Protein AF-A0AAD5DWV9-F1 (afdb_monomer_lite)

pLDDT: mean 70.71, std 28.92, range [20.78, 98.94]

Sequence (857 aa):
MVAHKDEALWLSAEQQAEWLAFKRQVPMLWFGAFMAFNSLAWVALRIINRRRTIKHPKNHAYIKAAVCAATHAILSLAVSAYALLHRDLSACEGRAFCFDDMTARMLTVHAGYALFEVMFWQRSAAVAVPWNEMVFLGNLVSLLMAAAALVYPCRLSVIVLPAQQVLEAATLVDCARRLCSVYGAPWHIRFKLQLGFMAAYFLKFVGSAGIAGFVYWWIRSNNLWKLDLPEGASTFNSVYGLIMLSGSVVLALVHFKWMQNAVQMTNELVGAVNAEQQKQRAAAQTLAGGGGSGSGGSAKKKGGGLLGRSAAGALALLACLCACAAPASSTLTGPPIGPWKGSRGVRQQPQGLLGGEKPLVERCQERWRETRLDHFTWHKPRYWEQRYFTCDEFYQPGGPIFFYLGNEADVTLYLNNTGLMWELAPRHQALLVFAEHRFYGQSKPFKPSKLRKKKHMGYLTTEQAMADYATLIWELRGELKDPDAPVIGFGGSYGGMLASWFRLKYPHLMDGAIAASAPIWTYKGEDPPVDPGAFARIVTQDASPEGGSAEACAPNMRQAWRALRELGGTEEGRQAVSEAMRLCEDSVLENEDDVTALRDWAASAWDYLAMGNYPYPSSYIVNGAQPPLPAFPVRVACEHLGDAELAGDALRLLRALRAAVGVFYNHTGDLACFSFKQGPNPETDEDSNFWGYQYCTEQFMPFAKDGVHDMFWKEPFSTKQTEAGCREQWGVEPRTLWASVEWGGRRLEAASNIVFSNGLLDPWSGGGVLHNISEANDVVAVIIPEGAHHLDLMFSNPLDPPSVREARALEERYIEKWVAQARERSRARAALHSSGGGGTGLGGGAEAVHGALVAKE

Radius of gyration: 39.21 Å; chains: 1; bounding box: 118×100×99 Å

Organism: NCBI:txid2649997

InterPro domains:
  IPR008758 Peptidase S28 [PF05577] (372-810)
  IPR029058 Alpha/Beta hydrolase fold [G3DSA:3.40.50.1820] (368-819)
  IPR029058 Alpha/Beta hydrolase fold [SSF53474] (402-792)
  IPR042269 Serine carboxypeptidase S28, SKS domain [G3DSA:1.20.120.980] (531-716)

Secondary structure (DSSP, 8-state):
------TTSSS-HHHHHHHHHHHHHHHHHHHHHHHHHHHHHHHHHHHHHGGGS---HHHHHHHHHHHHHHHHHHHHHHHHHHHHHS---TT--S-TTHHHHHHHHHHHHHHHHHHHHHHHHHHT-SS---HHHHHHHHHHHHHHHHHHHHH--SSTTS-----SSSSSHHHHHHHHHHHTTSS-----SSHHHHHHHHHHHHHHHHHHHHHHHHHHHHHHHTTGGG----TT--HHHHHHHHHHHHHHHHHHHHHHHHHHHHHHHHHHHHHHHHHHHHHHHHHHHHHSS--------------------------------------------------------------SSS-SSS-GGGGSEEEEEEEES-SS--SS--EEEEEEEEE-TT--TTPPEEEEE--SS-HHHHHHH-HHHHHHHHHHTPEEEEEPPTTSTT--SS-HHHHTSHHHHTT--HHHHHHHHHHHHHHHHHHTT-TT--EEEEEETHHHHHHHHHHHH-TTT-SEEEEET--TT-STT-SSPP-TTHHHHHHHHHTSTTTT--TTHHHHHHHHHHHHHHHHTSHHHHHHHHHHHTB-GGG---SHHHHHHHHHHHHHHHHHHHHT--SS-B-GGGTT-SSPBPSSHHHHHHHTT--GGGGG-HHHHHHHHHHHHHHHHTTTS--SSB-TTS-SSHHHHHHHHHHHHHHTTT------B-SSSSSS--B---HHHHHHHHHHHHS----TTHHHHHH-TT--TT--SEEEEEESS-GGGGGS--S-SBTTTTEEEEEETT--TTGGGSPP-TT--HHHHHHHHHHHHHHHHHHHHHHHHHHHHHHHHHHTTS----SS-HHHHHHHHSS--

Foldseek 3Di:
DDDPPPPPDDDDPVRVVVVVVVVVCVVVVVVVVVVVVVVLVVVLVVVVVPPVPDPDPVVVVVNVVSVVVSVVVVVVVVVVVVVVVPDDCVVDPDDPPPVVVVVVVVLVVVLVVLVVVLVVCVVVPPDDDPPVVSVVSVVVSVVSVVVVCVVPVPDPPPPDDDPPVVVVVVVVVVVVVVVAVPDDDDDDDPPVVVVVVVVVVVVVVVVVVVVVVVVVCVCVVVVVVPDDDPPPDDPVVVVVVVVVVVVVVVVVVVVVVVVVVVVVVVVVVVVVVVVVVVVVVVVVVVVVPDDDDDDDDDDDDDDDDDDDDDDDDDDDDDDDDDDDDDDDDDDDDDDDDDDDDDDDDDPDDPDDPPDDDDQLQVQKDWDKDWDFLDPPDPDDTDTAIWIKIKRQVLADQLFAEEEQLADLAAQVLLSRFLQLCVVCCNVRSYIYMRTHFQLHDPNDRDDPVCRQDLVNLVSRALVNSLVVVQVVLCVVCVVSVNNLHEYEYEYFEVSLLSQQLSCVPPVVSHLAYERFLYLLQLAPPDVVHADQALLQLLLQCCCDVNVVAAHQQLVLLLLLQVLLQVLQQDPVSQVLLCVLLQADPLLRNPHNVSSVLVQVLLVVLSLLLLLVQAQAFDQSSVSNDPPGQGHRLSRVLRVLRNDNCLSVPNSSSSNSSSVSSCSQLVVVVPDSGDHSVDHSDPRCVSSVVSVLLNCQAPVVGRHFHCCPSGSGHGGHGDPVVSQVVSCVPNVDGYPRCRSCVSRVRPPCLVGARYEYEYESSASSCSSTDQAAPDPPRHRGYQYQDSDRGRPLSGRDDPSDDPSSVVVSVVNVVSVVVSSVVSVVVVVVVVVVVVVVVDDDDDDDDDPVVVVVVVPPD

Structure (mmCIF, N/CA/C/O backbone):
data_AF-A0AAD5DWV9-F1
#
_entry.id   AF-A0AAD5DWV9-F1
#
loop_
_atom_site.group_PDB
_atom_site.id
_atom_site.type_symbol
_atom_site.label_atom_id
_atom_site.label_alt_id
_atom_site.label_comp_id
_atom_site.label_asym_id
_atom_site.label_entity_id
_atom_site.label_seq_id
_atom_site.pdbx_PDB_ins_code
_atom_site.Cartn_x
_atom_site.Cartn_y
_atom_site.Cartn_z
_atom_site.occupancy
_atom_site.B_iso_or_equiv
_atom_site.auth_seq_id
_atom_site.auth_comp_id
_atom_site.auth_asym_id
_atom_site.auth_atom_id
_atom_site.pdbx_PDB_model_num
ATOM 1 N N . MET A 1 1 ? 19.865 27.808 -18.916 1.00 28.16 1 MET A N 1
ATOM 2 C CA . MET A 1 1 ? 19.709 28.987 -19.795 1.00 28.16 1 MET A CA 1
ATOM 3 C C . MET A 1 1 ? 18.592 28.685 -20.778 1.00 28.16 1 MET A C 1
ATOM 5 O O . MET A 1 1 ? 18.859 28.074 -21.801 1.00 28.16 1 MET A O 1
ATOM 9 N N . VAL A 1 2 ? 17.356 29.053 -20.441 1.00 27.28 2 VAL A N 1
ATOM 10 C CA . VAL A 1 2 ? 16.232 29.049 -21.391 1.00 27.28 2 VAL A CA 1
ATOM 11 C C . VAL A 1 2 ? 16.131 30.458 -21.971 1.00 27.28 2 VAL A C 1
ATOM 13 O O . VAL A 1 2 ? 16.334 31.434 -21.248 1.00 27.28 2 VAL A O 1
ATOM 16 N N . ALA A 1 3 ? 15.898 30.569 -23.276 1.00 31.05 3 ALA A N 1
ATOM 17 C CA . ALA A 1 3 ? 15.854 31.849 -23.969 1.00 31.05 3 ALA A CA 1
ATOM 18 C C . ALA A 1 3 ? 14.445 32.463 -23.912 1.00 31.05 3 ALA A C 1
ATOM 20 O O . ALA A 1 3 ? 13.657 32.281 -24.836 1.00 31.05 3 ALA A O 1
ATOM 21 N N . HIS A 1 4 ? 14.144 33.235 -22.863 1.00 32.00 4 HIS A N 1
ATOM 22 C CA . HIS A 1 4 ? 13.070 34.228 -22.955 1.00 32.00 4 HIS A CA 1
ATOM 23 C C . HIS A 1 4 ? 13.538 35.370 -23.859 1.00 32.00 4 HIS A C 1
ATOM 25 O O . HIS A 1 4 ? 14.589 35.967 -23.619 1.00 32.00 4 HIS A O 1
ATOM 31 N N . LYS A 1 5 ? 12.791 35.625 -24.937 1.00 36.19 5 LYS A N 1
ATOM 32 C CA . LYS A 1 5 ? 13.223 36.498 -26.038 1.00 36.19 5 LYS A CA 1
ATOM 33 C C . LYS A 1 5 ? 12.608 37.904 -26.013 1.00 36.19 5 LYS A C 1
ATOM 35 O O . LYS A 1 5 ? 12.972 38.714 -26.858 1.00 36.19 5 LYS A O 1
ATOM 40 N N . ASP A 1 6 ? 11.763 38.199 -25.021 1.00 39.38 6 ASP A N 1
ATOM 41 C CA . ASP A 1 6 ? 10.874 39.372 -25.002 1.00 39.38 6 ASP A CA 1
ATOM 42 C C . ASP A 1 6 ? 11.030 40.282 -23.757 1.00 39.38 6 ASP A C 1
ATOM 44 O O . ASP A 1 6 ? 10.079 40.916 -23.309 1.00 39.38 6 ASP A O 1
ATOM 48 N N . GLU A 1 7 ? 12.246 40.435 -23.210 1.00 41.97 7 GLU A N 1
ATOM 49 C CA . GLU A 1 7 ? 12.556 41.447 -22.164 1.00 41.97 7 GLU A CA 1
ATOM 50 C C . GLU A 1 7 ? 12.680 42.895 -22.718 1.00 41.97 7 GLU A C 1
ATOM 52 O O . GLU A 1 7 ? 13.323 43.759 -22.122 1.00 41.97 7 GLU A O 1
ATOM 57 N N . ALA A 1 8 ? 12.083 43.196 -23.876 1.00 41.59 8 ALA A N 1
ATOM 58 C CA . ALA A 1 8 ? 12.286 44.464 -24.590 1.00 41.59 8 ALA A CA 1
ATOM 59 C C . ALA A 1 8 ? 11.379 45.631 -24.136 1.00 41.59 8 ALA A C 1
ATOM 61 O O . ALA A 1 8 ? 11.552 46.745 -24.625 1.00 41.59 8 ALA A O 1
ATOM 62 N N . LEU A 1 9 ? 10.409 45.401 -23.240 1.00 42.47 9 LEU A N 1
ATOM 63 C CA . LEU A 1 9 ? 9.274 46.320 -23.035 1.00 42.47 9 LEU A CA 1
ATOM 64 C C . LEU A 1 9 ? 9.316 47.228 -21.788 1.00 42.47 9 LEU A C 1
ATOM 66 O O . LEU A 1 9 ? 8.476 48.119 -21.697 1.00 42.47 9 LEU A O 1
ATOM 70 N N . TRP A 1 10 ? 10.251 47.045 -20.842 1.00 44.16 10 TRP A N 1
ATOM 71 C CA . TRP A 1 10 ? 10.115 47.637 -19.490 1.00 44.16 10 TRP A CA 1
ATOM 72 C C . TRP A 1 10 ? 11.378 48.272 -18.877 1.00 44.16 10 TRP A C 1
ATOM 74 O O . TRP A 1 10 ? 11.410 48.531 -17.677 1.00 44.16 10 TRP A O 1
ATOM 84 N N . LEU A 1 11 ? 12.422 48.543 -19.667 1.00 45.62 11 LEU A N 1
ATOM 85 C CA . LEU A 1 11 ? 13.646 49.211 -19.196 1.00 45.62 11 LEU A CA 1
ATOM 86 C C . LEU A 1 11 ? 14.040 50.346 -20.143 1.00 45.62 11 LEU A C 1
ATOM 88 O O . LEU A 1 11 ? 13.936 50.195 -21.361 1.00 45.62 11 LEU A O 1
ATOM 92 N N . SER A 1 12 ? 14.540 51.460 -19.601 1.00 52.56 12 SER A N 1
ATOM 93 C CA . SER A 1 12 ? 15.137 52.513 -20.430 1.00 52.56 12 SER A CA 1
ATOM 94 C C . SER A 1 12 ? 16.418 52.008 -21.109 1.00 52.56 12 SER A C 1
ATOM 96 O O . SER A 1 12 ? 17.078 51.089 -20.616 1.00 52.56 12 SER A O 1
ATOM 98 N N . ALA A 1 13 ? 16.814 52.626 -22.226 1.00 49.06 13 ALA A N 1
ATOM 99 C CA . ALA A 1 13 ? 18.047 52.259 -22.935 1.00 49.06 13 ALA A CA 1
ATOM 100 C C . ALA A 1 13 ? 19.303 52.351 -22.038 1.00 49.06 13 ALA A C 1
ATOM 102 O O . ALA A 1 13 ? 20.254 51.589 -22.207 1.00 49.06 13 ALA A O 1
ATOM 103 N N . GLU A 1 14 ? 19.279 53.247 -21.050 1.00 49.28 14 GLU A N 1
ATOM 104 C CA . GLU A 1 14 ? 20.331 53.433 -20.048 1.00 49.28 14 GLU A CA 1
ATOM 105 C C . GLU A 1 14 ? 20.365 52.266 -19.045 1.00 49.28 14 GLU A C 1
ATOM 107 O O . GLU A 1 14 ? 21.410 51.649 -18.842 1.00 49.28 14 GLU A O 1
ATOM 112 N N . GLN A 1 15 ? 19.204 51.859 -18.520 1.00 45.19 15 GLN A N 1
ATOM 113 C CA . GLN A 1 15 ? 19.078 50.701 -17.623 1.00 45.19 15 GLN A CA 1
ATOM 114 C C . GLN A 1 15 ? 19.436 49.380 -18.323 1.00 45.19 15 GLN A C 1
ATOM 116 O O . GLN A 1 15 ? 20.054 48.498 -17.723 1.00 45.19 15 GLN A O 1
ATOM 121 N N . GLN A 1 16 ? 19.100 49.237 -19.610 1.00 47.72 16 GLN A N 1
ATOM 122 C CA . GLN A 1 16 ? 19.535 48.093 -20.417 1.00 47.72 16 GLN A CA 1
ATOM 123 C C . GLN A 1 16 ? 21.062 48.066 -20.589 1.00 47.72 16 GLN A C 1
ATOM 125 O O . GLN A 1 16 ? 21.665 46.991 -20.517 1.00 47.72 16 GLN A O 1
ATOM 130 N N . ALA A 1 17 ? 21.706 49.227 -20.765 1.00 50.34 17 ALA A N 1
ATOM 131 C CA . ALA A 1 17 ? 23.160 49.331 -20.858 1.00 50.34 17 ALA A CA 1
ATOM 132 C C . ALA A 1 17 ? 23.857 48.975 -19.530 1.00 50.34 17 ALA A C 1
ATOM 134 O O . ALA A 1 17 ? 24.828 48.213 -19.544 1.00 50.34 17 ALA A O 1
ATOM 135 N N . GLU A 1 18 ? 23.339 49.439 -18.389 1.00 48.88 18 GLU A N 1
ATOM 136 C CA . GLU A 1 18 ? 23.841 49.065 -17.058 1.00 48.88 18 GLU A CA 1
ATOM 13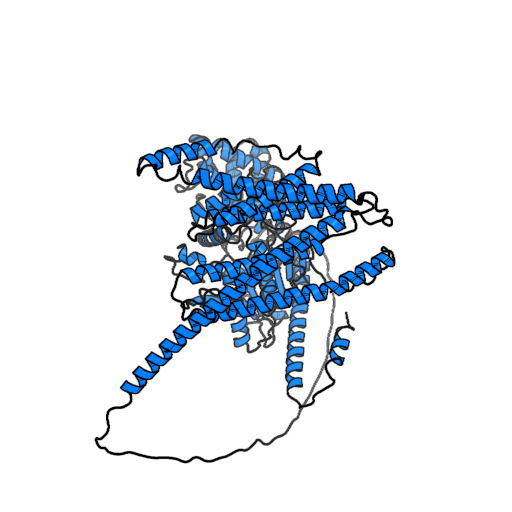7 C C . GLU A 1 18 ? 23.673 47.563 -16.776 1.00 48.88 18 GLU A C 1
ATOM 139 O O . GLU A 1 18 ? 24.613 46.904 -16.321 1.00 48.88 18 GLU A O 1
ATOM 144 N N . TRP A 1 19 ? 22.522 46.978 -17.124 1.00 45.34 19 TRP A N 1
ATOM 145 C CA . TRP A 1 19 ? 22.271 45.541 -16.967 1.00 45.34 19 TRP A CA 1
ATOM 146 C C . TRP A 1 19 ? 23.203 44.681 -17.834 1.00 45.34 19 TRP A C 1
ATOM 148 O O . TRP A 1 19 ? 23.739 43.668 -17.372 1.00 45.34 19 TRP A O 1
ATOM 158 N N . LEU A 1 20 ? 23.471 45.106 -19.074 1.00 48.03 20 LEU A N 1
ATOM 159 C CA . LEU A 1 20 ? 24.453 44.472 -19.960 1.00 48.03 20 LEU A CA 1
ATOM 160 C C . LEU A 1 20 ? 25.895 44.633 -19.454 1.00 48.03 20 LEU A C 1
ATOM 162 O O . LEU A 1 20 ? 26.690 43.696 -19.580 1.00 48.03 20 LEU A O 1
ATOM 166 N N . ALA A 1 21 ? 26.241 45.772 -18.849 1.00 49.69 21 ALA A N 1
ATOM 167 C CA . ALA A 1 21 ? 27.539 45.980 -18.212 1.00 49.69 21 ALA A CA 1
ATOM 168 C C . ALA A 1 21 ? 27.718 45.071 -16.982 1.00 49.69 21 ALA A C 1
ATOM 170 O O . ALA A 1 21 ? 28.755 44.417 -16.850 1.00 49.69 21 ALA A O 1
ATOM 171 N N . PHE A 1 22 ? 26.691 44.941 -16.138 1.00 44.78 22 PHE A N 1
ATOM 172 C CA . PHE A 1 22 ? 26.685 44.036 -14.987 1.00 44.78 22 PHE A CA 1
ATOM 173 C C . PHE A 1 22 ? 26.792 42.562 -15.413 1.00 44.78 22 PHE A C 1
ATOM 175 O O . PHE A 1 22 ? 27.689 41.852 -14.951 1.00 44.78 22 PHE A O 1
ATOM 182 N N . LYS A 1 23 ? 25.978 42.107 -16.383 1.00 43.12 23 LYS A N 1
ATOM 183 C CA . LYS A 1 23 ? 26.071 40.747 -16.958 1.00 43.12 23 LYS A CA 1
ATOM 184 C C . LYS A 1 23 ? 27.460 40.426 -17.528 1.00 43.12 23 LYS A C 1
ATOM 186 O O . LYS A 1 23 ? 27.856 39.265 -17.500 1.00 43.12 23 LYS A O 1
ATOM 191 N N . ARG A 1 24 ? 28.228 41.418 -18.001 1.00 42.97 24 ARG A N 1
ATOM 192 C CA . ARG A 1 24 ? 29.625 41.233 -18.453 1.00 42.97 24 ARG A CA 1
ATOM 193 C C . ARG A 1 24 ? 30.641 41.085 -17.312 1.00 42.97 24 ARG A C 1
ATOM 195 O O . ARG A 1 24 ? 31.697 40.501 -17.538 1.00 42.97 24 ARG A O 1
ATOM 202 N N . GLN A 1 25 ? 30.338 41.555 -16.100 1.00 42.19 25 GLN A N 1
ATOM 203 C CA . GLN A 1 25 ? 31.210 41.403 -14.923 1.00 42.19 25 GLN A CA 1
ATOM 204 C C . GLN A 1 25 ? 30.977 40.084 -14.169 1.00 42.19 25 GLN A C 1
ATOM 206 O O . GLN A 1 25 ? 31.918 39.532 -13.594 1.00 42.19 25 GLN A O 1
ATOM 211 N N . VAL A 1 26 ? 29.761 39.525 -14.218 1.00 42.50 26 VAL A N 1
ATOM 212 C CA . VAL A 1 26 ? 29.416 38.246 -13.562 1.00 42.50 26 VAL A CA 1
ATOM 213 C C . VAL A 1 26 ? 30.361 37.086 -13.955 1.00 42.50 26 VAL A C 1
ATOM 215 O O . VAL A 1 26 ? 30.814 36.390 -13.044 1.00 42.50 26 VAL A O 1
ATOM 218 N N . PRO A 1 27 ? 30.765 36.891 -15.231 1.00 41.41 27 PRO A N 1
ATOM 219 C CA . PRO A 1 27 ? 31.764 35.885 -15.605 1.00 41.41 27 PRO A CA 1
ATOM 220 C C . PRO A 1 27 ? 33.153 36.112 -14.995 1.00 41.41 27 PRO A C 1
ATOM 222 O O . PRO A 1 27 ? 33.822 35.137 -14.665 1.00 41.41 27 PRO A O 1
ATOM 225 N N . MET A 1 28 ? 33.596 37.362 -14.801 1.00 42.44 28 MET A N 1
ATOM 226 C CA . MET A 1 28 ? 34.878 37.644 -14.135 1.00 42.44 28 MET A CA 1
ATOM 227 C C . MET A 1 28 ? 34.819 37.331 -12.638 1.00 42.44 28 MET A C 1
ATOM 229 O O . MET A 1 28 ? 35.770 36.770 -12.095 1.00 42.44 28 MET A O 1
ATOM 233 N N . LEU A 1 29 ? 33.697 37.634 -11.978 1.00 41.50 29 LEU A N 1
ATOM 234 C CA . LEU A 1 29 ? 33.472 37.280 -10.573 1.00 41.50 29 LEU A CA 1
ATOM 235 C C . LEU A 1 29 ? 33.389 35.757 -10.386 1.00 41.50 29 LEU A C 1
ATOM 237 O O . LEU A 1 29 ? 34.020 35.217 -9.477 1.00 41.50 29 LEU A O 1
ATOM 241 N N . TRP A 1 30 ? 32.705 35.049 -11.291 1.00 42.38 30 TRP A N 1
ATOM 242 C CA . TRP A 1 30 ? 32.685 33.583 -11.323 1.00 42.38 30 TRP A CA 1
ATOM 243 C C . TRP A 1 30 ? 34.062 32.979 -11.603 1.00 42.38 30 TRP A C 1
ATOM 245 O O . TRP A 1 30 ? 34.451 32.030 -10.928 1.00 42.38 30 TRP A O 1
ATOM 255 N N . PHE A 1 31 ? 34.834 33.536 -12.539 1.00 40.62 31 PHE A N 1
ATOM 256 C CA . PHE A 1 31 ? 36.199 33.088 -12.813 1.00 40.62 31 PHE A CA 1
ATOM 257 C C . PHE A 1 31 ? 37.123 33.328 -11.609 1.00 40.62 31 PHE A C 1
ATOM 259 O O . PHE A 1 31 ? 37.892 32.443 -11.242 1.00 40.62 31 PHE A O 1
ATOM 266 N N . GLY A 1 32 ? 36.997 34.470 -10.926 1.00 39.91 32 GLY A N 1
ATOM 267 C CA . GLY A 1 32 ? 37.710 34.760 -9.679 1.00 39.91 32 GLY A CA 1
ATOM 268 C C . GLY A 1 32 ? 37.367 33.775 -8.556 1.00 39.91 32 GLY A C 1
ATOM 269 O O . GLY A 1 32 ? 38.269 33.203 -7.942 1.00 39.91 32 GLY A O 1
ATOM 270 N N . ALA A 1 33 ? 36.076 33.507 -8.335 1.00 43.12 33 ALA A N 1
ATOM 271 C CA . ALA A 1 33 ? 35.610 32.522 -7.357 1.00 43.12 33 ALA A CA 1
ATOM 272 C C . ALA A 1 33 ? 36.072 31.093 -7.705 1.00 43.12 33 ALA A C 1
ATOM 274 O O . ALA A 1 33 ? 36.548 30.367 -6.832 1.00 43.12 33 ALA A O 1
ATOM 275 N N . PHE A 1 34 ? 36.016 30.705 -8.981 1.00 41.88 34 PHE A N 1
ATOM 276 C CA . PHE A 1 34 ? 36.478 29.406 -9.473 1.00 41.88 34 PHE A CA 1
ATOM 277 C C . PHE A 1 34 ? 38.000 29.237 -9.339 1.00 41.88 34 PHE A C 1
ATOM 279 O O . PHE A 1 34 ? 38.470 28.175 -8.925 1.00 41.88 34 PHE A O 1
ATOM 286 N N . MET A 1 35 ? 38.786 30.279 -9.621 1.00 40.09 35 MET A N 1
ATOM 287 C CA . MET A 1 35 ? 40.242 30.271 -9.438 1.00 40.09 35 MET A CA 1
ATOM 288 C C . MET A 1 35 ? 40.628 30.222 -7.954 1.00 40.09 35 MET A C 1
ATOM 290 O O . MET A 1 35 ? 41.544 29.480 -7.588 1.00 40.09 35 MET A O 1
ATOM 294 N N . ALA A 1 36 ? 39.905 30.929 -7.079 1.00 42.66 36 ALA A N 1
ATOM 295 C CA . ALA A 1 36 ? 40.077 30.831 -5.629 1.00 42.66 36 ALA A CA 1
ATOM 296 C C . ALA A 1 36 ? 39.734 29.422 -5.107 1.00 42.66 36 ALA A C 1
ATOM 298 O O . ALA A 1 36 ? 40.517 28.835 -4.358 1.00 42.66 36 ALA A O 1
ATOM 299 N N . PHE A 1 37 ? 38.617 28.845 -5.564 1.00 44.44 37 PHE A N 1
ATOM 300 C CA . PHE A 1 37 ? 38.182 27.490 -5.221 1.00 44.44 37 PHE A CA 1
ATOM 301 C C . PHE A 1 37 ? 39.207 26.432 -5.651 1.00 44.44 37 PHE A C 1
ATOM 303 O O . PHE A 1 37 ? 39.623 25.615 -4.831 1.00 44.44 37 PHE A O 1
ATOM 310 N N . ASN A 1 38 ? 39.693 26.482 -6.896 1.00 41.41 38 ASN A N 1
ATOM 311 C CA . ASN A 1 38 ? 40.718 25.555 -7.385 1.00 41.41 38 ASN A CA 1
ATOM 312 C C . ASN A 1 38 ? 42.054 25.717 -6.644 1.00 41.41 38 ASN A C 1
ATOM 314 O O . ASN A 1 38 ? 42.684 24.719 -6.293 1.00 41.41 38 ASN A O 1
ATOM 318 N N . SER A 1 39 ? 42.464 26.950 -6.331 1.00 42.34 39 SER A N 1
ATOM 319 C CA . SER A 1 39 ? 43.684 27.212 -5.552 1.00 42.34 39 SER A CA 1
ATOM 320 C C . SER A 1 39 ? 43.594 26.623 -4.137 1.00 42.34 39 SER A C 1
ATOM 322 O O . SER A 1 39 ? 44.527 25.961 -3.676 1.00 42.34 39 SER A O 1
ATOM 324 N N . LEU A 1 40 ? 42.452 26.795 -3.461 1.00 44.44 40 LEU A N 1
ATOM 325 C CA . LEU A 1 40 ? 42.192 26.229 -2.134 1.00 44.44 40 LEU A CA 1
ATOM 326 C C . LEU A 1 40 ? 42.073 24.698 -2.165 1.00 44.44 40 LEU A C 1
ATOM 328 O O . LEU A 1 40 ? 42.660 24.028 -1.313 1.00 44.44 40 LEU A O 1
ATOM 332 N N . ALA A 1 41 ? 41.394 24.129 -3.164 1.00 43.88 41 ALA A N 1
ATOM 333 C CA . ALA A 1 41 ? 41.281 22.683 -3.348 1.00 43.88 41 ALA A CA 1
ATOM 334 C C . ALA A 1 41 ? 42.651 22.025 -3.594 1.00 43.88 41 ALA A C 1
ATOM 336 O O . ALA A 1 41 ? 42.955 20.982 -3.012 1.00 43.88 41 ALA A O 1
ATOM 337 N N . TRP A 1 42 ? 43.522 22.655 -4.389 1.00 40.84 42 TRP A N 1
ATOM 338 C CA . TRP A 1 42 ? 44.870 22.158 -4.681 1.00 40.84 42 TRP A CA 1
ATOM 339 C C . TRP A 1 42 ? 45.791 22.189 -3.449 1.00 40.84 42 TRP A C 1
ATOM 341 O O . TRP A 1 42 ? 46.556 21.247 -3.207 1.00 40.84 42 TRP A O 1
ATOM 351 N N . VAL A 1 43 ? 45.673 23.229 -2.613 1.00 43.59 43 VAL A N 1
ATOM 352 C CA . VAL A 1 43 ? 46.354 23.311 -1.309 1.00 43.59 43 VAL A CA 1
ATOM 353 C C . VAL A 1 43 ? 45.815 22.251 -0.339 1.00 43.59 43 VAL A C 1
ATOM 355 O O . VAL A 1 43 ? 46.606 21.521 0.265 1.00 43.59 43 VAL A O 1
ATOM 358 N N . ALA A 1 44 ? 44.492 22.089 -0.238 1.00 45.31 44 ALA A N 1
ATOM 359 C CA . ALA A 1 44 ? 43.864 21.073 0.606 1.00 45.31 44 ALA A CA 1
ATOM 360 C C . ALA A 1 44 ? 44.282 19.645 0.206 1.00 45.31 44 ALA A C 1
ATOM 362 O O . ALA A 1 44 ? 44.667 18.855 1.069 1.00 45.31 44 ALA A O 1
ATOM 363 N N . LEU A 1 45 ? 44.309 19.327 -1.093 1.00 41.78 45 LEU A N 1
ATOM 364 C CA . LEU A 1 45 ? 44.770 18.035 -1.614 1.00 41.78 45 LEU A CA 1
ATOM 365 C C . LEU A 1 45 ? 46.241 17.753 -1.275 1.00 41.78 45 LEU A C 1
ATOM 367 O O . LEU A 1 45 ? 46.560 16.645 -0.837 1.00 41.78 45 LEU A O 1
ATOM 371 N N . ARG A 1 46 ? 47.142 18.741 -1.390 1.00 44.91 46 ARG A N 1
ATOM 372 C CA . ARG A 1 46 ? 48.555 18.583 -0.981 1.00 44.91 46 ARG A CA 1
ATOM 373 C C . ARG A 1 46 ? 48.722 18.367 0.528 1.00 44.91 46 ARG A C 1
ATOM 375 O O . ARG A 1 46 ? 49.584 17.586 0.934 1.00 44.91 46 ARG A O 1
ATOM 382 N N . ILE A 1 47 ? 47.895 19.013 1.349 1.00 43.91 47 ILE A N 1
ATOM 383 C CA . ILE A 1 47 ? 47.874 18.832 2.810 1.00 43.91 47 ILE A CA 1
ATOM 384 C C . ILE A 1 47 ? 47.335 17.440 3.181 1.00 43.91 47 ILE A C 1
ATOM 386 O O . ILE A 1 47 ? 47.919 16.752 4.019 1.00 43.91 47 ILE A O 1
ATOM 390 N N . ILE A 1 48 ? 46.267 16.982 2.522 1.00 45.19 48 ILE A N 1
ATOM 391 C CA . ILE A 1 48 ? 45.653 15.669 2.764 1.00 45.19 48 ILE A CA 1
ATOM 392 C C . ILE A 1 48 ? 46.585 14.528 2.325 1.00 45.19 48 ILE A C 1
ATOM 394 O O . ILE A 1 48 ? 46.774 13.584 3.094 1.00 45.19 48 ILE A O 1
ATOM 398 N N . ASN A 1 49 ? 47.253 14.629 1.169 1.00 41.66 49 ASN A N 1
ATOM 399 C CA . ASN A 1 49 ? 48.189 13.591 0.708 1.00 41.66 49 ASN A CA 1
ATOM 400 C C . ASN A 1 49 ? 49.434 13.435 1.607 1.00 41.66 49 ASN A C 1
ATOM 402 O O . ASN A 1 49 ? 50.051 12.371 1.626 1.00 41.66 49 ASN A O 1
ATOM 406 N N . ARG A 1 50 ? 49.785 14.449 2.415 1.00 43.72 50 ARG A N 1
ATOM 407 C CA . ARG A 1 50 ? 50.858 14.358 3.427 1.00 43.72 50 ARG A CA 1
ATOM 408 C C . ARG A 1 50 ? 50.405 13.807 4.791 1.00 43.72 50 ARG A C 1
ATOM 410 O O . ARG A 1 50 ? 51.236 13.683 5.689 1.00 43.72 50 ARG A O 1
ATOM 417 N N . ARG A 1 51 ? 49.144 13.375 4.961 1.00 41.88 51 ARG A N 1
ATOM 418 C CA . ARG A 1 51 ? 48.647 12.767 6.221 1.00 41.88 51 ARG A CA 1
ATOM 419 C C . ARG A 1 51 ? 49.431 11.537 6.704 1.00 41.88 51 ARG A C 1
ATOM 421 O O . ARG A 1 51 ? 49.330 11.198 7.878 1.00 41.88 51 ARG A O 1
ATOM 428 N N . ARG A 1 52 ? 50.217 10.868 5.851 1.00 43.84 52 ARG A N 1
ATOM 429 C CA . ARG A 1 52 ? 50.974 9.658 6.232 1.00 43.84 52 ARG A CA 1
ATOM 430 C C . ARG A 1 52 ? 52.218 9.906 7.107 1.00 43.84 52 ARG A C 1
ATOM 432 O O . ARG A 1 52 ? 52.780 8.927 7.584 1.00 43.84 52 ARG A O 1
ATOM 439 N N . THR A 1 53 ? 52.644 11.151 7.359 1.00 46.44 53 THR A N 1
ATOM 440 C CA . THR A 1 53 ? 53.900 11.432 8.102 1.00 46.44 53 THR A CA 1
ATOM 441 C C . THR A 1 53 ? 53.811 12.418 9.277 1.00 46.44 53 THR A C 1
ATOM 443 O O . THR A 1 53 ? 54.834 12.687 9.902 1.00 46.44 53 THR A O 1
ATOM 446 N N . ILE A 1 54 ? 52.632 12.930 9.657 1.00 45.62 54 ILE A N 1
ATOM 447 C CA . ILE A 1 54 ? 52.508 13.942 10.731 1.00 45.62 54 ILE A CA 1
ATOM 448 C C . ILE A 1 54 ? 51.760 13.369 11.947 1.00 45.62 54 ILE A C 1
ATOM 450 O O . ILE A 1 54 ? 50.535 13.383 11.998 1.00 45.62 54 ILE A O 1
ATOM 454 N N . LYS A 1 55 ? 52.504 12.894 12.958 1.00 43.47 55 LYS A N 1
ATOM 455 C CA . LYS A 1 55 ? 51.954 12.284 14.192 1.00 43.47 55 LYS A CA 1
ATOM 456 C C . LYS A 1 55 ? 51.602 13.273 15.324 1.00 43.47 55 LYS A C 1
ATOM 458 O O . LYS A 1 55 ? 51.275 12.831 16.420 1.00 43.47 55 LYS A O 1
ATOM 463 N N . HIS A 1 56 ? 51.675 14.593 15.112 1.00 46.53 56 HIS A N 1
ATOM 464 C CA . HIS A 1 56 ? 51.511 15.574 16.199 1.00 46.53 56 HIS A CA 1
ATOM 465 C C . HIS A 1 56 ? 50.086 16.176 16.265 1.00 46.53 56 HIS A C 1
ATOM 467 O O . HIS A 1 56 ? 49.647 16.794 15.289 1.00 46.53 56 HIS A O 1
ATOM 473 N N . PRO A 1 57 ? 49.361 16.082 17.403 1.00 42.28 57 PRO A N 1
ATOM 474 C CA . PRO A 1 57 ? 47.924 16.388 17.468 1.00 42.28 57 PRO A CA 1
ATOM 475 C C . PRO A 1 57 ? 47.562 17.857 17.192 1.00 42.28 57 PRO A C 1
ATOM 477 O O . PRO A 1 57 ? 46.486 18.129 16.661 1.00 42.28 57 PRO A O 1
ATOM 480 N N . LYS A 1 58 ? 48.469 18.808 17.463 1.00 43.19 58 LYS A N 1
ATOM 481 C CA . LYS A 1 58 ? 48.245 20.241 17.178 1.00 43.19 58 LYS A CA 1
ATOM 482 C C . LYS A 1 58 ? 48.025 20.538 15.683 1.00 43.19 58 LYS A C 1
ATOM 484 O O . LYS A 1 58 ? 47.274 21.451 15.356 1.00 43.19 58 LYS A O 1
ATOM 489 N N . ASN A 1 59 ? 48.586 19.735 14.774 1.00 46.09 59 ASN A N 1
ATOM 490 C CA . ASN A 1 59 ? 48.468 19.983 13.331 1.00 46.09 59 ASN A CA 1
ATOM 491 C C . ASN A 1 59 ? 47.112 19.526 12.758 1.00 46.09 59 ASN A C 1
ATOM 493 O O . ASN A 1 59 ? 46.656 20.070 11.756 1.00 46.09 59 ASN A O 1
ATOM 497 N N . HIS A 1 60 ? 46.413 18.592 13.415 1.00 46.41 60 HIS A N 1
ATOM 498 C CA . HIS A 1 60 ? 45.045 18.221 13.031 1.00 46.41 60 HIS A CA 1
ATOM 499 C C . HIS A 1 60 ? 44.022 19.332 13.316 1.00 46.41 60 HIS A C 1
ATOM 501 O O . HIS A 1 60 ? 43.041 19.438 12.581 1.00 46.41 60 HIS A O 1
ATOM 507 N N . ALA A 1 61 ? 44.249 20.176 14.329 1.00 44.16 61 ALA A N 1
ATOM 508 C CA . ALA A 1 61 ? 43.382 21.320 14.614 1.00 44.16 61 ALA A CA 1
ATOM 509 C C . ALA A 1 61 ? 43.479 22.392 13.513 1.00 44.16 61 ALA A C 1
ATOM 511 O O . ALA A 1 61 ? 42.457 22.806 12.974 1.00 44.16 61 ALA A O 1
ATOM 512 N N . TYR A 1 62 ? 44.699 22.757 13.101 1.00 42.50 62 TYR A N 1
ATOM 513 C CA . TYR A 1 62 ? 44.929 23.732 12.024 1.00 42.50 62 TYR A CA 1
ATOM 514 C C . TYR A 1 62 ? 44.345 23.292 10.674 1.00 42.50 62 TYR A C 1
ATOM 516 O O . TYR A 1 62 ? 43.740 24.101 9.976 1.00 42.50 62 TYR A O 1
ATOM 524 N N . ILE A 1 63 ? 44.459 22.006 10.320 1.00 44.97 63 ILE A N 1
ATOM 525 C CA . ILE A 1 63 ? 43.875 21.482 9.073 1.00 44.97 63 ILE A CA 1
ATOM 526 C C . ILE A 1 63 ? 42.339 21.533 9.119 1.00 44.97 63 ILE A C 1
ATOM 528 O O . ILE A 1 63 ? 41.715 21.885 8.122 1.00 44.97 63 ILE A O 1
ATOM 532 N N . LYS A 1 64 ? 41.717 21.235 10.270 1.00 45.31 64 LYS A N 1
ATOM 533 C CA . LYS A 1 64 ? 40.260 21.375 10.442 1.00 45.31 64 LYS A CA 1
ATOM 534 C C . LYS A 1 64 ? 39.813 22.839 10.362 1.00 45.31 64 LYS A C 1
ATOM 536 O O . LYS A 1 64 ? 38.843 23.122 9.669 1.00 45.31 64 LYS A O 1
ATOM 541 N N . ALA A 1 65 ? 40.541 23.759 10.998 1.00 44.16 65 ALA A N 1
ATOM 542 C CA . ALA A 1 65 ? 40.248 25.191 10.947 1.00 44.16 65 ALA A CA 1
ATOM 543 C C . ALA A 1 65 ? 40.330 25.751 9.514 1.00 44.16 65 ALA A C 1
ATOM 545 O O . ALA A 1 65 ? 39.414 26.442 9.078 1.00 44.16 65 ALA A O 1
ATOM 546 N N . ALA A 1 66 ? 41.368 25.389 8.750 1.00 43.00 66 ALA A N 1
ATOM 547 C CA . ALA A 1 66 ? 41.520 25.814 7.356 1.00 43.00 66 ALA A CA 1
ATOM 548 C C . ALA A 1 66 ? 40.397 25.285 6.440 1.00 43.00 66 ALA A C 1
ATOM 550 O O . ALA A 1 66 ? 39.901 26.019 5.589 1.00 43.00 66 ALA A O 1
ATOM 551 N N . VAL A 1 67 ? 39.960 24.033 6.635 1.00 45.69 67 VAL A N 1
ATOM 552 C CA . VAL A 1 67 ? 38.835 23.450 5.879 1.00 45.69 67 VAL A CA 1
ATOM 553 C C . VAL A 1 67 ? 37.502 24.113 6.252 1.00 45.69 67 VAL A C 1
ATOM 555 O O . VAL A 1 67 ? 36.721 24.434 5.355 1.00 45.69 67 VAL A O 1
ATOM 558 N N . CYS A 1 68 ? 37.253 24.392 7.538 1.00 43.81 68 CYS A N 1
ATOM 559 C CA . CYS A 1 68 ? 36.066 25.147 7.955 1.00 43.81 68 CYS A CA 1
ATOM 560 C C . CYS A 1 68 ? 36.059 26.570 7.382 1.00 43.81 68 CYS A C 1
ATOM 562 O O . CYS A 1 68 ? 35.045 26.979 6.829 1.00 43.81 68 CYS A O 1
ATOM 564 N N . ALA A 1 69 ? 37.178 27.300 7.440 1.00 42.97 69 ALA A N 1
ATOM 565 C CA . ALA A 1 69 ? 37.273 28.659 6.902 1.00 42.97 69 ALA A CA 1
ATOM 566 C C . ALA A 1 69 ? 37.037 28.710 5.379 1.00 42.97 69 ALA A C 1
ATOM 568 O O . ALA A 1 69 ? 36.317 29.583 4.897 1.00 42.97 69 ALA A O 1
ATOM 569 N N . ALA A 1 70 ? 37.573 27.744 4.623 1.00 44.62 70 ALA A N 1
ATOM 570 C CA . ALA A 1 70 ? 37.308 27.631 3.188 1.00 44.62 70 ALA A CA 1
ATOM 571 C C . ALA A 1 70 ? 35.823 27.341 2.898 1.00 44.62 70 ALA A C 1
ATOM 573 O O . ALA A 1 70 ? 35.222 27.991 2.046 1.00 44.62 70 ALA A O 1
ATOM 574 N N . THR A 1 71 ? 35.211 26.418 3.646 1.00 44.81 71 THR A N 1
ATOM 575 C CA . THR A 1 71 ? 33.779 26.081 3.515 1.00 44.81 71 THR A CA 1
ATOM 576 C C . THR A 1 71 ? 32.882 27.275 3.872 1.00 44.81 71 THR A C 1
ATOM 578 O O . THR A 1 71 ? 31.890 27.527 3.193 1.00 44.81 71 THR A O 1
ATOM 581 N N . HIS A 1 72 ? 33.265 28.057 4.886 1.00 44.72 72 HIS A N 1
ATOM 582 C CA . HIS A 1 72 ? 32.566 29.272 5.310 1.00 44.72 72 HIS A CA 1
ATOM 583 C C . HIS A 1 72 ? 32.599 30.352 4.214 1.00 44.72 72 HIS A C 1
ATOM 585 O O . HIS A 1 72 ? 31.555 30.894 3.864 1.00 44.72 72 HIS A O 1
ATOM 591 N N . ALA A 1 73 ? 33.760 30.599 3.594 1.00 43.72 73 ALA A N 1
ATOM 592 C CA . ALA A 1 73 ? 33.882 31.547 2.483 1.00 43.72 73 ALA A CA 1
ATOM 593 C C . ALA A 1 73 ? 33.026 31.149 1.262 1.00 43.72 73 ALA A C 1
ATOM 595 O O . ALA A 1 73 ? 32.409 32.009 0.633 1.00 43.72 73 ALA A O 1
ATOM 596 N N . ILE A 1 74 ? 32.949 29.849 0.952 1.00 45.16 74 ILE A N 1
ATOM 597 C CA . ILE A 1 74 ? 32.121 29.314 -0.140 1.00 45.16 74 ILE A CA 1
ATOM 598 C C . ILE A 1 74 ? 30.626 29.522 0.149 1.00 45.16 74 ILE A C 1
ATOM 600 O O . ILE A 1 74 ? 29.900 29.992 -0.725 1.00 45.16 74 ILE A O 1
ATOM 604 N N . LEU A 1 75 ? 30.168 29.227 1.371 1.00 44.09 75 LEU A N 1
ATOM 605 C CA . LEU A 1 75 ? 28.769 29.417 1.771 1.00 44.09 75 LEU A CA 1
ATOM 606 C C . LEU A 1 75 ? 28.356 30.895 1.773 1.00 44.09 75 LEU A C 1
ATOM 608 O O . LEU A 1 75 ? 27.298 31.222 1.241 1.00 44.09 75 LEU A O 1
ATOM 612 N N . SER A 1 76 ? 29.194 31.800 2.286 1.00 43.75 76 SER A N 1
ATOM 613 C CA . SER A 1 76 ? 28.890 33.239 2.284 1.00 43.75 76 SER A CA 1
ATOM 614 C C . SER A 1 76 ? 28.807 33.822 0.868 1.00 43.75 76 SER A C 1
ATOM 616 O O . SER A 1 76 ? 27.937 34.652 0.596 1.00 43.75 76 SER A O 1
ATOM 618 N N . LEU A 1 77 ? 29.650 33.355 -0.062 1.00 45.81 77 LEU A N 1
ATOM 619 C CA . LEU A 1 77 ? 29.554 33.713 -1.482 1.00 45.81 77 LEU A CA 1
ATOM 620 C C . LEU A 1 77 ? 28.298 33.122 -2.142 1.00 45.81 77 LEU A C 1
ATOM 622 O O . LEU A 1 77 ? 27.624 33.827 -2.889 1.00 45.81 77 LEU A O 1
ATOM 626 N N . ALA A 1 78 ? 27.947 31.869 -1.839 1.00 43.34 78 ALA A N 1
ATOM 627 C CA . ALA A 1 78 ? 26.758 31.213 -2.382 1.00 43.34 78 ALA A CA 1
ATOM 628 C C . ALA A 1 78 ? 25.451 31.876 -1.910 1.00 43.34 78 ALA A C 1
ATOM 630 O O . ALA A 1 78 ? 24.572 32.130 -2.728 1.00 43.34 78 ALA A O 1
ATOM 631 N N . VAL A 1 79 ? 25.338 32.225 -0.623 1.00 43.12 79 VAL A N 1
ATOM 632 C CA . VAL A 1 79 ? 24.167 32.934 -0.071 1.00 43.12 79 VAL A CA 1
ATOM 633 C C . VAL A 1 79 ? 24.066 34.356 -0.630 1.00 43.12 79 VAL A C 1
ATOM 635 O O . VAL A 1 79 ? 22.973 34.795 -0.984 1.00 43.12 79 VAL A O 1
ATOM 638 N N . SER A 1 80 ? 25.196 35.055 -0.790 1.00 44.25 80 SER A N 1
ATOM 639 C CA . SER A 1 80 ? 25.220 36.380 -1.430 1.00 44.25 80 SER A CA 1
ATOM 640 C C . SER A 1 80 ? 24.780 36.309 -2.897 1.00 44.25 80 SER A C 1
ATOM 642 O O . SER A 1 80 ? 23.988 37.135 -3.342 1.00 44.25 80 SER A O 1
ATOM 644 N N . ALA A 1 81 ? 25.235 35.296 -3.642 1.00 44.22 81 ALA A N 1
ATOM 645 C CA . ALA A 1 81 ? 24.814 35.064 -5.022 1.00 44.22 81 ALA A CA 1
ATOM 646 C C . ALA A 1 81 ? 23.329 34.671 -5.120 1.00 44.22 81 ALA A C 1
ATOM 648 O O . ALA A 1 81 ? 22.629 35.176 -5.990 1.00 44.22 81 ALA A O 1
ATOM 649 N N . TYR A 1 82 ? 22.829 33.826 -4.214 1.00 40.66 82 TYR A N 1
ATOM 650 C CA . TYR A 1 82 ? 21.422 33.418 -4.157 1.00 40.66 82 TYR A CA 1
ATOM 651 C C . TYR A 1 82 ? 20.490 34.612 -3.896 1.00 40.66 82 TYR A C 1
ATOM 653 O O . TYR A 1 82 ? 19.524 34.811 -4.628 1.00 40.66 82 TYR A O 1
ATOM 661 N N . ALA A 1 83 ? 20.832 35.474 -2.932 1.00 41.72 83 ALA A N 1
ATOM 662 C CA . ALA A 1 83 ? 20.085 36.702 -2.651 1.00 41.72 83 ALA A CA 1
ATOM 663 C C . ALA A 1 83 ? 20.085 37.702 -3.829 1.00 41.72 83 ALA A C 1
ATOM 665 O O . ALA A 1 83 ? 19.125 38.450 -3.996 1.00 41.72 83 ALA A O 1
ATOM 666 N N . LEU A 1 84 ? 21.134 37.696 -4.661 1.00 43.88 84 LEU A N 1
ATOM 667 C CA . LEU A 1 84 ? 21.224 38.500 -5.888 1.00 43.88 84 LEU A CA 1
ATOM 668 C C . LEU A 1 84 ? 20.498 37.870 -7.095 1.00 43.88 84 LEU A C 1
ATOM 670 O O . LEU A 1 84 ? 20.167 38.587 -8.035 1.00 43.88 84 LEU A O 1
ATOM 674 N N . LEU A 1 85 ? 20.257 36.553 -7.090 1.00 41.09 85 LEU A N 1
ATOM 675 C CA . LEU A 1 85 ? 19.676 35.793 -8.210 1.00 41.09 85 LEU A CA 1
ATOM 676 C C . LEU A 1 85 ? 18.177 35.482 -8.065 1.00 41.09 85 LEU A C 1
ATOM 678 O O . LEU A 1 85 ? 17.570 35.015 -9.027 1.00 41.09 85 LEU A O 1
ATOM 682 N N . HIS A 1 86 ? 17.574 35.690 -6.891 1.00 39.19 86 HIS A N 1
ATOM 683 C CA . HIS A 1 86 ? 16.171 35.340 -6.603 1.00 39.19 86 HIS A CA 1
ATOM 684 C C . HIS A 1 86 ? 15.320 36.541 -6.166 1.00 39.19 86 HIS A C 1
ATOM 686 O O . HIS A 1 86 ? 14.457 36.429 -5.297 1.00 39.19 86 HIS A O 1
ATOM 692 N N . ARG A 1 87 ? 15.541 37.706 -6.787 1.00 44.28 87 ARG A N 1
ATOM 693 C CA . ARG A 1 87 ? 14.632 38.847 -6.651 1.00 44.28 87 ARG A CA 1
ATOM 694 C C . ARG A 1 87 ? 13.730 38.964 -7.873 1.00 44.28 87 ARG A C 1
ATOM 696 O O . ARG A 1 87 ? 14.198 39.302 -8.955 1.00 44.28 87 ARG A O 1
ATOM 703 N N . ASP A 1 88 ? 12.435 38.770 -7.656 1.00 40.31 88 ASP A N 1
ATOM 704 C CA . ASP A 1 88 ? 11.413 39.302 -8.549 1.00 40.31 88 ASP A CA 1
ATOM 705 C C . ASP A 1 88 ? 11.355 40.832 -8.369 1.00 40.31 88 ASP A C 1
ATOM 707 O O . ASP A 1 88 ? 11.227 41.344 -7.250 1.00 40.31 88 ASP A O 1
ATOM 711 N N . LEU A 1 89 ? 11.543 41.569 -9.464 1.00 45.88 89 LEU A N 1
ATOM 712 C CA . LEU A 1 89 ? 11.588 43.034 -9.474 1.00 45.88 89 LEU A CA 1
ATOM 713 C C . LEU A 1 89 ? 10.212 43.671 -9.727 1.00 45.88 89 LEU A C 1
ATOM 715 O O . LEU A 1 89 ? 10.076 44.882 -9.553 1.00 45.88 89 LEU A O 1
ATOM 719 N N . SER A 1 90 ? 9.192 42.875 -10.069 1.00 41.06 90 SER A N 1
ATOM 720 C CA . SER A 1 90 ? 7.832 43.346 -10.382 1.00 41.06 90 SER A CA 1
ATOM 721 C C . SER A 1 90 ? 7.151 44.115 -9.241 1.00 41.06 90 SER A C 1
ATOM 723 O O . SER A 1 90 ? 6.369 45.028 -9.487 1.00 41.06 90 SER A O 1
ATOM 725 N N . ALA A 1 91 ? 7.487 43.816 -7.984 1.00 39.66 91 ALA A N 1
ATOM 726 C CA . ALA A 1 91 ? 6.858 44.417 -6.804 1.00 39.66 91 ALA A CA 1
ATOM 727 C C . ALA A 1 91 ? 7.473 45.764 -6.346 1.00 39.66 91 ALA A C 1
ATOM 729 O O . ALA A 1 91 ? 7.233 46.195 -5.216 1.00 39.66 91 ALA A O 1
ATOM 730 N N . CYS A 1 92 ? 8.329 46.407 -7.150 1.00 46.03 92 CYS A N 1
ATOM 731 C CA . CYS A 1 92 ? 9.169 47.538 -6.718 1.00 46.03 92 CYS A CA 1
ATOM 732 C C . CYS A 1 92 ? 8.982 48.831 -7.529 1.00 46.03 92 CYS A C 1
ATOM 734 O O . CYS A 1 92 ? 9.953 49.505 -7.875 1.00 46.03 92 CYS A O 1
ATOM 736 N N . GLU A 1 93 ? 7.733 49.240 -7.757 1.00 35.28 93 GLU A N 1
ATOM 737 C CA . GLU A 1 93 ? 7.439 50.579 -8.278 1.00 35.28 93 GLU A CA 1
ATOM 738 C C . GLU A 1 93 ? 7.824 51.697 -7.281 1.00 35.28 93 GLU A C 1
ATOM 740 O O . GLU A 1 93 ? 7.322 51.790 -6.156 1.00 35.28 93 GLU A O 1
ATOM 745 N N . GLY A 1 94 ? 8.700 52.601 -7.731 1.00 43.72 94 GLY A N 1
ATOM 746 C CA . GLY A 1 94 ? 8.694 54.008 -7.316 1.00 43.72 94 GLY A CA 1
ATOM 747 C C . GLY A 1 94 ? 9.211 54.386 -5.920 1.00 43.72 94 GLY A C 1
ATOM 748 O O . GLY A 1 94 ? 8.924 55.498 -5.481 1.00 43.72 94 GLY A O 1
ATOM 749 N N . ARG A 1 95 ? 9.961 53.539 -5.191 1.00 37.19 95 ARG A N 1
ATOM 750 C CA . ARG A 1 95 ? 10.491 53.908 -3.853 1.00 37.19 95 ARG A CA 1
ATOM 751 C C . ARG A 1 95 ? 11.994 53.675 -3.683 1.00 37.19 95 ARG A C 1
ATOM 753 O O . ARG A 1 95 ? 12.458 52.539 -3.616 1.00 37.19 95 ARG A O 1
ATOM 760 N N . ALA A 1 96 ? 12.724 54.767 -3.446 1.00 38.84 96 ALA A N 1
ATOM 761 C CA . ALA A 1 96 ? 14.171 54.797 -3.184 1.00 38.84 96 ALA A CA 1
ATOM 762 C C . ALA A 1 96 ? 14.634 54.046 -1.909 1.00 38.84 96 ALA A C 1
ATOM 764 O O . ALA A 1 96 ? 15.829 53.893 -1.681 1.00 38.84 96 ALA A O 1
ATOM 765 N N . PHE A 1 97 ? 13.711 53.539 -1.085 1.00 37.28 97 PHE A N 1
ATOM 766 C CA . PHE A 1 97 ? 13.999 52.883 0.199 1.00 37.28 97 PHE A CA 1
ATOM 767 C C . PHE A 1 97 ? 14.439 51.405 0.111 1.00 37.28 97 PHE A C 1
ATOM 769 O O . PHE A 1 97 ? 14.704 50.784 1.137 1.00 37.28 97 PHE A O 1
ATOM 776 N N . CYS A 1 98 ? 14.540 50.813 -1.085 1.00 40.62 98 CYS A N 1
ATOM 777 C CA . CYS A 1 98 ? 14.877 49.387 -1.224 1.00 40.62 98 CYS A CA 1
ATOM 778 C C . CYS A 1 98 ? 16.337 49.016 -0.890 1.00 40.62 98 CYS A C 1
ATOM 780 O O . CYS A 1 98 ? 16.615 47.834 -0.693 1.00 40.62 98 CYS A O 1
ATOM 782 N N . PHE A 1 99 ? 17.274 49.971 -0.861 1.00 37.84 99 PHE A N 1
ATOM 783 C CA . PHE A 1 99 ? 18.702 49.675 -0.643 1.00 37.84 99 PHE A CA 1
ATOM 784 C C . PHE A 1 99 ? 19.092 49.618 0.849 1.00 37.84 99 PHE A C 1
ATOM 786 O O . PHE A 1 99 ? 20.013 48.889 1.232 1.00 37.84 99 PHE A O 1
ATOM 793 N N . ASP A 1 100 ? 18.342 50.318 1.706 1.00 39.81 100 ASP A N 1
ATOM 794 C CA . ASP A 1 100 ? 18.579 50.367 3.154 1.00 39.81 100 ASP A CA 1
ATOM 795 C C . ASP A 1 100 ? 18.232 49.045 3.853 1.00 39.81 100 ASP A C 1
ATOM 797 O O . ASP A 1 100 ? 19.011 48.569 4.677 1.00 39.81 100 ASP A O 1
ATOM 801 N N . ASP A 1 101 ? 17.115 48.399 3.495 1.00 40.22 101 ASP A N 1
ATOM 802 C CA . ASP A 1 101 ? 16.703 47.117 4.099 1.00 40.22 101 ASP A CA 1
ATOM 803 C C . ASP A 1 101 ? 17.684 45.978 3.752 1.00 40.22 101 ASP A C 1
ATOM 805 O O . ASP A 1 101 ? 18.022 45.152 4.600 1.00 40.22 101 ASP A O 1
ATOM 809 N N . MET A 1 102 ? 18.237 45.977 2.533 1.00 41.22 102 MET A N 1
ATOM 810 C CA . MET A 1 102 ? 19.286 45.029 2.135 1.00 41.22 102 MET A CA 1
ATOM 811 C C . MET A 1 102 ? 20.559 45.218 2.976 1.00 41.22 102 MET A C 1
ATOM 813 O O . MET A 1 102 ? 21.126 44.245 3.481 1.00 41.22 102 MET A O 1
ATOM 817 N N . THR A 1 103 ? 20.975 46.471 3.174 1.00 41.53 103 THR A N 1
ATOM 818 C CA . THR A 1 103 ? 22.169 46.822 3.956 1.00 41.53 103 THR A CA 1
ATOM 819 C C . THR A 1 103 ? 21.976 46.507 5.443 1.00 41.53 103 THR A C 1
ATOM 821 O O . THR A 1 103 ? 22.861 45.922 6.070 1.00 41.53 103 THR A O 1
ATOM 824 N N . ALA A 1 104 ? 20.797 46.805 5.999 1.00 39.72 104 ALA A N 1
ATOM 825 C CA . ALA A 1 104 ? 20.435 46.489 7.378 1.00 39.72 104 ALA A CA 1
ATOM 826 C C . ALA A 1 104 ? 20.441 44.974 7.640 1.00 39.72 104 ALA A C 1
ATOM 828 O O . ALA A 1 104 ? 21.087 44.522 8.586 1.00 39.72 104 ALA A O 1
ATOM 829 N N . ARG A 1 105 ? 19.812 44.172 6.767 1.00 43.38 105 ARG A N 1
ATOM 830 C CA . ARG A 1 105 ? 19.806 42.703 6.885 1.00 43.38 105 ARG A CA 1
ATOM 831 C C . ARG A 1 105 ? 21.207 42.110 6.752 1.00 43.38 105 ARG A C 1
ATOM 833 O O . ARG A 1 105 ? 21.563 41.234 7.541 1.00 43.38 105 ARG A O 1
ATOM 840 N N . MET A 1 106 ? 22.031 42.611 5.825 1.00 43.41 106 MET A N 1
ATOM 841 C CA . MET A 1 106 ? 23.435 42.192 5.728 1.00 43.41 106 MET A CA 1
ATOM 842 C C . MET A 1 106 ? 24.224 42.520 7.001 1.00 43.41 106 MET A C 1
ATOM 844 O O . MET A 1 106 ? 24.955 41.650 7.481 1.00 43.41 106 MET A O 1
ATOM 848 N N . LEU A 1 107 ? 24.050 43.711 7.591 1.00 42.19 107 LEU A N 1
ATOM 849 C CA . LEU A 1 107 ? 24.679 44.059 8.871 1.00 42.19 107 LEU A CA 1
ATOM 850 C C . LEU A 1 107 ? 24.203 43.152 10.014 1.00 42.19 107 LEU A C 1
ATOM 852 O O . LEU A 1 107 ? 25.031 42.699 10.801 1.00 42.19 107 LEU A O 1
ATOM 856 N N . THR A 1 108 ? 22.902 42.856 10.109 1.00 43.34 108 THR A N 1
ATOM 857 C CA . THR A 1 108 ? 22.352 41.981 11.158 1.00 43.34 108 THR A CA 1
ATOM 858 C C . THR A 1 108 ? 22.919 40.562 11.066 1.00 43.34 108 THR A C 1
ATOM 860 O O . THR A 1 108 ? 23.312 39.995 12.086 1.00 43.34 108 THR A O 1
ATOM 863 N N . VAL A 1 109 ? 23.042 40.009 9.854 1.00 43.94 109 VAL A N 1
ATOM 864 C CA . VAL A 1 109 ? 23.672 38.696 9.630 1.00 43.94 109 VAL A CA 1
ATOM 865 C C . VAL A 1 109 ? 25.155 38.726 10.015 1.00 43.94 109 VAL A C 1
ATOM 867 O O . VAL A 1 109 ? 25.599 37.873 10.782 1.00 43.94 109 VAL A O 1
ATOM 870 N N . HIS A 1 110 ? 25.921 39.729 9.572 1.00 43.25 110 HIS A N 1
ATOM 871 C CA . HIS A 1 110 ? 27.348 39.830 9.908 1.00 43.25 110 HIS A CA 1
ATOM 872 C C . HIS A 1 110 ? 27.590 40.050 11.412 1.00 43.25 110 HIS A C 1
ATOM 874 O O . HIS A 1 110 ? 28.510 39.457 11.975 1.00 43.25 110 HIS A O 1
ATOM 880 N N . ALA A 1 111 ? 26.748 40.838 12.089 1.00 42.44 111 ALA A N 1
ATOM 881 C CA . ALA A 1 111 ? 26.824 41.048 13.535 1.00 42.44 111 ALA A CA 1
ATOM 882 C C . ALA A 1 111 ? 26.498 39.767 14.326 1.00 42.44 111 ALA A C 1
ATOM 884 O O . ALA A 1 111 ? 27.216 39.432 15.269 1.00 42.44 111 ALA A O 1
ATOM 885 N N . GLY A 1 112 ? 25.470 39.014 13.915 1.00 41.47 112 GLY A N 1
ATOM 886 C CA . GLY A 1 112 ? 25.127 37.722 14.520 1.00 41.47 112 GLY A CA 1
ATOM 887 C C . GLY A 1 112 ? 26.243 36.681 14.375 1.00 41.47 112 GLY A C 1
ATOM 888 O O . GLY A 1 112 ? 26.594 36.006 15.345 1.00 41.47 112 GLY A O 1
ATOM 889 N N . TYR A 1 113 ? 26.868 36.601 13.196 1.00 44.50 113 TYR A N 1
ATOM 890 C CA . TYR A 1 113 ? 28.001 35.701 12.954 1.00 44.50 113 TYR A CA 1
ATOM 891 C C . TYR A 1 113 ? 29.281 36.121 13.698 1.00 44.50 113 TYR A C 1
ATOM 893 O O . TYR A 1 113 ? 29.990 35.257 14.213 1.00 44.50 113 TYR A O 1
ATOM 901 N N . ALA A 1 114 ? 29.555 37.423 13.843 1.00 41.00 114 ALA A N 1
ATOM 902 C CA . ALA A 1 114 ? 30.665 37.906 14.670 1.00 41.00 114 ALA A CA 1
ATOM 903 C C . ALA A 1 114 ? 30.480 37.551 16.160 1.00 4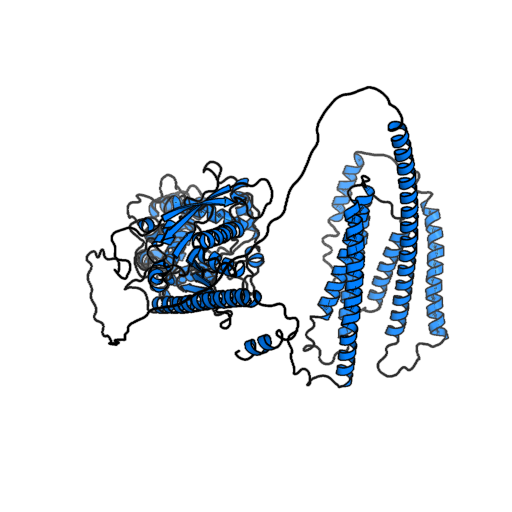1.00 114 ALA A C 1
ATOM 905 O O . ALA A 1 114 ? 31.444 37.192 16.840 1.00 41.00 114 ALA A O 1
ATOM 906 N N . LEU A 1 115 ? 29.240 37.586 16.663 1.00 40.66 115 LEU A N 1
ATOM 907 C CA . LEU A 1 115 ? 28.909 37.142 18.021 1.00 40.66 115 LEU A CA 1
ATOM 908 C C . LEU A 1 115 ? 29.172 35.634 18.205 1.00 40.66 115 LEU A C 1
ATOM 910 O O . LEU A 1 115 ? 29.736 35.213 19.218 1.00 40.66 115 LEU A O 1
ATOM 914 N N . PHE A 1 116 ? 28.815 34.831 17.196 1.00 41.72 116 PHE A N 1
ATOM 915 C CA . PHE A 1 116 ? 29.046 33.386 17.175 1.00 41.72 116 PHE A CA 1
ATOM 916 C C . PHE A 1 116 ? 30.543 33.028 17.142 1.00 41.72 116 PHE A C 1
ATOM 918 O O . PHE A 1 116 ? 30.969 32.174 17.918 1.00 41.72 116 PHE A O 1
ATOM 925 N N . GLU A 1 117 ? 31.356 33.714 16.328 1.00 39.22 117 GLU A N 1
ATOM 926 C CA . GLU A 1 117 ? 32.828 33.591 16.324 1.00 39.22 117 GLU A CA 1
ATOM 927 C C . GLU A 1 117 ? 33.414 33.837 17.726 1.00 39.22 117 GLU A C 1
ATOM 929 O O . GLU A 1 117 ? 34.146 32.993 18.249 1.00 39.22 117 GLU A O 1
ATOM 934 N N . VAL A 1 118 ? 33.042 34.941 18.390 1.00 42.09 118 VAL A N 1
ATOM 935 C CA . VAL A 1 118 ? 33.534 35.269 19.744 1.00 42.09 118 VAL A CA 1
ATOM 936 C C . VAL A 1 118 ? 33.158 34.182 20.759 1.00 42.09 118 VAL A C 1
ATOM 938 O O . VAL A 1 118 ? 34.012 33.732 21.527 1.00 42.09 118 VAL A O 1
ATOM 941 N N . MET A 1 119 ? 31.910 33.704 20.741 1.00 40.12 119 MET A N 1
ATOM 942 C CA . MET A 1 119 ? 31.445 32.625 21.623 1.00 40.12 119 MET A CA 1
ATOM 943 C C . MET A 1 119 ? 32.135 31.278 21.338 1.00 40.12 119 MET A C 1
ATOM 945 O O . MET A 1 119 ? 32.444 30.522 22.266 1.00 40.12 119 MET A O 1
ATOM 949 N N . PHE A 1 120 ? 32.405 30.968 20.069 1.00 41.81 120 PHE A N 1
ATOM 950 C CA . PHE A 1 120 ? 33.060 29.729 19.652 1.00 41.81 120 PHE A CA 1
ATOM 951 C C . PHE A 1 120 ? 34.550 29.709 20.027 1.00 41.81 120 PHE A C 1
ATOM 953 O O . PHE A 1 120 ? 35.042 28.704 20.551 1.00 41.81 120 PHE A O 1
ATOM 960 N N . TRP A 1 121 ? 35.260 30.828 19.852 1.00 40.41 121 TRP A N 1
ATOM 961 C CA . TRP A 1 121 ? 36.656 30.969 20.279 1.00 40.41 121 TRP A CA 1
ATOM 962 C C . TRP A 1 121 ? 36.814 31.005 21.804 1.00 40.41 121 TRP A C 1
ATOM 964 O O . TRP A 1 121 ? 37.770 30.422 22.316 1.00 40.41 121 TRP A O 1
ATOM 974 N N . GLN A 1 122 ? 35.857 31.578 22.547 1.00 39.53 122 GLN A N 1
ATOM 975 C CA . GLN A 1 122 ? 35.820 31.463 24.014 1.00 39.53 122 GLN A CA 1
ATOM 976 C C . GLN A 1 122 ? 35.678 30.006 24.487 1.00 39.53 122 GLN A C 1
ATOM 978 O O . GLN A 1 122 ? 36.344 29.608 25.443 1.00 39.53 122 GLN A O 1
ATOM 983 N N . ARG A 1 123 ? 34.855 29.184 23.817 1.00 38.09 123 ARG A N 1
ATOM 984 C CA . ARG A 1 123 ? 34.699 27.751 24.145 1.00 38.09 123 ARG A CA 1
ATOM 985 C C . ARG A 1 123 ? 35.850 26.863 23.660 1.00 38.09 123 ARG A C 1
ATOM 987 O O . ARG A 1 123 ? 36.079 25.810 24.247 1.00 38.09 123 ARG A O 1
ATOM 994 N N . SER A 1 124 ? 36.590 27.275 22.633 1.00 41.41 124 SER A N 1
ATOM 995 C CA . SER A 1 124 ? 37.670 26.482 22.015 1.00 41.41 124 SER A CA 1
ATOM 996 C C . SER A 1 124 ? 39.058 26.708 22.644 1.00 41.41 124 SER A C 1
ATOM 998 O O . SER A 1 124 ? 40.078 26.316 22.071 1.00 41.41 124 SER A O 1
ATOM 1000 N N . ALA A 1 125 ? 39.119 27.342 23.819 1.00 37.94 125 ALA A N 1
ATOM 1001 C CA . ALA A 1 125 ? 40.336 27.844 24.459 1.00 37.94 125 ALA A CA 1
ATOM 1002 C C . ALA A 1 125 ? 41.260 26.757 25.065 1.00 37.94 125 ALA A C 1
ATOM 1004 O O . ALA A 1 125 ? 41.510 26.721 26.268 1.00 37.94 125 ALA A O 1
ATOM 1005 N N . ALA A 1 126 ? 41.852 25.920 24.209 1.00 35.38 126 ALA A N 1
ATOM 1006 C CA . ALA A 1 126 ? 43.085 25.169 24.493 1.00 35.38 126 ALA A CA 1
ATOM 1007 C C . ALA A 1 126 ? 44.319 25.760 23.768 1.00 35.38 126 ALA A C 1
ATOM 1009 O O . ALA A 1 126 ? 45.407 25.179 23.785 1.00 35.38 126 ALA A O 1
ATOM 1010 N N . VAL A 1 127 ? 44.158 26.917 23.114 1.00 36.88 127 VAL A N 1
ATOM 1011 C CA . VAL A 1 127 ? 45.218 27.666 22.423 1.00 36.88 127 VAL A CA 1
ATOM 1012 C C . VAL A 1 127 ? 45.136 29.129 22.850 1.00 36.88 127 VAL A C 1
ATOM 1014 O O . VAL A 1 127 ? 44.084 29.753 22.747 1.00 36.88 127 VAL A O 1
ATOM 1017 N N . ALA A 1 128 ? 46.248 29.674 23.343 1.00 36.34 128 ALA A N 1
ATOM 1018 C CA . ALA A 1 128 ? 46.325 31.056 23.797 1.00 36.34 128 ALA A CA 1
ATOM 1019 C C . ALA A 1 128 ? 46.403 32.026 22.605 1.00 36.34 128 ALA A C 1
ATOM 1021 O O . ALA A 1 128 ? 47.482 32.271 22.068 1.00 36.34 128 ALA A O 1
ATOM 1022 N N . VAL A 1 129 ? 45.261 32.595 22.217 1.00 37.69 129 VAL A N 1
ATOM 1023 C CA . VAL A 1 129 ? 45.212 33.828 21.417 1.00 37.69 129 VAL A CA 1
ATOM 1024 C C . VAL A 1 129 ? 45.465 35.014 22.363 1.00 37.69 129 VAL A C 1
ATOM 1026 O O . VAL A 1 129 ? 44.883 35.037 23.454 1.00 37.69 129 VAL A O 1
ATOM 1029 N N . PRO A 1 130 ? 46.321 35.996 22.019 1.00 39.00 130 PRO A N 1
ATOM 1030 C CA . PRO A 1 130 ? 46.536 37.165 22.865 1.00 39.00 130 PRO A CA 1
ATOM 1031 C C . PRO A 1 130 ? 45.238 37.962 23.057 1.00 39.00 130 PRO A C 1
ATOM 1033 O O . PRO A 1 130 ? 44.636 38.431 22.092 1.00 39.00 130 PRO A O 1
ATOM 1036 N N . TRP A 1 131 ? 44.840 38.171 24.317 1.00 38.50 131 TRP A N 1
ATOM 1037 C CA . TRP A 1 131 ? 43.614 38.890 24.718 1.00 38.50 131 TRP A CA 1
ATOM 1038 C C . TRP A 1 131 ? 43.429 40.259 24.035 1.00 38.50 131 TRP A C 1
ATOM 1040 O O . TRP A 1 131 ? 42.308 40.722 23.829 1.00 38.50 131 TRP A O 1
ATOM 1050 N N . ASN A 1 132 ? 44.543 40.883 23.660 1.00 36.22 132 ASN A N 1
ATOM 1051 C CA . ASN A 1 132 ? 44.645 42.184 23.010 1.00 36.22 132 ASN A CA 1
ATOM 1052 C C . ASN A 1 132 ? 43.839 42.269 21.696 1.00 36.22 132 ASN A C 1
ATOM 1054 O O . ASN A 1 132 ? 43.291 43.327 21.393 1.00 36.22 132 ASN A O 1
ATOM 1058 N N . GLU A 1 133 ? 43.758 41.176 20.927 1.00 40.12 133 GLU A N 1
ATOM 1059 C CA . GLU A 1 133 ? 43.081 41.153 19.619 1.00 40.12 133 GLU A CA 1
ATOM 1060 C C . GLU A 1 133 ? 41.569 40.908 19.753 1.00 40.12 133 GLU A C 1
ATOM 1062 O O . GLU A 1 133 ? 40.777 41.534 19.049 1.00 40.12 133 GLU A O 1
ATOM 1067 N N . MET A 1 134 ? 41.138 40.105 20.735 1.00 39.69 134 MET A N 1
ATOM 1068 C CA . MET A 1 134 ? 39.708 39.912 21.030 1.00 39.69 134 MET A CA 1
ATOM 1069 C C . MET A 1 134 ? 39.038 41.201 21.530 1.00 39.69 134 MET A C 1
ATOM 1071 O O . MET A 1 134 ? 37.906 41.498 21.152 1.00 39.69 134 MET A O 1
ATOM 1075 N N . VAL A 1 135 ? 39.747 42.007 22.330 1.00 38.50 135 VAL A N 1
ATOM 1076 C CA . VAL A 1 135 ? 39.258 43.327 22.776 1.00 38.50 135 VAL A CA 1
ATOM 1077 C C . VAL A 1 135 ? 39.128 44.304 21.598 1.00 38.50 135 VAL A C 1
ATOM 1079 O O . VAL A 1 135 ? 38.218 45.131 21.587 1.00 38.50 135 VAL A O 1
ATOM 1082 N N . PHE A 1 136 ? 39.986 44.198 20.578 1.00 39.91 136 PHE A N 1
ATOM 1083 C CA . PHE A 1 136 ? 39.889 45.027 19.374 1.00 39.91 136 PHE A CA 1
ATOM 1084 C C . PHE A 1 136 ? 38.636 44.688 18.547 1.00 39.91 136 PHE A C 1
ATOM 1086 O O . PHE A 1 136 ? 37.890 45.600 18.190 1.00 39.91 136 PHE A O 1
ATOM 1093 N N . LEU A 1 137 ? 38.336 43.397 18.330 1.00 42.56 137 LEU A N 1
ATOM 1094 C CA . LEU A 1 137 ? 37.089 42.980 17.671 1.00 42.56 137 LEU A CA 1
ATOM 1095 C C . LEU A 1 137 ? 35.833 43.365 18.470 1.00 42.56 137 LEU A C 1
ATOM 1097 O O . LEU A 1 137 ? 34.882 43.881 17.886 1.00 42.56 137 LEU A O 1
ATOM 1101 N N . GLY A 1 138 ? 35.824 43.171 19.794 1.00 40.22 138 GLY A N 1
ATOM 1102 C CA . GLY A 1 138 ? 34.675 43.537 20.636 1.00 40.22 138 GLY A CA 1
ATOM 1103 C C . GLY A 1 138 ? 34.351 45.037 20.595 1.00 40.22 138 GLY A C 1
ATOM 1104 O O . GLY A 1 138 ? 33.183 45.429 20.531 1.00 40.22 138 GLY A O 1
ATOM 1105 N N . ASN A 1 139 ? 35.385 45.883 20.549 1.00 41.09 139 ASN A N 1
ATOM 1106 C CA . ASN A 1 139 ? 35.220 47.328 20.400 1.00 41.09 139 ASN A CA 1
ATOM 1107 C C . ASN A 1 139 ? 34.735 47.717 18.994 1.00 41.09 139 ASN A C 1
ATOM 1109 O O . ASN A 1 139 ? 33.902 48.612 18.876 1.00 41.09 139 ASN A O 1
ATOM 1113 N N . LEU A 1 140 ? 35.198 47.033 17.940 1.00 43.06 140 LEU A N 1
ATOM 1114 C CA . LEU A 1 140 ? 34.757 47.273 16.562 1.00 43.06 140 LEU A CA 1
ATOM 1115 C C . LEU A 1 140 ? 33.269 46.932 16.368 1.00 43.06 140 LEU A C 1
ATOM 1117 O O . LEU A 1 140 ? 32.525 47.734 15.807 1.00 43.06 140 LEU A O 1
ATOM 1121 N N . VAL A 1 141 ? 32.815 45.790 16.898 1.00 44.34 141 VAL A N 1
ATOM 1122 C CA . VAL A 1 141 ? 31.393 45.391 16.885 1.00 44.34 141 VAL A CA 1
ATOM 1123 C C . VAL A 1 141 ? 30.536 46.393 17.665 1.00 44.34 141 VAL A C 1
ATOM 1125 O O . VAL A 1 141 ? 29.489 46.816 17.180 1.00 44.34 141 VAL A O 1
ATOM 1128 N N . SER A 1 142 ? 31.005 46.843 18.832 1.00 42.72 142 SER A N 1
ATOM 1129 C CA . SER A 1 142 ? 30.306 47.861 19.631 1.00 42.72 142 SER A CA 1
ATOM 1130 C C . SER A 1 142 ? 30.191 49.206 18.900 1.00 42.72 142 SER A C 1
ATOM 1132 O O . SER A 1 142 ? 29.149 49.855 18.978 1.00 42.72 142 SER A O 1
ATOM 1134 N N . LEU A 1 143 ? 31.221 49.610 18.143 1.00 42.66 143 LEU A N 1
ATOM 1135 C CA . LEU A 1 143 ? 31.198 50.833 17.332 1.00 42.66 143 LEU A CA 1
ATOM 1136 C C . LEU A 1 143 ? 30.184 50.748 16.182 1.00 42.66 143 LEU A C 1
ATOM 1138 O O . LEU A 1 143 ? 29.461 51.710 15.935 1.00 42.66 143 LEU A O 1
ATOM 1142 N N . LEU A 1 144 ? 30.107 49.598 15.504 1.00 44.03 144 LEU A N 1
ATOM 1143 C CA . LEU A 1 144 ? 29.152 49.353 14.418 1.00 44.03 144 LEU A CA 1
ATOM 1144 C C . LEU A 1 144 ? 27.701 49.342 14.927 1.00 44.03 144 LEU A C 1
ATOM 1146 O O . LEU A 1 144 ? 26.826 49.940 14.303 1.00 44.03 144 LEU A O 1
ATOM 1150 N N . MET A 1 145 ? 27.454 48.739 16.094 1.00 42.03 145 MET A N 1
ATOM 1151 C CA . MET A 1 145 ? 26.137 48.740 16.744 1.00 42.03 145 MET A CA 1
ATOM 1152 C C . MET A 1 145 ? 25.724 50.147 17.214 1.00 42.03 145 MET A C 1
ATOM 1154 O O . MET A 1 145 ? 24.574 50.544 17.032 1.00 42.03 145 MET A O 1
ATOM 1158 N N . ALA A 1 146 ? 26.657 50.935 17.762 1.00 40.38 146 ALA A N 1
ATOM 1159 C CA . ALA A 1 146 ? 26.399 52.322 18.157 1.00 40.38 146 ALA A CA 1
ATOM 1160 C C . ALA A 1 146 ? 26.148 53.244 16.947 1.00 40.38 146 ALA A C 1
ATOM 1162 O O . ALA A 1 146 ? 25.262 54.097 16.998 1.00 40.38 146 ALA A O 1
ATOM 1163 N N . ALA A 1 147 ? 26.877 53.047 15.843 1.00 41.59 147 ALA A N 1
ATOM 1164 C CA . ALA A 1 147 ? 26.647 53.766 14.592 1.00 41.59 147 ALA A CA 1
ATOM 1165 C C . ALA A 1 147 ? 25.263 53.449 13.995 1.00 41.59 147 ALA A C 1
ATOM 1167 O O . ALA A 1 147 ? 24.567 54.365 13.567 1.00 41.59 147 ALA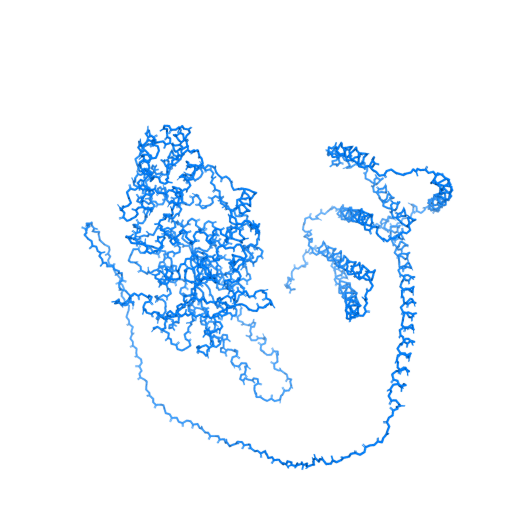 A O 1
ATOM 1168 N N . ALA A 1 148 ? 24.823 52.186 14.035 1.00 40.53 148 ALA A N 1
ATOM 1169 C CA . ALA A 1 148 ? 23.478 51.800 13.605 1.00 40.53 148 ALA A CA 1
ATOM 1170 C C . ALA A 1 148 ? 22.374 52.439 14.476 1.00 40.53 148 ALA A C 1
ATOM 1172 O O . ALA A 1 148 ? 21.379 52.936 13.949 1.00 40.53 148 ALA A O 1
ATOM 1173 N N . ALA A 1 149 ? 22.569 52.490 15.799 1.00 37.16 149 ALA A N 1
ATOM 1174 C CA . ALA A 1 149 ? 21.604 53.073 16.736 1.00 37.16 149 ALA A CA 1
ATOM 1175 C C . ALA A 1 149 ? 21.438 54.602 16.597 1.00 37.16 149 ALA A C 1
ATOM 1177 O O . ALA A 1 149 ? 20.360 55.127 16.869 1.00 37.16 149 ALA A O 1
ATOM 1178 N N . LEU A 1 150 ? 22.478 55.320 16.155 1.00 36.12 150 LEU A N 1
ATOM 1179 C CA . LEU A 1 150 ? 22.438 56.777 15.957 1.00 36.12 150 LEU A CA 1
ATOM 1180 C C . LEU A 1 150 ? 21.724 57.216 14.666 1.00 36.12 150 LEU A C 1
ATOM 1182 O O . LEU A 1 150 ? 21.327 58.375 14.567 1.00 36.12 150 LEU A O 1
ATOM 1186 N N . VAL A 1 151 ? 21.557 56.319 13.689 1.00 38.41 151 VAL A N 1
ATOM 1187 C CA . VAL A 1 151 ? 20.959 56.635 12.375 1.00 38.41 151 VAL A CA 1
ATOM 1188 C C . VAL A 1 151 ? 19.448 56.350 12.330 1.00 38.41 151 VAL A C 1
ATOM 1190 O O . VAL A 1 151 ? 18.735 56.977 11.551 1.00 38.41 151 VAL A O 1
ATOM 1193 N N . TYR A 1 152 ? 18.929 55.469 13.194 1.00 38.75 152 TYR A N 1
ATOM 1194 C CA . TYR A 1 152 ? 17.518 55.044 13.202 1.00 38.75 152 TYR A CA 1
ATOM 1195 C C . TYR A 1 152 ? 16.833 55.221 14.582 1.00 38.75 152 TYR A C 1
ATOM 1197 O O . TYR A 1 152 ? 16.589 54.240 15.288 1.00 38.75 152 TYR A O 1
ATOM 1205 N N . PRO A 1 153 ? 16.439 56.451 14.978 1.00 37.47 153 PRO A N 1
ATOM 1206 C CA . PRO A 1 153 ? 15.771 56.692 16.264 1.00 37.47 153 PRO A CA 1
ATOM 1207 C C . PRO A 1 153 ? 14.301 56.223 16.322 1.00 37.47 153 PRO A C 1
ATOM 1209 O O . PRO A 1 153 ? 13.743 56.105 17.410 1.00 37.47 153 PRO A O 1
ATOM 1212 N N . CYS A 1 154 ? 13.654 55.937 15.182 1.00 34.47 154 CYS A N 1
ATOM 1213 C CA . CYS A 1 154 ? 12.208 55.674 15.112 1.00 34.47 154 CYS A CA 1
ATOM 1214 C C . CYS A 1 154 ? 11.831 54.351 14.422 1.00 34.47 154 CYS A C 1
ATOM 1216 O O . CYS A 1 154 ? 11.063 54.350 13.462 1.00 34.47 154 CYS A O 1
ATOM 1218 N N . ARG A 1 155 ? 12.315 53.210 14.940 1.00 35.41 155 ARG A N 1
ATOM 1219 C CA . ARG A 1 155 ? 11.587 51.916 14.846 1.00 35.41 155 ARG A CA 1
ATOM 1220 C C . ARG A 1 155 ? 12.013 50.830 15.847 1.00 35.41 155 ARG A C 1
ATOM 1222 O O . ARG A 1 155 ? 11.614 49.678 15.709 1.00 35.41 155 ARG A O 1
ATOM 1229 N N . LEU A 1 156 ? 12.755 51.184 16.897 1.00 32.44 156 LEU A N 1
ATOM 1230 C CA . LEU A 1 156 ? 13.285 50.238 17.893 1.00 32.44 156 LEU A CA 1
ATOM 1231 C C . LEU A 1 156 ? 12.280 49.898 19.020 1.00 32.44 156 LEU A C 1
ATOM 1233 O O . LEU A 1 156 ? 12.659 49.636 20.156 1.00 32.44 156 LEU A O 1
ATOM 1237 N N . SER A 1 157 ? 10.980 49.914 18.705 1.00 30.86 157 SER A N 1
ATOM 1238 C CA . SER A 1 157 ? 9.872 49.764 19.666 1.00 30.86 157 SER A CA 1
ATOM 1239 C C . SER A 1 157 ? 9.218 48.375 19.664 1.00 30.86 157 SER A C 1
ATOM 1241 O O . SER A 1 157 ? 8.293 48.150 20.435 1.00 30.86 157 SER A O 1
ATOM 1243 N N . VAL A 1 158 ? 9.671 47.448 18.807 1.00 32.91 158 VAL A N 1
ATOM 1244 C CA . VAL A 1 158 ? 9.116 46.078 18.687 1.00 32.91 158 VAL A CA 1
ATOM 1245 C C . VAL A 1 158 ? 10.221 45.005 18.687 1.00 32.91 158 VAL A C 1
ATOM 1247 O O . VAL A 1 158 ? 10.086 43.951 18.081 1.00 32.91 158 VAL A O 1
ATOM 1250 N N . ILE A 1 159 ? 11.332 45.259 19.389 1.00 32.62 159 ILE A N 1
ATOM 1251 C CA . ILE A 1 159 ? 12.241 44.207 19.895 1.00 32.62 159 ILE A CA 1
ATOM 1252 C C . ILE A 1 159 ? 12.627 44.567 21.339 1.00 32.62 159 ILE A C 1
ATOM 1254 O O . ILE A 1 159 ? 13.794 44.705 21.699 1.00 32.62 159 ILE A O 1
ATOM 1258 N N . VAL A 1 160 ? 11.608 44.775 22.176 1.00 27.56 160 VAL A N 1
ATOM 1259 C CA . VAL A 1 160 ? 11.763 44.967 23.620 1.00 27.56 160 VAL A CA 1
ATOM 1260 C C . VAL A 1 160 ? 11.015 43.836 24.321 1.00 27.56 160 VAL A C 1
ATOM 1262 O O . VAL A 1 160 ? 9.828 43.945 24.603 1.00 27.56 160 VAL A O 1
ATOM 1265 N N . LEU A 1 161 ? 11.791 42.792 24.643 1.00 27.27 161 LEU A N 1
ATOM 1266 C CA . LEU A 1 161 ? 11.513 41.738 25.631 1.00 27.27 161 LEU A CA 1
ATOM 1267 C C . LEU A 1 161 ? 10.577 40.592 25.177 1.00 27.27 161 LEU A C 1
ATOM 1269 O O . LEU A 1 161 ? 9.621 40.806 24.439 1.00 27.27 161 LEU A O 1
ATOM 1273 N N . PRO A 1 162 ? 10.922 39.341 25.556 1.00 25.89 162 PRO A N 1
ATOM 1274 C CA . PRO A 1 162 ? 10.760 38.894 26.946 1.00 25.89 162 PRO A CA 1
ATOM 1275 C C . PRO A 1 162 ? 12.045 38.919 27.791 1.00 25.89 162 PRO A C 1
ATOM 1277 O O . PRO A 1 162 ? 12.979 38.150 27.571 1.00 25.89 162 PRO A O 1
ATOM 1280 N N . ALA A 1 163 ? 12.045 39.715 28.864 1.00 34.12 163 ALA A N 1
ATOM 1281 C CA . ALA A 1 163 ? 13.025 39.646 29.950 1.00 34.12 163 ALA A CA 1
ATOM 1282 C C . ALA A 1 163 ? 12.661 38.510 30.920 1.00 34.12 163 ALA A C 1
ATOM 1284 O O . ALA A 1 163 ? 12.551 38.721 32.123 1.00 34.12 163 ALA A O 1
ATOM 1285 N N . GLN A 1 164 ? 12.452 37.302 30.392 1.00 33.03 164 GLN A N 1
ATOM 1286 C CA . GLN A 1 164 ? 12.062 36.132 31.188 1.00 33.03 164 GLN A CA 1
ATOM 1287 C C . GLN A 1 164 ? 13.005 34.932 31.004 1.00 33.03 164 GLN A C 1
ATOM 1289 O O . GLN A 1 164 ? 12.713 33.838 31.462 1.00 33.03 164 GLN A O 1
ATOM 1294 N N . GLN A 1 165 ? 14.187 35.160 30.415 1.00 32.72 165 GLN A N 1
ATOM 1295 C CA . GLN A 1 165 ? 15.350 34.260 30.525 1.00 32.72 165 GLN A CA 1
ATOM 1296 C C . GLN A 1 165 ? 16.591 34.924 31.154 1.00 32.72 165 GLN A C 1
ATOM 1298 O O . GLN A 1 165 ? 17.604 34.269 31.375 1.00 32.72 165 GLN A O 1
ATOM 1303 N N . VAL A 1 166 ? 16.512 36.208 31.527 1.00 36.72 166 VAL A N 1
ATOM 1304 C CA . VAL A 1 166 ? 17.580 36.890 32.290 1.00 36.72 166 VAL A CA 1
ATOM 1305 C C . VAL A 1 166 ? 17.480 36.597 33.798 1.00 36.72 166 VAL A C 1
ATOM 1307 O O . VAL A 1 166 ? 18.473 36.723 34.510 1.00 36.72 166 VAL A O 1
ATOM 1310 N N . LEU A 1 167 ? 16.322 36.133 34.291 1.00 34.00 167 LEU A N 1
ATOM 1311 C CA . LEU A 1 167 ? 16.120 35.819 35.713 1.00 34.00 167 LEU A CA 1
ATOM 1312 C C . LEU A 1 167 ? 16.491 34.374 36.112 1.00 34.00 167 LEU A C 1
ATOM 1314 O O . LEU A 1 167 ? 16.633 34.097 37.298 1.00 34.00 167 LEU A O 1
ATOM 1318 N N . GLU A 1 168 ? 16.735 33.474 35.152 1.00 32.69 168 GLU A N 1
ATOM 1319 C CA . GLU A 1 168 ? 17.144 32.079 35.422 1.00 32.69 168 GLU A CA 1
ATOM 1320 C C . GLU A 1 168 ? 18.655 31.827 35.252 1.00 32.69 168 GLU A C 1
ATOM 1322 O O . GLU A 1 168 ? 19.154 30.749 35.558 1.00 32.69 168 GLU A O 1
ATOM 1327 N N . ALA A 1 169 ? 19.438 32.844 34.876 1.00 31.03 169 ALA A N 1
ATOM 1328 C CA . ALA A 1 169 ? 20.902 32.777 34.956 1.00 31.03 169 ALA A CA 1
ATOM 1329 C C . ALA A 1 169 ? 21.431 32.916 36.404 1.00 31.03 169 ALA A C 1
ATOM 1331 O O . ALA A 1 169 ? 22.577 32.563 36.689 1.00 31.03 169 ALA A O 1
ATOM 1332 N N . ALA A 1 170 ? 20.601 33.402 37.338 1.00 32.84 170 ALA A N 1
ATOM 1333 C CA . ALA A 1 170 ? 20.968 33.597 38.742 1.00 32.84 170 ALA A CA 1
ATOM 1334 C C . ALA A 1 170 ? 21.123 32.275 39.525 1.00 32.84 170 ALA A C 1
ATOM 1336 O O . ALA A 1 170 ? 21.937 32.194 40.445 1.00 32.84 170 ALA A O 1
ATOM 1337 N N . THR A 1 171 ? 20.407 31.215 39.137 1.00 34.34 171 THR A N 1
ATOM 1338 C CA . THR A 1 171 ? 20.485 29.888 39.777 1.00 34.34 171 THR A CA 1
ATOM 1339 C C . THR A 1 171 ? 21.719 29.092 39.342 1.00 34.34 171 THR A C 1
ATOM 1341 O O . THR A 1 171 ? 22.260 28.315 40.133 1.00 34.34 171 THR A O 1
ATOM 1344 N N . LEU A 1 172 ? 22.252 29.335 38.137 1.00 32.75 172 LEU A N 1
ATOM 1345 C CA . LEU A 1 172 ? 23.498 28.705 37.682 1.00 32.75 172 LEU A CA 1
ATOM 1346 C C . LEU A 1 172 ? 24.727 29.227 38.448 1.00 32.75 172 LEU A C 1
ATOM 1348 O O . LEU A 1 172 ? 25.667 28.472 38.705 1.00 32.75 172 LEU A O 1
ATOM 1352 N N . VAL A 1 173 ? 24.706 30.501 38.861 1.00 36.06 173 VAL A N 1
ATOM 1353 C CA . VAL A 1 173 ? 25.766 31.107 39.684 1.00 36.06 173 VAL A CA 1
ATOM 1354 C C . VAL A 1 173 ? 25.780 30.512 41.094 1.00 36.06 173 VAL A C 1
ATOM 1356 O O . VAL A 1 173 ? 26.864 30.260 41.619 1.00 36.06 173 VAL A O 1
ATOM 1359 N N . ASP A 1 174 ? 24.620 30.214 41.689 1.00 34.91 174 ASP A N 1
ATOM 1360 C CA . ASP A 1 174 ? 24.562 29.586 43.018 1.00 34.91 174 ASP A CA 1
ATOM 1361 C C . ASP A 1 174 ? 24.926 28.087 42.975 1.00 34.91 174 ASP A C 1
ATOM 1363 O O . ASP A 1 174 ? 25.615 27.579 43.864 1.00 34.91 174 ASP A O 1
ATOM 1367 N N . CYS A 1 175 ? 24.602 27.396 41.875 1.00 31.84 175 CYS A N 1
ATOM 1368 C CA . CYS A 1 175 ? 25.089 26.039 41.612 1.00 31.84 175 CYS A CA 1
ATOM 1369 C C . CYS A 1 175 ? 26.623 25.999 41.441 1.00 31.84 175 CYS A C 1
ATOM 1371 O O . CYS A 1 175 ? 27.297 25.144 42.021 1.00 31.84 175 CYS A O 1
ATOM 1373 N N . ALA A 1 176 ? 27.205 26.963 40.715 1.00 33.88 176 ALA A N 1
ATOM 1374 C CA . ALA A 1 176 ? 28.657 27.112 40.593 1.00 33.88 176 ALA A CA 1
ATOM 1375 C C . ALA A 1 176 ? 29.326 27.494 41.930 1.00 33.88 176 ALA A C 1
ATOM 1377 O O . ALA A 1 176 ? 30.433 27.039 42.220 1.00 33.88 176 ALA A O 1
ATOM 1378 N N . ARG A 1 177 ? 28.644 28.268 42.787 1.00 38.59 177 ARG A N 1
ATOM 1379 C CA . ARG A 1 177 ? 29.118 28.620 44.138 1.00 38.59 177 ARG A CA 1
ATOM 1380 C C . ARG A 1 177 ? 29.255 27.395 45.045 1.00 38.59 177 ARG A C 1
ATOM 1382 O O . ARG A 1 177 ? 30.231 27.309 45.786 1.00 38.59 177 ARG A O 1
ATOM 1389 N N . ARG A 1 178 ? 28.324 26.437 44.944 1.00 37.44 178 ARG A N 1
ATOM 1390 C CA . ARG A 1 178 ? 28.353 25.160 45.686 1.00 37.44 178 ARG A CA 1
ATOM 1391 C C . ARG A 1 178 ? 29.360 24.150 45.121 1.00 37.44 178 ARG A C 1
ATOM 1393 O O . ARG A 1 178 ? 29.928 23.379 45.883 1.00 37.44 178 ARG A O 1
ATOM 1400 N N . LEU A 1 179 ? 29.641 24.179 43.817 1.00 33.91 179 LEU A N 1
ATOM 1401 C CA . LEU A 1 179 ? 30.712 23.371 43.210 1.00 33.91 179 LEU A CA 1
ATOM 1402 C C . LEU A 1 179 ? 32.118 23.894 43.560 1.00 33.91 179 LEU A C 1
ATOM 1404 O O . LEU A 1 179 ? 33.026 23.108 43.825 1.00 33.91 179 LEU A O 1
ATOM 1408 N N . CYS A 1 180 ? 32.302 25.214 43.637 1.00 36.22 180 CYS A N 1
ATOM 1409 C CA . CYS A 1 180 ? 33.594 25.820 43.974 1.00 36.22 180 CYS A CA 1
ATOM 1410 C C . CYS A 1 180 ? 33.945 25.806 45.475 1.00 36.22 180 CYS A C 1
ATOM 1412 O O . CYS A 1 180 ? 35.082 26.130 45.815 1.00 36.22 180 CYS A O 1
ATOM 1414 N N . SER A 1 181 ? 33.046 25.384 46.375 1.00 37.03 181 SER A N 1
ATOM 1415 C CA . SER A 1 181 ? 33.407 25.125 47.781 1.00 37.03 181 SER A CA 1
ATOM 1416 C C . SER A 1 181 ? 34.089 23.767 48.004 1.00 37.03 181 SER A C 1
ATOM 1418 O O . SER A 1 181 ? 34.478 23.471 49.129 1.00 37.03 181 SER A O 1
ATOM 1420 N N . VAL A 1 182 ? 34.240 22.939 46.960 1.00 36.84 182 VAL A N 1
ATOM 1421 C CA . VAL A 1 182 ? 34.805 21.576 47.058 1.00 36.84 182 VAL A CA 1
ATOM 1422 C C . VAL A 1 182 ? 36.318 21.526 46.758 1.00 36.84 182 VAL A C 1
ATOM 1424 O O . VAL A 1 182 ? 36.994 20.610 47.214 1.00 36.84 182 VAL A O 1
ATOM 1427 N N . TYR A 1 183 ? 36.884 22.520 46.057 1.00 31.98 183 TYR A N 1
ATOM 1428 C CA . TYR A 1 183 ? 38.297 22.522 45.618 1.00 31.98 183 TYR A CA 1
ATOM 1429 C C . TYR A 1 183 ? 38.989 23.890 45.788 1.00 31.98 183 TYR A C 1
ATOM 1431 O O . TYR A 1 183 ? 39.445 24.508 44.826 1.00 31.98 183 TYR A O 1
ATOM 1439 N N . GLY A 1 184 ? 39.040 24.400 47.021 1.00 31.67 184 GLY A N 1
ATOM 1440 C CA . GLY A 1 184 ? 39.561 25.741 47.312 1.00 31.67 184 GLY A CA 1
ATOM 1441 C C . GLY A 1 184 ? 41.080 25.916 47.134 1.00 31.67 184 GLY A C 1
ATOM 1442 O O . GLY A 1 184 ? 41.868 25.102 47.607 1.00 31.67 184 GLY A O 1
ATOM 1443 N N . ALA A 1 185 ? 41.489 27.046 46.540 1.00 30.44 185 ALA A N 1
ATOM 1444 C CA . ALA A 1 185 ? 42.826 27.640 46.685 1.00 30.44 185 ALA A CA 1
ATOM 1445 C C . ALA A 1 185 ? 42.783 29.175 46.447 1.00 30.44 185 ALA A C 1
ATOM 1447 O O . ALA A 1 185 ? 41.923 29.637 45.690 1.00 30.44 185 ALA A O 1
ATOM 1448 N N . PRO A 1 186 ? 43.647 29.995 47.091 1.00 35.03 186 PRO A N 1
ATOM 1449 C CA . PRO A 1 186 ? 43.321 31.400 47.365 1.00 35.03 186 PRO A CA 1
ATOM 1450 C C . PRO A 1 186 ? 43.961 32.442 46.431 1.00 35.03 186 PRO A C 1
ATOM 1452 O O . PRO A 1 186 ? 44.910 32.197 45.687 1.00 35.03 186 PRO A O 1
ATOM 1455 N N . TRP A 1 187 ? 43.432 33.661 46.525 1.00 33.19 187 TRP A N 1
ATOM 1456 C CA . TRP A 1 187 ? 43.868 34.855 45.802 1.00 33.19 187 TRP A CA 1
ATOM 1457 C C . TRP A 1 187 ? 45.089 35.507 46.469 1.00 33.19 187 TRP A C 1
ATOM 1459 O O . TRP A 1 187 ? 45.094 35.598 47.687 1.00 33.19 187 TRP A O 1
ATOM 1469 N N . HIS A 1 188 ? 46.040 36.062 45.692 1.00 36.62 188 HIS A N 1
ATOM 1470 C CA . HIS A 1 188 ? 46.732 37.328 46.054 1.00 36.62 188 HIS A CA 1
ATOM 1471 C C . HIS A 1 188 ? 47.639 37.964 44.970 1.00 36.62 188 HIS A C 1
ATOM 1473 O O . HIS A 1 188 ? 48.021 39.123 45.115 1.00 36.62 188 HIS A O 1
ATOM 1479 N N . ILE A 1 189 ? 47.958 37.286 43.856 1.00 36.66 189 ILE A N 1
ATOM 1480 C CA . ILE A 1 189 ? 48.952 37.790 42.869 1.00 36.66 189 ILE A CA 1
ATOM 1481 C C . ILE A 1 189 ? 48.359 38.687 41.750 1.00 36.66 189 ILE A C 1
ATOM 1483 O O . ILE A 1 189 ? 49.095 39.394 41.066 1.00 36.66 189 ILE A O 1
ATOM 1487 N N . ARG A 1 190 ? 47.030 38.744 41.559 1.00 34.22 190 ARG A N 1
ATOM 1488 C CA . ARG A 1 190 ? 46.424 39.444 40.397 1.00 34.22 190 ARG A CA 1
ATOM 1489 C C . ARG A 1 190 ? 46.128 40.944 40.552 1.00 34.22 190 ARG A C 1
ATOM 1491 O O . ARG A 1 190 ? 45.927 41.601 39.534 1.00 34.22 190 ARG A O 1
ATOM 1498 N N . PHE A 1 191 ? 46.145 41.520 41.757 1.00 33.25 191 PHE A N 1
ATOM 1499 C CA . PHE A 1 191 ? 45.664 42.902 41.947 1.00 33.25 191 PHE A CA 1
ATOM 1500 C C . PHE A 1 191 ? 46.662 44.003 41.527 1.00 33.25 191 PHE A C 1
ATOM 1502 O O . PHE A 1 191 ? 46.245 45.102 41.173 1.00 33.25 191 PHE A O 1
ATOM 1509 N N . LYS A 1 192 ? 47.976 43.723 41.489 1.00 31.72 192 LYS A N 1
ATOM 1510 C CA . LYS A 1 192 ? 48.985 44.706 41.028 1.00 31.72 192 LYS A CA 1
ATOM 1511 C C . LYS A 1 192 ? 49.154 44.778 39.503 1.00 31.72 192 LYS A C 1
ATOM 1513 O O . LYS A 1 192 ? 49.668 45.779 39.017 1.00 31.72 192 LYS A O 1
ATOM 1518 N N . LEU A 1 193 ? 48.705 43.774 38.739 1.00 34.94 193 LEU A N 1
ATOM 1519 C CA . LEU A 1 193 ? 48.861 43.775 37.274 1.00 34.94 193 LEU A CA 1
ATOM 1520 C C . LEU A 1 193 ? 47.782 44.596 36.540 1.00 34.94 193 LEU A C 1
ATOM 1522 O O . LEU A 1 193 ? 48.043 45.107 35.453 1.00 34.94 193 LEU A O 1
ATOM 1526 N N . GLN A 1 194 ? 46.578 44.744 37.111 1.00 38.44 194 GLN A N 1
ATOM 1527 C CA . GLN A 1 194 ? 45.459 45.404 36.417 1.00 38.44 194 GLN A CA 1
ATOM 1528 C C . GLN A 1 194 ? 45.570 46.938 36.357 1.00 38.44 194 GLN A C 1
ATOM 1530 O O . GLN A 1 194 ? 45.154 47.533 35.363 1.00 38.44 194 GLN A O 1
ATOM 1535 N N . LEU A 1 195 ? 46.186 47.584 37.353 1.00 34.50 195 LEU A N 1
ATOM 1536 C CA . LEU A 1 195 ? 46.369 49.045 37.362 1.00 34.50 195 LEU A CA 1
ATOM 1537 C C . LEU A 1 195 ? 47.338 49.533 36.270 1.00 34.50 195 LEU A C 1
ATOM 1539 O O . LEU A 1 195 ? 47.072 50.547 35.628 1.00 34.50 195 LEU A O 1
ATOM 1543 N N . GLY A 1 196 ? 48.406 48.778 35.983 1.00 33.34 196 GLY A N 1
ATOM 1544 C CA . GLY A 1 196 ? 49.310 49.082 34.864 1.00 33.34 196 GLY A CA 1
ATOM 1545 C C . GLY A 1 196 ? 48.649 48.926 33.487 1.00 33.34 196 GLY A C 1
ATOM 1546 O O . GLY A 1 196 ? 48.965 49.667 32.558 1.00 33.34 196 GLY A O 1
ATOM 1547 N N . PHE A 1 197 ? 47.688 48.003 33.359 1.00 37.59 197 PHE A N 1
ATOM 1548 C CA . PHE A 1 197 ? 46.960 47.763 32.108 1.00 37.59 197 PHE A CA 1
ATOM 1549 C C . PHE A 1 197 ? 45.932 48.865 31.796 1.00 37.59 197 PHE A C 1
ATOM 1551 O O . PHE A 1 197 ? 45.814 49.280 30.644 1.00 37.59 197 PHE A O 1
ATOM 1558 N N . MET A 1 198 ? 45.237 49.384 32.817 1.00 34.19 198 MET A N 1
ATOM 1559 C CA . MET A 1 198 ? 44.283 50.498 32.680 1.00 34.19 198 MET A CA 1
ATOM 1560 C C . MET A 1 198 ? 44.943 51.769 32.119 1.00 34.19 198 MET A C 1
ATOM 1562 O O . MET A 1 198 ? 44.432 52.365 31.170 1.00 34.19 198 MET A O 1
ATOM 1566 N N . ALA A 1 199 ? 46.106 52.160 32.653 1.00 33.66 199 ALA A N 1
ATOM 1567 C CA . ALA A 1 199 ? 46.808 53.372 32.223 1.00 33.66 199 ALA A CA 1
ATOM 1568 C C . ALA A 1 199 ? 47.234 53.317 30.741 1.00 33.66 199 ALA A C 1
ATOM 1570 O O . ALA A 1 199 ? 47.070 54.291 30.005 1.00 33.66 199 ALA A O 1
ATOM 1571 N N . ALA A 1 200 ? 47.712 52.157 30.274 1.00 35.00 200 ALA A N 1
ATOM 1572 C CA . ALA A 1 200 ? 48.110 51.956 28.879 1.00 35.00 200 ALA A CA 1
ATOM 1573 C C . ALA A 1 200 ? 46.924 51.993 27.893 1.00 35.00 200 ALA A C 1
ATOM 1575 O O . ALA A 1 200 ? 47.091 52.402 26.741 1.00 35.00 200 ALA A O 1
ATOM 1576 N N . TYR A 1 201 ? 45.724 51.594 28.331 1.00 40.75 201 TYR A N 1
ATOM 1577 C CA . TYR A 1 201 ? 44.505 51.700 27.523 1.00 40.75 201 TYR A CA 1
ATOM 1578 C C . TYR A 1 201 ? 43.957 53.130 27.465 1.00 40.75 201 TYR A C 1
ATOM 1580 O O . TYR A 1 201 ? 43.526 53.559 26.394 1.00 40.75 201 TYR A O 1
ATOM 1588 N N . PHE A 1 202 ? 44.040 53.898 28.556 1.00 35.34 202 PHE A N 1
ATOM 1589 C CA . PHE A 1 202 ? 43.564 55.286 28.582 1.00 35.34 202 PHE A CA 1
ATOM 1590 C C . PHE A 1 202 ? 44.311 56.174 27.568 1.00 35.34 202 PHE A C 1
ATOM 1592 O O . PHE A 1 202 ? 43.678 56.893 26.795 1.00 35.34 202 PHE A O 1
ATOM 1599 N N . LEU A 1 203 ? 45.642 56.044 27.462 1.00 34.44 203 LEU A N 1
ATOM 1600 C CA . LEU A 1 203 ? 46.425 56.760 26.440 1.00 34.44 203 LEU A CA 1
ATOM 1601 C C . LEU A 1 203 ? 46.078 56.347 24.994 1.00 34.44 203 LEU A C 1
ATOM 1603 O O . LEU A 1 203 ? 46.085 57.194 24.101 1.00 34.44 203 LEU A O 1
ATOM 1607 N N . LYS A 1 204 ? 45.725 55.078 24.741 1.00 37.44 204 LYS A N 1
ATOM 1608 C CA . LYS A 1 204 ? 45.281 54.629 23.404 1.00 37.44 204 LYS A CA 1
ATOM 1609 C C . LYS A 1 204 ? 43.872 55.111 23.046 1.00 37.44 204 LYS A C 1
ATOM 1611 O O . LYS A 1 204 ? 43.602 55.374 21.872 1.00 37.44 204 LYS A O 1
ATOM 1616 N N . PHE A 1 205 ? 42.994 55.264 24.037 1.00 34.75 205 PHE A N 1
ATOM 1617 C CA . PHE A 1 205 ? 41.650 55.810 23.847 1.00 34.75 205 PHE A CA 1
ATOM 1618 C C . PHE A 1 205 ? 41.695 57.305 23.483 1.00 34.75 205 PHE A C 1
ATOM 1620 O O . PHE A 1 205 ? 41.057 57.731 22.524 1.00 34.75 205 PHE A O 1
ATOM 1627 N N . VAL A 1 206 ? 42.549 58.088 24.156 1.00 37.59 206 VAL A N 1
ATOM 1628 C CA . VAL A 1 206 ? 42.782 59.505 23.811 1.00 37.59 206 VAL A CA 1
ATOM 1629 C C . VAL A 1 206 ? 43.355 59.658 22.393 1.00 37.59 206 VAL A C 1
ATOM 1631 O O . VAL A 1 206 ? 42.902 60.517 21.638 1.00 37.59 206 VAL A O 1
ATOM 1634 N N . GLY A 1 207 ? 44.285 58.788 21.980 1.00 36.81 207 GLY A N 1
ATOM 1635 C CA . GLY A 1 207 ? 44.845 58.812 20.621 1.00 36.81 207 GLY A CA 1
ATOM 1636 C C . GLY A 1 207 ? 43.830 58.516 19.506 1.00 36.81 207 GLY A C 1
ATOM 1637 O O . GLY A 1 207 ? 43.917 59.095 18.426 1.00 36.81 207 GLY A O 1
ATOM 1638 N N . SER A 1 208 ? 42.836 57.660 19.762 1.00 39.16 208 SER A N 1
ATOM 1639 C CA . SER A 1 208 ? 41.791 57.322 18.780 1.00 39.16 208 SER A CA 1
ATOM 1640 C C . SER A 1 208 ? 40.658 58.358 18.743 1.00 39.16 208 SER A C 1
ATOM 1642 O O . SER A 1 208 ? 40.197 58.710 17.656 1.00 39.16 208 SER A O 1
ATOM 1644 N N . ALA A 1 209 ? 40.299 58.950 19.887 1.00 35.81 209 ALA A N 1
ATOM 1645 C CA . ALA A 1 209 ? 39.432 60.130 19.937 1.00 35.81 209 ALA A CA 1
ATOM 1646 C C . ALA A 1 209 ? 40.049 61.338 19.198 1.00 35.81 209 ALA A C 1
ATOM 1648 O O . ALA A 1 209 ? 39.340 62.066 18.505 1.00 35.81 209 ALA A O 1
ATOM 1649 N N . GLY A 1 210 ? 41.376 61.512 19.275 1.00 37.28 210 GLY A N 1
ATOM 1650 C CA . GLY A 1 210 ? 42.105 62.549 18.538 1.00 37.28 210 GLY A CA 1
ATOM 1651 C C . GLY A 1 210 ? 42.002 62.417 17.014 1.00 37.28 210 GLY A C 1
ATOM 1652 O O . GLY A 1 210 ? 41.852 63.424 16.328 1.00 37.28 210 GLY A O 1
ATOM 1653 N N . ILE A 1 211 ? 42.005 61.192 16.475 1.00 42.16 211 ILE A N 1
ATOM 1654 C CA . ILE A 1 211 ? 41.854 60.947 15.029 1.00 42.16 211 ILE A CA 1
ATOM 1655 C C . ILE A 1 211 ? 40.422 61.257 14.569 1.00 42.16 211 ILE A C 1
ATOM 1657 O O . ILE A 1 211 ? 40.242 61.945 13.566 1.00 42.16 211 ILE A O 1
ATOM 1661 N N . ALA A 1 212 ? 39.404 60.826 15.321 1.00 39.16 212 ALA A N 1
ATOM 1662 C CA . ALA A 1 212 ? 38.010 61.165 15.022 1.00 39.16 212 ALA A CA 1
ATOM 1663 C C . ALA A 1 212 ? 37.759 62.686 15.099 1.00 39.16 212 ALA A C 1
ATOM 1665 O O . ALA A 1 212 ? 37.122 63.258 14.214 1.00 39.16 212 ALA A O 1
ATOM 1666 N N . GLY A 1 213 ? 38.328 63.354 16.110 1.00 40.69 213 GLY A N 1
ATOM 1667 C CA . GLY A 1 213 ? 38.293 64.810 16.250 1.00 40.69 213 GLY A CA 1
ATOM 1668 C C . GLY A 1 213 ? 39.008 65.542 15.111 1.00 40.69 213 GLY A C 1
ATOM 1669 O O . GLY A 1 213 ? 38.474 66.520 14.595 1.00 40.69 213 GLY A O 1
ATOM 1670 N N . PHE A 1 214 ? 40.168 65.046 14.666 1.00 44.00 214 PHE A N 1
ATOM 1671 C CA . PHE A 1 214 ? 40.910 65.603 13.532 1.00 44.00 214 PHE A CA 1
ATOM 1672 C C . PHE A 1 214 ? 40.143 65.458 12.213 1.00 44.00 214 PHE A C 1
ATOM 1674 O O . PHE A 1 214 ? 40.025 66.434 11.479 1.00 44.00 214 PHE A O 1
ATOM 1681 N N . VAL A 1 215 ? 39.560 64.288 11.931 1.00 45.34 215 VAL A N 1
ATOM 1682 C CA . VAL A 1 215 ? 38.733 64.067 10.730 1.00 45.34 215 VAL A CA 1
ATOM 1683 C C . VAL A 1 215 ? 37.493 64.967 10.747 1.00 45.34 215 VAL A C 1
ATOM 1685 O O . VAL A 1 215 ? 37.209 65.634 9.754 1.00 45.34 215 VAL A O 1
ATOM 1688 N N . TYR A 1 216 ? 36.796 65.074 11.883 1.00 42.75 216 TYR A N 1
ATOM 1689 C CA . TYR A 1 216 ? 35.645 65.972 12.030 1.00 42.75 216 TYR A CA 1
ATOM 1690 C C . TYR A 1 216 ? 36.027 67.454 11.859 1.00 42.75 216 TYR A C 1
ATOM 1692 O O . TYR A 1 216 ? 35.356 68.194 11.135 1.00 42.75 216 TYR A O 1
ATOM 1700 N N . TRP A 1 217 ? 37.132 67.889 12.475 1.00 50.28 217 TRP A N 1
ATOM 1701 C CA . TRP A 1 217 ? 37.655 69.251 12.347 1.00 50.28 217 TRP A CA 1
ATOM 1702 C C . TRP A 1 217 ? 38.120 69.561 10.919 1.00 50.28 217 TRP A C 1
ATOM 1704 O O . TRP A 1 217 ? 37.843 70.649 10.419 1.00 50.28 217 TRP A O 1
ATOM 1714 N N . TRP A 1 218 ? 38.759 68.612 10.232 1.00 50.75 218 TRP A N 1
ATOM 1715 C CA . TRP A 1 218 ? 39.224 68.762 8.852 1.00 50.75 218 TRP A CA 1
ATOM 1716 C C . TRP A 1 218 ? 38.056 68.872 7.863 1.00 50.75 218 TRP A C 1
ATOM 1718 O O . TRP A 1 218 ? 38.039 69.791 7.044 1.00 50.75 218 TRP A O 1
ATOM 1728 N N . ILE A 1 219 ? 37.029 68.023 7.991 1.00 46.59 219 ILE A N 1
ATOM 1729 C CA . ILE A 1 219 ? 35.812 68.096 7.163 1.00 46.59 219 ILE A CA 1
ATOM 1730 C C . ILE A 1 219 ? 35.067 69.422 7.401 1.00 46.59 219 ILE A C 1
ATOM 1732 O O . ILE A 1 219 ? 34.614 70.061 6.449 1.00 46.59 219 ILE A O 1
ATOM 1736 N N . ARG A 1 220 ? 34.966 69.870 8.662 1.00 44.41 220 ARG A N 1
ATOM 1737 C CA . ARG A 1 220 ? 34.271 71.115 9.031 1.00 44.41 220 ARG A CA 1
ATOM 1738 C C . ARG A 1 220 ? 35.042 72.376 8.623 1.00 44.41 220 ARG A C 1
ATOM 1740 O O . ARG A 1 220 ? 34.417 73.331 8.178 1.00 44.41 220 ARG A O 1
ATOM 1747 N N . SER A 1 221 ? 36.371 72.379 8.732 1.00 46.66 221 SER A N 1
ATOM 1748 C CA . SER A 1 221 ? 37.213 73.544 8.400 1.00 46.66 221 SER A CA 1
ATOM 1749 C C . SER A 1 221 ? 37.399 73.747 6.894 1.00 46.66 221 SER A C 1
ATOM 1751 O O . SER A 1 221 ? 37.642 74.869 6.466 1.00 46.66 221 SER A O 1
ATOM 1753 N N . ASN A 1 222 ? 37.238 72.692 6.086 1.00 46.09 222 ASN A N 1
ATOM 1754 C CA . ASN A 1 222 ? 37.288 72.764 4.619 1.00 46.09 222 ASN A CA 1
ATOM 1755 C C . ASN A 1 222 ? 35.897 72.844 3.955 1.00 46.09 222 ASN A C 1
ATOM 1757 O O . ASN A 1 222 ? 35.795 72.731 2.739 1.00 46.09 222 ASN A O 1
ATOM 1761 N N . ASN A 1 223 ? 34.820 73.037 4.732 1.00 41.28 223 ASN A N 1
ATOM 1762 C CA . ASN A 1 223 ? 33.446 73.236 4.238 1.00 41.28 223 ASN A CA 1
ATOM 1763 C C . ASN A 1 223 ? 32.910 72.143 3.278 1.00 41.28 223 ASN A C 1
ATOM 1765 O O . ASN A 1 223 ? 31.975 72.385 2.514 1.00 41.28 223 ASN A O 1
ATOM 1769 N N . LEU A 1 224 ? 33.434 70.912 3.361 1.00 46.62 224 LEU A N 1
ATOM 1770 C CA . LEU A 1 224 ? 33.142 69.808 2.425 1.00 46.62 224 LEU A CA 1
ATOM 1771 C C . LEU A 1 224 ? 31.672 69.329 2.427 1.00 46.62 224 LEU A C 1
ATOM 1773 O O . LEU A 1 224 ? 31.280 68.540 1.574 1.00 46.62 224 LEU A O 1
ATOM 1777 N N . TRP A 1 225 ? 30.847 69.833 3.348 1.00 46.06 225 TRP A N 1
ATOM 1778 C CA . TRP A 1 225 ? 29.392 69.634 3.380 1.00 46.06 225 TRP A CA 1
ATOM 1779 C C . TRP A 1 225 ? 28.619 70.450 2.323 1.00 46.06 225 TRP A C 1
ATOM 1781 O O . TRP A 1 225 ? 27.411 70.276 2.211 1.00 46.06 225 TRP A O 1
ATOM 1791 N N . LYS A 1 226 ? 29.283 71.348 1.577 1.00 40.44 226 LYS A N 1
ATOM 1792 C CA . LYS A 1 226 ? 28.692 72.177 0.506 1.00 40.44 226 LYS A CA 1
ATOM 1793 C C . LYS A 1 226 ? 29.341 71.942 -0.867 1.00 40.44 226 LYS A C 1
ATOM 1795 O O . LYS A 1 226 ? 29.568 72.879 -1.626 1.00 40.44 226 LYS A O 1
ATOM 1800 N N . LEU A 1 227 ? 29.691 70.694 -1.164 1.00 41.78 227 LEU A N 1
ATOM 1801 C CA . LEU A 1 227 ? 30.031 70.282 -2.525 1.00 41.78 227 LEU A CA 1
ATOM 1802 C C . LEU A 1 227 ? 28.733 69.990 -3.283 1.00 41.78 227 LEU A C 1
ATOM 1804 O O . LEU A 1 227 ? 28.144 68.927 -3.096 1.00 41.78 227 LEU A O 1
ATOM 1808 N N . ASP A 1 228 ? 28.309 70.934 -4.125 1.00 44.09 228 ASP A N 1
ATOM 1809 C CA . ASP A 1 228 ? 27.225 70.718 -5.084 1.00 44.09 228 ASP A CA 1
ATOM 1810 C C . ASP A 1 228 ? 27.688 69.689 -6.127 1.00 44.09 228 ASP A C 1
ATOM 1812 O O . ASP A 1 228 ? 28.475 69.983 -7.030 1.00 44.09 228 ASP A O 1
ATOM 1816 N N . LEU A 1 229 ? 27.236 68.447 -5.955 1.00 46.06 229 LEU A N 1
ATOM 1817 C CA . LEU A 1 229 ? 27.402 67.363 -6.918 1.00 46.06 229 LEU A CA 1
ATOM 1818 C C . LEU A 1 229 ? 26.139 67.260 -7.793 1.00 46.06 229 LEU A C 1
ATOM 1820 O O . LEU A 1 229 ? 25.056 67.608 -7.319 1.00 46.06 229 LEU A O 1
ATOM 1824 N N . PRO A 1 230 ? 26.245 66.774 -9.046 1.00 40.12 230 PRO A N 1
ATOM 1825 C CA . PRO A 1 230 ? 25.081 66.572 -9.907 1.00 40.12 230 PRO A CA 1
ATOM 1826 C C . PRO A 1 230 ? 24.024 65.684 -9.237 1.00 40.12 230 PRO A C 1
ATOM 1828 O O . PRO A 1 230 ? 24.370 64.753 -8.501 1.00 40.12 230 PRO A O 1
ATOM 1831 N N . GLU A 1 231 ? 22.744 65.965 -9.501 1.00 37.97 231 GLU A N 1
ATOM 1832 C CA . GLU A 1 231 ? 21.615 65.257 -8.887 1.00 37.97 231 GLU A CA 1
ATOM 1833 C C . GLU A 1 231 ? 21.744 63.733 -9.067 1.00 37.97 231 GLU A C 1
ATOM 1835 O O . GLU A 1 231 ? 21.705 63.218 -10.181 1.00 37.97 231 GLU A O 1
ATOM 1840 N N . GLY A 1 232 ? 21.919 63.010 -7.953 1.00 46.12 232 GLY A N 1
ATOM 1841 C CA . GLY A 1 232 ? 22.008 61.543 -7.929 1.00 46.12 232 GLY A CA 1
ATOM 1842 C C . GLY A 1 232 ? 23.073 60.954 -6.994 1.00 46.12 232 GLY A C 1
ATOM 1843 O O . GLY A 1 232 ? 22.922 59.816 -6.551 1.00 46.12 232 GLY A O 1
ATOM 1844 N N . ALA A 1 233 ? 24.126 61.699 -6.633 1.00 42.03 233 ALA A N 1
ATOM 1845 C CA . ALA A 1 233 ? 25.217 61.184 -5.793 1.00 42.03 233 ALA A CA 1
ATOM 1846 C C . ALA A 1 233 ? 25.167 61.713 -4.346 1.00 42.03 233 ALA A C 1
ATOM 1848 O O . ALA A 1 233 ? 25.397 62.896 -4.101 1.00 42.03 233 ALA A O 1
ATOM 1849 N N . SER A 1 234 ? 24.935 60.836 -3.358 1.00 42.28 234 SER A N 1
ATOM 1850 C CA . SER A 1 234 ? 24.992 61.221 -1.939 1.00 42.28 234 SER A CA 1
ATOM 1851 C C . SER A 1 234 ? 26.424 61.174 -1.384 1.00 42.28 234 SER A C 1
ATOM 1853 O O . SER A 1 234 ? 27.179 60.222 -1.602 1.00 42.28 234 SER A O 1
ATOM 1855 N N . THR A 1 235 ? 26.792 62.184 -0.590 1.00 41.28 235 THR A N 1
ATOM 1856 C CA . THR A 1 235 ? 28.120 62.329 0.045 1.00 41.28 235 THR A CA 1
ATOM 1857 C C . THR A 1 235 ? 28.483 61.156 0.972 1.00 41.28 235 THR A C 1
ATOM 1859 O O . THR A 1 235 ? 29.655 60.933 1.277 1.00 41.28 235 THR A O 1
ATOM 1862 N N . PHE A 1 236 ? 27.482 60.383 1.401 1.00 40.09 236 PHE A N 1
ATOM 1863 C CA . PHE A 1 236 ? 27.617 59.202 2.252 1.00 40.09 236 PHE A CA 1
ATOM 1864 C C . PHE A 1 236 ? 28.393 58.065 1.564 1.00 40.09 236 PHE A C 1
ATOM 1866 O O . PHE A 1 236 ? 29.282 57.466 2.175 1.00 40.09 236 PHE A O 1
ATOM 1873 N N . ASN A 1 237 ? 28.133 57.820 0.274 1.00 39.12 237 ASN A N 1
ATOM 1874 C CA . ASN A 1 237 ? 28.729 56.706 -0.474 1.00 39.12 237 ASN A CA 1
ATOM 1875 C C . ASN A 1 237 ? 30.257 56.843 -0.606 1.00 39.12 237 ASN A C 1
ATOM 1877 O O . ASN A 1 237 ? 30.992 55.869 -0.424 1.00 39.12 237 ASN A O 1
ATOM 1881 N N . SER A 1 238 ? 30.751 58.061 -0.846 1.00 40.16 238 SER A N 1
ATOM 1882 C CA . SER A 1 238 ? 32.186 58.343 -0.999 1.00 40.16 238 SER A CA 1
ATOM 1883 C C . SER A 1 238 ? 32.973 58.164 0.306 1.00 40.16 238 SER A C 1
ATOM 1885 O O . SER A 1 238 ? 34.106 57.682 0.288 1.00 40.16 238 SER A O 1
ATOM 1887 N N . VAL A 1 239 ? 32.373 58.508 1.452 1.00 41.19 239 VAL A N 1
ATOM 1888 C CA . VAL A 1 239 ? 32.997 58.327 2.775 1.00 41.19 239 VAL A CA 1
ATOM 1889 C C . VAL A 1 239 ? 32.973 56.853 3.192 1.00 41.19 239 VAL A C 1
ATOM 1891 O O . VAL A 1 239 ? 33.983 56.334 3.672 1.00 41.19 239 VAL A O 1
ATOM 1894 N N . TYR A 1 240 ? 31.862 56.150 2.947 1.00 38.38 240 TYR A N 1
ATOM 1895 C CA . TYR A 1 240 ? 31.733 54.719 3.232 1.00 38.38 240 TYR A CA 1
ATOM 1896 C C . TYR A 1 240 ? 32.733 53.876 2.417 1.00 38.38 240 TYR A C 1
ATOM 1898 O O . TYR A 1 240 ? 33.405 53.001 2.968 1.00 38.38 240 TYR A O 1
ATOM 1906 N N . GLY A 1 241 ? 32.923 54.203 1.132 1.00 36.47 241 GLY A N 1
ATOM 1907 C CA . GLY A 1 241 ? 33.917 53.557 0.269 1.00 36.47 241 GLY A CA 1
ATOM 1908 C C . GLY A 1 241 ? 35.359 53.679 0.784 1.00 36.47 241 GLY A C 1
ATOM 1909 O O . GLY A 1 241 ? 36.095 52.690 0.784 1.00 36.47 241 GLY A O 1
ATOM 1910 N N . LEU A 1 242 ? 35.762 54.850 1.299 1.00 38.53 242 LEU A N 1
ATOM 1911 C CA . LEU A 1 242 ? 37.101 55.047 1.879 1.00 38.53 242 LEU A CA 1
ATOM 1912 C C . LEU A 1 242 ? 37.325 54.232 3.167 1.00 38.53 242 LEU A C 1
ATOM 1914 O O . LEU A 1 242 ? 38.419 53.699 3.391 1.00 38.53 242 LEU A O 1
ATOM 1918 N N . ILE A 1 243 ? 36.299 54.112 4.013 1.00 39.19 243 ILE A N 1
ATOM 1919 C CA . ILE A 1 243 ? 36.359 53.323 5.254 1.00 39.19 243 ILE A CA 1
ATOM 1920 C C . ILE A 1 243 ? 36.485 51.825 4.926 1.00 39.19 243 ILE A C 1
ATOM 1922 O O . ILE A 1 243 ? 37.324 51.131 5.502 1.00 39.19 243 ILE A O 1
ATOM 1926 N N . MET A 1 244 ? 35.733 51.335 3.937 1.00 37.41 244 MET A N 1
ATOM 1927 C CA . MET A 1 244 ? 35.809 49.936 3.500 1.00 37.41 244 MET A CA 1
ATOM 1928 C C . MET A 1 244 ? 37.146 49.595 2.820 1.00 37.41 244 MET A C 1
ATOM 1930 O O . MET A 1 244 ? 37.708 48.528 3.089 1.00 37.41 244 MET A O 1
ATOM 1934 N N . LEU A 1 245 ? 37.714 50.495 2.002 1.00 35.97 245 LEU A N 1
ATOM 1935 C CA . LEU A 1 245 ? 39.049 50.287 1.418 1.00 35.97 245 LEU A CA 1
ATOM 1936 C C . LEU A 1 245 ? 40.140 50.221 2.495 1.00 35.97 245 LEU A C 1
ATOM 1938 O O . LEU A 1 245 ? 40.975 49.317 2.472 1.00 35.97 245 LEU A O 1
ATOM 1942 N N . SER A 1 246 ? 40.134 51.157 3.448 1.00 37.44 246 SER A N 1
ATOM 1943 C CA . SER A 1 246 ? 41.162 51.217 4.497 1.00 37.44 246 SER A CA 1
ATOM 1944 C C . SER A 1 246 ? 41.122 50.001 5.433 1.00 37.44 246 SER A C 1
ATOM 1946 O O . SER A 1 246 ? 42.176 49.431 5.720 1.00 37.44 246 SER A O 1
ATOM 1948 N N . GLY A 1 247 ? 39.934 49.521 5.821 1.00 35.28 247 GLY A N 1
ATOM 1949 C CA . GLY A 1 247 ? 39.791 48.266 6.573 1.00 35.28 247 GLY A CA 1
ATOM 1950 C C . GLY A 1 247 ? 40.291 47.035 5.801 1.00 35.28 247 GLY A C 1
ATOM 1951 O O . GLY A 1 247 ? 41.017 46.201 6.350 1.00 35.28 247 GLY A O 1
ATOM 1952 N N . SER A 1 248 ? 39.973 46.953 4.506 1.00 37.22 248 SER A N 1
ATOM 1953 C CA . SER A 1 248 ? 40.360 45.828 3.640 1.00 37.22 248 SER A CA 1
ATOM 1954 C C . SER A 1 248 ? 41.876 45.741 3.417 1.00 37.22 248 SER A C 1
ATOM 1956 O O . SER A 1 248 ? 42.449 44.650 3.459 1.00 37.22 248 SER A O 1
ATOM 1958 N N . VAL A 1 249 ? 42.553 46.882 3.241 1.00 36.75 249 VAL A N 1
ATOM 1959 C CA . VAL A 1 249 ? 44.019 46.942 3.088 1.00 36.75 249 VAL A CA 1
ATOM 1960 C C . VAL A 1 249 ? 44.737 46.497 4.367 1.00 36.75 249 VAL A C 1
ATOM 1962 O O . VAL A 1 249 ? 45.730 45.770 4.290 1.00 36.75 249 VAL A O 1
ATOM 1965 N N . VAL A 1 250 ? 44.223 46.858 5.548 1.00 39.75 250 VAL A N 1
ATOM 1966 C CA . VAL A 1 250 ? 44.797 46.415 6.831 1.00 39.75 250 VAL A CA 1
ATOM 1967 C C . VAL A 1 250 ? 44.666 44.897 7.004 1.00 39.75 250 VAL A C 1
ATOM 1969 O O . VAL A 1 250 ? 45.657 44.249 7.348 1.00 39.75 250 VAL A O 1
ATOM 1972 N N . LEU A 1 251 ? 43.505 44.300 6.696 1.00 38.66 251 LEU A N 1
ATOM 1973 C CA . LEU A 1 251 ? 43.351 42.835 6.720 1.00 38.66 251 LEU A CA 1
ATOM 1974 C C . LEU A 1 251 ? 44.302 42.132 5.738 1.00 38.66 251 LEU A C 1
ATOM 1976 O O . LEU A 1 251 ? 44.927 41.132 6.100 1.00 38.66 251 LEU A O 1
ATOM 1980 N N . ALA A 1 252 ? 44.451 42.658 4.518 1.00 35.09 252 ALA A N 1
ATOM 1981 C CA . ALA A 1 252 ? 45.335 42.079 3.508 1.00 35.09 252 ALA A CA 1
ATOM 1982 C C . ALA A 1 252 ? 46.807 42.054 3.966 1.00 35.09 252 ALA A C 1
ATOM 1984 O O . ALA A 1 252 ? 47.490 41.041 3.801 1.00 35.09 252 ALA A O 1
ATOM 1985 N N . LEU A 1 253 ? 47.288 43.129 4.601 1.00 36.62 253 LEU A N 1
ATOM 1986 C CA . LEU A 1 253 ? 48.654 43.213 5.133 1.00 36.62 253 LEU A CA 1
ATOM 1987 C C . LEU A 1 253 ? 48.896 42.235 6.297 1.00 36.62 253 LEU A C 1
ATOM 1989 O O . LEU A 1 253 ? 49.957 41.607 6.358 1.00 36.62 253 LEU A O 1
ATOM 1993 N N . VAL A 1 254 ? 47.907 42.047 7.179 1.00 39.12 254 VAL A N 1
ATOM 1994 C CA . VAL A 1 254 ? 47.967 41.046 8.262 1.00 39.12 254 VAL A CA 1
ATOM 1995 C C . VAL A 1 254 ? 48.045 39.627 7.685 1.00 39.12 254 VAL A C 1
ATOM 1997 O O . VAL A 1 254 ? 48.941 38.864 8.056 1.00 39.12 254 VAL A O 1
ATOM 2000 N N . HIS A 1 255 ? 47.190 39.289 6.713 1.00 38.81 255 HIS A N 1
ATOM 2001 C CA . HIS A 1 255 ? 47.228 37.993 6.025 1.00 38.81 255 HIS A CA 1
ATOM 2002 C C . HIS A 1 255 ? 48.559 37.740 5.302 1.00 38.81 255 HIS A C 1
ATOM 2004 O O . HIS A 1 255 ? 49.103 36.633 5.373 1.00 38.81 255 HIS A O 1
ATOM 2010 N N . PHE A 1 256 ? 49.122 38.757 4.643 1.00 37.94 256 PHE A N 1
ATOM 2011 C CA . PHE A 1 256 ? 50.397 38.634 3.934 1.00 37.94 256 PHE A CA 1
ATOM 2012 C C . PHE A 1 256 ? 51.558 38.342 4.895 1.00 37.94 256 PHE A C 1
ATOM 2014 O O . PHE A 1 256 ? 52.370 37.447 4.642 1.00 37.94 256 PHE A O 1
ATOM 2021 N N . LYS A 1 257 ? 51.603 39.027 6.047 1.00 39.12 257 LYS A N 1
ATOM 2022 C CA . LYS A 1 257 ? 52.624 38.786 7.077 1.00 39.12 257 LYS A CA 1
ATOM 2023 C C . LYS A 1 257 ? 52.498 37.394 7.705 1.00 39.12 257 LYS A C 1
ATOM 2025 O O . LYS A 1 257 ? 53.511 36.745 7.968 1.00 39.12 257 LYS A O 1
ATOM 2030 N N . TRP A 1 258 ? 51.271 36.910 7.895 1.00 38.72 258 TRP A N 1
ATOM 2031 C CA . TRP A 1 258 ? 51.003 35.573 8.430 1.00 38.72 258 TRP A CA 1
ATOM 2032 C C . TRP A 1 258 ? 51.457 34.463 7.465 1.00 38.72 258 TRP A C 1
ATOM 2034 O O . TRP A 1 258 ? 52.113 33.508 7.885 1.00 38.72 258 TRP A O 1
ATOM 2044 N N . MET A 1 259 ? 51.213 34.629 6.157 1.00 37.56 259 MET A N 1
ATOM 2045 C CA . MET A 1 259 ? 51.713 33.708 5.125 1.00 37.56 259 MET A CA 1
ATOM 2046 C C . MET A 1 259 ? 53.245 33.684 5.032 1.00 37.56 259 MET A C 1
ATOM 2048 O O . MET A 1 259 ? 53.820 32.602 4.920 1.00 37.56 259 MET A O 1
ATOM 2052 N N . GLN A 1 260 ? 53.924 34.835 5.133 1.00 39.50 260 GLN A N 1
ATOM 2053 C CA . GLN A 1 260 ? 55.395 34.878 5.146 1.00 39.50 260 GLN A CA 1
ATOM 2054 C C . GLN A 1 260 ? 55.987 34.053 6.300 1.00 39.50 260 GLN A C 1
ATOM 2056 O O . GLN A 1 260 ? 56.876 33.228 6.075 1.00 39.50 260 GLN A O 1
ATOM 2061 N N . ASN A 1 261 ? 55.450 34.209 7.514 1.00 41.59 261 ASN A N 1
ATOM 2062 C CA . ASN A 1 261 ? 55.909 33.461 8.687 1.00 41.59 261 ASN A CA 1
ATOM 2063 C C . ASN A 1 261 ? 55.674 31.942 8.530 1.00 41.59 261 ASN A C 1
ATOM 2065 O O . ASN A 1 261 ? 56.545 31.139 8.868 1.00 41.59 261 ASN A O 1
ATOM 2069 N N . ALA A 1 262 ? 54.530 31.534 7.965 1.00 38.09 262 ALA A N 1
ATOM 2070 C CA . ALA A 1 262 ? 54.216 30.125 7.716 1.00 38.09 262 ALA A CA 1
ATOM 2071 C C . ALA A 1 262 ? 55.153 29.472 6.678 1.00 38.09 262 ALA A C 1
ATOM 2073 O O . ALA A 1 262 ? 55.567 28.320 6.846 1.00 38.09 262 ALA A O 1
ATOM 2074 N N . VAL A 1 263 ? 55.530 30.205 5.623 1.00 40.59 263 VAL A N 1
ATOM 2075 C CA . VAL A 1 263 ? 56.499 29.736 4.615 1.00 40.59 263 VAL A CA 1
ATOM 2076 C C . VAL A 1 263 ? 57.896 29.588 5.223 1.00 40.59 263 VAL A C 1
ATOM 2078 O O . VAL A 1 263 ? 58.545 28.565 4.998 1.00 40.59 263 VAL A O 1
ATOM 2081 N N . GLN A 1 264 ? 58.338 30.547 6.043 1.00 40.66 264 GLN A N 1
ATOM 2082 C CA . GLN A 1 264 ? 59.644 30.484 6.703 1.00 40.66 264 GLN A CA 1
ATOM 2083 C C . GLN A 1 264 ? 59.767 29.250 7.616 1.00 40.66 264 GLN A C 1
ATOM 2085 O O . GLN A 1 264 ? 60.681 28.445 7.431 1.00 40.66 264 GLN A O 1
ATOM 2090 N N . MET A 1 265 ? 58.789 29.022 8.503 1.00 39.88 265 MET A N 1
ATOM 2091 C CA . MET A 1 265 ? 58.758 27.829 9.364 1.00 39.88 265 MET A CA 1
ATOM 2092 C C . MET A 1 265 ? 58.713 26.517 8.563 1.00 39.88 265 MET A C 1
ATOM 2094 O O . MET A 1 265 ? 59.281 25.508 8.981 1.00 39.88 265 MET A O 1
ATOM 2098 N N . THR A 1 266 ? 58.055 26.508 7.399 1.00 39.53 266 THR A N 1
ATOM 2099 C CA . THR A 1 266 ? 57.994 25.320 6.531 1.00 39.53 266 THR A CA 1
ATOM 2100 C C . THR A 1 266 ? 59.360 24.999 5.918 1.00 39.53 266 THR A C 1
ATOM 2102 O O . THR A 1 266 ? 59.736 23.828 5.845 1.00 39.53 266 THR A O 1
ATOM 2105 N N . ASN A 1 267 ? 60.126 26.018 5.519 1.00 42.53 267 ASN A N 1
ATOM 2106 C CA . ASN A 1 267 ? 61.469 25.844 4.960 1.00 42.53 267 ASN A CA 1
ATOM 2107 C C . ASN A 1 267 ? 62.472 25.351 6.015 1.00 42.53 267 ASN A C 1
ATOM 2109 O O . ASN A 1 267 ? 63.252 24.440 5.733 1.00 42.53 267 ASN A O 1
ATOM 2113 N N . GLU A 1 268 ? 62.399 25.871 7.244 1.00 46.22 268 GLU A N 1
ATOM 2114 C CA . GLU A 1 268 ? 63.190 25.386 8.386 1.00 46.22 268 GLU A CA 1
ATOM 2115 C C . GLU A 1 268 ? 62.892 23.901 8.686 1.00 46.22 268 GLU A C 1
ATOM 2117 O O . GLU A 1 268 ? 63.813 23.097 8.857 1.00 46.22 268 GLU A O 1
ATOM 2122 N N . LEU A 1 269 ? 61.614 23.497 8.640 1.00 40.78 269 LEU A N 1
ATOM 2123 C CA . LEU A 1 269 ? 61.203 22.101 8.834 1.00 40.78 269 LEU A CA 1
ATOM 2124 C C . LEU A 1 269 ? 61.732 21.163 7.731 1.00 40.78 269 LEU A C 1
ATOM 2126 O O . LEU A 1 269 ? 62.140 20.036 8.015 1.00 40.78 269 LEU A O 1
ATOM 2130 N N . VAL A 1 270 ? 61.733 21.613 6.471 1.00 43.69 270 VAL A N 1
ATOM 2131 C CA . VAL A 1 270 ? 62.269 20.845 5.332 1.00 43.69 270 VAL A CA 1
ATOM 2132 C C . VAL A 1 270 ? 63.791 20.701 5.430 1.00 43.69 270 VAL A C 1
ATOM 2134 O O . VAL A 1 270 ? 64.312 19.616 5.167 1.00 43.69 270 VAL A O 1
ATOM 2137 N N . GLY A 1 271 ? 64.500 21.746 5.872 1.00 49.19 271 GLY A N 1
ATOM 2138 C CA . GLY A 1 271 ? 65.937 21.681 6.154 1.00 49.19 271 GLY A CA 1
ATOM 2139 C C . GLY A 1 271 ? 66.278 20.616 7.201 1.00 49.19 271 GLY A C 1
ATOM 2140 O O . GLY A 1 271 ? 67.137 19.766 6.960 1.00 49.19 271 GLY A O 1
ATOM 2141 N N . ALA A 1 272 ? 65.544 20.596 8.318 1.00 47.81 272 ALA A N 1
ATOM 2142 C CA . ALA A 1 272 ? 65.729 19.607 9.382 1.00 47.81 272 ALA A CA 1
ATOM 2143 C C . ALA A 1 272 ? 65.473 18.158 8.913 1.00 47.81 272 ALA A C 1
ATOM 2145 O O . ALA A 1 272 ? 66.253 17.257 9.224 1.00 47.81 272 ALA A O 1
ATOM 2146 N N . VAL A 1 273 ? 64.419 17.925 8.119 1.00 44.22 273 VAL A N 1
ATOM 2147 C CA . VAL A 1 273 ? 64.091 16.587 7.583 1.00 44.22 273 VAL A CA 1
ATOM 2148 C C . VAL A 1 273 ? 65.146 16.091 6.586 1.00 44.22 273 VAL A C 1
ATOM 2150 O O . VAL A 1 273 ? 65.497 14.911 6.606 1.00 44.22 273 VAL A O 1
ATOM 2153 N N . ASN A 1 274 ? 65.689 16.971 5.741 1.00 49.97 274 ASN A N 1
ATOM 2154 C CA . ASN A 1 274 ? 66.729 16.597 4.778 1.00 49.97 274 ASN A CA 1
ATOM 2155 C C . ASN A 1 274 ? 68.062 16.250 5.466 1.00 49.97 274 ASN A C 1
ATOM 2157 O O . ASN A 1 274 ? 68.713 15.281 5.071 1.00 49.97 274 ASN A O 1
ATOM 2161 N N . ALA A 1 275 ? 68.439 16.984 6.520 1.00 54.38 275 ALA A N 1
ATOM 2162 C CA . ALA A 1 275 ? 69.629 16.684 7.321 1.00 54.38 275 ALA A CA 1
ATOM 2163 C C . ALA A 1 275 ? 69.527 15.313 8.020 1.00 54.38 275 ALA A C 1
ATOM 2165 O O . ALA A 1 275 ? 70.483 14.533 8.022 1.00 54.38 275 ALA A O 1
ATOM 2166 N N . GLU A 1 276 ? 68.349 14.978 8.551 1.00 48.19 276 GLU A N 1
ATOM 2167 C CA . GLU A 1 276 ? 68.095 13.679 9.181 1.00 48.19 276 GLU A CA 1
ATOM 2168 C C . GLU A 1 276 ? 68.094 12.528 8.154 1.00 48.19 276 GLU A C 1
ATOM 2170 O O . GLU A 1 276 ? 68.688 11.475 8.391 1.00 48.19 276 GLU A O 1
ATOM 2175 N N . GLN A 1 277 ? 67.543 12.740 6.950 1.00 48.19 277 GLN A N 1
ATOM 2176 C CA . GLN A 1 277 ? 67.649 11.758 5.861 1.00 48.19 277 GLN A CA 1
ATOM 2177 C C . GLN A 1 277 ? 69.089 11.556 5.363 1.00 48.19 277 GLN A C 1
ATOM 2179 O O . GLN A 1 277 ? 69.440 10.438 4.980 1.00 48.19 277 GLN A O 1
ATOM 2184 N N . GLN A 1 278 ? 69.945 12.585 5.378 1.00 54.28 278 GLN A N 1
ATOM 2185 C CA . GLN A 1 278 ? 71.370 12.418 5.066 1.00 54.28 278 GLN A CA 1
ATOM 2186 C C . GLN A 1 278 ? 72.101 11.594 6.135 1.00 54.28 278 GLN A C 1
ATOM 2188 O O . GLN A 1 278 ? 72.844 10.683 5.768 1.00 54.28 278 GLN A O 1
ATOM 2193 N N . LYS A 1 279 ? 71.832 11.818 7.431 1.00 56.78 279 LYS A N 1
ATOM 2194 C CA . LYS A 1 279 ? 72.344 10.954 8.515 1.00 56.78 279 LYS A CA 1
ATOM 2195 C C . LYS A 1 279 ? 71.944 9.489 8.327 1.00 56.78 279 LYS A C 1
ATOM 2197 O O . LYS A 1 279 ? 72.793 8.604 8.413 1.00 56.78 279 LYS A O 1
ATOM 2202 N N . GLN A 1 280 ? 70.674 9.229 8.020 1.00 50.47 280 GLN A N 1
ATOM 2203 C CA . GLN A 1 280 ? 70.167 7.864 7.840 1.00 50.47 280 GLN A CA 1
ATOM 2204 C C . GLN A 1 280 ? 70.741 7.178 6.587 1.00 50.47 280 GLN A C 1
ATOM 2206 O O . GLN A 1 280 ? 71.033 5.984 6.621 1.00 50.47 280 GLN A O 1
ATOM 2211 N N . ARG A 1 281 ? 70.988 7.923 5.500 1.00 52.00 281 ARG A N 1
ATOM 2212 C CA . ARG A 1 281 ? 71.668 7.393 4.301 1.00 52.00 281 ARG A CA 1
ATOM 2213 C C . ARG A 1 281 ? 73.148 7.091 4.543 1.00 52.00 281 ARG A C 1
ATOM 2215 O O . ARG A 1 281 ? 73.620 6.060 4.072 1.00 52.00 281 ARG A O 1
ATOM 2222 N N . ALA A 1 282 ? 73.854 7.926 5.307 1.00 52.38 282 ALA A N 1
ATOM 2223 C CA . ALA A 1 282 ? 75.241 7.664 5.692 1.00 52.38 282 ALA A CA 1
ATOM 2224 C C . ALA A 1 282 ? 75.361 6.388 6.551 1.00 52.38 282 ALA A C 1
ATOM 2226 O O . ALA A 1 282 ? 76.210 5.541 6.271 1.00 52.38 282 ALA A O 1
ATOM 2227 N N . ALA A 1 283 ? 74.458 6.202 7.523 1.00 53.00 283 ALA A N 1
ATOM 2228 C CA . ALA A 1 283 ? 74.391 4.990 8.347 1.00 53.00 283 ALA A CA 1
ATOM 2229 C C . ALA A 1 283 ? 74.057 3.723 7.529 1.00 53.00 283 ALA A C 1
ATOM 2231 O O . ALA A 1 283 ? 74.620 2.656 7.768 1.00 53.00 283 ALA A O 1
ATOM 2232 N N . ALA A 1 284 ? 73.184 3.832 6.521 1.00 49.69 284 ALA A N 1
ATOM 2233 C CA . ALA A 1 284 ? 72.864 2.717 5.627 1.00 49.69 284 ALA A CA 1
ATOM 2234 C C . ALA A 1 284 ? 74.044 2.311 4.721 1.00 49.69 284 ALA A C 1
ATOM 2236 O O . ALA A 1 284 ? 74.197 1.133 4.403 1.00 49.69 284 ALA A O 1
ATOM 2237 N N . GLN A 1 285 ? 74.906 3.255 4.329 1.00 49.62 285 GLN A N 1
ATOM 2238 C CA . GLN A 1 285 ? 76.098 2.960 3.524 1.00 49.62 285 GLN A CA 1
ATOM 2239 C C . GLN A 1 285 ? 77.220 2.301 4.341 1.00 49.62 285 GLN A C 1
ATOM 2241 O O . GLN A 1 285 ? 77.940 1.465 3.801 1.00 49.62 285 GLN A O 1
ATOM 2246 N N . THR A 1 286 ? 77.322 2.580 5.646 1.00 53.12 286 THR A N 1
ATOM 2247 C CA . THR A 1 286 ? 78.255 1.865 6.542 1.00 53.12 286 THR A CA 1
ATOM 2248 C C . THR A 1 286 ? 77.832 0.415 6.809 1.00 53.12 286 THR A C 1
ATOM 2250 O O . THR A 1 286 ? 78.682 -0.418 7.100 1.00 53.12 286 THR A O 1
ATOM 2253 N N . LEU A 1 287 ? 76.542 0.091 6.663 1.00 53.16 287 LEU A N 1
ATOM 2254 C CA . LEU A 1 287 ? 75.999 -1.267 6.826 1.00 53.16 287 LEU A CA 1
ATOM 2255 C C . LEU A 1 287 ? 76.075 -2.139 5.558 1.00 53.16 287 LEU A C 1
ATOM 2257 O O . LEU A 1 287 ? 75.906 -3.351 5.651 1.00 53.16 287 LEU A O 1
ATOM 2261 N N . ALA A 1 288 ? 76.328 -1.552 4.384 1.00 49.03 288 ALA A N 1
ATOM 2262 C CA . ALA A 1 288 ? 76.400 -2.273 3.105 1.00 49.03 288 ALA A CA 1
ATOM 2263 C C . ALA A 1 288 ? 77.840 -2.573 2.631 1.00 49.03 288 ALA A C 1
ATOM 2265 O O . ALA A 1 288 ? 78.029 -3.247 1.620 1.00 49.03 288 ALA A O 1
ATOM 2266 N N . GLY A 1 289 ? 78.855 -2.064 3.338 1.00 46.50 289 GLY A N 1
ATOM 2267 C CA . GLY A 1 289 ? 80.268 -2.128 2.954 1.00 46.50 289 GLY A CA 1
ATOM 2268 C C . GLY A 1 289 ? 81.116 -3.065 3.815 1.00 46.50 289 GLY A C 1
ATOM 2269 O O . GLY A 1 289 ? 82.103 -2.617 4.389 1.00 46.50 289 GLY A O 1
ATOM 2270 N N . GLY A 1 290 ? 80.764 -4.351 3.917 1.00 41.78 290 GLY A N 1
ATOM 2271 C CA . GLY A 1 290 ? 81.581 -5.318 4.662 1.00 41.78 290 GLY A CA 1
ATOM 2272 C C . GLY A 1 290 ? 81.144 -6.775 4.510 1.00 41.78 290 GLY A C 1
ATOM 2273 O O . GLY A 1 290 ? 80.173 -7.192 5.131 1.00 41.78 290 GLY A O 1
ATOM 2274 N N . GLY A 1 291 ? 81.891 -7.562 3.727 1.00 34.56 291 GLY A N 1
ATOM 2275 C CA . GLY A 1 291 ? 81.714 -9.019 3.637 1.00 34.56 291 GLY A CA 1
ATOM 2276 C C . GLY A 1 291 ? 81.925 -9.582 2.232 1.00 34.56 291 GLY A C 1
ATOM 2277 O O . GLY A 1 291 ? 80.981 -9.686 1.456 1.00 34.56 291 GLY A O 1
ATOM 2278 N N . GLY A 1 292 ? 83.160 -9.970 1.908 1.00 33.00 292 GLY A N 1
ATOM 2279 C CA . GLY A 1 292 ? 83.490 -10.686 0.673 1.00 33.00 292 GLY A CA 1
ATOM 2280 C C . GLY A 1 292 ? 84.123 -12.059 0.932 1.00 33.00 292 GLY A C 1
ATOM 2281 O O . GLY A 1 292 ? 84.740 -12.267 1.973 1.00 33.00 292 GLY A O 1
ATOM 2282 N N . SER A 1 293 ? 84.048 -12.924 -0.089 1.00 33.12 293 SER A N 1
ATOM 2283 C CA . SER A 1 293 ? 84.686 -14.253 -0.260 1.00 33.12 293 SER A CA 1
ATOM 2284 C C . SER A 1 293 ? 83.990 -15.497 0.342 1.00 33.12 293 SER A C 1
ATOM 2286 O O . SER A 1 293 ? 83.615 -15.522 1.508 1.00 33.12 293 SER A O 1
ATOM 2288 N N . GLY A 1 294 ? 83.846 -16.549 -0.489 1.00 29.92 294 GLY A N 1
ATOM 2289 C CA . GLY A 1 294 ? 83.322 -17.882 -0.122 1.00 29.92 294 GLY A CA 1
ATOM 2290 C C . GLY A 1 294 ? 82.517 -18.586 -1.238 1.00 29.92 294 GLY A C 1
ATOM 2291 O O . GLY A 1 294 ? 81.338 -18.311 -1.417 1.00 29.92 294 GLY A O 1
ATOM 2292 N N . SER A 1 295 ? 83.150 -19.491 -1.996 1.00 31.47 295 SER A N 1
ATOM 2293 C CA . SER A 1 295 ? 82.587 -20.354 -3.072 1.00 31.47 295 SER A CA 1
ATOM 2294 C C . SER A 1 295 ? 81.474 -21.331 -2.623 1.00 31.47 295 SER A C 1
ATOM 2296 O O . SER A 1 295 ? 81.457 -21.695 -1.455 1.00 31.47 295 SER A O 1
ATOM 2298 N N . GLY A 1 296 ? 80.605 -21.912 -3.475 1.00 29.31 296 GLY A N 1
ATOM 2299 C CA . GLY A 1 296 ? 80.411 -21.838 -4.942 1.00 29.31 296 GLY A CA 1
ATOM 2300 C C . GLY A 1 296 ? 79.498 -22.980 -5.483 1.00 29.31 296 GLY A C 1
ATOM 2301 O O . GLY A 1 296 ? 79.148 -23.876 -4.722 1.00 29.31 296 GLY A O 1
ATOM 2302 N N . GLY A 1 297 ? 79.143 -22.983 -6.786 1.00 28.39 297 GLY A N 1
ATOM 2303 C CA . GLY A 1 297 ? 78.530 -24.138 -7.501 1.00 28.39 297 GLY A CA 1
ATOM 2304 C C . GLY A 1 297 ? 77.169 -23.924 -8.219 1.00 28.39 297 GLY A C 1
ATOM 2305 O O . GLY A 1 297 ? 76.203 -23.550 -7.576 1.00 28.39 297 GLY A O 1
ATOM 2306 N N . SER A 1 298 ? 77.131 -24.198 -9.544 1.00 29.02 298 SER A N 1
ATOM 2307 C CA . SER A 1 298 ? 76.030 -24.642 -10.464 1.00 29.02 298 SER A CA 1
ATOM 2308 C C . SER A 1 298 ? 74.530 -24.532 -10.080 1.00 29.02 298 SER A C 1
ATOM 2310 O O . SER A 1 298 ? 74.161 -24.832 -8.959 1.00 29.02 298 SER A O 1
ATOM 2312 N N . ALA A 1 299 ? 73.546 -24.324 -10.981 1.00 31.77 299 ALA A N 1
ATOM 2313 C CA . ALA A 1 299 ? 73.435 -24.106 -12.450 1.00 31.77 299 ALA A CA 1
ATOM 2314 C C . ALA A 1 299 ? 71.935 -23.749 -12.781 1.00 31.77 299 ALA A C 1
ATOM 2316 O O . ALA A 1 299 ? 71.141 -23.693 -11.852 1.00 31.77 299 ALA A O 1
ATOM 2317 N N . LYS A 1 300 ? 71.397 -23.494 -13.998 1.00 30.73 300 LYS A N 1
ATOM 2318 C CA . LYS A 1 300 ? 71.856 -23.474 -15.415 1.00 30.73 300 LYS A CA 1
ATOM 2319 C C . LYS A 1 300 ? 71.036 -22.422 -16.235 1.00 30.73 300 LYS A C 1
ATOM 2321 O O . LYS A 1 300 ? 70.036 -21.891 -15.771 1.00 30.73 300 LYS A O 1
ATOM 2326 N N . LYS A 1 301 ? 71.470 -22.134 -17.470 1.00 32.34 301 LYS A N 1
ATOM 2327 C CA . LYS A 1 301 ? 70.850 -21.327 -18.570 1.00 32.34 301 LYS A CA 1
ATOM 2328 C C . LYS A 1 301 ? 70.019 -22.232 -19.530 1.00 32.34 301 LYS A C 1
ATOM 2330 O O . LYS A 1 301 ? 70.204 -23.438 -19.424 1.00 32.34 301 LYS A O 1
ATOM 2335 N N . LYS A 1 302 ? 69.253 -21.819 -20.571 1.00 32.22 302 LYS A N 1
ATOM 2336 C CA . LYS A 1 302 ? 68.556 -20.586 -21.077 1.00 32.22 302 LYS A CA 1
ATOM 2337 C C . LYS A 1 302 ? 67.778 -20.973 -22.375 1.00 32.22 302 LYS A C 1
ATOM 2339 O O . LYS A 1 302 ? 68.332 -21.743 -23.147 1.00 32.22 302 LYS A O 1
ATOM 2344 N N . GLY A 1 303 ? 66.693 -20.255 -22.715 1.00 27.94 303 GLY A N 1
ATOM 2345 C CA . GLY A 1 303 ? 66.559 -19.565 -24.027 1.00 27.94 303 GLY A CA 1
ATOM 2346 C C . GLY A 1 303 ? 65.651 -20.105 -25.161 1.00 27.94 303 GLY A C 1
ATOM 2347 O O . GLY A 1 303 ? 65.723 -21.271 -25.513 1.00 27.94 303 GLY A O 1
ATOM 2348 N N . GLY A 1 304 ? 64.947 -19.167 -25.831 1.00 26.81 304 GLY A N 1
ATOM 2349 C CA . GLY A 1 304 ? 64.806 -19.116 -27.309 1.00 26.81 304 GLY A CA 1
ATOM 2350 C C . GLY A 1 304 ? 63.422 -19.398 -27.933 1.00 26.81 304 GLY A C 1
ATOM 2351 O O . GLY A 1 304 ? 63.071 -20.554 -28.100 1.00 26.81 304 GLY A O 1
ATOM 2352 N N . GLY A 1 305 ? 62.665 -18.360 -28.335 1.00 25.94 305 GLY A N 1
ATOM 2353 C CA . GLY A 1 305 ? 61.345 -18.487 -29.003 1.00 25.94 305 GLY A CA 1
ATOM 2354 C C . GLY A 1 305 ? 61.351 -18.484 -30.544 1.00 25.94 305 GLY A C 1
ATOM 2355 O O . GLY A 1 305 ? 62.427 -18.529 -31.129 1.00 25.94 305 GLY A O 1
ATOM 2356 N N . LEU A 1 306 ? 60.170 -18.358 -31.189 1.00 27.16 306 LEU A N 1
ATOM 2357 C CA . LEU A 1 306 ? 59.985 -17.678 -32.495 1.00 27.16 306 LEU A CA 1
ATOM 2358 C C . LEU A 1 306 ? 58.502 -17.389 -32.885 1.00 27.16 306 LEU A C 1
ATOM 2360 O O . LEU A 1 306 ? 57.565 -17.867 -32.259 1.00 27.16 306 LEU A O 1
ATOM 2364 N N . LEU A 1 307 ? 58.364 -16.560 -33.928 1.00 27.23 307 LEU A N 1
ATOM 2365 C CA . LEU A 1 307 ? 57.221 -15.877 -34.572 1.00 27.23 307 LEU A CA 1
ATOM 2366 C C . LEU A 1 307 ? 56.089 -16.730 -35.205 1.00 27.23 307 LEU A C 1
ATOM 2368 O O . LEU A 1 307 ? 56.325 -17.854 -35.632 1.00 27.23 307 LEU A O 1
ATOM 2372 N N . GLY A 1 308 ? 54.928 -16.094 -35.467 1.00 25.12 308 GLY A N 1
ATOM 2373 C CA . GLY A 1 308 ? 53.972 -16.502 -36.523 1.00 25.12 308 GLY A CA 1
ATOM 2374 C C . GLY A 1 308 ? 52.629 -15.731 -36.551 1.00 25.12 308 GLY A C 1
ATOM 2375 O O . GLY A 1 308 ? 51.891 -15.764 -35.574 1.00 25.12 308 GLY A O 1
ATOM 2376 N N . ARG A 1 309 ? 52.285 -15.051 -37.664 1.00 26.86 309 ARG A N 1
ATOM 2377 C CA . ARG A 1 309 ? 50.969 -14.396 -37.931 1.00 26.86 309 ARG A CA 1
ATOM 2378 C C . ARG A 1 309 ? 50.293 -15.039 -39.153 1.00 26.86 309 ARG A C 1
ATOM 2380 O O . ARG A 1 309 ? 51.020 -15.401 -40.072 1.00 26.86 309 ARG A O 1
ATOM 2387 N N . SER A 1 310 ? 48.953 -15.062 -39.196 1.00 25.92 310 SER A N 1
ATOM 2388 C CA . SER A 1 310 ? 48.039 -14.979 -40.377 1.00 25.92 310 SER A CA 1
ATOM 2389 C C . SER A 1 310 ? 46.636 -15.446 -39.932 1.00 25.92 310 SER A C 1
ATOM 2391 O O . SER A 1 310 ? 46.538 -16.515 -39.347 1.00 25.92 310 SER A O 1
ATOM 2393 N N . ALA A 1 311 ? 45.567 -14.640 -39.939 1.00 24.78 311 ALA A N 1
ATOM 2394 C CA . ALA A 1 311 ? 44.856 -13.976 -41.050 1.00 24.78 311 ALA A CA 1
ATOM 2395 C C . ALA A 1 311 ? 43.829 -14.905 -41.743 1.00 24.78 311 ALA A C 1
ATOM 2397 O O . ALA A 1 311 ? 44.175 -15.984 -42.209 1.00 24.78 311 ALA A O 1
ATOM 2398 N N . ALA A 1 312 ? 42.560 -14.474 -41.765 1.00 24.06 312 ALA A N 1
ATOM 2399 C CA . ALA A 1 312 ? 41.399 -15.259 -42.197 1.00 24.06 312 ALA A CA 1
ATOM 2400 C C . ALA A 1 312 ? 41.015 -15.030 -43.674 1.00 24.06 312 ALA A C 1
ATOM 2402 O O . ALA A 1 312 ? 41.285 -13.967 -44.233 1.00 24.06 312 ALA A O 1
ATOM 2403 N N . GLY A 1 313 ? 40.345 -16.023 -44.272 1.00 23.81 313 GLY A N 1
ATOM 2404 C CA . GLY A 1 313 ? 39.667 -15.939 -45.576 1.00 23.81 313 GLY A CA 1
ATOM 2405 C C . GLY A 1 313 ? 38.173 -15.601 -45.445 1.00 23.81 313 GLY A C 1
ATOM 2406 O O . GLY A 1 313 ? 37.625 -15.641 -44.346 1.00 23.81 313 GLY A O 1
ATOM 2407 N N . ALA A 1 314 ? 37.523 -15.243 -46.557 1.00 21.48 314 ALA A N 1
ATOM 2408 C CA . ALA A 1 314 ? 36.245 -14.516 -46.576 1.00 21.48 314 ALA A CA 1
ATOM 2409 C C . ALA A 1 314 ? 35.102 -15.214 -47.356 1.00 21.48 314 ALA A C 1
ATOM 2411 O O . ALA A 1 314 ? 35.332 -16.221 -48.018 1.00 21.48 314 ALA A O 1
ATOM 2412 N N . LEU A 1 315 ? 33.929 -14.549 -47.356 1.00 22.66 315 LEU A N 1
ATOM 2413 C CA . LEU A 1 315 ? 32.821 -14.592 -48.343 1.00 22.66 315 LEU A CA 1
ATOM 2414 C C . LEU A 1 315 ? 31.858 -15.802 -48.387 1.00 22.66 315 LEU A C 1
ATOM 2416 O O . LEU A 1 315 ? 32.245 -16.893 -48.786 1.00 22.66 315 LEU A O 1
ATOM 2420 N N . ALA A 1 316 ? 30.553 -15.551 -48.163 1.00 21.70 316 ALA A N 1
ATOM 2421 C CA . ALA A 1 316 ? 29.492 -15.466 -49.203 1.00 21.70 316 ALA A CA 1
ATOM 2422 C C . ALA A 1 316 ? 28.052 -15.614 -48.618 1.00 21.70 316 ALA A C 1
ATOM 2424 O O . ALA A 1 316 ? 27.888 -15.862 -47.428 1.00 21.70 316 ALA A O 1
ATOM 2425 N N . LEU A 1 317 ? 27.012 -15.388 -49.440 1.00 20.86 317 LEU A N 1
ATOM 2426 C CA . LEU A 1 317 ? 25.624 -15.021 -49.065 1.00 20.86 317 LEU A CA 1
ATOM 2427 C C . LEU A 1 317 ? 24.550 -15.760 -49.919 1.00 20.86 317 LEU A C 1
ATOM 2429 O O . LEU A 1 317 ? 24.883 -16.192 -51.018 1.00 20.86 317 LEU A O 1
ATOM 2433 N N . LEU A 1 318 ? 23.269 -15.727 -49.476 1.00 23.09 318 LEU A N 1
ATOM 2434 C CA . LEU A 1 318 ? 21.996 -15.928 -50.248 1.00 23.09 318 LEU A CA 1
ATOM 2435 C C . LEU A 1 318 ? 21.657 -17.373 -50.741 1.00 23.09 318 LEU A C 1
ATOM 2437 O O . LEU A 1 318 ? 22.564 -18.161 -50.963 1.00 23.09 318 LEU A O 1
ATOM 2441 N N . ALA A 1 319 ? 20.399 -17.810 -50.990 1.00 23.06 319 ALA A N 1
ATOM 2442 C CA . ALA A 1 319 ? 19.024 -17.341 -50.663 1.00 23.06 319 ALA A CA 1
ATOM 2443 C C . ALA A 1 319 ? 17.927 -18.384 -51.057 1.00 23.06 319 ALA A C 1
ATOM 2445 O O . ALA A 1 319 ? 18.200 -19.223 -51.910 1.00 23.06 319 ALA A O 1
ATOM 2446 N N . CYS A 1 320 ? 16.699 -18.272 -50.498 1.00 20.95 320 CYS A N 1
ATOM 2447 C CA . CYS A 1 320 ? 15.330 -18.584 -51.033 1.00 20.95 320 CYS A CA 1
ATOM 2448 C C . CYS A 1 320 ? 14.314 -18.450 -49.854 1.00 20.95 320 CYS A C 1
ATOM 2450 O O . CYS A 1 320 ? 14.648 -18.923 -48.774 1.00 20.95 320 CYS A O 1
ATOM 2452 N N . LEU A 1 321 ? 13.169 -17.730 -49.843 1.00 22.34 321 LEU A N 1
ATOM 2453 C CA . LEU A 1 321 ? 11.993 -17.560 -50.748 1.00 22.34 321 LEU A CA 1
ATOM 2454 C C . LEU A 1 321 ? 11.101 -18.833 -50.832 1.00 22.34 321 LEU A C 1
ATOM 2456 O O . LEU A 1 321 ? 11.659 -19.911 -50.984 1.00 22.34 321 LEU A O 1
ATOM 2460 N N . CYS A 1 322 ? 9.748 -18.817 -50.755 1.00 21.59 322 CYS A N 1
ATOM 2461 C CA . CYS A 1 322 ? 8.743 -17.729 -50.891 1.00 21.59 322 CYS A CA 1
ATOM 2462 C C . CYS A 1 322 ? 7.310 -18.081 -50.334 1.00 21.59 322 CYS A C 1
ATOM 2464 O O . CYS A 1 322 ? 7.118 -19.192 -49.855 1.00 21.59 322 CYS A O 1
ATOM 2466 N N . ALA A 1 323 ? 6.318 -17.176 -50.546 1.00 22.64 323 ALA A N 1
ATOM 2467 C CA . ALA A 1 323 ? 4.828 -17.236 -50.355 1.00 22.64 323 ALA A CA 1
ATOM 2468 C C . ALA A 1 323 ? 4.250 -16.801 -48.968 1.00 22.64 323 ALA A C 1
ATOM 2470 O O . ALA A 1 323 ? 4.722 -17.296 -47.954 1.00 22.64 323 ALA A O 1
ATOM 2471 N N . CYS A 1 324 ? 3.330 -15.822 -48.772 1.00 20.78 324 CYS A N 1
ATOM 2472 C CA . CYS A 1 324 ? 2.062 -15.356 -49.424 1.00 20.78 324 CYS A CA 1
ATOM 2473 C C . CYS A 1 324 ? 0.790 -16.133 -48.961 1.00 20.78 324 CYS A C 1
ATOM 2475 O O . CYS A 1 324 ? 0.843 -17.353 -48.960 1.00 20.78 324 CYS A O 1
ATOM 2477 N N . ALA A 1 325 ? -0.389 -15.552 -48.628 1.00 22.06 325 ALA A N 1
ATOM 2478 C CA . ALA A 1 325 ? -0.835 -14.145 -48.485 1.00 22.06 325 ALA A CA 1
ATOM 2479 C C . ALA A 1 325 ? -2.229 -13.979 -47.778 1.00 22.06 325 ALA A C 1
ATOM 2481 O O . ALA A 1 325 ? -3.115 -14.791 -48.009 1.00 22.06 325 ALA A O 1
ATOM 2482 N N . ALA A 1 326 ? -2.429 -12.849 -47.067 1.00 22.25 326 ALA A N 1
ATOM 2483 C CA . ALA A 1 326 ? -3.654 -11.998 -46.964 1.00 22.25 326 ALA A CA 1
ATOM 2484 C C . ALA A 1 326 ? -5.018 -12.591 -46.420 1.00 22.25 326 ALA A C 1
ATOM 2486 O O . ALA A 1 326 ? -5.000 -13.685 -45.866 1.00 22.25 326 ALA A O 1
ATOM 2487 N N . PRO A 1 327 ? -6.160 -11.840 -46.348 1.00 34.25 327 PRO A N 1
ATOM 2488 C CA . PRO A 1 327 ? -6.723 -11.417 -45.043 1.00 34.25 327 PRO A CA 1
ATOM 2489 C C . PRO A 1 327 ? -8.253 -11.632 -44.843 1.00 34.25 327 PRO A C 1
ATOM 2491 O O . PRO A 1 327 ? -8.974 -11.946 -45.787 1.00 34.25 327 PRO A O 1
ATOM 2494 N N . ALA A 1 328 ? -8.789 -11.360 -43.640 1.00 23.25 328 ALA A N 1
ATOM 2495 C CA . ALA A 1 328 ? -10.237 -11.181 -43.421 1.00 23.25 328 ALA A CA 1
ATOM 2496 C C . ALA A 1 328 ? -10.571 -10.302 -42.195 1.00 23.25 328 ALA A C 1
ATOM 2498 O O . ALA A 1 328 ? -9.866 -10.320 -41.191 1.00 23.25 328 ALA A O 1
ATOM 2499 N N . SER A 1 329 ? -11.679 -9.562 -42.285 1.00 25.19 329 SER A N 1
ATOM 2500 C CA . SER A 1 329 ? -12.205 -8.629 -41.276 1.00 25.19 329 SER A CA 1
ATOM 2501 C C . SER A 1 329 ? -13.704 -8.853 -41.057 1.00 25.19 329 SER A C 1
ATOM 2503 O O . SER A 1 329 ? -14.418 -9.016 -42.047 1.00 25.19 329 SER A O 1
ATOM 2505 N N . SER A 1 330 ? -14.214 -8.730 -39.826 1.00 24.72 330 SER A N 1
ATOM 2506 C CA . SER A 1 330 ? -15.656 -8.531 -39.592 1.00 24.72 330 SER A CA 1
ATOM 2507 C C . SER A 1 330 ? -15.972 -7.888 -38.237 1.00 24.72 330 SER A C 1
ATOM 2509 O O . SER A 1 330 ? -15.626 -8.421 -37.186 1.00 24.72 330 SER A O 1
ATOM 2511 N N . THR A 1 331 ? -16.680 -6.762 -38.289 1.00 24.95 331 THR A N 1
ATOM 2512 C CA . THR A 1 331 ? -17.435 -6.121 -37.198 1.00 24.95 331 THR A CA 1
ATOM 2513 C C . THR A 1 331 ? -18.753 -6.859 -36.905 1.00 24.95 331 THR A C 1
ATOM 2515 O O . THR A 1 331 ? -19.185 -7.628 -37.759 1.00 24.95 331 THR A O 1
ATOM 2518 N N . LEU A 1 332 ? -19.386 -6.595 -35.740 1.00 25.61 332 LEU A N 1
ATOM 2519 C CA . LEU A 1 332 ? -20.850 -6.570 -35.425 1.00 25.61 332 LEU A CA 1
ATOM 2520 C C . LEU A 1 332 ? -21.043 -6.571 -33.876 1.00 25.61 332 LEU A C 1
ATOM 2522 O O . LEU A 1 332 ? -20.657 -7.524 -33.214 1.00 25.61 332 LEU A O 1
ATOM 2526 N N . THR A 1 333 ? -21.357 -5.439 -33.223 1.00 25.11 333 THR A N 1
ATOM 2527 C CA . THR A 1 333 ? -22.700 -4.987 -32.742 1.00 25.11 333 THR A CA 1
ATOM 2528 C C . THR A 1 333 ? -23.423 -5.862 -31.687 1.00 25.11 333 THR A C 1
ATOM 2530 O O . THR A 1 333 ? -23.841 -6.972 -32.000 1.00 25.11 333 THR A O 1
ATOM 2533 N N . GLY A 1 334 ? -23.703 -5.301 -30.492 1.00 26.70 334 GLY A N 1
ATOM 2534 C CA . GLY A 1 334 ? -24.824 -5.714 -29.601 1.00 26.70 334 GLY A CA 1
ATOM 2535 C C . GLY A 1 334 ? -26.187 -5.169 -30.095 1.00 26.70 334 GLY A C 1
ATOM 2536 O O . GLY A 1 334 ? -26.197 -4.674 -31.226 1.00 26.70 334 GLY A O 1
ATOM 2537 N N . PRO A 1 335 ? -27.320 -5.169 -29.333 1.00 31.23 335 PRO A N 1
ATOM 2538 C CA . PRO A 1 335 ? -27.525 -5.222 -27.856 1.00 31.23 335 PRO A CA 1
ATOM 2539 C C . PRO A 1 335 ? -28.693 -6.215 -27.475 1.00 31.23 335 PRO A C 1
ATOM 2541 O O . PRO A 1 335 ? -28.816 -7.195 -28.208 1.00 31.23 335 PRO A O 1
ATOM 2544 N N . PRO A 1 336 ? -29.624 -6.039 -26.481 1.00 33.31 336 PRO A N 1
ATOM 2545 C CA . PRO A 1 336 ? -29.703 -5.240 -25.235 1.00 33.31 336 PRO A CA 1
ATOM 2546 C C . PRO A 1 336 ? -30.126 -6.037 -23.945 1.00 33.31 336 PRO A C 1
ATOM 2548 O O . PRO A 1 336 ? -30.173 -7.261 -23.916 1.00 33.31 336 PRO A O 1
ATOM 2551 N N . ILE A 1 337 ? -30.432 -5.288 -22.872 1.00 31.86 337 ILE A N 1
ATOM 2552 C CA . ILE A 1 337 ? -30.664 -5.639 -21.445 1.00 31.86 337 ILE A CA 1
ATOM 2553 C C . ILE A 1 337 ? -31.994 -6.381 -21.129 1.00 31.86 337 ILE A C 1
ATOM 2555 O O . ILE A 1 337 ? -33.024 -6.091 -21.733 1.00 31.86 337 ILE A O 1
ATOM 2559 N N . GLY A 1 338 ? -32.009 -7.216 -20.071 1.00 24.03 338 GLY A N 1
ATOM 2560 C CA . GLY A 1 338 ? -33.222 -7.689 -19.365 1.00 24.03 338 GLY A CA 1
ATOM 2561 C C . GLY A 1 338 ? -32.918 -8.284 -17.963 1.00 24.03 338 GLY A C 1
ATOM 2562 O O . GLY A 1 338 ? -31.853 -8.877 -17.801 1.00 24.03 338 GLY A O 1
ATOM 2563 N N . PRO A 1 339 ? -33.780 -8.122 -16.931 1.00 32.62 339 PRO A N 1
ATOM 2564 C CA . PRO A 1 339 ? -33.417 -8.386 -15.528 1.00 32.62 339 PRO A CA 1
ATOM 2565 C C . PRO A 1 339 ? -33.744 -9.811 -15.049 1.00 32.62 339 PRO A C 1
ATOM 2567 O O . PRO A 1 339 ? -34.791 -10.350 -15.405 1.00 32.62 339 PRO A O 1
ATOM 2570 N N . TRP A 1 340 ? -32.936 -10.382 -14.141 1.00 26.78 340 TRP A N 1
ATOM 2571 C CA . TRP A 1 340 ? -33.297 -11.620 -13.430 1.00 26.78 340 TRP A CA 1
ATOM 2572 C C . TRP A 1 340 ? -32.952 -11.612 -11.934 1.00 26.78 340 TRP A C 1
ATOM 2574 O O . TRP A 1 340 ? -31.842 -11.286 -11.525 1.00 26.78 340 TRP A O 1
ATOM 2584 N N . LYS A 1 341 ? -33.941 -12.004 -11.122 1.00 25.86 341 LYS A N 1
ATOM 2585 C CA . LYS A 1 341 ? -33.824 -12.297 -9.686 1.00 25.86 341 LYS A CA 1
ATOM 2586 C C . LYS A 1 341 ? -33.558 -13.791 -9.496 1.00 25.86 341 LYS A C 1
ATOM 2588 O O . LYS A 1 341 ? -34.117 -14.589 -10.238 1.00 25.86 341 LYS A O 1
ATOM 2593 N N . GLY A 1 342 ? -32.905 -14.171 -8.400 1.00 26.58 342 GLY A N 1
ATOM 2594 C CA . GLY A 1 342 ? -33.082 -15.509 -7.823 1.00 26.58 342 GLY A CA 1
ATOM 2595 C C . GLY A 1 342 ? -31.795 -16.302 -7.654 1.00 26.58 342 GLY A C 1
ATOM 2596 O O . GLY A 1 342 ? -31.247 -16.860 -8.597 1.00 26.58 342 GLY A O 1
ATOM 2597 N N . SER A 1 343 ? -31.372 -16.400 -6.401 1.00 35.53 343 SER A N 1
ATOM 2598 C CA . SER A 1 343 ? -30.255 -17.200 -5.920 1.00 35.53 343 SER A CA 1
ATOM 2599 C C . SER A 1 343 ? -30.343 -18.694 -6.272 1.00 35.53 343 SER A C 1
ATOM 2601 O O . SER A 1 343 ? -31.334 -19.380 -6.007 1.00 35.53 343 SER A O 1
ATOM 2603 N N . ARG A 1 344 ? -29.223 -19.228 -6.764 1.00 27.28 344 ARG A N 1
ATOM 2604 C CA . ARG A 1 344 ? -28.720 -20.581 -6.475 1.00 27.28 344 ARG A CA 1
ATOM 2605 C C . ARG A 1 344 ? -27.220 -20.603 -6.781 1.00 27.28 344 ARG A C 1
ATOM 2607 O O . ARG A 1 344 ? -26.791 -19.899 -7.684 1.00 27.28 344 ARG A O 1
ATOM 2614 N N . GLY A 1 345 ? -26.430 -21.323 -5.982 1.00 38.97 345 GLY A N 1
ATOM 2615 C CA . GLY A 1 345 ? -24.971 -21.153 -5.927 1.00 38.97 345 GLY A CA 1
ATOM 2616 C C . GLY A 1 345 ? -24.268 -21.269 -7.284 1.00 38.97 345 GLY A C 1
ATOM 2617 O O . GLY A 1 345 ? -24.301 -22.328 -7.909 1.00 38.97 345 GLY A O 1
ATOM 2618 N N . VAL A 1 346 ? -23.600 -20.192 -7.706 1.00 26.52 346 VAL A N 1
ATOM 2619 C CA . VAL A 1 346 ? -22.815 -20.134 -8.945 1.00 26.52 346 VAL A CA 1
ATOM 2620 C C . VAL A 1 346 ? -21.331 -20.193 -8.599 1.00 26.52 346 VAL A C 1
ATOM 2622 O O . VAL A 1 346 ? -20.707 -19.194 -8.255 1.00 26.52 346 VAL A O 1
ATOM 2625 N N . ARG A 1 347 ? -20.750 -21.388 -8.722 1.00 40.19 347 ARG A N 1
ATOM 2626 C CA . ARG A 1 347 ? -19.298 -21.568 -8.811 1.00 40.19 347 ARG A CA 1
ATOM 2627 C C . ARG A 1 347 ? -18.888 -21.343 -10.267 1.00 40.19 347 ARG A C 1
ATOM 2629 O O . ARG A 1 347 ? -18.821 -22.308 -11.020 1.00 40.19 347 ARG A O 1
ATOM 2636 N N . GLN A 1 348 ? -18.640 -20.098 -10.667 1.00 32.59 348 GLN A N 1
ATOM 2637 C CA . GLN A 1 348 ? -18.060 -19.779 -11.977 1.00 32.59 348 GLN A CA 1
ATOM 2638 C C . GLN A 1 348 ? -17.113 -18.582 -11.881 1.00 32.59 348 GLN A C 1
ATOM 2640 O O . GLN A 1 348 ? -17.535 -17.445 -11.691 1.00 32.59 348 GLN A O 1
ATOM 2645 N N . GLN A 1 349 ? -15.823 -18.871 -12.055 1.00 34.06 349 GLN A N 1
ATOM 2646 C CA . GLN A 1 349 ? -14.857 -17.889 -12.533 1.00 34.06 349 GLN A CA 1
ATOM 2647 C C . GLN A 1 349 ? -15.236 -17.476 -13.967 1.00 34.06 349 GLN A C 1
ATOM 2649 O O . GLN A 1 349 ? -15.718 -18.327 -14.726 1.00 34.06 349 GLN A O 1
ATOM 2654 N N . PRO A 1 350 ? -14.973 -16.230 -14.387 1.00 34.88 350 PRO A N 1
ATOM 2655 C CA . PRO A 1 350 ? -15.075 -15.842 -15.786 1.00 34.88 350 PRO A CA 1
ATOM 2656 C C . PRO A 1 350 ? -13.935 -16.505 -16.569 1.00 34.88 350 PRO A C 1
ATOM 2658 O O . PRO A 1 350 ? -12.776 -16.118 -16.458 1.00 34.88 350 PRO A O 1
ATOM 2661 N N . GLN A 1 351 ? -14.248 -17.537 -17.352 1.00 47.22 351 GLN A N 1
ATOM 2662 C CA . GLN A 1 351 ? -13.267 -18.165 -18.236 1.00 47.22 351 GLN A CA 1
ATOM 2663 C C . GLN A 1 351 ? -13.029 -17.282 -19.468 1.00 47.22 351 GLN A C 1
ATOM 2665 O O . GLN A 1 351 ? -13.812 -17.301 -20.417 1.00 47.22 351 GLN A O 1
ATOM 2670 N N . GLY A 1 352 ? -11.922 -16.540 -19.467 1.00 39.25 352 GLY A N 1
ATOM 2671 C CA . GLY A 1 352 ? -11.387 -15.834 -20.630 1.00 39.25 352 GLY A CA 1
ATOM 2672 C C . GLY A 1 352 ? -9.863 -15.945 -20.660 1.00 39.25 352 GLY A C 1
ATOM 2673 O O . GLY A 1 352 ? -9.217 -15.657 -19.660 1.00 39.25 352 GLY A O 1
ATOM 2674 N N . LEU A 1 353 ? -9.299 -16.384 -21.794 1.00 47.56 353 LEU A N 1
ATOM 2675 C CA . LEU A 1 353 ? -7.858 -16.572 -22.082 1.00 47.56 353 LEU A CA 1
ATOM 2676 C C . LEU A 1 353 ? -7.066 -17.563 -21.195 1.00 47.56 353 LEU A C 1
ATOM 2678 O O . LEU A 1 353 ? -6.287 -18.347 -21.727 1.00 47.56 353 LEU A O 1
ATOM 2682 N N . LEU A 1 354 ? -7.268 -17.595 -19.879 1.00 56.12 354 LEU A N 1
ATOM 2683 C CA . LEU A 1 354 ? -6.475 -18.377 -18.921 1.00 56.12 354 LEU A CA 1
ATOM 2684 C C . LEU A 1 354 ? -7.112 -19.741 -18.605 1.00 56.12 354 LEU A C 1
ATOM 2686 O O . LEU A 1 354 ? -7.352 -20.058 -17.443 1.00 56.12 354 LEU A O 1
ATOM 2690 N N . GLY A 1 355 ? -7.414 -20.525 -19.649 1.00 45.47 355 GLY A N 1
ATOM 2691 C CA . GLY A 1 355 ? -8.134 -21.807 -19.574 1.00 45.47 355 GLY A CA 1
ATOM 2692 C C . GLY A 1 355 ? -7.719 -22.684 -18.384 1.00 45.47 355 GLY A C 1
ATOM 2693 O O . GLY A 1 355 ? -6.570 -23.105 -18.280 1.00 45.47 355 GLY A O 1
ATOM 2694 N N . GLY A 1 356 ? -8.658 -22.911 -17.462 1.00 57.09 356 GLY A N 1
ATOM 2695 C CA . GLY A 1 356 ? -8.347 -23.429 -16.132 1.00 57.09 356 GLY A CA 1
ATOM 2696 C C . GLY A 1 356 ? -8.186 -24.947 -16.061 1.00 57.09 356 GLY A C 1
ATOM 2697 O O . GLY A 1 356 ? -9.089 -25.684 -16.443 1.00 57.09 356 GLY A O 1
ATOM 2698 N N . GLU A 1 357 ? -7.084 -25.377 -15.447 1.00 56.81 357 GLU A N 1
ATOM 2699 C CA . GLU A 1 357 ? -6.958 -26.683 -14.775 1.00 56.81 357 GLU A CA 1
ATOM 2700 C C . GLU A 1 357 ? -5.963 -26.620 -13.598 1.00 56.81 357 GLU A C 1
ATOM 2702 O O . GLU A 1 357 ? -6.178 -27.282 -12.586 1.00 56.81 357 GLU A O 1
ATOM 2707 N N . LYS A 1 358 ? -4.923 -25.771 -13.683 1.00 73.75 358 LYS A N 1
ATOM 2708 C CA . LYS A 1 358 ? -3.926 -25.556 -12.617 1.00 73.75 358 LYS A CA 1
ATOM 2709 C C . LYS A 1 358 ? -4.050 -24.186 -11.925 1.00 73.75 358 LYS A C 1
ATOM 2711 O O . LYS A 1 358 ? -4.293 -23.196 -12.621 1.00 73.75 358 LYS A O 1
ATOM 2716 N N . PRO A 1 359 ? -3.818 -24.096 -10.599 1.00 89.19 359 PRO A N 1
ATOM 2717 C CA . PRO A 1 359 ? -3.575 -22.837 -9.888 1.00 89.19 359 PRO A CA 1
ATOM 2718 C C . PRO A 1 359 ? -2.470 -21.992 -10.541 1.00 89.19 359 PRO A C 1
ATOM 2720 O O . PRO A 1 359 ? -1.514 -22.537 -11.089 1.00 89.19 359 PRO A O 1
ATOM 2723 N N . LEU A 1 360 ? -2.562 -20.660 -10.453 1.00 93.12 360 LEU A N 1
ATOM 2724 C CA . LEU A 1 360 ? -1.621 -19.754 -11.131 1.00 93.12 360 LEU A CA 1
ATOM 2725 C C . LEU A 1 360 ? -0.174 -19.934 -10.651 1.00 93.12 360 LEU A C 1
ATOM 2727 O O . LEU A 1 360 ? 0.738 -19.944 -11.472 1.00 93.12 360 LEU A O 1
ATOM 2731 N N . VAL A 1 361 ? 0.031 -20.173 -9.351 1.00 94.00 361 VAL A N 1
ATOM 2732 C CA . VAL A 1 361 ? 1.355 -20.475 -8.775 1.00 94.00 361 VAL A CA 1
ATOM 2733 C C . VAL A 1 361 ? 1.999 -21.702 -9.443 1.00 94.00 361 VAL A C 1
ATOM 2735 O O . VAL A 1 361 ? 3.191 -21.679 -9.723 1.00 94.00 361 VAL A O 1
ATOM 2738 N N . GLU A 1 362 ? 1.222 -22.737 -9.788 1.00 93.75 362 GLU A N 1
ATOM 2739 C CA . GLU A 1 362 ? 1.717 -23.955 -10.462 1.00 93.75 362 GLU A CA 1
ATOM 2740 C C . GLU A 1 362 ? 2.030 -23.762 -11.958 1.00 93.75 362 GLU A C 1
ATOM 2742 O O . GLU A 1 362 ? 2.585 -24.659 -12.600 1.00 93.75 362 GLU A O 1
ATOM 2747 N N . ARG A 1 363 ? 1.658 -22.612 -12.534 1.00 94.62 363 ARG A N 1
ATOM 2748 C CA . ARG A 1 363 ? 2.029 -22.191 -13.899 1.00 94.62 363 ARG A CA 1
ATOM 2749 C C . ARG A 1 363 ? 3.324 -21.376 -13.917 1.00 94.62 363 ARG A C 1
ATOM 2751 O O . ARG A 1 363 ? 3.836 -21.058 -14.986 1.00 94.62 363 ARG A O 1
ATOM 2758 N N . CYS A 1 364 ? 3.848 -21.038 -12.742 1.00 97.38 364 CYS A N 1
ATOM 2759 C CA . CYS A 1 364 ? 5.090 -20.308 -12.564 1.00 97.38 364 CYS A CA 1
ATOM 2760 C C . CYS A 1 364 ? 6.175 -21.232 -12.004 1.00 97.38 364 CYS A C 1
ATOM 2762 O O . CYS A 1 364 ? 5.909 -22.206 -11.302 1.00 97.38 364 CYS A O 1
ATOM 2764 N N . GLN A 1 365 ? 7.427 -20.888 -12.271 1.00 98.00 365 GLN A N 1
ATOM 2765 C CA . GLN A 1 365 ? 8.575 -21.487 -11.607 1.00 98.00 365 GLN A CA 1
ATOM 2766 C C . GLN A 1 365 ? 8.862 -20.669 -10.344 1.00 98.00 365 GLN A C 1
ATOM 2768 O O . GLN A 1 365 ? 9.176 -19.480 -10.444 1.00 98.00 365 GLN A O 1
ATOM 2773 N N . GLU A 1 366 ? 8.754 -21.286 -9.163 1.00 98.44 366 GLU A N 1
ATOM 2774 C CA . GLU A 1 366 ? 9.299 -20.705 -7.932 1.00 98.44 366 GLU A CA 1
ATOM 2775 C C . GLU A 1 366 ? 10.828 -20.726 -8.014 1.00 98.44 366 GLU A C 1
ATOM 2777 O O . GLU A 1 366 ? 11.441 -21.768 -8.268 1.00 98.44 366 GLU A O 1
ATOM 2782 N N . ARG A 1 367 ? 11.453 -19.567 -7.820 1.00 98.44 367 ARG A N 1
ATOM 2783 C CA . ARG A 1 367 ? 12.896 -19.382 -7.931 1.00 98.44 367 ARG A CA 1
ATOM 2784 C C . ARG A 1 367 ? 13.431 -18.645 -6.710 1.00 98.44 367 ARG A C 1
ATOM 2786 O O . ARG A 1 367 ? 12.770 -17.808 -6.101 1.00 98.44 367 ARG A O 1
ATOM 2793 N N . TRP A 1 368 ? 14.675 -18.959 -6.380 1.00 98.50 368 TRP A N 1
ATOM 2794 C CA . TRP A 1 368 ? 15.409 -18.375 -5.267 1.00 98.50 368 TRP A CA 1
ATOM 2795 C C . TRP A 1 368 ? 16.747 -17.847 -5.780 1.00 98.50 368 TRP A C 1
ATOM 2797 O O . TRP A 1 368 ? 17.383 -18.486 -6.623 1.00 98.50 368 TRP A O 1
ATOM 2807 N N . ARG A 1 369 ? 17.171 -16.675 -5.300 1.00 97.81 369 ARG A N 1
ATOM 2808 C CA . ARG A 1 369 ? 18.478 -16.081 -5.630 1.00 97.81 369 ARG A CA 1
ATOM 2809 C C . ARG A 1 369 ? 19.229 -15.655 -4.380 1.00 97.81 369 ARG A C 1
ATOM 2811 O O . ARG A 1 369 ? 18.652 -15.030 -3.493 1.00 97.81 369 ARG A O 1
ATOM 2818 N N . GLU A 1 370 ? 20.529 -15.934 -4.346 1.00 97.69 370 GLU A N 1
ATOM 2819 C CA . GLU A 1 370 ? 21.425 -15.345 -3.354 1.00 97.69 370 GLU A CA 1
ATOM 2820 C C . GLU A 1 370 ? 21.696 -13.880 -3.736 1.00 97.69 370 GLU A C 1
ATOM 2822 O O . GLU A 1 370 ? 22.296 -13.599 -4.771 1.00 97.69 370 GLU A O 1
ATOM 2827 N N . THR A 1 371 ? 21.272 -12.937 -2.895 1.00 96.12 371 THR A N 1
ATOM 2828 C CA . THR A 1 371 ? 21.519 -11.498 -3.080 1.00 96.12 371 THR A CA 1
ATOM 2829 C C . THR A 1 371 ? 22.169 -10.881 -1.843 1.00 96.12 371 THR A C 1
ATOM 2831 O O . THR A 1 371 ? 22.281 -11.501 -0.779 1.00 96.12 371 THR A O 1
ATOM 2834 N N . ARG A 1 372 ? 22.677 -9.652 -1.967 1.00 95.81 372 ARG A N 1
ATOM 2835 C CA . ARG A 1 372 ? 23.306 -8.943 -0.847 1.00 95.81 372 ARG A CA 1
ATOM 2836 C C . ARG A 1 372 ? 22.271 -8.622 0.227 1.00 95.81 372 ARG A C 1
ATOM 2838 O O . ARG A 1 372 ? 21.202 -8.086 -0.042 1.00 95.81 372 ARG A O 1
ATOM 2845 N N . LEU A 1 373 ? 22.641 -8.876 1.480 1.00 96.62 373 LEU A N 1
ATOM 2846 C CA . LEU A 1 373 ? 21.858 -8.464 2.650 1.00 96.62 373 LEU A CA 1
ATOM 2847 C C . LEU A 1 373 ? 21.772 -6.937 2.767 1.00 96.62 373 LEU A C 1
ATOM 2849 O O . LEU A 1 373 ? 20.783 -6.393 3.257 1.00 96.62 373 LEU A O 1
ATOM 2853 N N . ASP A 1 374 ? 22.835 -6.268 2.330 1.00 96.81 374 ASP A N 1
ATOM 2854 C CA . ASP A 1 374 ? 23.022 -4.835 2.447 1.00 96.81 374 ASP A CA 1
ATOM 2855 C C . ASP A 1 374 ? 23.676 -4.300 1.169 1.00 96.81 374 ASP A C 1
ATOM 2857 O O . ASP A 1 374 ? 24.833 -4.618 0.866 1.00 96.81 374 ASP A O 1
ATOM 2861 N N . HIS A 1 375 ? 22.921 -3.509 0.412 1.00 96.88 375 HIS A N 1
ATOM 2862 C CA . HIS A 1 375 ? 23.385 -2.887 -0.829 1.00 96.88 375 HIS A CA 1
ATOM 2863 C C . HIS A 1 375 ? 24.140 -1.573 -0.596 1.00 96.88 375 HIS A C 1
ATOM 2865 O O . HIS A 1 375 ? 24.858 -1.119 -1.485 1.00 96.88 375 HIS A O 1
ATOM 2871 N N . PHE A 1 376 ? 24.044 -0.993 0.606 1.00 96.25 376 PHE A N 1
ATOM 2872 C CA . PHE A 1 376 ? 24.563 0.343 0.918 1.00 96.25 376 PHE A CA 1
ATOM 2873 C C . PHE A 1 376 ? 25.790 0.339 1.841 1.00 96.25 376 PHE A C 1
ATOM 2875 O O . PHE A 1 376 ? 26.340 1.406 2.128 1.00 96.25 376 PHE A O 1
ATOM 2882 N N . THR A 1 377 ? 26.284 -0.830 2.275 1.00 91.69 377 THR A N 1
ATOM 2883 C CA . THR A 1 377 ? 27.566 -0.930 2.996 1.00 91.69 377 THR A CA 1
ATOM 2884 C C . THR A 1 377 ? 28.577 -1.878 2.342 1.00 91.69 377 THR A C 1
ATOM 2886 O O . THR A 1 377 ? 28.270 -2.969 1.871 1.00 91.69 377 THR A O 1
ATOM 2889 N N . TRP A 1 378 ? 29.848 -1.458 2.355 1.00 90.50 378 TRP A N 1
ATOM 2890 C CA . TRP A 1 378 ? 31.000 -2.193 1.803 1.00 90.50 378 TRP A CA 1
ATOM 2891 C C . TRP A 1 378 ? 31.853 -2.860 2.897 1.00 90.50 378 TRP A C 1
ATOM 2893 O O . TRP A 1 378 ? 33.059 -3.061 2.747 1.00 90.50 378 TRP A O 1
ATOM 2903 N N . HIS A 1 379 ? 31.233 -3.195 4.031 1.00 86.25 379 HIS A N 1
ATOM 2904 C CA . HIS A 1 379 ? 31.848 -4.059 5.041 1.00 86.25 379 HIS A CA 1
ATOM 2905 C C . HIS A 1 379 ? 31.878 -5.524 4.558 1.00 86.25 379 HIS A C 1
ATOM 2907 O O . HIS A 1 379 ? 31.661 -5.803 3.380 1.00 86.25 379 HIS A O 1
ATOM 2913 N N . LYS A 1 380 ? 32.191 -6.484 5.445 1.00 85.12 380 LYS A N 1
ATOM 2914 C CA . LYS A 1 380 ? 32.225 -7.911 5.076 1.00 85.12 380 LYS A CA 1
ATOM 2915 C C . LYS A 1 380 ? 30.900 -8.298 4.391 1.00 85.12 380 LYS A C 1
ATOM 2917 O O . LYS A 1 380 ? 29.866 -8.190 5.060 1.00 85.12 380 LYS A O 1
ATOM 2922 N N . PRO A 1 381 ? 30.925 -8.760 3.124 1.00 89.00 381 PRO A N 1
ATOM 2923 C CA . PRO A 1 381 ? 29.709 -9.078 2.397 1.00 89.00 381 PRO A CA 1
ATOM 2924 C C . PRO A 1 381 ? 28.953 -10.186 3.123 1.00 89.00 381 PRO A C 1
ATOM 2926 O O . PRO A 1 381 ? 29.543 -11.137 3.649 1.00 89.00 381 PRO A O 1
ATOM 2929 N N . ARG A 1 382 ? 27.639 -10.009 3.183 1.00 94.25 382 ARG A N 1
ATOM 2930 C CA . ARG A 1 382 ? 26.675 -10.959 3.722 1.00 94.25 382 ARG A CA 1
ATOM 2931 C C . ARG A 1 382 ? 25.569 -11.106 2.693 1.00 94.25 382 ARG A C 1
ATOM 2933 O O . ARG A 1 382 ? 25.183 -10.116 2.072 1.00 94.25 382 ARG A O 1
ATOM 2940 N N . TYR A 1 383 ? 25.087 -12.327 2.561 1.00 95.62 383 TYR A N 1
ATOM 2941 C CA . TYR A 1 383 ? 24.093 -12.708 1.578 1.00 95.62 383 TYR A CA 1
ATOM 2942 C C . TYR A 1 383 ? 22.902 -13.375 2.259 1.00 95.62 383 TYR A C 1
ATOM 2944 O O . TYR A 1 383 ? 22.989 -13.767 3.429 1.00 95.62 383 TYR A O 1
ATOM 2952 N N . TRP A 1 384 ? 21.795 -13.433 1.534 1.00 96.88 384 TRP A N 1
ATOM 2953 C CA . TRP A 1 384 ? 20.535 -14.059 1.917 1.00 96.88 384 TRP A CA 1
ATOM 2954 C C . TRP A 1 384 ? 19.782 -14.465 0.646 1.00 96.88 384 TRP A C 1
ATOM 2956 O O . TRP A 1 384 ? 20.140 -14.022 -0.447 1.00 96.88 384 TRP A O 1
ATOM 2966 N N . GLU A 1 385 ? 18.762 -15.305 0.789 1.00 97.94 385 GLU A N 1
ATOM 2967 C CA . GLU A 1 385 ? 17.991 -15.829 -0.338 1.00 97.94 385 GLU A CA 1
ATOM 2968 C C . GLU A 1 385 ? 16.659 -15.080 -0.473 1.00 97.94 385 GLU A C 1
ATOM 2970 O O . GLU A 1 385 ? 15.864 -15.046 0.467 1.00 97.94 385 GLU A O 1
ATOM 2975 N N . GLN A 1 386 ? 16.433 -14.477 -1.642 1.00 98.69 386 GLN A N 1
ATOM 2976 C CA . GLN A 1 386 ? 15.178 -13.825 -2.022 1.00 98.69 386 GLN A CA 1
ATOM 2977 C C . GLN A 1 386 ? 14.363 -14.768 -2.913 1.00 98.69 386 GLN A C 1
ATOM 2979 O O . GLN A 1 386 ? 14.904 -15.302 -3.888 1.00 98.69 386 GLN A O 1
ATOM 2984 N N . ARG A 1 387 ? 13.069 -14.928 -2.613 1.00 98.81 387 ARG A N 1
ATOM 2985 C CA . ARG A 1 387 ? 12.112 -15.656 -3.454 1.00 98.81 387 ARG A CA 1
ATOM 2986 C C . ARG A 1 387 ? 11.567 -14.759 -4.564 1.00 98.81 387 ARG A C 1
ATOM 2988 O O . ARG A 1 387 ? 11.333 -13.566 -4.377 1.00 98.81 387 ARG A O 1
ATOM 2995 N N . TYR A 1 388 ? 11.336 -15.340 -5.729 1.00 98.88 388 TYR A N 1
ATOM 2996 C CA . TYR A 1 388 ? 10.583 -14.727 -6.815 1.00 98.88 388 TYR A CA 1
ATOM 2997 C C . TYR A 1 388 ? 9.961 -15.816 -7.688 1.00 98.88 388 TYR A C 1
ATOM 2999 O O . TYR A 1 388 ? 10.402 -16.962 -7.682 1.00 98.88 388 TYR A O 1
ATOM 3007 N N . PHE A 1 389 ? 8.943 -15.460 -8.459 1.00 98.88 389 PHE A N 1
ATOM 3008 C CA . PHE A 1 389 ? 8.321 -16.353 -9.430 1.00 98.88 389 PHE A CA 1
ATOM 3009 C C . PHE A 1 389 ? 8.575 -15.840 -10.842 1.00 98.88 389 PHE A C 1
ATOM 3011 O O . PHE A 1 389 ? 8.495 -14.635 -11.082 1.00 98.88 389 PHE A O 1
ATOM 3018 N N . THR A 1 390 ? 8.845 -16.752 -11.775 1.00 98.62 390 THR A N 1
ATOM 3019 C CA . THR A 1 390 ? 8.859 -16.467 -13.217 1.00 98.62 390 THR A CA 1
ATOM 3020 C C . THR A 1 390 ? 7.816 -17.326 -13.914 1.00 98.62 390 THR A C 1
ATOM 3022 O O . THR A 1 390 ? 7.877 -18.550 -13.806 1.00 98.62 390 THR A O 1
ATOM 3025 N N . CYS A 1 391 ? 6.881 -16.709 -14.631 1.00 98.19 391 CYS A N 1
ATOM 3026 C CA . CYS A 1 391 ? 5.840 -17.405 -15.385 1.00 98.19 391 CYS A CA 1
ATOM 3027 C C . CYS A 1 391 ? 6.071 -17.126 -16.876 1.00 98.19 391 CYS A C 1
ATOM 3029 O O . CYS A 1 391 ? 5.795 -16.031 -17.372 1.00 98.19 391 CYS A O 1
ATOM 3031 N N . ASP A 1 392 ? 6.656 -18.105 -17.565 1.00 96.88 392 ASP A N 1
ATOM 3032 C CA . ASP A 1 392 ? 7.180 -18.009 -18.930 1.00 96.88 392 ASP A CA 1
ATOM 3033 C C . ASP A 1 392 ? 6.253 -18.613 -20.000 1.00 96.88 392 ASP A C 1
ATOM 3035 O O . ASP A 1 392 ? 6.575 -18.561 -21.183 1.00 96.88 392 ASP A O 1
ATOM 3039 N N . GLU A 1 393 ? 5.068 -19.100 -19.613 1.00 95.44 393 GLU A N 1
ATOM 3040 C CA . GLU A 1 393 ? 4.065 -19.731 -20.494 1.00 95.44 393 GLU A CA 1
ATOM 3041 C C . GLU A 1 393 ? 3.714 -18.897 -21.745 1.00 95.44 393 GLU A C 1
ATOM 3043 O O . GLU A 1 393 ? 3.483 -19.448 -22.821 1.00 95.44 393 GLU A O 1
ATOM 3048 N N . PHE A 1 394 ? 3.708 -17.567 -21.615 1.00 95.94 394 PHE A N 1
ATOM 3049 C CA . PHE A 1 394 ? 3.402 -16.623 -22.698 1.00 95.94 394 PHE A CA 1
ATOM 3050 C C . PHE A 1 394 ? 4.634 -15.936 -23.293 1.00 95.94 394 PHE A C 1
ATOM 3052 O O . PHE A 1 394 ? 4.510 -15.194 -24.271 1.00 95.94 394 PHE A O 1
ATOM 3059 N N . TYR A 1 395 ? 5.816 -16.150 -22.714 1.00 97.81 395 TYR A N 1
ATOM 3060 C CA . TYR A 1 395 ? 7.016 -15.428 -23.104 1.00 97.81 395 TYR A CA 1
ATOM 3061 C C . TYR A 1 395 ? 7.504 -15.867 -24.487 1.00 97.81 395 TYR A C 1
ATOM 3063 O O . TYR A 1 395 ? 7.545 -17.055 -24.809 1.00 97.81 395 TYR A O 1
ATOM 3071 N N . GLN A 1 396 ? 7.927 -14.902 -25.303 1.00 96.38 396 GLN A N 1
ATOM 3072 C CA . GLN A 1 396 ? 8.695 -15.151 -26.523 1.00 96.38 396 GLN A CA 1
ATOM 3073 C C . GLN A 1 396 ? 9.982 -14.315 -26.502 1.00 96.38 396 GLN A C 1
ATOM 3075 O O . GLN A 1 396 ? 9.963 -13.197 -25.983 1.00 96.38 396 GLN A O 1
ATOM 3080 N N . PRO A 1 397 ? 11.101 -14.794 -27.080 1.00 94.75 397 PRO A N 1
ATOM 3081 C CA . PRO A 1 397 ? 12.344 -14.025 -27.150 1.00 94.75 397 PRO A CA 1
ATOM 3082 C C . PRO A 1 397 ? 12.140 -12.620 -27.747 1.00 94.75 397 PRO A C 1
ATOM 3084 O O . PRO A 1 397 ? 11.596 -12.473 -28.840 1.00 94.75 397 PRO A O 1
ATOM 3087 N N . GLY A 1 398 ? 12.583 -11.586 -27.024 1.00 91.25 398 GLY A N 1
ATOM 3088 C CA . GLY A 1 398 ? 12.352 -10.172 -27.364 1.00 91.25 398 GLY A CA 1
ATOM 3089 C C . GLY A 1 398 ? 11.008 -9.594 -26.883 1.00 91.25 398 GLY A C 1
ATOM 3090 O O . GLY A 1 398 ? 10.713 -8.418 -27.130 1.00 91.25 398 GLY A O 1
ATOM 3091 N N . GLY A 1 399 ? 10.181 -10.390 -26.197 1.00 96.44 399 GLY A N 1
ATOM 3092 C CA . GLY A 1 399 ? 9.050 -9.930 -25.391 1.00 96.44 399 GLY A CA 1
ATOM 3093 C C . GLY A 1 399 ? 9.502 -9.110 -24.170 1.00 96.44 399 GLY A C 1
ATOM 3094 O O . GLY A 1 399 ? 10.647 -9.250 -23.730 1.00 96.44 399 GLY A O 1
ATOM 3095 N N . PRO A 1 400 ? 8.643 -8.230 -23.626 1.00 98.50 400 PRO A N 1
ATOM 3096 C CA . PRO A 1 400 ? 8.960 -7.451 -22.435 1.00 98.50 400 PRO A CA 1
ATOM 3097 C C . PRO A 1 400 ? 8.925 -8.317 -21.165 1.00 98.50 400 PRO A C 1
ATOM 3099 O O . PRO A 1 400 ? 8.334 -9.397 -21.139 1.00 98.50 400 PRO A O 1
ATOM 3102 N N . ILE A 1 401 ? 9.505 -7.806 -20.083 1.00 98.88 401 ILE A N 1
ATOM 3103 C CA . ILE A 1 401 ? 9.306 -8.322 -18.727 1.00 98.88 401 ILE A CA 1
ATOM 3104 C C . ILE A 1 401 ? 8.216 -7.480 -18.059 1.00 98.88 401 ILE A C 1
ATOM 3106 O O . ILE A 1 401 ? 8.348 -6.260 -17.955 1.00 98.88 401 ILE A O 1
ATOM 3110 N N . PHE A 1 402 ? 7.155 -8.120 -17.579 1.00 98.94 402 PHE A N 1
ATOM 3111 C CA . PHE A 1 402 ? 6.197 -7.511 -16.661 1.00 98.94 402 PHE A CA 1
ATOM 3112 C C . PHE A 1 402 ? 6.590 -7.900 -15.241 1.00 98.94 402 PHE A C 1
ATOM 3114 O O . PHE A 1 402 ? 6.583 -9.077 -14.882 1.00 98.94 402 PHE A O 1
ATOM 3121 N N . PHE A 1 403 ? 6.988 -6.907 -14.453 1.00 98.94 403 PHE A N 1
ATOM 3122 C CA . PHE A 1 403 ? 7.630 -7.097 -13.162 1.00 98.94 403 PHE A CA 1
ATOM 3123 C C . PHE A 1 403 ? 6.742 -6.531 -12.054 1.00 98.94 403 PHE A C 1
ATOM 3125 O O . PHE A 1 403 ? 6.611 -5.315 -11.929 1.00 98.94 403 PHE A O 1
ATOM 3132 N N . TYR A 1 404 ? 6.146 -7.403 -11.242 1.00 98.94 404 TYR A N 1
ATOM 3133 C CA . TYR A 1 404 ? 5.447 -6.998 -10.029 1.00 98.94 404 TYR A CA 1
ATOM 3134 C C . TYR A 1 404 ? 6.458 -6.738 -8.911 1.00 98.94 404 TYR A C 1
ATOM 3136 O O . TYR A 1 404 ? 7.245 -7.624 -8.553 1.00 98.94 404 TYR A O 1
ATOM 3144 N N . LEU A 1 405 ? 6.422 -5.532 -8.347 1.00 98.81 405 LEU A N 1
ATOM 3145 C CA . LEU A 1 405 ? 7.231 -5.162 -7.194 1.00 98.81 405 LEU A CA 1
ATOM 3146 C C . LEU A 1 405 ? 6.475 -5.587 -5.939 1.00 98.81 405 LEU A C 1
ATOM 3148 O O . LEU A 1 405 ? 5.584 -4.877 -5.480 1.00 98.81 405 LEU A O 1
ATOM 3152 N N . GLY A 1 406 ? 6.826 -6.762 -5.409 1.00 98.44 406 GLY A N 1
ATOM 3153 C CA . GLY A 1 406 ? 6.226 -7.292 -4.191 1.00 98.44 406 GLY A CA 1
ATOM 3154 C C . GLY A 1 406 ? 6.288 -6.291 -3.045 1.00 98.44 406 GLY A C 1
ATOM 3155 O O . GLY A 1 406 ? 7.221 -5.487 -2.934 1.00 98.44 406 GLY A O 1
ATOM 3156 N N . ASN A 1 407 ? 5.278 -6.355 -2.194 1.00 97.31 407 ASN A N 1
ATOM 3157 C CA . ASN A 1 407 ? 5.069 -5.410 -1.114 1.00 97.31 407 ASN A CA 1
ATOM 3158 C C . ASN A 1 407 ? 4.792 -6.158 0.205 1.00 97.31 407 ASN A C 1
ATOM 3160 O O . ASN A 1 407 ? 5.428 -7.180 0.460 1.00 97.31 407 ASN A O 1
ATOM 3164 N N . GLU A 1 408 ? 3.931 -5.642 1.071 1.00 97.44 408 GLU A N 1
ATOM 3165 C CA . GLU A 1 408 ? 3.792 -5.990 2.491 1.00 97.44 408 GLU A CA 1
ATOM 3166 C C . GLU A 1 408 ? 3.083 -7.329 2.806 1.00 97.44 408 GLU A C 1
ATOM 3168 O O . GLU A 1 408 ? 2.400 -7.423 3.816 1.00 97.44 408 GLU A O 1
ATOM 3173 N N . ALA A 1 409 ? 3.247 -8.369 1.973 1.00 96.81 409 ALA A N 1
ATOM 3174 C CA . ALA A 1 409 ? 2.694 -9.717 2.209 1.00 96.81 409 ALA A CA 1
ATOM 3175 C C . ALA A 1 409 ? 3.439 -10.806 1.405 1.00 96.81 409 ALA A C 1
ATOM 3177 O O . ALA A 1 409 ? 4.361 -10.500 0.640 1.00 96.81 409 ALA A O 1
ATOM 3178 N N . ASP A 1 410 ? 3.041 -12.078 1.547 1.00 97.69 410 ASP A N 1
ATOM 3179 C CA . ASP A 1 410 ? 3.527 -13.178 0.701 1.00 97.69 410 ASP A CA 1
ATOM 3180 C C . ASP A 1 410 ? 3.270 -12.907 -0.791 1.00 97.69 410 ASP A C 1
ATOM 3182 O O . ASP A 1 410 ? 2.161 -12.573 -1.217 1.00 97.69 410 ASP A O 1
ATOM 3186 N N . VAL A 1 411 ? 4.305 -13.071 -1.621 1.00 98.31 411 VAL A N 1
ATOM 3187 C CA . VAL A 1 411 ? 4.240 -12.711 -3.046 1.00 98.31 411 VAL A CA 1
ATOM 3188 C C . VAL A 1 411 ? 3.197 -13.515 -3.836 1.00 98.31 411 VAL A C 1
ATOM 3190 O O . VAL A 1 411 ? 2.725 -13.066 -4.885 1.00 98.31 411 VAL A O 1
ATOM 3193 N N . THR A 1 412 ? 2.803 -14.691 -3.340 1.00 97.62 412 THR A N 1
ATOM 3194 C CA . THR A 1 412 ? 1.764 -15.511 -3.971 1.00 97.62 412 THR A CA 1
ATOM 3195 C C . THR A 1 412 ? 0.376 -14.874 -3.877 1.00 97.62 412 THR A C 1
ATOM 3197 O O . THR A 1 412 ? -0.452 -15.132 -4.754 1.00 97.62 412 THR A O 1
ATOM 3200 N N . LEU A 1 413 ? 0.124 -13.980 -2.909 1.00 97.00 413 LEU A N 1
ATOM 3201 C CA . LEU A 1 413 ? -1.101 -13.177 -2.859 1.00 97.00 413 LEU A CA 1
ATOM 3202 C C . LEU A 1 413 ? -1.216 -12.298 -4.111 1.00 97.00 413 LEU A C 1
ATOM 3204 O O . LEU A 1 413 ? -2.234 -12.335 -4.801 1.00 97.00 413 LEU A O 1
ATOM 3208 N N . TYR A 1 414 ? -0.150 -11.573 -4.457 1.00 98.12 414 TYR A N 1
ATOM 3209 C CA . TYR A 1 414 ? -0.115 -10.703 -5.637 1.00 98.12 414 TYR A CA 1
ATOM 3210 C C . TYR A 1 414 ? -0.152 -11.510 -6.938 1.00 98.12 414 TYR A C 1
ATOM 3212 O O . TYR A 1 414 ? -0.947 -11.211 -7.826 1.00 98.12 414 TYR A O 1
ATOM 3220 N N . LEU A 1 415 ? 0.622 -12.598 -7.026 1.00 98.12 415 LEU A N 1
ATOM 3221 C CA . LEU A 1 415 ? 0.611 -13.516 -8.174 1.00 98.12 415 LEU A CA 1
ATOM 3222 C C . LEU A 1 415 ? -0.807 -14.014 -8.497 1.00 98.12 415 LEU A C 1
ATOM 3224 O O . LEU A 1 415 ? -1.193 -14.056 -9.665 1.00 98.12 415 LEU A O 1
ATOM 3228 N N . ASN A 1 416 ? -1.590 -14.348 -7.467 1.00 96.81 416 ASN A N 1
ATOM 3229 C CA . ASN A 1 416 ? -2.951 -14.862 -7.608 1.00 96.81 416 ASN A CA 1
ATOM 3230 C C . ASN A 1 416 ? -4.035 -13.788 -7.827 1.00 96.81 416 ASN A C 1
ATOM 3232 O O . ASN A 1 416 ? -5.167 -14.169 -8.118 1.00 96.81 416 ASN A O 1
ATOM 3236 N N . ASN A 1 417 ? -3.736 -12.488 -7.690 1.00 96.75 417 ASN A N 1
ATOM 3237 C CA . ASN A 1 417 ? -4.744 -11.417 -7.782 1.00 96.75 417 ASN A CA 1
ATOM 3238 C C . ASN A 1 417 ? -4.437 -10.334 -8.835 1.00 96.75 417 ASN A C 1
ATOM 3240 O O . ASN A 1 417 ? -5.381 -9.726 -9.332 1.00 96.75 417 ASN A O 1
ATOM 3244 N N . THR A 1 418 ? -3.179 -10.127 -9.248 1.00 98.12 418 THR A N 1
ATOM 3245 C CA . THR A 1 418 ? -2.795 -9.153 -10.294 1.00 98.12 418 THR A CA 1
ATOM 3246 C C . THR A 1 418 ? -3.125 -9.676 -11.701 1.00 98.12 418 THR A C 1
ATOM 3248 O O . THR A 1 418 ? -2.248 -9.953 -12.526 1.00 98.12 418 THR A O 1
ATOM 3251 N N . GLY A 1 419 ? -4.415 -9.852 -11.978 1.00 97.56 419 GLY A N 1
ATOM 3252 C CA . GLY A 1 419 ? -4.935 -10.376 -13.236 1.00 97.56 419 GLY A CA 1
ATOM 3253 C C . GLY A 1 419 ? -4.612 -9.538 -14.466 1.00 97.56 419 GLY A C 1
ATOM 3254 O O . GLY A 1 419 ? -4.392 -10.112 -15.531 1.00 97.56 419 GLY A O 1
ATOM 3255 N N . LEU A 1 420 ? -4.456 -8.218 -14.323 1.00 98.25 420 LEU A N 1
ATOM 3256 C CA . LEU A 1 420 ? -4.052 -7.336 -15.423 1.00 98.25 420 LEU A CA 1
ATOM 3257 C C . LEU A 1 420 ? -2.745 -7.806 -16.092 1.00 98.25 420 LEU A C 1
ATOM 3259 O O . LEU A 1 420 ? -2.666 -7.882 -17.318 1.00 98.25 420 LEU A O 1
ATOM 3263 N N . MET A 1 421 ? -1.741 -8.206 -15.301 1.00 98.50 421 MET A N 1
ATOM 3264 C CA . MET A 1 421 ? -0.488 -8.764 -15.829 1.00 98.50 421 MET A CA 1
ATOM 3265 C C . MET A 1 421 ? -0.729 -10.065 -16.605 1.00 98.50 421 MET A C 1
ATOM 3267 O O . MET A 1 421 ? -0.212 -10.226 -17.711 1.00 98.50 421 MET A O 1
ATOM 3271 N N . TRP A 1 422 ? -1.533 -10.976 -16.053 1.00 98.12 422 TRP A N 1
ATOM 3272 C CA . TRP A 1 422 ? -1.851 -12.268 -16.666 1.00 98.12 422 TRP A CA 1
ATOM 3273 C C . TRP A 1 422 ? -2.650 -12.146 -17.973 1.00 98.12 422 TRP A C 1
ATOM 3275 O O . TRP A 1 422 ? -2.410 -12.907 -18.908 1.00 98.12 422 TRP A O 1
ATOM 3285 N N . GLU A 1 423 ? -3.568 -11.184 -18.063 1.00 97.81 423 GLU A N 1
ATOM 3286 C CA . GLU A 1 423 ? -4.409 -10.938 -19.244 1.00 97.81 423 GLU A CA 1
ATOM 3287 C C . GLU A 1 423 ? -3.682 -10.139 -20.345 1.00 97.81 423 GLU A C 1
ATOM 3289 O O . GLU A 1 423 ? -4.012 -10.246 -21.532 1.00 97.81 423 GLU A O 1
ATOM 3294 N N . LEU A 1 424 ? -2.662 -9.354 -19.983 1.00 98.25 424 LEU A N 1
ATOM 3295 C CA . LEU A 1 424 ? -1.777 -8.670 -20.931 1.00 98.25 424 LEU A CA 1
ATOM 3296 C C . LEU A 1 424 ? -0.642 -9.577 -21.440 1.00 98.25 424 LEU A C 1
ATOM 3298 O O . LEU A 1 424 ? -0.264 -9.480 -22.609 1.00 98.25 424 LEU A O 1
ATOM 3302 N N . ALA A 1 425 ? -0.113 -10.487 -20.615 1.00 98.12 425 ALA A N 1
ATOM 3303 C CA . ALA A 1 425 ? 1.015 -11.357 -20.968 1.00 98.12 425 ALA A CA 1
ATOM 3304 C C . ALA A 1 425 ? 0.919 -12.048 -22.347 1.00 98.12 425 ALA A C 1
ATOM 3306 O O . ALA A 1 425 ? 1.863 -11.890 -23.128 1.00 98.12 425 ALA A O 1
ATOM 3307 N N . PRO A 1 426 ? -0.181 -12.742 -22.722 1.00 97.31 426 PRO A N 1
ATOM 3308 C CA . PRO A 1 426 ? -0.295 -13.381 -24.038 1.00 97.31 426 PRO A CA 1
ATOM 3309 C C . PRO A 1 426 ? -0.315 -12.387 -25.207 1.00 97.31 426 PRO A C 1
ATOM 3311 O O . PRO A 1 426 ? 0.084 -12.741 -26.314 1.00 97.31 426 PRO A O 1
ATOM 3314 N N . ARG A 1 427 ? -0.757 -11.144 -24.979 1.00 95.94 427 ARG A N 1
ATOM 3315 C CA . ARG A 1 427 ? -0.865 -10.100 -26.013 1.00 95.94 427 ARG A CA 1
ATOM 3316 C C . ARG A 1 427 ? 0.472 -9.407 -26.268 1.00 95.94 427 ARG A C 1
ATOM 3318 O O . ARG A 1 427 ? 0.819 -9.137 -27.414 1.00 95.94 427 ARG A O 1
ATOM 3325 N N . HIS A 1 428 ? 1.261 -9.208 -25.214 1.00 97.19 428 HIS A N 1
ATOM 3326 C CA . HIS A 1 428 ? 2.603 -8.624 -25.299 1.00 97.19 428 HIS A CA 1
ATOM 3327 C C . HIS A 1 428 ? 3.730 -9.657 -25.470 1.00 97.19 428 HIS A C 1
ATOM 3329 O O . HIS A 1 428 ? 4.876 -9.260 -25.690 1.00 97.19 428 HIS A O 1
ATOM 3335 N N . GLN A 1 429 ? 3.417 -10.957 -25.382 1.00 97.81 429 GLN A N 1
ATOM 3336 C CA . GLN A 1 429 ? 4.379 -12.069 -25.313 1.00 97.81 429 GLN A CA 1
ATOM 3337 C C . GLN A 1 429 ? 5.353 -11.923 -24.129 1.00 97.81 429 GLN A C 1
ATOM 3339 O O . GLN A 1 429 ? 6.562 -12.139 -24.254 1.00 97.81 429 GLN A O 1
ATOM 3344 N N . ALA A 1 430 ? 4.828 -11.458 -22.993 1.00 98.50 430 ALA A N 1
ATOM 3345 C CA . ALA A 1 430 ? 5.622 -11.003 -21.859 1.00 98.50 430 ALA A CA 1
ATOM 3346 C C . ALA A 1 430 ? 6.055 -12.147 -20.932 1.00 98.50 430 ALA A C 1
ATOM 3348 O O . ALA A 1 430 ? 5.317 -13.110 -20.721 1.00 98.50 430 ALA A O 1
ATOM 3349 N N . LEU A 1 431 ? 7.230 -11.992 -20.319 1.00 98.75 431 LEU A N 1
ATOM 3350 C CA . LEU A 1 431 ? 7.629 -12.771 -19.149 1.00 98.75 431 LEU A CA 1
ATOM 3351 C C . LEU A 1 431 ? 6.991 -12.136 -17.915 1.00 98.75 431 LEU A C 1
ATOM 3353 O O . LEU A 1 431 ? 7.243 -10.959 -17.649 1.00 98.75 431 LEU A O 1
ATOM 3357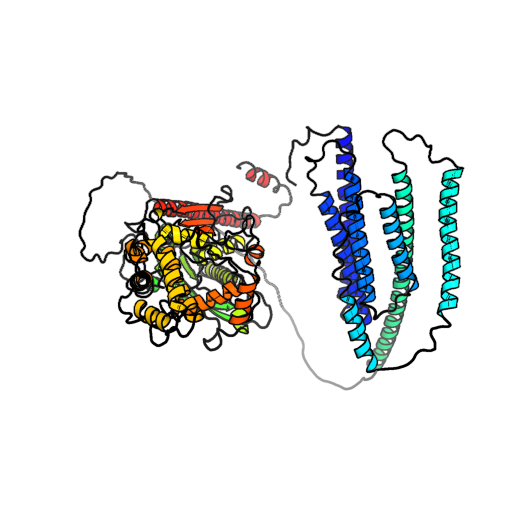 N N . LEU A 1 432 ? 6.223 -12.901 -17.141 1.00 98.88 432 LEU A N 1
ATOM 3358 C CA . LEU A 1 432 ? 5.751 -12.437 -15.838 1.00 98.88 432 LEU A CA 1
ATOM 3359 C C . LEU A 1 432 ? 6.794 -12.727 -14.764 1.00 98.88 432 LEU A C 1
ATOM 3361 O O . LEU A 1 432 ? 7.306 -13.845 -14.670 1.00 98.88 432 LEU A O 1
ATOM 3365 N N . VAL A 1 433 ? 7.076 -11.727 -13.934 1.00 98.94 433 VAL A N 1
ATOM 3366 C CA . VAL A 1 433 ? 7.963 -11.837 -12.777 1.00 98.94 433 VAL A CA 1
ATOM 3367 C C . VAL A 1 433 ? 7.260 -11.257 -11.562 1.00 98.94 433 VAL A C 1
ATOM 3369 O O . VAL A 1 433 ? 6.868 -10.094 -11.576 1.00 98.94 433 VAL A O 1
ATOM 3372 N N . PHE A 1 434 ? 7.144 -12.046 -10.498 1.00 98.88 434 PHE A N 1
ATOM 3373 C CA . PHE A 1 434 ? 6.645 -11.586 -9.204 1.00 98.88 434 PHE A CA 1
ATOM 3374 C C . PHE A 1 434 ? 7.777 -11.703 -8.184 1.00 98.88 434 PHE A C 1
ATOM 3376 O O . PHE A 1 434 ? 8.133 -12.808 -7.774 1.00 98.88 434 PHE A O 1
ATOM 3383 N N . ALA A 1 435 ? 8.395 -10.577 -7.827 1.00 98.88 435 ALA A N 1
ATOM 3384 C CA . ALA A 1 435 ? 9.543 -10.547 -6.924 1.00 98.88 435 ALA A CA 1
ATOM 3385 C C . ALA A 1 435 ? 9.092 -10.289 -5.487 1.00 98.88 435 ALA A C 1
ATOM 3387 O O . ALA A 1 435 ? 8.397 -9.309 -5.238 1.00 98.88 435 ALA A O 1
ATOM 3388 N N . GLU A 1 436 ? 9.482 -11.140 -4.537 1.00 98.88 436 GLU A N 1
ATOM 3389 C CA . GLU A 1 436 ? 9.054 -10.979 -3.149 1.00 98.88 436 GLU A CA 1
ATOM 3390 C C . GLU A 1 436 ? 9.856 -9.898 -2.419 1.00 98.88 436 GLU A C 1
ATOM 3392 O O . GLU A 1 436 ? 11.081 -9.782 -2.574 1.00 98.88 436 GLU A O 1
ATOM 3397 N N . HIS A 1 437 ? 9.160 -9.125 -1.586 1.00 98.75 437 HIS A N 1
ATOM 3398 C CA . HIS A 1 437 ? 9.778 -8.111 -0.751 1.00 98.75 437 HIS A CA 1
ATOM 3399 C C . HIS A 1 437 ? 10.565 -8.756 0.389 1.00 98.75 437 HIS A C 1
ATOM 3401 O O . HIS A 1 437 ? 10.093 -9.664 1.075 1.00 98.75 437 HIS A O 1
ATOM 3407 N N . ARG A 1 438 ? 11.767 -8.238 0.661 1.00 98.19 438 ARG A N 1
ATOM 3408 C CA . ARG A 1 438 ? 12.545 -8.646 1.838 1.00 98.19 438 ARG A CA 1
ATOM 3409 C C . ARG A 1 438 ? 11.704 -8.535 3.118 1.00 98.19 438 ARG A C 1
ATOM 3411 O O . ARG A 1 438 ? 11.014 -7.541 3.314 1.00 98.19 438 ARG A O 1
ATOM 3418 N N . PHE A 1 439 ? 11.839 -9.515 4.012 1.00 97.44 439 PHE A N 1
ATOM 3419 C CA . PHE A 1 439 ? 11.076 -9.700 5.261 1.00 97.44 439 PHE A CA 1
ATOM 3420 C C . PHE A 1 439 ? 9.615 -10.165 5.120 1.00 97.44 439 PHE A C 1
ATOM 3422 O O . PHE A 1 439 ? 9.095 -10.687 6.106 1.00 97.44 439 PHE A O 1
ATOM 3429 N N . TYR A 1 440 ? 8.982 -10.090 3.949 1.00 97.88 440 TYR A N 1
ATOM 3430 C CA . TYR A 1 440 ? 7.611 -10.581 3.741 1.00 97.88 440 TYR A CA 1
ATOM 3431 C C . TYR A 1 440 ? 7.597 -11.986 3.131 1.00 97.88 440 TYR A C 1
ATOM 3433 O O . TYR A 1 440 ? 8.633 -12.474 2.665 1.00 97.88 440 TYR A O 1
ATOM 3441 N N . GLY A 1 441 ? 6.458 -12.679 3.247 1.00 96.19 441 GLY A N 1
ATOM 3442 C CA . GLY A 1 441 ? 6.305 -14.074 2.821 1.00 96.19 441 GLY A CA 1
ATOM 3443 C C . GLY A 1 441 ? 7.436 -14.971 3.324 1.00 96.19 441 GLY A C 1
ATOM 3444 O O . GLY A 1 441 ? 7.754 -14.979 4.518 1.00 96.19 441 GLY A O 1
ATOM 3445 N N . GLN A 1 442 ? 8.100 -15.681 2.412 1.00 96.88 442 GLN A N 1
ATOM 3446 C CA . GLN A 1 442 ? 9.206 -16.588 2.742 1.00 96.88 442 GLN A CA 1
ATOM 3447 C C . GLN A 1 442 ? 10.597 -15.933 2.635 1.00 96.88 442 GLN A C 1
ATOM 3449 O O . GLN A 1 442 ? 11.580 -16.482 3.138 1.00 96.88 442 GLN A O 1
ATOM 3454 N N . SER A 1 443 ? 10.691 -14.730 2.067 1.00 97.81 443 SER A N 1
ATOM 3455 C CA . SER A 1 443 ? 11.922 -13.953 1.850 1.00 97.81 443 SER A CA 1
ATOM 3456 C C . SER A 1 443 ? 12.464 -13.298 3.128 1.00 97.81 443 SER A C 1
ATOM 3458 O O . SER A 1 443 ? 12.702 -12.089 3.197 1.00 97.81 443 SER A O 1
ATOM 3460 N N . LYS A 1 444 ? 12.681 -14.096 4.179 1.00 95.88 444 LYS A N 1
ATOM 3461 C CA . LYS A 1 444 ? 13.177 -13.645 5.487 1.00 95.88 444 LYS A CA 1
ATOM 3462 C C . LYS A 1 444 ? 14.723 -13.680 5.531 1.00 95.88 444 LYS A C 1
ATOM 3464 O O . LYS A 1 444 ? 15.295 -14.767 5.622 1.00 95.88 444 LYS A O 1
ATOM 3469 N N . PRO A 1 445 ? 15.453 -12.543 5.616 1.00 95.19 445 PRO A N 1
ATOM 3470 C CA . PRO A 1 445 ? 16.927 -12.556 5.588 1.00 95.19 445 PRO A CA 1
ATOM 3471 C C . PRO A 1 445 ? 17.600 -13.166 6.837 1.00 95.19 445 PRO A C 1
ATOM 3473 O O . PRO A 1 445 ? 18.827 -13.260 6.923 1.00 95.19 445 PRO A O 1
ATOM 3476 N N . PHE A 1 446 ? 16.813 -13.551 7.849 1.00 94.81 446 PHE A N 1
ATOM 3477 C CA . PHE A 1 446 ? 17.279 -14.122 9.111 1.00 94.81 446 PHE A CA 1
ATOM 3478 C C . PHE A 1 446 ? 16.298 -15.173 9.636 1.00 94.81 446 PHE A C 1
ATOM 3480 O O . PHE A 1 446 ? 15.087 -15.018 9.521 1.00 94.81 446 PHE A O 1
ATOM 3487 N N . LYS A 1 447 ? 16.819 -16.189 10.340 1.00 91.38 447 LYS A N 1
ATOM 3488 C CA . LYS A 1 447 ? 15.990 -17.185 11.047 1.00 91.38 447 LYS A CA 1
ATOM 3489 C C . LYS A 1 447 ? 14.983 -16.509 12.005 1.00 91.38 447 LYS A C 1
ATOM 3491 O O . LYS A 1 447 ? 15.391 -15.554 12.675 1.00 91.38 447 LYS A O 1
ATOM 3496 N N . PRO A 1 448 ? 13.756 -17.042 12.190 1.00 86.88 448 PRO A N 1
ATOM 3497 C CA . PRO A 1 448 ? 12.694 -16.406 12.987 1.00 86.88 448 PRO A CA 1
ATOM 3498 C C . PRO A 1 448 ? 13.126 -15.917 14.380 1.00 86.88 448 PRO A C 1
ATOM 3500 O O . PRO A 1 448 ? 12.930 -14.754 14.723 1.00 86.88 448 PRO A O 1
ATOM 3503 N N . SER A 1 449 ? 13.876 -16.732 15.138 1.00 85.25 449 SER A N 1
ATOM 3504 C CA . SER A 1 449 ? 14.421 -16.386 16.473 1.00 85.25 449 SER A CA 1
ATOM 3505 C C . SER A 1 449 ? 15.424 -15.216 16.504 1.00 85.25 449 SER A C 1
ATOM 3507 O O . SER A 1 449 ? 15.930 -14.818 17.563 1.00 85.25 449 SER A O 1
ATOM 3509 N N . LYS A 1 450 ? 15.769 -14.675 15.335 1.00 86.75 450 LYS A N 1
ATOM 3510 C CA . LYS A 1 450 ? 16.654 -13.528 15.136 1.00 86.75 450 LYS A CA 1
ATOM 3511 C C . LYS A 1 450 ? 16.005 -12.412 14.320 1.00 86.75 450 LYS A C 1
ATOM 3513 O O . LYS A 1 450 ? 16.436 -11.282 14.521 1.00 86.75 450 LYS A O 1
ATOM 3518 N N . LEU A 1 451 ? 15.035 -12.702 13.453 1.00 85.06 451 LEU A N 1
ATOM 3519 C CA . LEU A 1 451 ? 14.448 -11.775 12.478 1.00 85.06 451 LEU A CA 1
ATOM 3520 C C . LEU A 1 451 ? 14.039 -10.437 13.113 1.00 85.06 451 LEU A C 1
ATOM 3522 O O . LEU A 1 451 ? 14.638 -9.410 12.807 1.00 85.06 451 LEU A O 1
ATOM 3526 N N . ARG A 1 452 ? 13.168 -10.480 14.127 1.00 82.12 452 ARG A N 1
ATOM 3527 C CA . ARG A 1 452 ? 12.617 -9.304 14.832 1.00 82.12 452 ARG A CA 1
ATOM 3528 C C . ARG A 1 452 ? 13.590 -8.608 15.807 1.00 82.12 452 ARG A C 1
ATOM 3530 O O . ARG A 1 452 ? 13.189 -7.770 16.607 1.00 82.12 452 ARG A O 1
ATOM 3537 N N . LYS A 1 453 ? 14.895 -8.924 15.790 1.00 84.19 453 LYS A N 1
ATOM 3538 C CA . LYS A 1 453 ? 15.885 -8.211 16.627 1.00 84.19 453 LYS A CA 1
ATOM 3539 C C . LYS A 1 453 ? 16.258 -6.886 15.965 1.00 84.19 453 LYS A C 1
ATOM 3541 O O . LYS A 1 453 ? 16.678 -6.884 14.816 1.00 84.19 453 LYS A O 1
ATOM 3546 N N . LYS A 1 454 ? 16.241 -5.783 16.721 1.00 80.50 454 LYS A N 1
ATOM 3547 C CA . LYS A 1 454 ? 16.545 -4.405 16.264 1.00 80.50 454 LYS A CA 1
ATOM 3548 C C . LYS A 1 454 ? 17.720 -4.274 15.275 1.00 80.50 454 LYS A C 1
ATOM 3550 O O . LYS A 1 454 ? 17.623 -3.577 14.276 1.00 80.50 454 LYS A O 1
ATOM 3555 N N . LYS A 1 455 ? 18.828 -4.989 15.515 1.00 85.00 455 LYS A N 1
ATOM 3556 C CA . LYS A 1 455 ? 20.030 -4.988 14.649 1.00 85.00 455 LYS A CA 1
ATOM 3557 C C . LYS A 1 455 ? 19.884 -5.710 13.294 1.00 85.00 455 LYS A C 1
ATOM 3559 O O . LYS A 1 455 ? 20.841 -5.745 12.527 1.00 85.00 455 LYS A O 1
ATOM 3564 N N . HIS A 1 456 ? 18.757 -6.372 13.064 1.00 91.31 456 HIS A N 1
ATOM 3565 C CA . HIS A 1 456 ? 18.405 -7.071 11.830 1.00 91.31 456 HIS A CA 1
ATOM 3566 C C . HIS A 1 456 ? 17.252 -6.358 11.119 1.00 91.31 456 HIS A C 1
ATOM 3568 O O . HIS A 1 456 ? 17.313 -6.217 9.906 1.00 91.31 456 HIS A O 1
ATOM 3574 N N . MET A 1 457 ? 16.283 -5.808 11.861 1.00 93.44 457 MET A N 1
ATOM 3575 C CA . MET A 1 457 ? 15.221 -4.965 11.290 1.00 93.44 457 MET A CA 1
ATOM 3576 C C . MET A 1 457 ? 15.767 -3.761 10.504 1.00 93.44 457 MET A C 1
ATOM 3578 O O . MET A 1 457 ? 15.170 -3.361 9.518 1.00 93.44 457 MET A O 1
ATOM 3582 N N . GLY A 1 458 ? 16.960 -3.251 10.832 1.00 93.12 458 GLY A N 1
ATOM 3583 C CA . GLY A 1 458 ? 17.649 -2.218 10.039 1.00 93.12 458 GLY A CA 1
ATOM 3584 C C . GLY A 1 458 ? 18.021 -2.587 8.589 1.00 93.12 458 GLY A C 1
ATOM 3585 O O . GLY A 1 458 ? 18.620 -1.757 7.914 1.00 93.12 458 GLY A O 1
ATOM 3586 N N . TYR A 1 459 ? 17.709 -3.800 8.115 1.00 96.00 459 TYR A N 1
ATOM 3587 C CA . TYR A 1 459 ? 17.791 -4.183 6.697 1.00 96.00 459 TYR A CA 1
ATOM 3588 C C . TYR A 1 459 ? 16.430 -4.165 5.979 1.00 96.00 459 TYR A C 1
ATOM 3590 O O . TYR A 1 459 ? 16.405 -4.388 4.769 1.00 96.00 459 TYR A O 1
ATOM 3598 N N . LEU A 1 460 ? 15.326 -3.922 6.697 1.00 97.44 460 LEU A N 1
ATOM 3599 C CA . LEU A 1 460 ? 13.993 -3.675 6.149 1.00 97.44 460 LEU A CA 1
ATOM 3600 C C . LEU A 1 460 ? 13.858 -2.173 5.872 1.00 97.44 460 LEU A C 1
ATOM 3602 O O . LEU A 1 460 ? 13.447 -1.412 6.746 1.00 97.44 460 LEU A O 1
ATOM 3606 N N . THR A 1 461 ? 14.274 -1.758 4.676 1.00 97.69 461 THR A N 1
ATOM 3607 C CA . THR A 1 461 ? 14.103 -0.389 4.168 1.00 97.69 461 THR A CA 1
ATOM 3608 C C . THR A 1 461 ? 13.658 -0.422 2.713 1.00 97.69 461 THR A C 1
ATOM 3610 O O . THR A 1 461 ? 13.843 -1.423 2.012 1.00 97.69 461 THR A O 1
ATOM 3613 N N . THR A 1 462 ? 13.091 0.688 2.260 1.00 98.12 462 THR A N 1
ATOM 3614 C CA . THR A 1 462 ? 12.522 0.832 0.917 1.00 98.12 462 THR A CA 1
ATOM 3615 C C . THR A 1 462 ? 13.611 0.792 -0.161 1.00 98.12 462 THR A C 1
ATOM 3617 O O . THR A 1 462 ? 13.484 0.096 -1.168 1.00 98.12 462 THR A O 1
ATOM 3620 N N . GLU A 1 463 ? 14.737 1.472 0.069 1.00 98.38 463 GLU A N 1
ATOM 3621 C CA . GLU A 1 463 ? 15.884 1.488 -0.846 1.00 98.38 463 GLU A CA 1
ATOM 3622 C C . GLU A 1 463 ? 16.536 0.108 -0.942 1.00 98.38 463 GLU A C 1
ATOM 3624 O O . GLU A 1 463 ? 16.992 -0.294 -2.013 1.00 98.38 463 GLU A O 1
ATOM 3629 N N . GLN A 1 464 ? 16.581 -0.631 0.172 1.00 98.44 464 GLN A N 1
ATOM 3630 C CA . GLN A 1 464 ? 17.146 -1.978 0.214 1.00 98.44 464 GLN A CA 1
ATOM 3631 C C . GLN A 1 464 ? 16.307 -2.963 -0.614 1.00 98.44 464 GLN A C 1
ATOM 3633 O O . GLN A 1 464 ? 16.887 -3.778 -1.330 1.00 98.44 464 GLN A O 1
ATOM 3638 N N . ALA A 1 465 ? 14.974 -2.855 -0.572 1.00 98.62 465 ALA A N 1
ATOM 3639 C CA . ALA A 1 465 ? 14.074 -3.655 -1.403 1.00 98.62 465 ALA A CA 1
ATOM 3640 C C . ALA A 1 465 ? 14.172 -3.287 -2.894 1.00 98.62 465 ALA A C 1
ATOM 3642 O O . ALA A 1 465 ? 14.348 -4.162 -3.740 1.00 98.62 465 ALA A O 1
ATOM 3643 N N . MET A 1 466 ? 14.173 -1.992 -3.234 1.00 98.44 466 MET A N 1
ATOM 3644 C CA . MET A 1 466 ? 14.403 -1.565 -4.620 1.00 98.44 466 MET A CA 1
ATOM 3645 C C . MET A 1 466 ? 15.756 -2.040 -5.167 1.00 98.44 466 MET A C 1
ATOM 3647 O O . MET A 1 466 ? 15.845 -2.416 -6.333 1.00 98.44 466 MET A O 1
ATOM 3651 N N . ALA A 1 467 ? 16.815 -2.060 -4.354 1.00 98.62 467 ALA A N 1
ATOM 3652 C CA . ALA A 1 467 ? 18.116 -2.574 -4.779 1.00 98.62 467 ALA A CA 1
ATOM 3653 C C . ALA A 1 467 ? 18.105 -4.101 -5.027 1.00 98.62 467 ALA A C 1
ATOM 3655 O O . ALA A 1 467 ? 18.800 -4.585 -5.931 1.00 98.62 467 ALA A O 1
ATOM 3656 N N . ASP A 1 468 ? 17.272 -4.866 -4.310 1.00 98.81 468 ASP A N 1
ATOM 3657 C CA . ASP A 1 468 ? 17.019 -6.275 -4.641 1.00 98.81 468 ASP A CA 1
ATOM 3658 C C . ASP A 1 468 ? 16.364 -6.412 -6.019 1.00 98.81 468 ASP A C 1
ATOM 3660 O O . ASP A 1 468 ? 16.855 -7.180 -6.848 1.00 98.81 468 ASP A O 1
ATOM 3664 N N . TYR A 1 469 ? 15.318 -5.626 -6.297 1.00 98.88 469 TYR A N 1
ATOM 3665 C CA . TYR A 1 469 ? 14.618 -5.632 -7.587 1.00 98.88 469 TYR A CA 1
ATOM 3666 C C . TYR A 1 469 ? 15.515 -5.176 -8.744 1.00 98.88 469 TYR A C 1
ATOM 3668 O O . TYR A 1 469 ? 15.531 -5.809 -9.797 1.00 98.88 469 TYR A O 1
ATOM 3676 N N . ALA A 1 470 ? 16.338 -4.144 -8.538 1.00 98.75 470 ALA A N 1
ATOM 3677 C CA . ALA A 1 470 ? 17.281 -3.653 -9.542 1.00 98.75 470 ALA A CA 1
ATOM 3678 C C . ALA A 1 470 ? 18.321 -4.714 -9.924 1.00 98.75 470 ALA A C 1
ATOM 3680 O O . ALA A 1 470 ? 18.636 -4.883 -11.102 1.00 98.75 470 ALA A O 1
ATOM 3681 N N . THR A 1 471 ? 18.828 -5.460 -8.939 1.00 98.44 471 THR A N 1
ATOM 3682 C CA . THR A 1 471 ? 19.773 -6.554 -9.197 1.00 98.44 471 THR A CA 1
ATOM 3683 C C . THR A 1 471 ? 19.093 -7.781 -9.815 1.00 98.44 471 THR A C 1
ATOM 3685 O O . THR A 1 471 ? 19.670 -8.377 -10.719 1.00 98.44 471 THR A O 1
ATOM 3688 N N . LEU A 1 472 ? 17.849 -8.103 -9.433 1.00 98.81 472 LEU A N 1
ATOM 3689 C CA . LEU A 1 472 ? 17.065 -9.177 -10.059 1.00 98.81 472 LEU A CA 1
ATOM 3690 C C . LEU A 1 472 ? 16.764 -8.880 -11.538 1.00 98.81 472 LEU A C 1
ATOM 3692 O O . LEU A 1 472 ? 16.995 -9.735 -12.386 1.00 98.81 472 LEU A O 1
ATOM 3696 N N . ILE A 1 473 ? 16.313 -7.667 -11.878 1.00 98.75 473 ILE A N 1
ATOM 3697 C CA . ILE A 1 473 ? 16.060 -7.266 -13.276 1.00 98.75 473 ILE A CA 1
ATOM 3698 C C . ILE A 1 473 ? 17.344 -7.355 -14.116 1.00 98.75 473 ILE A C 1
ATOM 3700 O O . ILE A 1 473 ? 17.309 -7.804 -15.264 1.00 98.75 473 ILE A O 1
ATOM 3704 N N . TRP A 1 474 ? 18.489 -6.968 -13.544 1.00 97.19 474 TRP A N 1
ATOM 3705 C CA . TRP A 1 474 ? 19.788 -7.080 -14.208 1.00 97.19 474 TRP A CA 1
ATOM 3706 C C . TRP A 1 474 ? 20.193 -8.538 -14.473 1.00 97.19 474 TRP A C 1
ATOM 3708 O O . TRP A 1 474 ? 20.670 -8.860 -15.562 1.00 97.19 474 TRP A O 1
ATOM 3718 N N . GLU A 1 475 ? 19.982 -9.426 -13.499 1.00 98.12 475 GLU A N 1
ATOM 3719 C CA . GLU A 1 475 ? 20.230 -10.866 -13.636 1.00 98.12 475 GLU A CA 1
ATOM 3720 C C . GLU A 1 475 ? 19.310 -11.497 -14.691 1.00 98.12 475 GLU A C 1
ATOM 3722 O O . GLU A 1 475 ? 19.806 -12.161 -15.600 1.00 98.12 475 GLU A O 1
ATOM 3727 N N . LEU A 1 476 ? 18.005 -11.205 -14.655 1.00 98.38 476 LEU A N 1
ATOM 3728 C CA . LEU A 1 476 ? 17.018 -11.708 -15.619 1.00 98.38 476 LEU A CA 1
ATOM 3729 C C . LEU A 1 476 ? 17.329 -11.282 -17.061 1.00 98.38 476 LEU A C 1
ATOM 3731 O O . LEU A 1 476 ? 17.331 -12.123 -17.957 1.00 98.38 476 LEU A O 1
ATOM 3735 N N . ARG A 1 477 ? 17.672 -10.007 -17.302 1.00 97.12 477 ARG A N 1
ATOM 3736 C CA . ARG A 1 477 ? 18.145 -9.540 -18.624 1.00 97.12 477 ARG A CA 1
ATOM 3737 C C . ARG A 1 477 ? 19.383 -10.317 -19.102 1.00 97.12 477 ARG A C 1
ATOM 3739 O O . ARG A 1 477 ? 19.516 -10.612 -20.291 1.00 97.12 477 ARG A O 1
ATOM 3746 N N . GLY A 1 478 ? 20.270 -10.696 -18.178 1.00 96.88 478 GLY A N 1
ATOM 3747 C CA . GLY A 1 478 ? 21.416 -11.567 -18.445 1.00 96.88 478 GLY A CA 1
ATOM 3748 C C . GLY A 1 478 ? 21.027 -13.006 -18.811 1.00 96.88 478 GLY A C 1
ATOM 3749 O O . GLY A 1 478 ? 21.561 -13.549 -19.778 1.00 96.88 478 GLY A O 1
ATOM 3750 N N . GLU A 1 479 ? 20.080 -13.607 -18.085 1.00 96.12 479 GLU A N 1
ATOM 3751 C CA . GLU A 1 479 ? 19.552 -14.956 -18.357 1.00 96.12 479 GLU A CA 1
ATOM 3752 C C . GLU A 1 479 ? 18.852 -15.040 -19.720 1.00 96.12 479 GLU A C 1
ATOM 3754 O O . GLU A 1 479 ? 19.130 -15.950 -20.505 1.00 96.12 479 GLU A O 1
ATOM 3759 N N . LEU A 1 480 ? 18.015 -14.045 -20.035 1.00 96.12 480 LEU A N 1
ATOM 3760 C CA . LEU A 1 480 ? 17.327 -13.904 -21.324 1.00 96.12 480 LEU A CA 1
ATOM 3761 C C . LEU A 1 480 ? 18.282 -13.588 -22.488 1.00 96.12 480 LEU A C 1
ATOM 3763 O O . LEU A 1 480 ? 17.900 -13.723 -23.650 1.00 96.12 480 LEU A O 1
ATOM 3767 N N . LYS A 1 481 ? 19.528 -13.186 -22.189 1.00 95.81 481 LYS A N 1
ATOM 3768 C CA . LYS A 1 481 ? 20.535 -12.688 -23.148 1.00 95.81 481 LYS A CA 1
ATOM 3769 C C . LYS A 1 481 ? 20.065 -11.464 -23.942 1.00 95.81 481 LYS A C 1
ATOM 3771 O O . LYS A 1 481 ? 20.574 -11.203 -25.031 1.00 95.81 481 LYS A O 1
ATOM 3776 N N . ASP A 1 482 ? 19.143 -10.702 -23.364 1.00 94.19 482 ASP A N 1
ATOM 3777 C CA . ASP A 1 482 ? 18.607 -9.463 -23.915 1.00 94.19 482 ASP A CA 1
ATOM 3778 C C . ASP A 1 482 ? 18.843 -8.322 -22.904 1.00 94.19 482 ASP A C 1
ATOM 3780 O O . ASP A 1 482 ? 18.027 -8.087 -22.007 1.00 94.19 482 ASP A O 1
ATOM 3784 N N . PRO A 1 483 ? 19.993 -7.622 -22.994 1.00 92.06 483 PRO A N 1
ATOM 3785 C CA . PRO A 1 483 ? 20.362 -6.570 -22.047 1.00 92.06 483 PRO A CA 1
ATOM 3786 C C . PRO A 1 483 ? 19.496 -5.308 -22.170 1.00 92.06 483 PRO A C 1
ATOM 3788 O O . PRO A 1 483 ? 19.533 -4.473 -21.265 1.00 92.06 483 PRO A O 1
ATOM 3791 N N . ASP A 1 484 ? 18.736 -5.168 -23.260 1.00 91.94 484 ASP A N 1
ATOM 3792 C CA . ASP A 1 484 ? 17.831 -4.047 -23.512 1.00 91.94 484 ASP A CA 1
ATOM 3793 C C . ASP A 1 484 ? 16.341 -4.482 -23.447 1.00 91.94 484 ASP A C 1
ATOM 3795 O O . ASP A 1 484 ? 15.470 -3.699 -23.832 1.00 91.94 484 ASP A O 1
ATOM 3799 N N . ALA A 1 485 ? 16.027 -5.694 -22.952 1.00 96.19 485 ALA A N 1
ATOM 3800 C CA . ALA A 1 485 ? 14.652 -6.201 -22.855 1.00 96.19 485 ALA A CA 1
ATOM 3801 C C . ALA A 1 485 ? 13.749 -5.185 -22.128 1.00 96.19 485 ALA A C 1
ATOM 3803 O O . ALA A 1 485 ? 14.074 -4.829 -20.985 1.00 96.19 485 ALA A O 1
ATOM 3804 N N . PRO A 1 486 ? 12.640 -4.708 -22.729 1.00 98.19 486 PRO A N 1
ATOM 3805 C CA . PRO A 1 486 ? 11.786 -3.705 -22.099 1.00 98.19 486 PRO A CA 1
ATOM 3806 C C . PRO A 1 486 ? 11.194 -4.224 -20.790 1.00 98.19 486 PRO A C 1
ATOM 3808 O O . PRO A 1 486 ? 10.738 -5.365 -20.744 1.00 98.19 486 PRO A O 1
ATOM 3811 N N . VAL A 1 487 ? 11.164 -3.401 -19.741 1.00 98.81 487 VAL A N 1
ATOM 3812 C CA . VAL A 1 487 ? 10.606 -3.802 -18.436 1.00 98.81 487 VAL A CA 1
ATOM 3813 C C . VAL A 1 487 ? 9.502 -2.846 -18.017 1.00 98.81 487 VAL A C 1
ATOM 3815 O O . VAL A 1 487 ? 9.730 -1.641 -17.943 1.00 98.81 487 VAL A O 1
ATOM 3818 N N . ILE A 1 488 ? 8.326 -3.379 -17.698 1.00 98.94 488 ILE A N 1
ATOM 3819 C CA . ILE A 1 488 ? 7.195 -2.612 -17.171 1.00 98.94 488 ILE A CA 1
ATOM 3820 C C . ILE A 1 488 ? 6.956 -3.030 -15.722 1.00 98.94 488 ILE A C 1
ATOM 3822 O O . ILE A 1 488 ? 6.787 -4.216 -15.438 1.00 98.94 488 ILE A O 1
ATOM 3826 N N . GLY A 1 489 ? 6.982 -2.056 -14.814 1.00 98.88 489 GLY A N 1
ATOM 3827 C CA . GLY A 1 489 ? 6.689 -2.253 -13.399 1.00 98.88 489 GLY A CA 1
ATOM 3828 C C . GLY A 1 489 ? 5.193 -2.248 -13.114 1.00 98.88 489 GLY A C 1
ATOM 3829 O O . GLY A 1 489 ? 4.462 -1.432 -13.671 1.00 98.88 489 GLY A O 1
ATOM 3830 N N . PHE A 1 490 ? 4.756 -3.117 -12.212 1.00 98.94 490 PHE A N 1
ATOM 3831 C CA . PHE A 1 490 ? 3.392 -3.159 -11.692 1.00 98.94 490 PHE A CA 1
ATOM 3832 C C . PHE A 1 490 ? 3.427 -3.221 -10.166 1.00 98.94 490 PHE A C 1
ATOM 3834 O O . PHE A 1 490 ? 4.319 -3.844 -9.585 1.00 98.94 490 PHE A O 1
ATOM 3841 N N . GLY A 1 491 ? 2.430 -2.625 -9.521 1.00 98.75 491 GLY A N 1
ATOM 3842 C CA . GLY A 1 491 ? 2.210 -2.798 -8.092 1.00 98.75 491 GLY A CA 1
ATOM 3843 C C . GLY A 1 491 ? 0.956 -2.084 -7.603 1.00 98.75 491 GLY A C 1
ATOM 3844 O O . GLY A 1 491 ? 0.620 -1.015 -8.113 1.00 98.75 491 GLY A O 1
ATOM 3845 N N . GLY A 1 492 ? 0.279 -2.686 -6.623 1.00 98.62 492 GLY A N 1
ATOM 3846 C CA . GLY A 1 492 ? -0.801 -2.071 -5.845 1.00 98.62 492 GLY A CA 1
ATOM 3847 C C . GLY A 1 492 ? -0.291 -1.583 -4.485 1.00 98.62 492 GLY A C 1
ATOM 3848 O O . GLY A 1 492 ? 0.721 -2.100 -4.013 1.00 98.62 492 GLY A O 1
ATOM 3849 N N . SER A 1 493 ? -0.955 -0.624 -3.827 1.00 98.56 493 SER A N 1
ATOM 3850 C CA . SER A 1 493 ? -0.564 -0.147 -2.481 1.00 98.56 493 SER A CA 1
ATOM 3851 C C . SER A 1 493 ? 0.892 0.371 -2.465 1.00 98.56 493 SER A C 1
ATOM 3853 O O . SER A 1 493 ? 1.361 1.029 -3.402 1.00 98.56 493 SER A O 1
ATOM 3855 N N . TYR A 1 494 ? 1.660 0.011 -1.437 1.00 98.75 494 TYR A N 1
ATOM 3856 C CA . TYR A 1 494 ? 3.110 0.152 -1.350 1.00 98.75 494 TYR A CA 1
ATOM 3857 C C . TYR A 1 494 ? 3.868 -0.501 -2.513 1.00 98.75 494 TYR A C 1
ATOM 3859 O O . TYR A 1 494 ? 4.909 0.018 -2.910 1.00 98.75 494 TYR A O 1
ATOM 3867 N N . GLY A 1 495 ? 3.336 -1.547 -3.147 1.00 98.75 495 GLY A N 1
ATOM 3868 C CA . GLY A 1 495 ? 3.864 -2.073 -4.410 1.00 98.75 495 GLY A CA 1
ATOM 3869 C C . GLY A 1 495 ? 3.784 -1.048 -5.543 1.00 98.75 495 GLY A C 1
ATOM 3870 O O . GLY A 1 495 ? 4.727 -0.906 -6.318 1.00 98.75 495 GLY A O 1
ATOM 3871 N N . GLY A 1 496 ? 2.701 -0.272 -5.616 1.00 98.81 496 GLY A N 1
ATOM 3872 C CA . GLY A 1 496 ? 2.545 0.828 -6.574 1.00 98.81 496 GLY A CA 1
ATOM 3873 C C . GLY A 1 496 ? 3.457 2.013 -6.251 1.00 98.81 496 GLY A C 1
ATOM 3874 O O . GLY A 1 496 ? 4.060 2.615 -7.143 1.00 98.81 496 GLY A O 1
ATOM 3875 N N . MET A 1 497 ? 3.651 2.296 -4.961 1.00 98.81 497 MET A N 1
ATOM 3876 C CA . MET A 1 497 ? 4.629 3.283 -4.491 1.00 98.81 497 MET A CA 1
ATOM 3877 C C . MET A 1 497 ? 6.043 2.864 -4.919 1.00 98.81 497 MET A C 1
ATOM 3879 O O . MET A 1 497 ? 6.719 3.627 -5.609 1.00 98.81 497 MET A O 1
ATOM 3883 N N . LEU A 1 498 ? 6.435 1.614 -4.644 1.00 98.88 498 LEU A N 1
ATOM 3884 C CA . LEU A 1 498 ? 7.669 0.991 -5.124 1.00 98.88 498 LEU A CA 1
ATOM 3885 C C . LEU A 1 498 ? 7.782 1.056 -6.653 1.00 98.88 498 LEU A C 1
ATOM 3887 O O . LEU A 1 498 ? 8.844 1.430 -7.139 1.00 98.88 498 LEU A O 1
ATOM 3891 N N . ALA A 1 499 ? 6.728 0.751 -7.418 1.00 98.81 499 ALA A N 1
ATOM 3892 C CA . ALA A 1 499 ? 6.738 0.810 -8.885 1.00 98.81 499 ALA A CA 1
ATOM 3893 C C . ALA A 1 499 ? 7.073 2.221 -9.393 1.00 98.81 499 ALA A C 1
ATOM 3895 O O . ALA A 1 499 ? 7.985 2.399 -10.207 1.00 98.81 499 ALA A O 1
ATOM 3896 N N . SER A 1 500 ? 6.391 3.238 -8.855 1.00 98.44 500 SER A N 1
ATOM 3897 C CA . SER A 1 500 ? 6.634 4.639 -9.207 1.00 98.44 500 SER A CA 1
ATOM 3898 C C . SER A 1 500 ? 8.049 5.090 -8.814 1.00 98.44 500 SER A C 1
ATOM 3900 O O . SER A 1 500 ? 8.790 5.605 -9.652 1.00 98.44 500 SER A O 1
ATOM 3902 N N . TRP A 1 501 ? 8.488 4.821 -7.581 1.00 98.56 501 TRP A N 1
ATOM 3903 C CA . TRP A 1 501 ? 9.810 5.209 -7.082 1.00 98.56 501 TRP A CA 1
ATOM 3904 C C . TRP A 1 501 ? 10.950 4.465 -7.777 1.00 98.56 501 TRP A C 1
ATOM 3906 O O . TRP A 1 501 ? 12.005 5.047 -8.042 1.00 98.56 501 TRP A O 1
ATOM 3916 N N . PHE A 1 502 ? 10.732 3.206 -8.154 1.00 98.75 502 PHE A N 1
ATOM 3917 C CA . PHE A 1 502 ? 11.681 2.446 -8.950 1.00 98.75 502 PHE A CA 1
ATOM 3918 C C . PHE A 1 502 ? 11.825 3.050 -10.349 1.00 98.75 502 PHE A C 1
ATOM 3920 O O . PHE A 1 502 ? 12.952 3.225 -10.814 1.00 98.75 502 PHE A O 1
ATOM 3927 N N . ARG A 1 503 ? 10.726 3.462 -10.998 1.00 98.38 503 ARG A N 1
ATOM 3928 C CA . ARG A 1 503 ? 10.789 4.194 -12.273 1.00 98.38 503 ARG A CA 1
ATOM 3929 C C . ARG A 1 503 ? 11.504 5.547 -12.129 1.00 98.38 503 ARG A C 1
ATOM 3931 O O . ARG A 1 503 ? 12.276 5.898 -13.019 1.00 98.38 503 ARG A O 1
ATOM 3938 N N . LEU A 1 504 ? 11.341 6.263 -11.008 1.00 97.50 504 LEU A N 1
ATOM 3939 C CA . LEU A 1 504 ? 12.085 7.503 -10.717 1.00 97.50 504 LEU A CA 1
ATOM 3940 C C . LEU A 1 504 ? 13.602 7.274 -10.561 1.00 97.50 504 LEU A C 1
ATOM 3942 O O . LEU A 1 504 ? 14.403 8.050 -11.081 1.00 97.50 504 LEU A O 1
ATOM 3946 N N . LYS A 1 505 ? 14.014 6.233 -9.824 1.00 97.81 505 LYS A N 1
ATOM 3947 C CA . LYS A 1 505 ? 15.422 6.008 -9.427 1.00 97.81 505 LYS A CA 1
ATOM 3948 C C . LYS A 1 505 ? 16.211 5.136 -10.402 1.00 97.81 505 LYS A C 1
ATOM 3950 O O . LYS A 1 505 ? 17.409 5.348 -10.590 1.00 97.81 505 LYS A O 1
ATOM 3955 N N . TYR A 1 506 ? 15.545 4.184 -11.047 1.00 98.25 506 TYR A N 1
ATOM 3956 C CA . TYR A 1 506 ? 16.123 3.221 -11.983 1.00 98.25 506 TYR A CA 1
ATOM 3957 C C . TYR A 1 506 ? 15.460 3.273 -13.380 1.00 98.25 506 TYR A C 1
ATOM 3959 O O . TYR A 1 506 ? 15.162 2.221 -13.952 1.00 98.25 506 TYR A O 1
ATOM 3967 N N . PRO A 1 507 ? 15.306 4.456 -14.020 1.00 97.19 507 PRO A N 1
ATOM 3968 C CA . PRO A 1 507 ? 14.664 4.591 -15.339 1.00 97.19 507 PRO A CA 1
ATOM 3969 C C . PRO A 1 507 ? 15.432 3.923 -16.498 1.00 97.19 507 PRO A C 1
ATOM 3971 O O . PRO A 1 507 ? 14.984 3.954 -17.642 1.00 97.19 507 PRO A O 1
ATOM 3974 N N . HIS A 1 508 ? 16.604 3.347 -16.215 1.00 95.81 508 HIS A N 1
ATOM 3975 C CA . HIS A 1 508 ? 17.424 2.543 -17.126 1.00 95.81 508 HIS A CA 1
ATOM 3976 C C . HIS A 1 508 ? 17.165 1.024 -16.994 1.00 95.81 508 HIS A C 1
ATOM 3978 O O . HIS A 1 508 ? 17.621 0.242 -17.831 1.00 95.81 508 HIS A O 1
ATOM 3984 N N . LEU A 1 509 ? 16.443 0.600 -15.949 1.00 97.88 509 LEU A N 1
ATOM 3985 C CA . LEU A 1 509 ? 16.051 -0.792 -15.695 1.00 97.88 509 LEU A CA 1
ATOM 3986 C C . LEU A 1 509 ? 14.550 -1.034 -15.877 1.00 97.88 509 LEU A C 1
ATOM 3988 O O . LEU A 1 509 ? 14.167 -2.176 -16.082 1.00 97.88 509 LEU A O 1
ATOM 3992 N N . MET A 1 510 ? 13.728 0.015 -15.817 1.00 98.25 510 MET A N 1
ATOM 3993 C CA . MET A 1 510 ? 12.274 -0.038 -15.980 1.00 98.25 510 MET A CA 1
ATOM 3994 C C . MET A 1 510 ? 11.825 1.066 -16.931 1.00 98.25 510 MET A C 1
ATOM 3996 O O . MET A 1 510 ? 12.087 2.236 -16.666 1.00 98.25 510 MET A O 1
ATOM 4000 N N . ASP A 1 511 ? 11.171 0.701 -18.029 1.00 98.50 511 ASP A N 1
ATOM 4001 C CA . ASP A 1 511 ? 10.774 1.579 -19.135 1.00 98.50 511 ASP A CA 1
ATOM 4002 C C . ASP A 1 511 ? 9.424 2.280 -18.913 1.00 98.50 511 ASP A C 1
ATOM 4004 O O . ASP A 1 511 ? 9.165 3.296 -19.558 1.00 98.50 511 ASP A O 1
ATOM 4008 N N . GLY A 1 512 ? 8.602 1.782 -17.988 1.00 98.75 512 GLY A N 1
ATOM 4009 C CA . GLY A 1 512 ? 7.373 2.421 -17.513 1.00 98.75 512 GLY A CA 1
ATOM 4010 C C . GLY A 1 512 ? 6.766 1.685 -16.314 1.00 98.75 512 GLY A C 1
ATOM 4011 O O . GLY A 1 512 ? 7.204 0.577 -16.000 1.00 98.75 512 GLY A O 1
ATOM 4012 N N . ALA A 1 513 ? 5.795 2.294 -15.632 1.00 98.88 513 ALA A N 1
ATOM 4013 C CA . ALA A 1 513 ? 5.166 1.730 -14.435 1.00 98.88 513 ALA A CA 1
ATOM 4014 C C . ALA A 1 513 ? 3.646 1.966 -14.374 1.00 98.88 513 ALA A C 1
ATOM 4016 O O . ALA A 1 513 ? 3.174 3.068 -14.658 1.00 98.88 513 ALA A O 1
ATOM 4017 N N . ILE A 1 514 ? 2.907 0.945 -13.934 1.00 98.94 514 ILE A N 1
ATOM 4018 C CA . ILE A 1 514 ? 1.522 1.045 -13.458 1.00 98.94 514 ILE A CA 1
ATOM 4019 C C . ILE A 1 514 ? 1.564 1.027 -11.924 1.00 98.94 514 ILE A C 1
ATOM 4021 O O . ILE A 1 514 ? 1.916 0.015 -11.314 1.00 98.94 514 ILE A O 1
ATOM 4025 N N . ALA A 1 515 ? 1.275 2.175 -11.316 1.00 98.81 515 ALA A N 1
ATOM 4026 C CA . ALA A 1 515 ? 1.341 2.424 -9.880 1.00 98.81 515 ALA A CA 1
ATOM 4027 C C . ALA A 1 515 ? -0.080 2.582 -9.318 1.00 98.81 515 ALA A C 1
ATOM 4029 O O . ALA A 1 515 ? -0.572 3.699 -9.143 1.00 98.81 515 ALA A O 1
ATOM 4030 N N . ALA A 1 516 ? -0.740 1.452 -9.068 1.00 98.88 516 ALA A N 1
ATOM 4031 C CA . ALA A 1 516 ? -2.155 1.406 -8.722 1.00 98.88 516 ALA A CA 1
ATOM 4032 C C . ALA A 1 516 ? -2.397 1.622 -7.226 1.00 98.88 516 ALA A C 1
ATOM 4034 O O . ALA A 1 516 ? -1.716 1.029 -6.388 1.00 98.88 516 ALA A O 1
ATOM 4035 N N . SER A 1 517 ? -3.367 2.476 -6.891 1.00 98.69 517 SER A N 1
ATOM 4036 C CA . SER A 1 517 ? -3.666 2.924 -5.525 1.00 98.69 517 SER A CA 1
ATOM 4037 C C . SER A 1 517 ? -2.392 3.207 -4.723 1.00 98.69 517 SER A C 1
ATOM 4039 O O . SER A 1 517 ? -2.181 2.646 -3.651 1.00 98.69 517 SER A O 1
ATOM 4041 N N . ALA A 1 518 ? -1.494 4.017 -5.292 1.00 98.50 518 ALA A N 1
ATOM 4042 C CA . ALA A 1 518 ? -0.183 4.317 -4.725 1.00 98.50 518 ALA A CA 1
ATOM 4043 C C . ALA A 1 518 ? -0.223 5.638 -3.921 1.00 98.50 518 ALA A C 1
ATOM 4045 O O . ALA A 1 518 ? -0.136 6.713 -4.527 1.00 98.50 518 ALA A O 1
ATOM 4046 N N . PRO A 1 519 ? -0.318 5.607 -2.575 1.00 97.75 519 PRO A N 1
ATOM 4047 C CA . PRO A 1 519 ? -0.530 6.789 -1.731 1.00 97.75 519 PRO A CA 1
ATOM 4048 C C . PRO A 1 519 ? 0.755 7.611 -1.487 1.00 97.75 519 PRO A C 1
ATOM 4050 O O . PRO A 1 519 ? 1.100 7.961 -0.353 1.00 97.75 519 PRO A O 1
ATOM 4053 N N . ILE A 1 520 ? 1.497 7.925 -2.555 1.00 96.88 520 ILE A N 1
ATOM 4054 C CA . ILE A 1 520 ? 2.835 8.540 -2.506 1.00 96.88 520 ILE A CA 1
ATOM 4055 C C . ILE A 1 520 ? 2.882 9.978 -1.956 1.00 96.88 520 ILE A C 1
ATOM 4057 O O . ILE A 1 520 ? 3.975 10.502 -1.749 1.00 96.88 520 ILE A O 1
ATOM 4061 N N . TRP A 1 521 ? 1.739 10.624 -1.709 1.00 95.94 521 TRP A N 1
ATOM 4062 C CA . TRP A 1 521 ? 1.643 11.979 -1.151 1.00 95.94 521 TRP A CA 1
ATOM 4063 C C . TRP A 1 521 ? 1.151 12.010 0.307 1.00 95.94 521 TRP A C 1
ATOM 4065 O O . TRP A 1 521 ? 0.875 13.082 0.846 1.00 95.94 521 TRP A O 1
ATOM 4075 N N . THR A 1 522 ? 1.100 10.859 0.986 1.00 95.19 522 THR A N 1
ATOM 4076 C CA . THR A 1 522 ? 0.645 10.725 2.390 1.00 95.19 522 THR A CA 1
ATOM 4077 C C . THR A 1 522 ? 1.724 11.103 3.418 1.00 95.19 522 THR A C 1
ATOM 4079 O O . THR A 1 522 ? 1.773 10.556 4.517 1.00 95.19 522 THR A O 1
ATOM 4082 N N . TYR A 1 523 ? 2.632 12.023 3.087 1.00 95.69 523 TYR A N 1
ATOM 4083 C CA . TYR A 1 523 ? 3.825 12.301 3.895 1.00 95.69 523 TYR A CA 1
ATOM 4084 C C . TYR A 1 523 ? 3.908 13.734 4.404 1.00 95.69 523 TYR A C 1
ATOM 4086 O O . TYR A 1 523 ? 3.277 14.668 3.909 1.00 95.69 523 TYR A O 1
ATOM 4094 N N . LYS A 1 524 ? 4.739 13.921 5.431 1.00 93.25 524 LYS A N 1
ATOM 4095 C CA . LYS A 1 524 ? 5.096 15.252 5.916 1.00 93.25 524 LYS A CA 1
ATOM 4096 C C . LYS A 1 524 ? 6.188 15.863 5.046 1.00 93.25 524 LYS A C 1
ATOM 4098 O O . LYS A 1 524 ? 7.212 15.234 4.812 1.00 93.25 524 LYS A O 1
ATOM 4103 N N . GLY A 1 525 ? 6.023 17.140 4.715 1.00 90.44 525 GLY A N 1
ATOM 4104 C CA . GLY A 1 525 ? 6.964 17.892 3.879 1.00 90.44 525 GLY A CA 1
ATOM 4105 C C . GLY A 1 525 ? 6.444 18.167 2.469 1.00 90.44 525 GLY A C 1
ATOM 4106 O O . GLY A 1 525 ? 7.095 18.905 1.737 1.00 90.44 525 GLY A O 1
ATOM 4107 N N . GLU A 1 526 ? 5.275 17.626 2.121 1.00 91.19 526 GLU A N 1
ATOM 4108 C CA . GLU A 1 526 ? 4.574 17.936 0.876 1.00 91.19 526 GLU A CA 1
ATOM 4109 C C . GLU A 1 526 ? 4.035 19.373 0.834 1.00 91.19 526 GLU A C 1
ATOM 4111 O O . GLU A 1 526 ? 3.669 19.947 1.864 1.00 91.19 526 GLU A O 1
ATOM 4116 N N . ASP A 1 527 ? 3.954 19.923 -0.380 1.00 88.50 527 ASP A N 1
ATOM 4117 C CA . ASP A 1 527 ? 3.354 21.223 -0.690 1.00 88.50 527 ASP A CA 1
ATOM 4118 C C . ASP A 1 527 ? 2.417 21.086 -1.915 1.00 88.50 527 ASP A C 1
ATOM 4120 O O . ASP A 1 527 ? 2.910 20.806 -3.012 1.00 88.50 527 ASP A O 1
ATOM 4124 N N . PRO A 1 528 ? 1.081 21.198 -1.759 1.00 91.56 528 PRO A N 1
ATOM 4125 C CA . PRO A 1 528 ? 0.367 21.440 -0.505 1.00 91.56 528 PRO A CA 1
ATOM 4126 C C . PRO A 1 528 ? 0.532 20.295 0.518 1.00 91.56 528 PRO A C 1
ATOM 4128 O O . PRO A 1 528 ? 0.728 19.137 0.123 1.00 91.56 528 PRO A O 1
ATOM 4131 N N . PRO A 1 529 ? 0.411 20.589 1.829 1.00 93.31 529 PRO A N 1
ATOM 4132 C CA . PRO A 1 529 ? 0.491 19.583 2.885 1.00 93.31 529 PRO A CA 1
ATOM 4133 C C . PRO A 1 529 ? -0.480 18.414 2.686 1.00 93.31 529 PRO A C 1
ATOM 4135 O O . PRO A 1 529 ? -1.572 18.581 2.142 1.00 93.31 529 PRO A O 1
ATOM 4138 N N . VAL A 1 530 ? -0.094 17.232 3.172 1.00 93.94 530 VAL A N 1
ATOM 4139 C CA . VAL A 1 530 ? -1.005 16.087 3.324 1.00 93.94 530 VAL A CA 1
ATOM 4140 C C . VAL A 1 530 ? -2.210 16.467 4.194 1.00 93.94 530 VAL A C 1
ATOM 4142 O O . VAL A 1 530 ? -2.053 17.166 5.197 1.00 93.94 530 VAL A O 1
ATOM 4145 N N . ASP A 1 531 ? -3.397 15.985 3.824 1.00 95.69 531 ASP A N 1
ATOM 4146 C CA . ASP A 1 531 ? -4.610 16.039 4.644 1.00 95.69 531 ASP A CA 1
ATOM 4147 C C . ASP A 1 531 ? -4.716 14.744 5.466 1.00 95.69 531 ASP A C 1
ATOM 4149 O O . ASP A 1 531 ? -5.080 13.704 4.911 1.00 95.69 531 ASP A O 1
ATOM 4153 N N . PRO A 1 532 ? -4.422 14.763 6.781 1.00 96.81 532 PRO A N 1
ATOM 4154 C CA . PRO A 1 532 ? -4.401 13.540 7.580 1.00 96.81 532 PRO A CA 1
ATOM 4155 C C . PRO A 1 532 ? -5.793 12.922 7.776 1.00 96.81 532 PRO A C 1
ATOM 4157 O O . PRO A 1 532 ? -5.888 11.766 8.176 1.00 96.81 532 PRO A O 1
ATOM 4160 N N . GLY A 1 533 ? -6.868 13.683 7.539 1.00 98.00 533 GLY A N 1
ATOM 4161 C CA . GLY A 1 533 ? -8.246 13.221 7.697 1.00 98.00 533 GLY A CA 1
ATOM 4162 C C . GLY A 1 533 ? -8.838 12.576 6.444 1.00 98.00 533 GLY A C 1
ATOM 4163 O O . GLY A 1 533 ? -9.933 12.024 6.522 1.00 98.00 533 GLY A O 1
ATOM 4164 N N . ALA A 1 534 ? -8.158 12.640 5.293 1.00 98.00 534 ALA A N 1
ATOM 4165 C CA . ALA A 1 534 ? -8.713 12.171 4.022 1.00 98.00 534 ALA A CA 1
ATOM 4166 C C . ALA A 1 534 ? -9.131 10.692 4.071 1.00 98.00 534 ALA A C 1
ATOM 4168 O O . ALA A 1 534 ? -10.258 10.370 3.702 1.00 98.00 534 ALA A O 1
ATOM 4169 N N . PHE A 1 535 ? -8.270 9.832 4.623 1.00 98.56 535 PHE A N 1
ATOM 4170 C CA . PHE A 1 535 ? -8.514 8.395 4.769 1.00 98.56 535 PHE A CA 1
ATOM 4171 C C . PHE A 1 535 ? -9.823 8.104 5.530 1.00 98.56 535 PHE A C 1
ATOM 4173 O O . PHE A 1 535 ? -10.748 7.504 4.987 1.00 98.56 535 PHE A O 1
ATOM 4180 N N . ALA A 1 536 ? -9.952 8.617 6.760 1.00 98.62 536 ALA A N 1
ATOM 4181 C CA . ALA A 1 536 ? -11.126 8.400 7.611 1.00 98.62 536 ALA A CA 1
ATOM 4182 C C . ALA A 1 536 ? -12.429 8.976 7.020 1.00 98.62 536 ALA A C 1
ATOM 4184 O O . ALA A 1 536 ? -13.508 8.411 7.230 1.00 98.62 536 ALA A O 1
ATOM 4185 N N . ARG A 1 537 ? -12.351 10.074 6.255 1.00 98.56 537 ARG A N 1
ATOM 4186 C CA . ARG A 1 537 ? -13.514 10.631 5.547 1.00 98.56 537 ARG A CA 1
ATOM 4187 C C . ARG A 1 537 ? -13.964 9.749 4.382 1.00 98.56 537 ARG A C 1
ATOM 4189 O O . ARG A 1 537 ? -15.167 9.574 4.234 1.00 98.56 537 ARG A O 1
ATOM 4196 N N . ILE A 1 538 ? -13.049 9.151 3.618 1.00 98.62 538 ILE A N 1
ATOM 4197 C CA . ILE A 1 538 ? -13.409 8.237 2.517 1.00 98.62 538 ILE A CA 1
ATOM 4198 C C . ILE A 1 538 ? -14.031 6.943 3.070 1.00 98.62 538 ILE A C 1
ATOM 4200 O O . ILE A 1 538 ? -15.115 6.567 2.639 1.00 98.62 538 ILE A O 1
ATOM 4204 N N . VAL A 1 539 ? -13.471 6.349 4.137 1.00 98.81 539 VAL A N 1
ATOM 4205 C CA . VAL A 1 539 ? -14.117 5.213 4.844 1.00 98.81 539 VAL A CA 1
ATOM 4206 C C . VAL A 1 539 ? -15.537 5.576 5.326 1.00 98.81 539 VAL A C 1
ATOM 4208 O O . VAL A 1 539 ? -16.442 4.742 5.343 1.00 98.81 539 VAL A O 1
ATOM 4211 N N . THR A 1 540 ? -15.768 6.844 5.683 1.00 98.75 540 THR A N 1
ATOM 4212 C CA . THR A 1 540 ? -17.099 7.349 6.063 1.00 98.75 540 THR A CA 1
ATOM 4213 C C . THR A 1 540 ? -18.030 7.563 4.861 1.00 98.75 540 THR A C 1
ATOM 4215 O O . THR A 1 540 ? -19.234 7.342 4.988 1.00 98.75 540 THR A O 1
ATOM 4218 N N . GLN A 1 541 ? -17.499 7.979 3.708 1.00 98.38 541 GLN A N 1
ATOM 4219 C CA . GLN A 1 541 ? -18.232 8.138 2.447 1.00 98.38 541 GLN A CA 1
ATOM 4220 C C . GLN A 1 541 ? -18.752 6.779 1.951 1.00 98.38 541 GLN A C 1
ATOM 4222 O O . GLN A 1 541 ? -19.939 6.656 1.636 1.00 98.38 541 GLN A O 1
ATOM 4227 N N . ASP A 1 542 ? -17.916 5.742 2.017 1.00 98.56 542 ASP A N 1
ATOM 4228 C CA . ASP A 1 542 ? -18.269 4.346 1.741 1.00 98.56 542 ASP A CA 1
ATOM 4229 C C . ASP A 1 542 ? -19.395 3.825 2.653 1.00 98.56 542 ASP A C 1
ATOM 4231 O O . ASP A 1 542 ? -20.323 3.146 2.201 1.00 98.56 542 ASP A O 1
ATOM 4235 N N . ALA A 1 543 ? -19.365 4.197 3.936 1.00 98.56 543 ALA A N 1
ATOM 4236 C CA . ALA A 1 543 ? -20.394 3.880 4.932 1.00 98.56 543 ALA A CA 1
ATOM 4237 C C . ALA A 1 543 ? -21.639 4.801 4.878 1.00 98.56 543 ALA A C 1
ATOM 4239 O O . ALA A 1 543 ? -22.486 4.762 5.777 1.00 98.56 543 ALA A O 1
ATOM 4240 N N . SER A 1 544 ? -21.776 5.623 3.831 1.00 98.06 544 SER A N 1
ATOM 4241 C CA . SER A 1 544 ? -22.898 6.547 3.616 1.00 98.06 544 SER A CA 1
ATOM 4242 C C . SER A 1 544 ? -23.767 6.155 2.403 1.00 98.06 544 SER A C 1
ATOM 4244 O O . SER A 1 544 ? -23.364 5.300 1.607 1.00 98.06 544 SER A O 1
ATOM 4246 N N . PRO A 1 545 ? -24.933 6.801 2.192 1.00 97.75 545 PRO A N 1
ATOM 4247 C CA . PRO A 1 545 ? -25.731 6.625 0.976 1.00 97.75 545 PRO A CA 1
ATOM 4248 C C . PRO A 1 545 ? -24.976 6.900 -0.331 1.00 97.75 545 PRO A C 1
ATOM 4250 O O . PRO A 1 545 ? -25.335 6.330 -1.358 1.00 97.75 545 PRO A O 1
ATOM 4253 N N . GLU A 1 546 ? -23.925 7.728 -0.307 1.00 95.69 546 GLU A N 1
ATOM 4254 C CA . GLU A 1 546 ? -23.086 8.013 -1.478 1.00 95.69 546 GLU A CA 1
ATOM 4255 C C . GLU A 1 546 ? -22.271 6.781 -1.904 1.00 95.69 546 GLU A C 1
ATOM 4257 O O . GLU A 1 546 ? -22.271 6.413 -3.077 1.00 95.69 546 GLU A O 1
ATOM 4262 N N . GLY A 1 547 ? -21.693 6.057 -0.938 1.00 95.31 547 GLY A N 1
ATOM 4263 C CA . GLY A 1 547 ? -21.089 4.737 -1.142 1.00 95.31 547 GLY A CA 1
ATOM 4264 C C . GLY A 1 547 ? -22.104 3.613 -1.392 1.00 95.31 547 GLY A C 1
ATOM 4265 O O . GLY A 1 547 ? -21.715 2.470 -1.642 1.00 95.31 547 GLY A O 1
ATOM 4266 N N . GLY A 1 548 ? -23.410 3.902 -1.346 1.00 96.62 548 GLY A N 1
ATOM 4267 C CA . GLY A 1 548 ? -24.505 2.934 -1.480 1.00 96.62 548 GLY A CA 1
ATOM 4268 C C . GLY A 1 548 ? -24.838 2.163 -0.196 1.00 96.62 548 GLY A C 1
ATOM 4269 O O . GLY A 1 548 ? -25.480 1.115 -0.269 1.00 96.62 548 GLY A O 1
ATOM 4270 N N . SER A 1 549 ? -24.392 2.651 0.963 1.00 98.31 549 SER A N 1
ATOM 4271 C CA . SER A 1 549 ? -24.662 2.074 2.285 1.00 98.31 549 SER A CA 1
ATOM 4272 C C . SER A 1 549 ? -25.931 2.652 2.931 1.00 98.31 549 SER A C 1
ATOM 4274 O O . SER A 1 549 ? -26.450 3.691 2.521 1.00 98.31 549 SER A O 1
ATOM 4276 N N . ALA A 1 550 ? -26.457 1.978 3.959 1.00 97.56 550 ALA A N 1
ATOM 4277 C CA . ALA A 1 550 ? -27.666 2.413 4.662 1.00 97.56 550 ALA A CA 1
ATOM 4278 C C . ALA A 1 550 ? -27.481 3.776 5.365 1.00 97.56 550 ALA A C 1
ATOM 4280 O O . ALA A 1 550 ? -26.489 3.988 6.059 1.00 97.56 550 ALA A O 1
ATOM 4281 N N . GLU A 1 551 ? -28.469 4.671 5.253 1.00 97.31 551 GLU A N 1
ATOM 4282 C CA . GLU A 1 551 ? -28.407 6.054 5.768 1.00 97.31 551 GLU A CA 1
ATOM 4283 C C . GLU A 1 551 ? -28.082 6.142 7.269 1.00 97.31 551 GLU A C 1
ATOM 4285 O O . GLU A 1 551 ? -27.308 7.000 7.693 1.00 97.31 551 GLU A O 1
ATOM 4290 N N . ALA A 1 552 ? -28.611 5.215 8.073 1.00 98.00 552 ALA A N 1
ATOM 4291 C CA . ALA A 1 552 ? -28.357 5.168 9.511 1.00 98.00 552 ALA A CA 1
ATOM 4292 C C . ALA A 1 552 ? -26.969 4.612 9.894 1.00 98.00 552 ALA A C 1
ATOM 4294 O O . ALA A 1 552 ? -26.586 4.747 11.054 1.00 98.00 552 ALA A O 1
ATOM 4295 N N . CYS A 1 553 ? -26.191 4.040 8.962 1.00 98.56 553 CYS A N 1
ATOM 4296 C CA . CYS A 1 553 ? -24.944 3.329 9.270 1.00 98.56 553 CYS A CA 1
ATOM 4297 C C . CYS A 1 553 ? -23.882 4.225 9.930 1.00 98.56 553 CYS A C 1
ATOM 4299 O O . CYS A 1 553 ? -23.546 4.024 11.098 1.00 98.56 553 CYS A O 1
ATOM 4301 N N . ALA A 1 554 ? -23.392 5.254 9.230 1.00 97.88 554 ALA A N 1
ATOM 4302 C CA . ALA A 1 554 ? -22.406 6.189 9.780 1.00 97.88 554 ALA A CA 1
ATOM 4303 C C . ALA A 1 554 ? -22.899 6.957 11.038 1.00 97.88 554 ALA A C 1
ATOM 4305 O O . ALA A 1 554 ? -22.112 7.138 11.974 1.00 97.88 554 ALA A O 1
ATOM 4306 N N . PRO A 1 555 ? -24.175 7.393 11.146 1.00 97.56 555 PRO A N 1
ATOM 4307 C CA . PRO A 1 555 ? -24.745 7.886 12.403 1.00 97.56 555 PRO A CA 1
ATOM 4308 C C . PRO A 1 555 ? -24.686 6.874 13.558 1.00 97.56 555 PRO A C 1
ATOM 4310 O O . PRO A 1 555 ? -24.203 7.220 14.637 1.00 97.56 555 PRO A O 1
ATOM 4313 N N . ASN A 1 556 ? -25.119 5.628 13.340 1.00 98.44 556 ASN A N 1
ATOM 4314 C CA . ASN A 1 556 ? -25.082 4.568 14.350 1.00 98.44 556 ASN A CA 1
ATOM 4315 C C . ASN A 1 556 ? -23.645 4.208 14.745 1.00 98.44 556 ASN A C 1
ATOM 4317 O O . ASN A 1 556 ? -23.381 3.985 15.924 1.00 98.44 556 ASN A O 1
ATOM 4321 N N . MET A 1 557 ? -22.696 4.245 13.807 1.00 98.06 557 MET A N 1
ATOM 4322 C CA . MET A 1 557 ? -21.274 4.030 14.085 1.00 98.06 557 MET A CA 1
ATOM 4323 C C . MET A 1 557 ? -20.716 5.063 15.074 1.00 98.06 557 MET A C 1
ATOM 4325 O O . MET A 1 557 ? -20.135 4.699 16.098 1.00 98.06 557 MET A O 1
ATOM 4329 N N . ARG A 1 558 ? -21.008 6.357 14.860 1.00 97.94 558 ARG A N 1
ATOM 4330 C CA . ARG A 1 558 ? -20.645 7.427 15.811 1.00 97.94 558 ARG A CA 1
ATOM 4331 C C . ARG A 1 558 ? -21.237 7.202 17.206 1.00 97.94 558 ARG A C 1
ATOM 4333 O O . ARG A 1 558 ? -20.597 7.552 18.199 1.00 97.94 558 ARG A O 1
ATOM 4340 N N . GLN A 1 559 ? -22.445 6.642 17.300 1.00 98.00 559 GLN A N 1
ATOM 4341 C CA . GLN A 1 559 ? -23.064 6.302 18.586 1.00 98.00 559 GLN A CA 1
ATOM 4342 C C . GLN A 1 559 ? -22.446 5.038 19.207 1.00 98.00 559 GLN A C 1
ATOM 4344 O O . GLN A 1 559 ? -22.272 4.994 20.421 1.00 98.00 559 GLN A O 1
ATOM 4349 N N . ALA A 1 560 ? -22.023 4.053 18.409 1.00 98.25 560 ALA A N 1
ATOM 4350 C CA . ALA A 1 560 ? -21.382 2.834 18.899 1.00 98.25 560 ALA A CA 1
ATOM 4351 C C . ALA A 1 560 ? -20.035 3.137 19.583 1.00 98.25 560 ALA A C 1
ATOM 4353 O O . ALA A 1 560 ? -19.759 2.618 20.664 1.00 98.25 560 ALA A O 1
ATOM 4354 N N . TRP A 1 561 ? -19.245 4.070 19.038 1.00 97.88 561 TRP A N 1
ATOM 4355 C CA . TRP A 1 561 ? -18.019 4.562 19.685 1.00 97.88 561 TRP A CA 1
ATOM 4356 C C . TRP A 1 561 ? -18.271 5.285 21.014 1.00 97.88 561 TRP A C 1
ATOM 4358 O O . TRP A 1 561 ? -17.438 5.231 21.921 1.00 97.88 561 TRP A O 1
ATOM 4368 N N . ARG A 1 562 ? -19.416 5.966 21.152 1.00 96.62 562 ARG A N 1
ATOM 4369 C CA . ARG A 1 562 ? -19.829 6.593 22.417 1.00 96.62 562 ARG A CA 1
ATOM 4370 C C . ARG A 1 562 ? -20.272 5.536 23.423 1.00 96.62 562 ARG A C 1
ATOM 4372 O O . ARG A 1 562 ? -19.776 5.557 24.543 1.00 96.62 562 ARG A O 1
ATOM 4379 N N . ALA A 1 563 ? -21.085 4.570 22.992 1.00 97.75 563 ALA A N 1
ATOM 4380 C CA . ALA A 1 563 ? -21.534 3.442 23.802 1.00 97.75 563 ALA A CA 1
ATOM 4381 C C . ALA A 1 563 ? -20.365 2.605 24.352 1.00 97.75 563 ALA A C 1
ATOM 4383 O O . ALA A 1 563 ? -20.359 2.311 25.545 1.00 97.75 563 ALA A O 1
ATOM 4384 N N . LEU A 1 564 ? -19.350 2.283 23.532 1.00 97.56 564 LEU A N 1
ATOM 4385 C CA . LEU A 1 564 ? -18.136 1.592 23.997 1.00 97.56 564 LEU A CA 1
ATOM 4386 C C . LEU A 1 564 ? -17.439 2.362 25.125 1.00 97.56 564 LEU A C 1
ATOM 4388 O O . LEU A 1 564 ? -17.139 1.780 26.162 1.00 97.56 564 LEU A O 1
ATOM 4392 N N . ARG A 1 565 ? -17.209 3.669 24.947 1.00 96.38 565 ARG A N 1
ATOM 4393 C CA . ARG A 1 565 ? -16.543 4.513 25.953 1.00 96.38 565 ARG A CA 1
ATOM 4394 C C . ARG A 1 565 ? -17.377 4.665 27.228 1.00 96.38 565 ARG A C 1
ATOM 4396 O O . ARG A 1 565 ? -16.836 4.594 28.323 1.00 96.38 565 ARG A O 1
ATOM 4403 N N . GLU A 1 566 ? -18.676 4.914 27.093 1.00 96.81 566 GLU A N 1
ATOM 4404 C CA . GLU A 1 566 ? -19.564 5.224 28.221 1.00 96.81 566 GLU A CA 1
ATOM 4405 C C . GLU A 1 566 ? -19.868 3.992 29.077 1.00 96.81 566 GLU A C 1
ATOM 4407 O O . GLU A 1 566 ? -19.844 4.091 30.301 1.00 96.81 566 GLU A O 1
ATOM 4412 N N . LEU A 1 567 ? -20.062 2.821 28.461 1.00 97.44 567 LEU A N 1
ATOM 4413 C CA . LEU A 1 567 ? -20.146 1.554 29.192 1.00 97.44 567 LEU A CA 1
ATOM 4414 C C . LEU A 1 567 ? -18.764 1.111 29.702 1.00 97.44 567 LEU A C 1
ATOM 4416 O O . LEU A 1 567 ? -18.647 0.613 30.816 1.00 97.44 567 LEU A O 1
ATOM 4420 N N . GLY A 1 568 ? -17.698 1.336 28.933 1.00 96.75 568 GLY A N 1
ATOM 4421 C CA . GLY A 1 568 ? -16.334 0.952 29.304 1.00 96.75 568 GLY A CA 1
ATOM 4422 C C . GLY A 1 568 ? -15.773 1.635 30.561 1.00 96.75 568 GLY A C 1
ATOM 4423 O O . GLY A 1 568 ? -14.823 1.125 31.158 1.00 96.75 568 GLY A O 1
ATOM 4424 N N . GLY A 1 569 ? -16.369 2.749 30.997 1.00 96.19 569 GLY A N 1
ATOM 4425 C CA . GLY A 1 569 ? -15.953 3.484 32.195 1.00 96.19 569 GLY A CA 1
ATOM 4426 C C . GLY A 1 569 ? -16.242 2.782 33.532 1.00 96.19 569 GLY A C 1
ATOM 4427 O O . GLY A 1 569 ? -15.632 3.140 34.537 1.00 96.19 569 GLY A O 1
ATOM 4428 N N . THR A 1 570 ? -17.121 1.770 33.587 1.00 97.38 570 THR A N 1
ATOM 4429 C CA . THR A 1 570 ? -17.372 0.985 34.820 1.00 97.38 570 THR A CA 1
ATOM 4430 C C . THR A 1 570 ? -17.046 -0.494 34.639 1.00 97.38 570 THR A C 1
ATOM 4432 O O . THR A 1 570 ? -16.968 -0.995 33.520 1.00 97.38 570 THR A O 1
ATOM 4435 N N . GLU A 1 571 ? -16.831 -1.207 35.745 1.00 97.06 571 GLU A N 1
ATOM 4436 C CA . GLU A 1 571 ? -16.515 -2.640 35.719 1.00 97.06 571 GLU A CA 1
ATOM 4437 C C . GLU A 1 571 ? -17.691 -3.461 35.165 1.00 97.06 571 GLU A C 1
ATOM 4439 O O . GLU A 1 571 ? -17.516 -4.281 34.265 1.00 97.06 571 GLU A O 1
ATOM 4444 N N . GLU A 1 572 ? -18.910 -3.170 35.620 1.00 97.25 572 GLU A N 1
ATOM 4445 C CA . GLU A 1 572 ? -20.143 -3.816 35.158 1.00 97.25 572 GLU A CA 1
ATOM 4446 C C . GLU A 1 572 ? -20.421 -3.504 33.682 1.00 97.25 572 GLU A C 1
ATOM 4448 O O . GLU A 1 572 ? -20.870 -4.364 32.922 1.00 97.25 572 GLU A O 1
ATOM 4453 N N . GLY A 1 573 ? -20.125 -2.276 33.247 1.00 97.94 573 GLY A N 1
ATOM 4454 C CA . GLY A 1 573 ? -20.267 -1.876 31.855 1.00 97.94 573 GLY A CA 1
ATOM 4455 C C . GLY A 1 573 ? -19.226 -2.538 30.945 1.00 97.94 573 GLY A C 1
ATOM 4456 O O . GLY A 1 573 ? -19.588 -2.990 29.860 1.00 97.94 573 GLY A O 1
ATOM 4457 N N . ARG A 1 574 ? -17.975 -2.721 31.394 1.00 98.00 574 ARG A N 1
ATOM 4458 C CA . ARG A 1 574 ? -16.960 -3.522 30.678 1.00 98.00 574 ARG A CA 1
ATOM 4459 C C . ARG A 1 574 ? -17.352 -4.993 30.546 1.00 98.00 574 ARG A C 1
ATOM 4461 O O . ARG A 1 574 ? -17.154 -5.574 29.476 1.00 98.00 574 ARG A O 1
ATOM 4468 N N . GLN A 1 5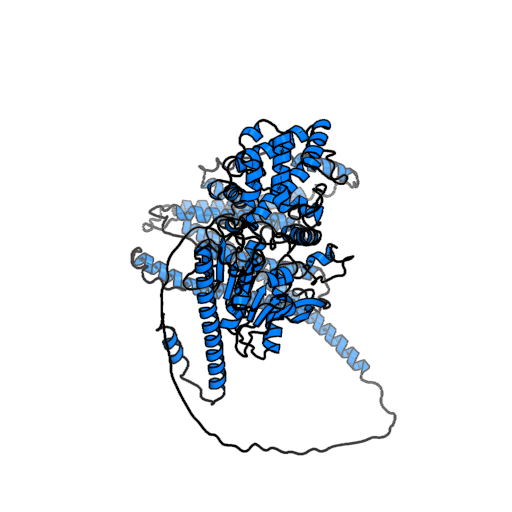75 ? -17.973 -5.582 31.569 1.00 97.44 575 GLN A N 1
ATOM 4469 C CA . GLN A 1 575 ? -18.557 -6.927 31.476 1.00 97.44 575 GLN A CA 1
ATOM 4470 C C . GLN A 1 575 ? -19.678 -6.967 30.419 1.00 97.44 575 GLN A C 1
ATOM 4472 O O . GLN A 1 575 ? -19.629 -7.786 29.501 1.00 97.44 575 GLN A O 1
ATOM 4477 N N . ALA A 1 576 ? -20.617 -6.015 30.453 1.00 97.88 576 ALA A N 1
ATOM 4478 C CA . ALA A 1 576 ? -21.709 -5.932 29.478 1.00 97.88 576 ALA A CA 1
ATOM 4479 C C . ALA A 1 576 ? -21.229 -5.691 28.028 1.00 97.88 576 ALA A C 1
ATOM 4481 O O . ALA A 1 576 ? -21.795 -6.257 27.089 1.00 97.88 576 ALA A O 1
ATOM 4482 N N . VAL A 1 577 ? -20.168 -4.898 27.823 1.00 98.25 577 VAL A N 1
ATOM 4483 C CA . VAL A 1 577 ? -19.504 -4.738 26.513 1.00 98.25 577 VAL A CA 1
ATOM 4484 C C . VAL A 1 577 ? -18.876 -6.059 26.067 1.00 98.25 577 VAL A C 1
ATOM 4486 O O . VAL A 1 577 ? -19.062 -6.450 24.914 1.00 98.25 577 VAL A O 1
ATOM 4489 N N . SER A 1 578 ? -18.187 -6.767 26.967 1.00 97.56 578 SER A N 1
ATOM 4490 C CA . SER A 1 578 ? -17.542 -8.055 26.671 1.00 97.56 578 SER A CA 1
ATOM 4491 C C . SER A 1 578 ? -18.558 -9.108 26.212 1.00 97.56 578 SER A C 1
ATOM 4493 O O . SER A 1 578 ? -18.332 -9.798 25.216 1.00 97.56 578 SER A O 1
ATOM 4495 N N . GLU A 1 579 ? -19.724 -9.176 26.862 1.00 97.50 579 GLU A N 1
ATOM 4496 C CA . GLU A 1 579 ? -20.843 -10.032 26.448 1.00 97.50 579 GLU A CA 1
ATOM 4497 C C . GLU A 1 579 ? -21.471 -9.588 25.116 1.00 97.50 579 GLU A C 1
ATOM 4499 O O . GLU A 1 579 ? -21.701 -10.409 24.222 1.00 97.50 579 GLU A O 1
ATOM 4504 N N . ALA A 1 580 ? -21.747 -8.288 24.948 1.00 97.81 580 ALA A N 1
ATOM 4505 C CA . ALA A 1 580 ? -22.379 -7.755 23.741 1.00 97.81 580 ALA A CA 1
ATOM 4506 C C . ALA A 1 580 ? -21.506 -7.978 22.495 1.00 97.81 580 ALA A C 1
ATOM 4508 O O . ALA A 1 580 ? -22.008 -8.458 21.472 1.00 97.81 580 ALA A O 1
ATOM 4509 N N . MET A 1 581 ? -20.203 -7.707 22.614 1.00 97.69 581 MET A N 1
ATOM 4510 C CA . MET A 1 581 ? -19.193 -7.929 21.577 1.00 97.69 581 MET A CA 1
ATOM 4511 C C . MET A 1 581 ? -18.753 -9.394 21.462 1.00 97.69 581 MET A C 1
ATOM 4513 O O . MET A 1 581 ? -18.158 -9.751 20.450 1.00 97.69 581 MET A O 1
ATOM 4517 N N . ARG A 1 582 ? -19.126 -10.267 22.414 1.00 97.12 582 ARG A N 1
ATOM 4518 C CA . ARG A 1 582 ? -18.785 -11.703 22.435 1.00 97.12 582 ARG A CA 1
ATOM 4519 C C . ARG A 1 582 ? -17.263 -11.911 22.408 1.00 97.12 582 ARG A C 1
ATOM 4521 O O . ARG A 1 582 ? -16.736 -12.570 21.510 1.00 97.12 582 ARG A O 1
ATOM 4528 N N . LEU A 1 583 ? -16.568 -11.291 23.357 1.00 97.56 583 LEU A N 1
ATOM 4529 C CA . LEU A 1 583 ? -15.110 -11.362 23.471 1.00 97.56 583 LEU A CA 1
ATOM 4530 C C . LEU A 1 583 ? -14.647 -12.713 24.035 1.00 97.56 583 LEU A C 1
ATOM 4532 O O . LEU A 1 583 ? -15.387 -13.387 24.752 1.00 97.56 583 LEU A O 1
ATOM 4536 N N . CYS A 1 584 ? -13.434 -13.124 23.673 1.00 96.81 584 CYS A N 1
ATOM 4537 C CA . CYS A 1 584 ? -12.792 -14.334 24.183 1.00 96.81 584 CYS A CA 1
ATOM 4538 C C . CYS A 1 584 ? -12.199 -14.126 25.592 1.00 96.81 584 CYS A C 1
ATOM 4540 O O . CYS A 1 584 ? -11.961 -12.997 26.016 1.00 96.81 584 CYS A O 1
ATOM 4542 N N . GLU A 1 585 ? -11.900 -15.220 26.307 1.00 93.50 585 GLU A N 1
ATOM 4543 C CA . GLU A 1 585 ? -11.292 -15.181 27.654 1.00 93.50 585 GLU A CA 1
ATOM 4544 C C . GLU A 1 585 ? -9.925 -14.471 27.687 1.00 93.50 585 GLU A C 1
ATOM 4546 O O . GLU A 1 585 ? -9.567 -13.862 28.691 1.00 93.50 585 GLU A O 1
ATOM 4551 N N . ASP A 1 586 ? -9.170 -14.500 26.582 1.00 92.31 586 ASP A N 1
ATOM 4552 C CA . ASP A 1 586 ? -7.900 -13.774 26.440 1.00 92.31 586 ASP A CA 1
ATOM 4553 C C . ASP A 1 586 ? -8.083 -12.251 26.285 1.00 92.31 586 ASP A C 1
ATOM 4555 O O . ASP A 1 586 ? -7.103 -11.506 26.334 1.00 92.31 586 ASP A O 1
ATOM 4559 N N . SER A 1 587 ? -9.324 -11.795 26.100 1.00 94.62 587 SER A N 1
ATOM 4560 C CA . SER A 1 587 ? -9.729 -10.455 25.664 1.00 94.62 587 SER A CA 1
ATOM 4561 C C . SER A 1 587 ? -10.848 -9.886 26.544 1.00 94.62 587 SER A C 1
ATOM 4563 O O . SER A 1 587 ? -11.731 -9.171 26.073 1.00 94.62 587 SER A O 1
ATOM 4565 N N . VAL A 1 588 ? -10.813 -10.202 27.839 1.00 92.06 588 VAL A N 1
ATOM 4566 C CA . VAL A 1 588 ? -11.630 -9.524 28.854 1.00 92.06 588 VAL A CA 1
ATOM 4567 C C . VAL A 1 588 ? -11.172 -8.067 28.991 1.00 92.06 588 VAL A C 1
ATOM 4569 O O . VAL A 1 588 ? -9.979 -7.774 28.923 1.00 92.06 588 VAL A O 1
ATOM 4572 N N . LEU A 1 589 ? -12.128 -7.155 29.176 1.00 96.94 589 LEU A N 1
ATOM 4573 C CA . LEU A 1 589 ? -11.881 -5.723 29.353 1.00 96.94 589 LEU A CA 1
ATOM 4574 C C . LEU A 1 589 ? -11.635 -5.404 30.837 1.00 96.94 589 LEU A C 1
ATOM 4576 O O . LEU A 1 589 ? -12.580 -5.182 31.599 1.00 96.94 589 LEU A O 1
ATOM 4580 N N . GLU A 1 590 ? -10.376 -5.374 31.268 1.00 95.06 590 GLU A N 1
ATOM 4581 C CA . GLU A 1 590 ? -10.016 -5.099 32.664 1.00 95.06 590 GLU A CA 1
ATOM 4582 C C . GLU A 1 590 ? -10.114 -3.595 32.975 1.00 95.06 590 GLU A C 1
ATOM 4584 O O . GLU A 1 590 ? -10.598 -3.198 34.041 1.00 95.06 590 GLU A O 1
ATOM 4589 N N . ASN A 1 591 ? -9.715 -2.749 32.020 1.00 96.06 591 ASN A N 1
ATOM 4590 C CA . ASN A 1 591 ? -9.552 -1.299 32.178 1.00 96.06 591 ASN A CA 1
ATOM 4591 C C . ASN A 1 591 ? -10.011 -0.495 30.929 1.00 96.06 591 ASN A C 1
ATOM 4593 O O . ASN A 1 591 ? -10.519 -1.057 29.960 1.00 96.06 591 ASN A O 1
ATOM 4597 N N . GLU A 1 592 ? -9.874 0.838 30.957 1.00 95.69 592 GLU A N 1
ATOM 4598 C CA . GLU A 1 592 ? -10.256 1.726 29.838 1.00 95.69 592 GLU A CA 1
ATOM 4599 C C . GLU A 1 592 ? -9.295 1.663 28.630 1.00 95.69 592 GLU A C 1
ATOM 4601 O O . GLU A 1 592 ? -9.708 1.959 27.502 1.00 95.69 592 GLU A O 1
ATOM 4606 N N . ASP A 1 593 ? -8.043 1.236 28.820 1.00 95.62 593 ASP A N 1
ATOM 4607 C CA . ASP A 1 593 ? -7.095 1.032 27.719 1.00 95.62 593 ASP A CA 1
ATOM 4608 C C . ASP A 1 593 ? -7.490 -0.209 26.895 1.00 95.62 593 ASP A C 1
ATOM 4610 O O . ASP A 1 593 ? -7.422 -0.172 25.668 1.00 95.62 593 ASP A O 1
ATOM 4614 N N . ASP A 1 594 ? -8.023 -1.265 27.527 1.00 96.81 594 ASP A N 1
ATOM 4615 C CA . ASP A 1 594 ? -8.602 -2.420 26.818 1.00 96.81 594 ASP A CA 1
ATOM 4616 C C . ASP A 1 594 ? -9.831 -2.022 25.980 1.00 96.81 594 ASP A C 1
ATOM 4618 O O . ASP A 1 594 ? -10.003 -2.478 24.850 1.00 96.81 594 ASP A O 1
ATOM 4622 N N . VAL A 1 595 ? -10.684 -1.132 26.506 1.00 97.44 595 VAL A N 1
ATOM 4623 C CA . VAL A 1 595 ? -11.841 -0.578 25.770 1.00 97.44 595 VAL A CA 1
ATOM 4624 C C . VAL A 1 595 ? -11.369 0.242 24.566 1.00 97.44 595 VAL A C 1
ATOM 4626 O O . VAL A 1 595 ? -11.981 0.196 23.496 1.00 97.44 595 VAL A O 1
ATOM 4629 N N . THR A 1 596 ? -10.264 0.970 24.726 1.00 96.62 596 THR A N 1
ATOM 4630 C CA . THR A 1 596 ? -9.607 1.726 23.653 1.00 96.62 596 THR A CA 1
ATOM 4631 C C . THR A 1 596 ? -9.044 0.779 22.587 1.00 96.62 596 THR A C 1
ATOM 4633 O O . THR A 1 596 ? -9.345 0.955 21.409 1.00 96.62 596 THR A O 1
ATOM 4636 N N . ALA A 1 597 ? -8.343 -0.285 22.985 1.00 96.62 597 ALA A N 1
ATOM 4637 C CA . ALA A 1 597 ? -7.829 -1.307 22.073 1.00 96.62 597 ALA A CA 1
ATOM 4638 C C . ALA A 1 597 ? -8.951 -2.027 21.299 1.00 96.62 597 ALA A C 1
ATOM 4640 O O . ALA A 1 597 ? -8.849 -2.195 20.085 1.00 96.62 597 ALA A O 1
ATOM 4641 N N . LEU A 1 598 ? -10.059 -2.380 21.963 1.00 97.88 598 LEU A N 1
ATOM 4642 C CA . LEU A 1 598 ? -11.244 -2.955 21.319 1.00 97.88 598 LEU A CA 1
ATOM 4643 C C . LEU A 1 598 ? -11.873 -2.000 20.294 1.00 97.88 598 LEU A C 1
ATOM 4645 O O . LEU A 1 598 ? -12.264 -2.433 19.210 1.00 97.88 598 LEU A O 1
ATOM 4649 N N . ARG A 1 599 ? -11.988 -0.708 20.625 1.00 97.75 599 ARG A N 1
ATOM 4650 C CA . ARG A 1 599 ? -12.497 0.325 19.709 1.00 97.75 599 ARG A CA 1
ATOM 4651 C C . ARG A 1 599 ? -11.605 0.449 18.472 1.00 97.75 599 ARG A C 1
ATOM 4653 O O . ARG A 1 599 ? -12.124 0.540 17.364 1.00 97.75 599 ARG A O 1
ATOM 4660 N N . ASP A 1 600 ? -10.290 0.428 18.656 1.00 96.38 600 ASP A N 1
ATOM 4661 C CA . ASP A 1 600 ? -9.322 0.596 17.569 1.00 96.38 600 ASP A CA 1
ATOM 4662 C C . ASP A 1 600 ? -9.275 -0.642 16.659 1.00 96.38 600 ASP A C 1
ATOM 4664 O O . ASP A 1 600 ? -9.313 -0.505 15.437 1.00 96.38 600 ASP A O 1
ATOM 4668 N N . TRP A 1 601 ? -9.339 -1.845 17.239 1.00 97.19 601 TRP A N 1
ATOM 4669 C CA . TRP A 1 601 ? -9.527 -3.114 16.520 1.00 97.19 601 TRP A CA 1
ATOM 4670 C C . TRP A 1 601 ? -10.861 -3.172 15.756 1.00 97.19 601 TRP A C 1
ATOM 4672 O O . TRP A 1 601 ? -10.920 -3.654 14.625 1.00 97.19 601 TRP A O 1
ATOM 4682 N N . ALA A 1 602 ? -11.946 -2.652 16.339 1.00 98.00 602 ALA A N 1
ATOM 4683 C CA . ALA A 1 602 ? -13.242 -2.574 15.669 1.00 98.00 602 ALA A CA 1
ATOM 4684 C C . ALA A 1 602 ? -13.251 -1.532 14.537 1.00 98.00 602 ALA A C 1
ATOM 4686 O O . ALA A 1 602 ? -13.988 -1.696 13.567 1.00 98.00 602 ALA A O 1
ATOM 4687 N N . ALA A 1 603 ? -12.445 -0.471 14.645 1.00 97.94 603 ALA A N 1
ATOM 4688 C CA . ALA A 1 603 ? -12.299 0.544 13.608 1.00 97.94 603 ALA A CA 1
ATOM 4689 C C . ALA A 1 603 ? -11.492 0.036 12.405 1.00 97.94 603 ALA A C 1
ATOM 4691 O O . ALA A 1 603 ? -11.926 0.256 11.278 1.00 97.94 603 ALA A O 1
ATOM 4692 N N . SER A 1 604 ? -10.400 -0.708 12.620 1.00 96.62 604 SER A N 1
ATOM 4693 C CA . SER A 1 604 ? -9.589 -1.244 11.515 1.00 96.62 604 SER A CA 1
ATOM 4694 C C . SER A 1 604 ? -10.361 -2.211 10.610 1.00 96.62 604 SER A C 1
ATOM 4696 O O . SER A 1 604 ? -10.067 -2.292 9.421 1.00 96.62 604 SER A O 1
ATOM 4698 N N . ALA A 1 605 ? -11.408 -2.878 11.116 1.00 97.88 605 ALA A N 1
ATOM 4699 C CA . ALA A 1 605 ? -12.337 -3.621 10.264 1.00 97.88 605 ALA A CA 1
ATOM 4700 C C . ALA A 1 605 ? -12.952 -2.732 9.170 1.00 97.88 605 ALA A C 1
ATOM 4702 O O . ALA A 1 605 ? -13.041 -3.165 8.029 1.00 97.88 605 ALA A O 1
ATOM 4703 N N . TRP A 1 606 ? -13.348 -1.494 9.482 1.00 98.50 606 TRP A N 1
ATOM 4704 C CA . TRP A 1 606 ? -13.919 -0.567 8.497 1.00 98.50 606 TRP A CA 1
ATOM 4705 C C . TRP A 1 606 ? -12.884 -0.103 7.475 1.00 98.50 606 TRP A C 1
ATOM 4707 O O . TRP A 1 606 ? -13.204 -0.034 6.291 1.00 98.50 606 TRP A O 1
ATOM 4717 N N . ASP A 1 607 ? -11.648 0.130 7.916 1.00 97.75 607 ASP A N 1
ATOM 4718 C CA . ASP A 1 607 ? -10.531 0.487 7.040 1.00 97.75 607 ASP A CA 1
ATOM 4719 C C . ASP A 1 607 ? -10.272 -0.634 6.008 1.00 97.75 607 ASP A C 1
ATOM 4721 O O . ASP A 1 607 ? -10.231 -0.381 4.801 1.00 97.75 607 ASP A O 1
ATOM 4725 N N . TYR A 1 608 ? -10.211 -1.896 6.457 1.00 97.94 608 TYR A N 1
ATOM 4726 C CA . TYR A 1 608 ? -10.066 -3.062 5.576 1.00 97.94 608 TYR A CA 1
ATOM 4727 C C . TYR A 1 608 ? -11.300 -3.319 4.695 1.00 97.94 608 TYR A C 1
ATOM 4729 O O . TYR A 1 608 ? -11.151 -3.635 3.514 1.00 97.94 608 TYR A O 1
ATOM 4737 N N . LEU A 1 609 ? -12.522 -3.168 5.218 1.00 98.62 609 LEU A N 1
ATOM 4738 C CA . LEU A 1 609 ? -13.754 -3.332 4.433 1.00 98.62 609 LEU A CA 1
ATOM 4739 C C . LEU A 1 609 ? -13.837 -2.302 3.291 1.00 98.62 609 LEU A C 1
ATOM 4741 O O . LEU A 1 609 ? -14.255 -2.672 2.195 1.00 98.62 609 LEU A O 1
ATOM 4745 N N . ALA A 1 610 ? -13.408 -1.054 3.523 1.00 98.69 610 ALA A N 1
ATOM 4746 C CA . ALA A 1 610 ? -13.343 -0.002 2.503 1.00 98.69 610 ALA A CA 1
ATOM 4747 C C . ALA A 1 610 ? -12.266 -0.292 1.442 1.00 98.69 610 ALA A C 1
ATOM 4749 O O . ALA A 1 610 ? -12.553 -0.295 0.246 1.00 98.69 610 ALA A O 1
ATOM 4750 N N . MET A 1 611 ? -11.049 -0.670 1.855 1.00 98.50 611 MET A N 1
ATOM 4751 C CA . MET A 1 611 ? -10.022 -1.139 0.908 1.00 98.50 611 MET A CA 1
ATOM 4752 C C . MET A 1 611 ? -10.534 -2.311 0.050 1.00 98.50 611 MET A C 1
ATOM 4754 O O . MET A 1 611 ? -10.296 -2.365 -1.156 1.00 98.50 611 MET A O 1
ATOM 4758 N N . GLY A 1 612 ? -11.290 -3.226 0.660 1.00 97.62 612 GLY A N 1
ATOM 4759 C CA . GLY A 1 612 ? -11.892 -4.392 0.019 1.00 97.62 612 GLY A CA 1
ATOM 4760 C C . GLY A 1 612 ? -13.253 -4.166 -0.632 1.00 97.62 612 GLY A C 1
ATOM 4761 O O . GLY A 1 612 ? -13.937 -5.160 -0.881 1.00 97.62 612 GLY A O 1
ATOM 4762 N N . ASN A 1 613 ? -13.676 -2.920 -0.897 1.00 98.19 613 ASN A N 1
ATOM 4763 C CA . ASN A 1 613 ? -15.047 -2.588 -1.313 1.00 98.19 613 ASN A CA 1
ATOM 4764 C C . ASN A 1 613 ? -15.401 -2.966 -2.778 1.00 98.19 613 ASN A C 1
ATOM 4766 O O . ASN A 1 613 ? -16.047 -2.216 -3.509 1.00 98.19 613 ASN A O 1
ATOM 4770 N N . TYR A 1 614 ? -14.940 -4.132 -3.239 1.00 98.44 614 TYR A N 1
ATOM 4771 C CA . TYR A 1 614 ? -15.023 -4.603 -4.622 1.00 98.44 614 TYR A CA 1
ATOM 4772 C C . TYR A 1 614 ? -16.453 -4.988 -5.057 1.00 98.44 614 TYR A C 1
ATOM 4774 O O . TYR A 1 614 ? -17.237 -5.494 -4.250 1.00 98.44 614 TYR A O 1
ATOM 4782 N N . PRO A 1 615 ? -16.795 -4.862 -6.357 1.00 97.81 615 PRO A N 1
ATOM 4783 C CA . PRO A 1 615 ? -18.134 -5.165 -6.880 1.00 97.81 615 PRO A CA 1
ATOM 4784 C C . PRO A 1 615 ? -18.477 -6.667 -6.958 1.00 97.81 615 PRO A C 1
ATOM 4786 O O . PRO A 1 615 ? -19.556 -7.041 -7.422 1.00 97.81 615 PRO A O 1
ATOM 4789 N N . TYR A 1 616 ? -17.577 -7.539 -6.508 1.00 97.94 616 TYR A N 1
ATOM 4790 C CA . TYR A 1 616 ? -17.711 -8.994 -6.476 1.00 97.94 616 TYR A CA 1
ATOM 4791 C C . TYR A 1 616 ? -16.972 -9.565 -5.253 1.00 97.94 616 TYR A C 1
ATOM 4793 O O . TYR A 1 616 ? -16.094 -8.889 -4.715 1.00 97.94 616 TYR A O 1
ATOM 4801 N N . PRO A 1 617 ? -17.285 -10.798 -4.807 1.00 97.56 617 PRO A N 1
ATOM 4802 C CA . PRO A 1 617 ? -16.596 -11.403 -3.672 1.00 97.56 617 PRO A CA 1
ATOM 4803 C C . PRO A 1 617 ? -15.092 -11.557 -3.925 1.00 97.56 617 PRO A C 1
ATOM 4805 O O . PRO A 1 617 ? -14.693 -12.029 -4.991 1.00 97.56 617 PRO A O 1
ATOM 4808 N N . SER A 1 618 ? -14.268 -11.195 -2.942 1.00 96.75 618 SER A N 1
ATOM 4809 C CA . SER A 1 618 ? -12.804 -11.226 -3.042 1.00 96.75 618 SER A CA 1
ATOM 4810 C C . SER A 1 618 ? -12.154 -11.655 -1.729 1.00 96.75 618 SER A C 1
ATOM 4812 O O . SER A 1 618 ? -12.578 -11.261 -0.645 1.00 96.75 618 SER A O 1
ATOM 4814 N N . SER A 1 619 ? -11.103 -12.468 -1.823 1.00 94.88 619 SER A N 1
ATOM 4815 C CA . SER A 1 619 ? -10.284 -12.885 -0.681 1.00 94.88 619 SER A CA 1
ATOM 4816 C C . SER A 1 619 ? -8.999 -12.063 -0.531 1.00 94.88 619 SER A C 1
ATOM 4818 O O . SER A 1 619 ? -8.200 -12.367 0.348 1.00 94.88 619 SER A O 1
ATOM 4820 N N . TYR A 1 620 ? -8.767 -11.047 -1.372 1.00 95.94 620 TYR A N 1
ATOM 4821 C CA . TYR A 1 620 ? -7.497 -10.310 -1.407 1.00 95.94 620 TYR A CA 1
ATOM 4822 C C . TYR A 1 620 ? -7.135 -9.670 -0.055 1.00 95.94 620 TYR A C 1
ATOM 4824 O O . TYR A 1 620 ? -6.076 -9.955 0.491 1.00 95.94 620 TYR A O 1
ATOM 4832 N N . ILE A 1 621 ? -8.054 -8.893 0.528 1.00 94.88 621 ILE A N 1
ATOM 4833 C CA . ILE A 1 621 ? -7.847 -8.171 1.799 1.00 94.88 621 ILE A CA 1
ATOM 4834 C C . ILE A 1 621 ? -7.768 -9.097 3.030 1.00 94.88 621 ILE A C 1
ATOM 4836 O O . ILE A 1 621 ? -7.289 -8.692 4.083 1.00 94.88 621 ILE A O 1
ATOM 4840 N N . VAL A 1 622 ? -8.193 -10.357 2.905 1.00 93.12 622 VAL A N 1
ATOM 4841 C CA . VAL A 1 622 ? -8.062 -11.386 3.955 1.00 93.12 622 VAL A CA 1
ATOM 4842 C C . VAL A 1 622 ? -6.927 -12.374 3.643 1.00 93.12 622 VAL A C 1
ATOM 4844 O O . VAL A 1 622 ? -7.028 -13.555 3.961 1.00 93.12 622 VAL A O 1
ATOM 4847 N N . ASN A 1 623 ? -5.859 -11.914 2.975 1.00 92.00 623 ASN A N 1
ATOM 4848 C CA . ASN A 1 623 ? -4.678 -12.697 2.577 1.00 92.00 623 ASN A CA 1
ATOM 4849 C C . ASN A 1 623 ? -5.020 -14.048 1.904 1.00 92.00 623 ASN A C 1
ATOM 4851 O O . ASN A 1 623 ? -4.414 -15.083 2.162 1.00 92.00 623 ASN A O 1
ATOM 4855 N N . GLY A 1 624 ? -6.033 -14.064 1.033 1.00 91.19 624 GLY A N 1
ATOM 4856 C CA . GLY A 1 624 ? -6.466 -15.264 0.306 1.00 91.19 624 GLY A CA 1
ATOM 4857 C C . GLY A 1 624 ? -7.388 -16.214 1.084 1.00 91.19 624 GLY A C 1
ATOM 4858 O O . GLY A 1 624 ? -7.872 -17.187 0.494 1.00 91.19 624 GLY A O 1
ATOM 4859 N N . ALA A 1 625 ? -7.691 -15.930 2.356 1.00 90.12 625 ALA A N 1
ATOM 4860 C CA . ALA A 1 625 ? -8.552 -16.760 3.195 1.00 90.12 625 ALA A CA 1
ATOM 4861 C C . ALA A 1 625 ? -9.948 -16.992 2.583 1.00 90.12 625 ALA A C 1
ATOM 4863 O O . ALA A 1 625 ? -10.484 -16.167 1.839 1.00 90.12 625 ALA A O 1
ATOM 4864 N N . GLN A 1 626 ? -10.532 -18.153 2.890 1.00 90.56 626 GLN A N 1
ATOM 4865 C CA . GLN A 1 626 ? -11.805 -18.617 2.334 1.00 90.56 626 GLN A CA 1
ATOM 4866 C C . GLN A 1 626 ? -12.831 -18.855 3.453 1.00 90.56 626 GLN A C 1
ATOM 4868 O O . GLN A 1 626 ? -12.444 -19.371 4.501 1.00 90.56 626 GLN A O 1
ATOM 4873 N N . PRO A 1 627 ? -14.128 -18.560 3.239 1.00 93.69 627 PRO A N 1
ATOM 4874 C CA . PRO A 1 627 ? -14.716 -17.939 2.050 1.00 93.69 627 PRO A CA 1
ATOM 4875 C C . PRO A 1 627 ? -14.271 -16.470 1.897 1.00 93.69 627 PRO A C 1
ATOM 4877 O O . PRO A 1 627 ? -13.877 -15.856 2.885 1.00 93.69 627 PRO A O 1
ATOM 4880 N N . PRO A 1 628 ? -14.308 -15.899 0.682 1.00 95.62 628 PRO A N 1
ATOM 4881 C CA . PRO A 1 628 ? -13.936 -14.505 0.455 1.00 95.62 628 PRO A CA 1
ATOM 4882 C C . PRO A 1 628 ? -14.891 -13.535 1.167 1.00 95.62 628 PRO A C 1
ATOM 4884 O O . PRO A 1 628 ? -16.030 -13.895 1.478 1.00 95.62 628 PRO A O 1
ATOM 4887 N N . LEU A 1 629 ? -14.466 -12.277 1.330 1.00 97.31 629 LEU A N 1
ATOM 4888 C CA . LEU A 1 629 ? -15.386 -11.190 1.671 1.00 97.31 629 LEU A CA 1
ATOM 4889 C C . LEU A 1 629 ? -16.486 -11.090 0.592 1.00 97.31 629 LEU A C 1
ATOM 4891 O O . LEU A 1 629 ? -16.209 -11.364 -0.583 1.00 97.31 629 LEU A O 1
ATOM 4895 N N . PRO A 1 630 ? -17.730 -10.721 0.952 1.00 97.88 630 PRO A N 1
ATOM 4896 C CA . PRO A 1 630 ? -18.820 -10.564 -0.011 1.00 97.88 630 PRO A CA 1
ATOM 4897 C C . PRO A 1 630 ? -18.567 -9.392 -0.974 1.00 97.88 630 PRO A C 1
ATOM 4899 O O . PRO A 1 630 ? -17.640 -8.615 -0.788 1.00 97.88 630 PRO A O 1
ATOM 4902 N N . ALA A 1 631 ? -19.406 -9.247 -2.004 1.00 98.00 631 ALA A N 1
ATOM 4903 C CA . ALA A 1 631 ? -19.403 -8.047 -2.844 1.00 98.00 631 ALA A CA 1
ATOM 4904 C C . ALA A 1 631 ? -19.864 -6.820 -2.038 1.00 98.00 631 ALA A C 1
ATOM 4906 O O . ALA A 1 631 ? -20.831 -6.919 -1.282 1.00 98.00 631 ALA A O 1
ATOM 4907 N N . PHE A 1 632 ? -19.207 -5.677 -2.238 1.00 98.19 632 PHE A N 1
ATOM 4908 C CA . PHE A 1 632 ? -19.415 -4.427 -1.501 1.00 98.19 632 PHE A CA 1
ATOM 4909 C C . PHE A 1 632 ? -19.522 -4.621 0.029 1.00 98.19 632 PHE A C 1
ATOM 4911 O O . PHE A 1 632 ? -20.552 -4.301 0.633 1.00 98.19 632 PHE A O 1
ATOM 4918 N N . PRO A 1 633 ? -18.490 -5.183 0.682 1.00 98.50 633 PRO A N 1
ATOM 4919 C CA . PRO A 1 633 ? -18.557 -5.629 2.068 1.00 98.50 633 PRO A CA 1
ATOM 4920 C C . PRO A 1 633 ? -18.807 -4.500 3.084 1.00 98.50 633 PRO A C 1
ATOM 4922 O O . PRO A 1 633 ? -19.380 -4.780 4.137 1.00 98.50 633 PRO A O 1
ATOM 4925 N N . VAL A 1 634 ? -18.511 -3.227 2.767 1.00 98.69 634 VAL A N 1
ATOM 4926 C CA . VAL A 1 634 ? -18.950 -2.079 3.592 1.00 98.69 634 VAL A CA 1
ATOM 4927 C C . VAL A 1 634 ? -20.477 -1.992 3.652 1.00 98.69 634 VAL A C 1
ATOM 4929 O O . VAL A 1 634 ? -21.043 -1.811 4.730 1.00 98.69 634 VAL A O 1
ATOM 4932 N N . ARG A 1 635 ? -21.166 -2.189 2.518 1.00 98.44 635 ARG A N 1
ATOM 4933 C CA . ARG A 1 635 ? -22.637 -2.163 2.460 1.00 98.44 635 ARG A CA 1
ATOM 4934 C C . ARG A 1 635 ? -23.226 -3.287 3.305 1.00 98.44 635 ARG A C 1
ATOM 4936 O O . ARG A 1 635 ? -24.131 -3.028 4.089 1.00 98.44 635 ARG A O 1
ATOM 4943 N N . VAL A 1 636 ? -22.654 -4.492 3.213 1.00 98.62 636 VAL A N 1
ATOM 4944 C CA . VAL A 1 636 ? -23.051 -5.660 4.023 1.00 98.62 636 VAL A CA 1
ATOM 4945 C C . VAL A 1 636 ? -22.843 -5.398 5.519 1.00 98.62 636 VAL A C 1
ATOM 4947 O O . VAL A 1 636 ? -23.741 -5.654 6.318 1.00 98.62 636 VAL A O 1
ATOM 4950 N N . ALA A 1 637 ? -21.710 -4.815 5.919 1.00 98.75 637 ALA A N 1
ATOM 4951 C CA . ALA A 1 637 ? -21.487 -4.407 7.307 1.00 98.75 637 ALA A CA 1
ATOM 4952 C C . ALA A 1 637 ? -22.506 -3.341 7.762 1.00 98.75 637 ALA A C 1
ATOM 4954 O O . ALA A 1 637 ? -23.024 -3.404 8.881 1.00 98.75 637 ALA A O 1
ATOM 4955 N N . CYS A 1 638 ? -22.859 -2.405 6.878 1.00 98.75 638 CYS A N 1
ATOM 4956 C CA . CYS A 1 638 ? -23.874 -1.388 7.128 1.00 98.75 638 CYS A CA 1
ATOM 4957 C C . CYS A 1 638 ? -25.320 -1.912 7.177 1.00 98.75 638 CYS A C 1
ATOM 4959 O O . CYS A 1 638 ? -26.144 -1.266 7.822 1.00 98.75 638 CYS A O 1
ATOM 4961 N N . GLU A 1 639 ? -25.656 -3.071 6.594 1.00 98.25 639 GLU A N 1
ATOM 4962 C CA . GLU A 1 639 ? -26.988 -3.687 6.754 1.00 98.25 639 GLU A CA 1
ATOM 4963 C C . GLU A 1 639 ? -27.299 -3.969 8.233 1.00 98.25 639 GLU A C 1
ATOM 4965 O O . GLU A 1 639 ? -28.416 -3.732 8.697 1.00 98.25 639 GLU A O 1
ATOM 4970 N N . HIS A 1 640 ? -26.294 -4.384 9.012 1.00 98.38 640 HIS A N 1
ATOM 4971 C CA . HIS A 1 640 ? -26.431 -4.604 10.455 1.00 98.38 640 HIS A CA 1
ATOM 4972 C C . HIS A 1 640 ? -26.668 -3.315 11.257 1.00 98.38 640 HIS A C 1
ATOM 4974 O O . HIS A 1 640 ? -27.178 -3.379 12.374 1.00 98.38 640 HIS A O 1
ATOM 4980 N N . LEU A 1 641 ? -26.324 -2.154 10.693 1.00 98.38 641 LEU A N 1
ATOM 4981 C CA . LEU A 1 641 ? -26.394 -0.831 11.322 1.00 98.38 641 LEU A CA 1
ATOM 4982 C C . LEU A 1 641 ? -27.428 0.091 10.649 1.00 98.38 641 LEU A C 1
ATOM 4984 O O . LEU A 1 641 ? -27.467 1.284 10.941 1.00 98.38 641 LEU A O 1
ATOM 4988 N N . GLY A 1 642 ? -28.270 -0.446 9.761 1.00 97.25 642 GLY A N 1
ATOM 4989 C CA . GLY A 1 642 ? -29.245 0.322 8.980 1.00 97.25 642 GLY A CA 1
ATOM 4990 C C . GLY A 1 642 ? -30.522 0.731 9.726 1.00 97.25 642 GLY A C 1
ATOM 4991 O O . GLY A 1 642 ? -31.289 1.533 9.200 1.00 97.25 642 GLY A O 1
ATOM 4992 N N . ASP A 1 643 ? -30.765 0.210 10.933 1.00 96.56 643 ASP A N 1
ATOM 4993 C CA . ASP A 1 643 ? -31.925 0.568 11.763 1.00 96.56 643 ASP A CA 1
ATOM 4994 C C . ASP A 1 643 ? -31.625 1.808 12.627 1.00 96.56 643 ASP A C 1
ATOM 4996 O O . ASP A 1 643 ? -30.765 1.778 13.510 1.00 96.56 643 ASP A O 1
ATOM 5000 N N . ALA A 1 644 ? -32.347 2.906 12.386 1.00 93.31 644 ALA A N 1
ATOM 5001 C CA . ALA A 1 644 ? -32.189 4.165 13.116 1.00 93.31 644 ALA A CA 1
ATOM 5002 C C . ALA A 1 644 ? -32.530 4.055 14.617 1.00 93.31 644 ALA A C 1
ATOM 5004 O O . ALA A 1 644 ? -31.981 4.803 15.426 1.00 93.31 644 ALA A O 1
ATOM 5005 N N . GLU A 1 645 ? -33.368 3.090 15.015 1.00 94.88 645 GLU A N 1
ATOM 5006 C CA . GLU A 1 645 ? -33.747 2.868 16.417 1.00 94.88 645 GLU A CA 1
ATOM 5007 C C . GLU A 1 645 ? -32.628 2.193 17.236 1.00 94.88 645 GLU A C 1
ATOM 5009 O O . GLU A 1 645 ? -32.715 2.110 18.463 1.00 94.88 645 GLU A O 1
ATOM 5014 N N . LEU A 1 646 ? -31.544 1.719 16.599 1.00 94.44 646 LEU A N 1
ATOM 5015 C CA . LEU A 1 646 ? -30.385 1.156 17.307 1.00 94.44 646 LEU A CA 1
ATOM 5016 C C . LEU A 1 646 ? -29.730 2.172 18.250 1.00 94.44 646 LEU A C 1
ATOM 5018 O O . LEU A 1 646 ? -29.283 1.792 19.329 1.00 94.44 646 LEU A O 1
ATOM 5022 N N . ALA A 1 647 ? -29.721 3.459 17.891 1.00 87.81 647 ALA A N 1
ATOM 5023 C CA . ALA A 1 647 ? -29.145 4.521 18.715 1.00 87.81 647 ALA A CA 1
ATOM 5024 C C . ALA A 1 647 ? -29.816 4.676 20.099 1.00 87.81 647 ALA A C 1
ATOM 5026 O O . ALA A 1 647 ? -29.221 5.284 20.989 1.00 87.81 647 ALA A O 1
ATOM 5027 N N . GLY A 1 648 ? -31.027 4.135 20.293 1.00 90.88 648 GLY A N 1
ATOM 5028 C CA . GLY A 1 648 ? -31.752 4.160 21.568 1.00 90.88 648 GLY A CA 1
ATOM 5029 C C . GLY A 1 648 ? -31.361 3.065 22.573 1.00 90.88 648 GLY A C 1
ATOM 5030 O O . GLY A 1 648 ? -31.711 3.181 23.746 1.00 90.88 648 GLY A O 1
ATOM 5031 N N . ASP A 1 649 ? -30.639 2.019 22.155 1.00 96.31 649 ASP A N 1
ATOM 5032 C CA . ASP A 1 649 ? -30.204 0.909 23.019 1.00 96.31 649 ASP A CA 1
ATOM 5033 C C . ASP A 1 649 ? -28.724 0.593 22.768 1.00 96.31 649 ASP A C 1
ATOM 5035 O O . ASP A 1 649 ? -28.353 -0.060 21.790 1.00 96.31 649 ASP A O 1
ATOM 5039 N N . ALA A 1 650 ? -27.872 1.029 23.699 1.00 96.81 650 ALA A N 1
ATOM 5040 C CA . ALA A 1 650 ? -26.425 0.864 23.617 1.00 96.81 650 ALA A CA 1
ATOM 5041 C C . ALA A 1 650 ? -25.987 -0.607 23.469 1.00 96.81 650 ALA A C 1
ATOM 5043 O O . ALA A 1 650 ? -25.098 -0.900 22.673 1.00 96.81 650 ALA A O 1
ATOM 5044 N N . LEU A 1 651 ? -26.612 -1.557 24.174 1.00 97.75 651 LEU A N 1
ATOM 5045 C CA . LEU A 1 651 ? -26.214 -2.969 24.096 1.00 97.75 651 LEU A CA 1
ATOM 5046 C C . LEU A 1 651 ? -26.734 -3.636 22.818 1.00 97.75 651 LEU A C 1
ATOM 5048 O O . LEU A 1 651 ? -26.084 -4.535 22.281 1.00 97.75 651 LEU A O 1
ATOM 5052 N N . ARG A 1 652 ? -27.892 -3.219 22.295 1.00 97.81 652 ARG A N 1
ATOM 5053 C CA . ARG A 1 652 ? -28.367 -3.634 20.965 1.00 97.81 652 ARG A CA 1
ATOM 5054 C C . ARG A 1 652 ? -27.456 -3.084 19.865 1.00 97.81 652 ARG A C 1
ATOM 5056 O O . ARG A 1 652 ? -27.075 -3.846 18.978 1.00 97.81 652 ARG A O 1
ATOM 5063 N N . LEU A 1 653 ? -27.035 -1.824 19.972 1.00 98.44 653 LEU A N 1
ATOM 5064 C CA . LEU A 1 653 ? -26.091 -1.186 19.055 1.00 98.44 653 LEU A CA 1
ATOM 5065 C C . LEU A 1 653 ? -24.712 -1.862 19.065 1.00 98.44 653 LEU A C 1
ATOM 5067 O O . LEU A 1 653 ? -24.157 -2.110 17.999 1.00 98.44 653 LEU A O 1
ATOM 5071 N N . LEU A 1 654 ? -24.178 -2.251 20.227 1.00 98.50 654 LEU A N 1
ATOM 5072 C CA . LEU A 1 654 ? -22.916 -3.004 20.286 1.00 98.50 654 LEU A CA 1
ATOM 5073 C C . LEU A 1 654 ? -23.036 -4.416 19.688 1.00 98.50 654 LEU A C 1
ATOM 5075 O O . LEU A 1 654 ? -22.126 -4.871 18.999 1.00 98.50 654 LEU A O 1
ATOM 5079 N N . ARG A 1 655 ? -24.177 -5.100 19.848 1.00 98.56 655 ARG A N 1
ATOM 5080 C CA . ARG A 1 655 ? -24.424 -6.383 19.155 1.00 98.56 655 ARG A CA 1
ATOM 5081 C C . ARG A 1 655 ? -24.537 -6.218 17.632 1.00 98.56 655 ARG A C 1
ATOM 5083 O O . ARG A 1 655 ? -24.159 -7.140 16.908 1.00 98.56 655 ARG A O 1
ATOM 5090 N N . ALA A 1 656 ? -25.026 -5.071 17.156 1.00 98.56 656 ALA A N 1
ATOM 5091 C CA . ALA A 1 656 ? -25.033 -4.702 15.740 1.00 98.56 656 ALA A CA 1
ATOM 5092 C C . ALA A 1 656 ? -23.619 -4.377 15.223 1.00 98.56 656 ALA A C 1
ATOM 5094 O O . ALA A 1 656 ? -23.214 -4.923 14.199 1.00 98.56 656 ALA A O 1
ATOM 5095 N N . LEU A 1 657 ? -22.827 -3.597 15.973 1.00 98.62 657 LEU A N 1
ATOM 5096 C CA . LEU A 1 657 ? -21.406 -3.351 15.688 1.00 98.62 657 LEU A CA 1
ATOM 5097 C C . LEU A 1 657 ? -20.630 -4.669 15.573 1.00 98.62 657 LEU A C 1
ATOM 5099 O O . LEU A 1 657 ? -19.911 -4.866 14.599 1.00 98.62 657 LEU A O 1
ATOM 5103 N N . ARG A 1 658 ? -20.824 -5.601 16.516 1.00 98.25 658 ARG A N 1
ATOM 5104 C CA . ARG A 1 658 ? -20.235 -6.948 16.475 1.00 98.25 658 ARG A CA 1
ATOM 5105 C C . ARG A 1 658 ? -20.564 -7.696 15.179 1.00 98.25 658 ARG A C 1
ATOM 5107 O O . ARG A 1 658 ? -19.701 -8.384 14.643 1.00 98.25 658 ARG A O 1
ATOM 5114 N N . ALA A 1 659 ? -21.804 -7.609 14.696 1.00 98.44 659 ALA A N 1
ATOM 5115 C CA . ALA A 1 659 ? -22.193 -8.242 13.437 1.00 98.44 659 ALA A CA 1
ATOM 5116 C C . ALA A 1 659 ? -21.503 -7.566 12.238 1.00 98.44 659 ALA A C 1
ATOM 5118 O O . ALA A 1 659 ? -20.951 -8.262 11.392 1.00 98.44 659 ALA A O 1
ATOM 5119 N N . ALA A 1 660 ? -21.444 -6.231 12.226 1.00 98.62 660 ALA A N 1
ATOM 5120 C CA . ALA A 1 660 ? -20.774 -5.449 11.189 1.00 98.62 660 ALA A CA 1
ATOM 5121 C C . ALA A 1 660 ? -19.263 -5.741 11.094 1.00 98.62 660 ALA A C 1
ATOM 5123 O O . ALA A 1 660 ? -18.786 -6.117 10.027 1.00 98.62 660 ALA A O 1
ATOM 5124 N N . VAL A 1 661 ? -18.512 -5.674 12.203 1.00 98.06 661 VAL A N 1
ATOM 5125 C CA . VAL A 1 661 ? -17.074 -6.036 12.205 1.00 98.06 661 VAL A CA 1
ATOM 5126 C C . VAL A 1 661 ? -16.853 -7.533 11.964 1.00 98.06 661 VAL A C 1
ATOM 5128 O O . VAL A 1 661 ? -15.801 -7.943 11.474 1.00 98.06 661 VAL A O 1
ATOM 5131 N N . GLY A 1 662 ? -17.868 -8.354 12.249 1.00 97.69 662 GLY A N 1
ATOM 5132 C CA . GLY A 1 662 ? -17.905 -9.775 11.923 1.00 97.69 662 GLY A CA 1
ATOM 5133 C C . GLY A 1 662 ? -17.874 -10.072 10.421 1.00 97.69 662 GLY A C 1
ATOM 5134 O O . GLY A 1 662 ? -17.419 -11.151 10.063 1.00 97.69 662 GLY A O 1
ATOM 5135 N N . VAL A 1 663 ? -18.261 -9.131 9.547 1.00 98.12 663 VAL A N 1
ATOM 5136 C CA . VAL A 1 663 ? -18.108 -9.278 8.083 1.00 98.12 663 VAL A CA 1
ATOM 5137 C C . VAL A 1 663 ? -16.632 -9.402 7.690 1.00 98.12 663 VAL A C 1
ATOM 5139 O O . VAL A 1 663 ? -16.319 -10.128 6.751 1.00 98.12 663 VAL A O 1
ATOM 5142 N N . PHE A 1 664 ? -15.731 -8.745 8.429 1.00 97.38 664 PHE A N 1
ATOM 5143 C CA . PHE A 1 664 ? -14.284 -8.876 8.259 1.00 97.38 664 PHE A CA 1
ATOM 5144 C C . PHE A 1 664 ? -13.712 -9.997 9.134 1.00 97.38 664 PHE A C 1
ATOM 5146 O O . PHE A 1 664 ? -13.243 -11.007 8.619 1.00 97.38 664 PHE A O 1
ATOM 5153 N N . TYR A 1 665 ? -13.795 -9.865 10.462 1.00 96.25 665 TYR A N 1
ATOM 5154 C CA . TYR A 1 665 ? -13.094 -10.768 11.383 1.00 96.25 665 TYR A CA 1
ATOM 5155 C C . TYR A 1 665 ? -13.699 -12.173 11.482 1.00 96.25 665 TYR A C 1
ATOM 5157 O O . TYR A 1 665 ? -12.997 -13.099 11.860 1.00 96.25 665 TYR A O 1
ATOM 5165 N N . ASN A 1 666 ? -14.983 -12.354 11.164 1.00 95.81 666 ASN A N 1
ATOM 5166 C CA . ASN A 1 666 ? -15.671 -13.650 11.185 1.00 95.81 666 ASN A CA 1
ATOM 5167 C C . ASN A 1 666 ? -16.259 -13.978 9.802 1.00 95.81 666 ASN A C 1
ATOM 5169 O O . ASN A 1 666 ? -17.366 -14.510 9.702 1.00 95.81 666 ASN A O 1
ATOM 5173 N N . HIS A 1 667 ? -15.530 -13.646 8.731 1.00 93.94 667 HIS A N 1
ATOM 5174 C CA . HIS A 1 667 ? -15.950 -13.913 7.350 1.00 93.94 667 HIS A CA 1
ATOM 5175 C C . HIS A 1 667 ? -16.187 -15.417 7.077 1.00 93.94 667 HIS A C 1
ATOM 5177 O O . HIS A 1 667 ? -17.008 -15.781 6.236 1.00 93.94 667 HIS A O 1
ATOM 5183 N N . THR A 1 668 ? -15.524 -16.294 7.837 1.00 91.38 668 THR A N 1
ATOM 5184 C CA . THR A 1 668 ? -15.727 -17.753 7.891 1.00 91.38 668 THR A CA 1
ATOM 5185 C C . THR A 1 668 ? -17.033 -18.185 8.559 1.00 91.38 668 THR A C 1
ATOM 5187 O O . THR A 1 668 ? -17.560 -19.253 8.245 1.00 91.38 668 THR A O 1
ATOM 5190 N N . GLY A 1 669 ? -17.569 -17.374 9.472 1.00 91.75 669 GLY A N 1
ATOM 5191 C CA . GLY A 1 669 ? -18.760 -17.668 10.268 1.00 91.75 669 GLY A CA 1
ATOM 5192 C C . GLY A 1 669 ? -18.542 -18.631 11.443 1.00 91.75 669 GLY A C 1
ATOM 5193 O O . GLY A 1 669 ? -19.498 -18.889 12.176 1.00 91.75 669 GLY A O 1
ATOM 5194 N N . ASP A 1 670 ? -17.328 -19.150 11.648 1.00 91.75 670 ASP A N 1
ATOM 5195 C CA . ASP A 1 670 ? -17.010 -20.196 12.631 1.00 91.75 670 ASP A CA 1
ATOM 5196 C C . ASP A 1 670 ? -16.404 -19.686 13.952 1.00 91.75 670 ASP A C 1
ATOM 5198 O O . ASP A 1 670 ? -16.339 -20.448 14.922 1.00 91.75 670 ASP A O 1
ATOM 5202 N N . LEU A 1 671 ? -16.039 -18.400 14.059 1.00 92.81 671 LEU A N 1
ATOM 5203 C CA . LEU A 1 671 ? -15.532 -17.845 15.314 1.00 92.81 671 LEU A CA 1
ATOM 5204 C C . LEU A 1 671 ? -16.612 -17.858 16.401 1.00 92.81 671 LEU A C 1
ATOM 5206 O O . LEU A 1 671 ? -17.658 -17.203 16.292 1.00 92.81 671 LEU A O 1
ATOM 5210 N N . ALA A 1 672 ? -16.319 -18.552 17.502 1.00 94.56 672 ALA A N 1
ATOM 5211 C CA . ALA A 1 672 ? -17.160 -18.601 18.695 1.00 94.56 672 ALA A CA 1
ATOM 5212 C C . ALA A 1 672 ? -17.138 -17.284 19.494 1.00 94.56 672 ALA A C 1
ATOM 5214 O O . ALA A 1 672 ? -18.159 -16.900 20.064 1.00 94.56 672 ALA A O 1
ATOM 5215 N N . CYS A 1 673 ? -16.004 -16.580 19.496 1.00 96.00 673 CYS A N 1
ATOM 5216 C CA . CYS A 1 673 ? -15.764 -15.304 20.173 1.00 96.00 673 CYS A CA 1
ATOM 5217 C C . CYS A 1 673 ? -14.740 -14.465 19.384 1.00 96.00 673 CYS A C 1
ATOM 5219 O O . CYS A 1 673 ? -14.153 -14.964 18.425 1.00 96.00 673 CYS A O 1
ATOM 5221 N N . PHE A 1 674 ? -14.542 -13.200 19.761 1.00 96.06 674 PHE A N 1
ATOM 5222 C CA . PHE A 1 674 ? -13.542 -12.309 19.161 1.00 96.06 674 PHE A CA 1
ATOM 5223 C C . PHE A 1 674 ? -12.396 -12.006 20.134 1.00 96.06 674 PHE A C 1
ATOM 5225 O O . PHE A 1 674 ? -12.640 -11.702 21.302 1.00 96.06 674 PHE A O 1
ATOM 5232 N N . SER A 1 675 ? -11.157 -12.040 19.641 1.00 95.12 675 SER A N 1
ATOM 5233 C CA . SER A 1 675 ? -9.974 -11.560 20.362 1.00 95.12 675 SER A CA 1
ATOM 5234 C C . SER A 1 675 ? -9.502 -10.262 19.712 1.00 95.12 675 SER A C 1
ATOM 5236 O O . SER A 1 675 ? -9.117 -10.273 18.547 1.00 95.12 675 SER A O 1
ATOM 5238 N N . PHE A 1 676 ? -9.521 -9.140 20.441 1.00 93.44 676 PHE A N 1
ATOM 5239 C CA . PHE A 1 676 ? -9.021 -7.856 19.915 1.00 93.44 676 PHE A CA 1
ATOM 5240 C C . PHE A 1 676 ? -7.484 -7.756 19.943 1.00 93.44 676 PHE A C 1
ATOM 5242 O O . PHE A 1 676 ? -6.905 -6.732 19.585 1.00 93.44 676 PHE A O 1
ATOM 5249 N N . LYS A 1 677 ? -6.815 -8.831 20.381 1.00 89.69 677 LYS A N 1
ATOM 5250 C CA . LYS A 1 677 ? -5.354 -8.976 20.450 1.00 89.69 677 LYS A CA 1
ATOM 5251 C C . LYS A 1 677 ? -4.773 -9.694 19.224 1.00 89.69 677 LYS A C 1
ATOM 5253 O O . LYS A 1 677 ? -3.561 -9.890 19.170 1.00 89.69 677 LYS A O 1
ATOM 5258 N N . GLN A 1 678 ? -5.627 -10.102 18.282 1.00 84.19 678 GLN A N 1
ATOM 5259 C CA . GLN A 1 678 ? -5.286 -10.848 17.069 1.00 84.19 678 GLN A CA 1
ATOM 5260 C C . GLN A 1 678 ? -6.003 -10.230 15.859 1.00 84.19 678 GLN A C 1
ATOM 5262 O O . GLN A 1 678 ? -7.122 -9.717 15.977 1.00 84.19 678 GLN A O 1
ATOM 5267 N N . GLY A 1 679 ? -5.353 -10.271 14.699 1.00 84.06 679 GLY A N 1
ATOM 5268 C CA . GLY A 1 679 ? -5.938 -9.914 13.411 1.00 84.06 679 GLY A CA 1
ATOM 5269 C C . GLY A 1 679 ? -6.837 -11.024 12.846 1.00 84.06 679 GLY A C 1
ATOM 5270 O O . GLY A 1 679 ? -7.194 -11.969 13.552 1.00 84.06 679 GLY A O 1
ATOM 5271 N N . PRO A 1 680 ? -7.216 -10.950 11.555 1.00 81.94 680 PRO A N 1
ATOM 5272 C CA . PRO A 1 680 ? -8.059 -11.969 10.925 1.00 81.94 680 PRO A CA 1
ATOM 5273 C C . PRO A 1 680 ? -7.349 -13.327 10.772 1.00 81.94 680 PRO A C 1
ATOM 5275 O O . PRO A 1 680 ? -8.011 -14.356 10.676 1.00 81.94 680 PRO A O 1
ATOM 5278 N N . ASN A 1 681 ? -6.012 -13.347 10.721 1.00 85.31 681 ASN A N 1
ATOM 5279 C CA . ASN A 1 681 ? -5.197 -14.560 10.646 1.00 85.31 681 ASN A CA 1
ATOM 5280 C C . ASN A 1 681 ? -3.725 -14.269 11.052 1.00 85.31 681 ASN A C 1
ATOM 5282 O O . ASN A 1 681 ? -3.308 -13.107 11.041 1.00 85.31 681 ASN A O 1
ATOM 5286 N N . PRO A 1 682 ? -2.907 -15.303 11.351 1.00 88.44 682 PRO A N 1
ATOM 5287 C CA . PRO A 1 682 ? -1.523 -15.120 11.808 1.00 88.44 682 PRO A CA 1
ATOM 5288 C C . PRO A 1 682 ? -0.543 -14.518 10.786 1.00 88.44 682 PRO A C 1
ATOM 5290 O O . PRO A 1 682 ? 0.507 -14.021 11.189 1.00 88.44 682 PRO A O 1
ATOM 5293 N N . GLU A 1 683 ? -0.837 -14.593 9.485 1.00 89.50 683 GLU A N 1
ATOM 5294 C CA . GLU A 1 683 ? 0.007 -14.015 8.429 1.00 89.50 683 GLU A CA 1
ATOM 5295 C C . GLU A 1 683 ? -0.163 -12.493 8.404 1.00 89.50 683 GLU A C 1
ATOM 5297 O O . GLU A 1 683 ? 0.816 -11.764 8.548 1.00 89.50 683 GLU A O 1
ATOM 5302 N N . THR A 1 684 ? -1.413 -12.017 8.395 1.00 87.19 684 THR A N 1
ATOM 5303 C CA . THR A 1 684 ? -1.752 -10.590 8.505 1.00 87.19 684 THR A CA 1
ATOM 5304 C C . THR A 1 684 ? -1.190 -9.953 9.784 1.00 87.19 684 THR A C 1
ATOM 5306 O O . THR A 1 684 ? -0.784 -8.792 9.753 1.00 87.19 684 THR A O 1
ATOM 5309 N N . ASP A 1 685 ? -1.095 -10.694 10.893 1.00 88.50 685 ASP A N 1
ATOM 5310 C CA . ASP A 1 685 ? -0.448 -10.227 12.132 1.00 88.50 685 ASP A CA 1
ATOM 5311 C C . ASP A 1 685 ? 1.086 -10.114 12.017 1.00 88.50 685 ASP A C 1
ATOM 5313 O O . ASP A 1 685 ? 1.688 -9.193 12.584 1.00 88.50 685 ASP A O 1
ATOM 5317 N N . GLU A 1 686 ? 1.749 -11.026 11.292 1.00 91.69 686 GLU A N 1
ATOM 5318 C CA . GLU A 1 686 ? 3.191 -10.921 11.032 1.00 91.69 686 GLU A CA 1
ATOM 5319 C C . GLU A 1 686 ? 3.496 -9.756 10.076 1.00 91.69 686 GLU A C 1
ATOM 5321 O O . GLU A 1 686 ? 4.372 -8.933 10.372 1.00 91.69 686 GLU A O 1
ATOM 5326 N N . ASP A 1 687 ? 2.745 -9.647 8.981 1.00 92.56 687 ASP A N 1
ATOM 5327 C CA . ASP A 1 687 ? 2.892 -8.600 7.969 1.00 92.56 687 ASP A CA 1
ATOM 5328 C C . ASP A 1 687 ? 2.669 -7.209 8.581 1.00 92.56 687 ASP A C 1
ATOM 5330 O O . ASP A 1 687 ? 3.536 -6.334 8.486 1.00 92.56 687 ASP A O 1
ATOM 5334 N N . SER A 1 688 ? 1.578 -7.043 9.340 1.00 91.56 688 SER A N 1
ATOM 5335 C CA . SER A 1 688 ? 1.271 -5.820 10.098 1.00 91.56 688 SER A CA 1
ATOM 5336 C C . SER A 1 688 ? 2.393 -5.449 11.079 1.00 91.56 688 SER A C 1
ATOM 5338 O O . SER A 1 688 ? 2.653 -4.268 11.330 1.00 91.56 688 SER A O 1
ATOM 5340 N N . ASN A 1 689 ? 3.118 -6.436 11.624 1.00 91.81 689 ASN A N 1
ATOM 5341 C CA . ASN A 1 689 ? 4.261 -6.175 12.492 1.00 91.81 689 ASN A CA 1
ATOM 5342 C C . ASN A 1 689 ? 5.496 -5.669 11.728 1.00 91.81 689 ASN A C 1
ATOM 5344 O O . ASN A 1 689 ? 6.194 -4.785 12.231 1.00 91.81 689 ASN A O 1
ATOM 5348 N N . PHE A 1 690 ? 5.781 -6.189 10.535 1.00 95.50 690 PHE A N 1
ATOM 5349 C CA . PHE A 1 690 ? 6.868 -5.672 9.697 1.00 95.50 690 PHE A CA 1
ATOM 5350 C C . PHE A 1 690 ? 6.535 -4.300 9.106 1.00 95.50 690 PHE A C 1
ATOM 5352 O O . PHE A 1 690 ? 7.389 -3.405 9.134 1.00 95.50 690 PHE A O 1
ATOM 5359 N N . TRP A 1 691 ? 5.281 -4.087 8.709 1.00 96.62 691 TRP A N 1
ATOM 5360 C CA . TRP A 1 691 ? 4.778 -2.790 8.273 1.00 96.62 691 TRP A CA 1
ATOM 5361 C C . TRP A 1 691 ? 4.892 -1.736 9.379 1.00 96.62 691 TRP A C 1
ATOM 5363 O O . TRP A 1 691 ? 5.409 -0.644 9.144 1.00 96.62 691 TRP A O 1
ATOM 5373 N N . GLY A 1 692 ? 4.546 -2.088 10.623 1.00 95.75 692 GLY A N 1
ATOM 5374 C CA . GLY A 1 692 ? 4.727 -1.214 11.787 1.00 95.75 692 GLY A CA 1
ATOM 5375 C C . GLY A 1 692 ? 6.179 -0.758 12.001 1.00 95.75 692 GLY A C 1
ATOM 5376 O O . GLY A 1 692 ? 6.415 0.382 12.407 1.00 95.75 692 GLY A O 1
ATOM 5377 N N . TYR A 1 693 ? 7.173 -1.591 11.668 1.00 96.31 693 TYR A N 1
ATOM 5378 C CA . TYR A 1 693 ? 8.577 -1.168 11.676 1.00 96.31 693 TYR A CA 1
ATOM 5379 C C . TYR A 1 693 ? 8.899 -0.187 10.534 1.00 96.31 693 TYR A C 1
ATOM 5381 O O . TYR A 1 693 ? 9.609 0.798 10.759 1.00 96.31 693 TYR A O 1
ATOM 5389 N N . GLN A 1 694 ? 8.375 -0.417 9.324 1.00 97.31 694 GLN A N 1
ATOM 5390 C CA . GLN A 1 694 ? 8.548 0.504 8.192 1.00 97.31 694 GLN A CA 1
ATOM 5391 C C . GLN A 1 694 ? 7.890 1.863 8.459 1.00 97.31 694 GLN A C 1
ATOM 5393 O O . GLN A 1 694 ? 8.536 2.893 8.256 1.00 97.31 694 GLN A O 1
ATOM 5398 N N . TYR A 1 695 ? 6.669 1.882 9.001 1.00 97.38 695 TYR A N 1
ATOM 5399 C CA . TYR A 1 695 ? 5.973 3.090 9.458 1.00 97.38 695 TYR A CA 1
ATOM 5400 C C . TYR A 1 695 ? 6.809 3.881 10.472 1.00 97.38 695 TYR A C 1
ATOM 5402 O O . TYR A 1 695 ? 7.036 5.083 10.324 1.00 97.38 695 TYR A O 1
ATOM 5410 N N . CYS A 1 696 ? 7.369 3.182 11.461 1.00 97.12 696 CYS A N 1
ATOM 5411 C CA . CYS A 1 696 ? 8.225 3.773 12.484 1.00 97.12 696 CYS A CA 1
ATOM 5412 C C . CYS A 1 696 ? 9.648 4.137 12.025 1.00 97.12 696 CYS A C 1
ATOM 5414 O O . CYS A 1 696 ? 10.449 4.582 12.848 1.00 97.12 696 CYS A O 1
ATOM 5416 N N . THR A 1 697 ? 9.996 3.988 10.744 1.00 96.44 697 THR A N 1
ATOM 5417 C CA . THR A 1 697 ? 11.328 4.342 10.223 1.00 96.44 697 THR A CA 1
ATOM 5418 C C . THR A 1 697 ? 11.270 5.294 9.033 1.00 96.44 697 THR A C 1
ATOM 5420 O O . THR A 1 697 ? 11.860 6.374 9.109 1.00 96.44 697 THR A O 1
ATOM 5423 N N . GLU A 1 698 ? 10.558 4.922 7.970 1.00 96.44 698 GLU A N 1
ATOM 5424 C CA . GLU A 1 698 ? 10.542 5.623 6.674 1.00 96.44 698 GLU A CA 1
ATOM 5425 C C . GLU A 1 698 ? 9.129 5.977 6.212 1.00 96.44 698 GLU A C 1
ATOM 5427 O O . GLU A 1 698 ? 8.905 7.074 5.702 1.00 96.44 698 GLU A O 1
ATOM 5432 N N . GLN A 1 699 ? 8.172 5.075 6.434 1.00 96.19 699 GLN A N 1
ATOM 5433 C CA . GLN A 1 699 ? 6.788 5.165 5.965 1.00 96.19 699 GLN A CA 1
ATOM 5434 C C . GLN A 1 699 ? 5.913 5.983 6.935 1.00 96.19 699 GLN A C 1
ATOM 5436 O O . GLN A 1 699 ? 4.800 5.597 7.280 1.00 96.19 699 GLN A O 1
ATOM 5441 N N . PHE A 1 700 ? 6.445 7.107 7.424 1.00 96.50 700 PHE A N 1
ATOM 5442 C CA . PHE A 1 700 ? 5.836 7.912 8.485 1.00 96.50 700 PHE A CA 1
ATOM 5443 C C . PHE A 1 700 ? 4.685 8.778 7.946 1.00 96.50 700 PHE A C 1
ATOM 5445 O O . PHE A 1 700 ? 4.874 9.937 7.565 1.00 96.50 700 PHE A O 1
ATOM 5452 N N . MET A 1 701 ? 3.489 8.194 7.908 1.00 95.81 701 MET A N 1
ATOM 5453 C CA . MET A 1 701 ? 2.290 8.791 7.315 1.00 95.81 701 MET A CA 1
ATOM 5454 C C . MET A 1 701 ? 1.372 9.429 8.378 1.00 95.81 701 MET A C 1
ATOM 5456 O O . MET A 1 701 ? 1.021 8.765 9.362 1.00 95.81 701 MET A O 1
ATOM 5460 N N . PRO A 1 702 ? 0.983 10.712 8.229 1.00 96.12 702 PRO A N 1
ATOM 5461 C CA . PRO A 1 702 ? -0.001 11.355 9.097 1.00 96.12 702 PRO A CA 1
ATOM 5462 C C . PRO A 1 702 ? -1.429 10.863 8.855 1.00 96.12 702 PRO A C 1
ATOM 5464 O O . PRO A 1 702 ? -1.979 11.088 7.782 1.00 96.12 702 PRO A O 1
ATOM 5467 N N . PHE A 1 703 ? -2.060 10.321 9.897 1.00 96.62 703 PHE A N 1
ATOM 5468 C CA . PHE A 1 703 ? -3.496 10.029 9.923 1.00 96.62 703 PHE A CA 1
ATOM 5469 C C . PHE A 1 703 ? -4.166 10.720 11.106 1.00 96.62 703 PHE A C 1
ATOM 5471 O O . PHE A 1 703 ? -3.589 10.814 12.192 1.00 96.62 703 PHE A O 1
ATOM 5478 N N . ALA A 1 704 ? -5.381 11.211 10.890 1.00 97.38 704 ALA A N 1
ATOM 5479 C CA . ALA A 1 704 ? -6.224 11.815 11.905 1.00 97.38 704 ALA A CA 1
ATOM 5480 C C . ALA A 1 704 ? -7.693 11.453 11.677 1.00 97.38 704 ALA A C 1
ATOM 5482 O O . ALA A 1 704 ? -8.118 11.176 10.557 1.00 97.38 704 ALA A O 1
ATOM 5483 N N . LYS A 1 705 ? -8.469 11.543 12.751 1.00 98.12 705 LYS A N 1
ATOM 5484 C CA . LYS A 1 705 ? -9.933 11.525 12.742 1.00 98.12 705 LYS A CA 1
ATOM 5485 C C . LYS A 1 705 ? -10.409 12.791 13.452 1.00 98.12 705 LYS A C 1
ATOM 5487 O O . LYS A 1 705 ? -9.810 13.205 14.448 1.00 98.12 705 LYS A O 1
ATOM 5492 N N . ASP A 1 706 ? -11.445 13.454 12.963 1.00 96.44 706 ASP A N 1
ATOM 5493 C CA . ASP A 1 706 ? -12.014 14.649 13.593 1.00 96.44 706 ASP A CA 1
ATOM 5494 C C . ASP A 1 706 ? -13.355 14.394 14.296 1.00 96.44 706 ASP A C 1
ATOM 5496 O O . ASP A 1 706 ? -13.714 15.163 15.195 1.00 96.44 706 ASP A O 1
ATOM 5500 N N . GLY A 1 707 ? -14.045 13.293 13.968 1.00 96.31 707 GLY A N 1
ATOM 5501 C CA . GLY A 1 707 ? -15.353 12.928 14.521 1.00 96.31 707 GLY A CA 1
ATOM 5502 C C . GLY A 1 707 ? -16.496 13.871 14.121 1.00 96.31 707 GLY A C 1
ATOM 5503 O O . GLY A 1 707 ? -17.543 13.889 14.776 1.00 96.31 707 GLY A O 1
ATOM 5504 N N . VAL A 1 708 ? -16.287 14.683 13.081 1.00 95.62 708 VAL A N 1
ATOM 5505 C CA . VAL A 1 708 ? -17.236 15.646 12.505 1.00 95.62 708 VAL A CA 1
ATOM 5506 C C . VAL A 1 708 ? -17.512 15.284 11.046 1.00 95.62 708 VAL A C 1
ATOM 5508 O O . VAL A 1 708 ? -18.653 14.988 10.696 1.00 95.62 708 VAL A O 1
ATOM 5511 N N . HIS A 1 709 ? -16.473 15.270 10.210 1.00 95.81 709 HIS A N 1
ATOM 5512 C CA . HIS A 1 709 ? -16.553 14.911 8.793 1.00 95.81 709 HIS A CA 1
ATOM 5513 C C . HIS A 1 709 ? -16.391 13.402 8.571 1.00 95.81 709 HIS A C 1
ATOM 5515 O O . HIS A 1 709 ? -16.834 12.887 7.549 1.00 95.81 709 HIS A O 1
ATOM 5521 N N . ASP A 1 710 ? -15.815 12.688 9.541 1.00 98.44 710 ASP A N 1
ATOM 5522 C CA . ASP A 1 710 ? -15.773 11.225 9.588 1.00 98.44 710 ASP A CA 1
ATOM 5523 C C . ASP A 1 710 ? -16.739 10.636 10.641 1.00 98.44 710 ASP A C 1
ATOM 5525 O O . ASP A 1 710 ? -17.346 11.361 11.443 1.00 98.44 710 ASP A O 1
ATOM 5529 N N . MET A 1 711 ? -16.940 9.315 10.603 1.00 98.19 711 MET A N 1
ATOM 5530 C CA . MET A 1 711 ? -17.791 8.560 11.533 1.00 98.19 711 MET A CA 1
ATOM 5531 C C . MET A 1 711 ? -17.073 8.042 12.785 1.00 98.19 711 MET A C 1
ATOM 5533 O O . MET A 1 711 ? -17.659 7.266 13.542 1.00 98.19 711 MET A O 1
ATOM 5537 N N . PHE A 1 712 ? -15.826 8.446 13.018 1.00 98.50 712 PHE A N 1
ATOM 5538 C CA . PHE A 1 712 ? -15.005 7.966 14.123 1.00 98.50 712 PHE A CA 1
ATOM 5539 C C . PHE A 1 712 ? -15.029 8.934 15.320 1.00 98.50 712 PHE A C 1
ATOM 5541 O O . PHE A 1 712 ? -15.911 9.785 15.466 1.00 98.50 712 PHE A O 1
ATOM 5548 N N . TRP A 1 713 ? -14.102 8.743 16.257 1.00 97.31 713 TRP A N 1
ATOM 5549 C CA . TRP A 1 713 ? -13.842 9.668 17.358 1.00 97.31 713 TRP A CA 1
ATOM 5550 C C . TRP A 1 713 ? -12.808 10.717 16.942 1.00 97.31 713 TRP A C 1
ATOM 5552 O O . TRP A 1 713 ? -12.056 10.532 15.993 1.00 97.31 713 TRP A O 1
ATOM 5562 N N . LYS A 1 714 ? -12.719 11.812 17.699 1.00 97.56 714 LYS A N 1
ATOM 5563 C CA . LYS A 1 714 ? -11.687 12.826 17.480 1.00 97.56 714 LYS A CA 1
ATOM 5564 C C . LYS A 1 714 ? -10.312 12.324 17.938 1.00 97.56 714 LYS A C 1
ATOM 5566 O O . LYS A 1 714 ? -10.090 12.125 19.130 1.00 97.56 714 LYS A O 1
ATOM 5571 N N . GLU A 1 715 ? -9.385 12.227 16.996 1.00 96.75 715 GLU A N 1
ATOM 5572 C CA . GLU A 1 715 ? -8.007 11.758 17.143 1.00 96.75 715 GLU A CA 1
ATOM 5573 C C . GLU A 1 715 ? -7.086 12.586 16.225 1.00 96.75 715 GLU A C 1
ATOM 5575 O O . GLU A 1 715 ? -6.839 12.219 15.076 1.00 96.75 715 GLU A O 1
ATOM 5580 N N . PRO A 1 716 ? -6.613 13.763 16.675 1.00 96.69 716 PRO A N 1
ATOM 5581 C CA . PRO A 1 716 ? -5.745 14.609 15.866 1.00 96.69 716 PRO A CA 1
ATOM 5582 C C . PRO A 1 716 ? -4.333 14.018 15.775 1.00 96.69 716 PRO A C 1
ATOM 5584 O O . PRO A 1 716 ? -3.744 13.641 16.790 1.00 96.69 716 PRO A O 1
ATOM 5587 N N . PHE A 1 717 ? -3.745 14.023 14.576 1.00 96.31 717 PHE A N 1
ATOM 5588 C CA . PHE A 1 717 ? -2.386 13.524 14.376 1.00 96.31 717 PHE A CA 1
ATOM 5589 C C . PHE A 1 717 ? -1.355 14.272 15.237 1.00 96.31 717 PHE A C 1
ATOM 5591 O O . PHE A 1 717 ? -1.226 15.497 15.171 1.00 96.31 717 PHE A O 1
ATOM 5598 N N . SER A 1 718 ? -0.551 13.522 15.993 1.00 96.50 718 SER A N 1
ATOM 5599 C CA . SER A 1 718 ? 0.507 14.060 16.850 1.00 96.50 718 SER A CA 1
ATOM 5600 C C . SER A 1 718 ? 1.843 13.402 16.523 1.00 96.50 718 SER A C 1
ATOM 5602 O O . SER A 1 718 ? 2.137 12.284 16.951 1.00 96.50 718 SER A O 1
ATOM 5604 N N . THR A 1 719 ? 2.702 14.125 15.793 1.00 95.81 719 THR A N 1
ATOM 5605 C CA . THR A 1 719 ? 4.058 13.653 15.453 1.00 95.81 719 THR A CA 1
ATOM 5606 C C . THR A 1 719 ? 4.834 13.227 16.704 1.00 95.81 719 THR A C 1
ATOM 5608 O O . THR A 1 719 ? 5.387 12.136 16.727 1.00 95.81 719 THR A O 1
ATOM 5611 N N . LYS A 1 720 ? 4.797 14.032 17.775 1.00 96.38 720 LYS A N 1
ATOM 5612 C CA . LYS A 1 720 ? 5.518 13.756 19.030 1.00 96.38 720 LYS A CA 1
ATOM 5613 C C . LYS A 1 720 ? 5.050 12.463 19.714 1.00 96.38 720 LYS A C 1
ATOM 5615 O O . LYS A 1 720 ? 5.869 11.755 20.295 1.00 96.38 720 LYS A O 1
ATOM 5620 N N . GLN A 1 721 ? 3.746 12.180 19.678 1.00 95.94 721 GLN A N 1
ATOM 5621 C CA . GLN A 1 721 ? 3.169 10.962 20.257 1.00 95.94 721 GLN A CA 1
ATOM 5622 C C . GLN A 1 721 ? 3.528 9.738 19.411 1.00 95.94 721 GLN A C 1
ATOM 5624 O O . GLN A 1 721 ? 3.985 8.737 19.953 1.00 95.94 721 GLN A O 1
ATOM 5629 N N . THR A 1 722 ? 3.430 9.861 18.087 1.00 96.12 722 THR A N 1
ATOM 5630 C CA . THR A 1 722 ? 3.801 8.804 17.134 1.00 96.12 722 THR A CA 1
ATOM 5631 C C . THR A 1 722 ? 5.289 8.444 17.251 1.00 96.12 722 THR A C 1
ATOM 5633 O O . THR A 1 722 ? 5.643 7.279 17.398 1.00 96.12 722 THR A O 1
ATOM 5636 N N . GLU A 1 723 ? 6.179 9.443 17.303 1.00 96.94 723 GLU A N 1
ATOM 5637 C CA . GLU A 1 723 ? 7.615 9.249 17.563 1.00 96.94 723 GLU A CA 1
ATOM 5638 C C . GLU A 1 723 ? 7.878 8.578 18.923 1.00 96.94 723 GLU A C 1
ATOM 5640 O O . GLU A 1 723 ? 8.807 7.782 19.051 1.00 96.94 723 GLU A O 1
ATOM 5645 N N . ALA A 1 724 ? 7.082 8.884 19.957 1.00 97.50 724 ALA A N 1
ATOM 5646 C CA . ALA A 1 724 ? 7.206 8.240 21.264 1.00 97.50 724 ALA A CA 1
ATOM 5647 C C . ALA A 1 724 ? 6.812 6.757 21.212 1.00 97.50 724 ALA A C 1
ATOM 5649 O O . ALA A 1 724 ? 7.605 5.930 21.659 1.00 97.50 724 ALA A O 1
ATOM 5650 N N . GLY A 1 725 ? 5.680 6.420 20.584 1.00 96.06 725 GLY A N 1
ATOM 5651 C CA . GLY A 1 725 ? 5.263 5.030 20.369 1.00 96.06 725 GLY A CA 1
ATOM 5652 C C . GLY A 1 725 ? 6.290 4.230 19.561 1.00 96.06 725 GLY A C 1
ATOM 5653 O O . GLY A 1 725 ? 6.663 3.126 19.948 1.00 96.06 725 GLY A O 1
ATOM 5654 N N . CYS A 1 726 ? 6.862 4.815 18.506 1.00 96.44 726 CYS A N 1
ATOM 5655 C CA . CYS A 1 726 ? 7.923 4.174 17.724 1.00 96.44 726 CYS A CA 1
ATOM 5656 C C . CYS A 1 726 ? 9.225 3.944 18.516 1.00 96.44 726 CYS A C 1
ATOM 5658 O O . CYS A 1 726 ? 9.869 2.895 18.375 1.00 96.44 726 CYS A O 1
ATOM 5660 N N . ARG A 1 727 ? 9.607 4.882 19.395 1.00 96.06 727 ARG A N 1
ATOM 5661 C CA . ARG A 1 727 ? 10.724 4.684 20.334 1.00 96.06 727 ARG A CA 1
ATOM 5662 C C . ARG A 1 727 ? 10.437 3.581 21.349 1.00 96.06 727 ARG A C 1
ATOM 5664 O O . ARG A 1 727 ? 11.355 2.843 21.691 1.00 96.06 727 ARG A O 1
ATOM 5671 N N . GLU A 1 728 ? 9.206 3.468 21.828 1.00 95.56 728 GLU A N 1
ATOM 5672 C CA . GLU A 1 728 ? 8.803 2.461 22.810 1.00 95.56 728 GLU A CA 1
ATOM 5673 C C . GLU A 1 728 ? 8.733 1.055 22.195 1.00 95.56 728 GLU A C 1
ATOM 5675 O O . GLU A 1 728 ? 9.426 0.146 22.652 1.00 95.56 728 GLU A O 1
ATOM 5680 N N . GLN A 1 729 ? 7.985 0.896 21.102 1.00 91.75 729 GLN A N 1
ATOM 5681 C CA . GLN A 1 729 ? 7.745 -0.392 20.448 1.00 91.75 729 GLN A CA 1
ATOM 5682 C C . GLN A 1 729 ? 9.005 -0.968 19.775 1.00 91.75 729 GLN A C 1
ATOM 5684 O O . GLN A 1 729 ? 9.260 -2.171 19.840 1.00 91.75 729 GLN A O 1
ATOM 5689 N N . TRP A 1 730 ? 9.812 -0.117 19.131 1.00 91.75 730 TRP A N 1
ATOM 5690 C CA . TRP A 1 730 ? 10.914 -0.549 18.256 1.00 91.75 730 TRP A CA 1
ATOM 5691 C C . TRP A 1 730 ? 12.293 -0.016 18.665 1.00 91.75 730 TRP A C 1
ATOM 5693 O O . TRP A 1 730 ? 13.333 -0.483 18.176 1.00 91.75 730 TRP A O 1
ATOM 5703 N N . GLY A 1 731 ? 12.347 0.976 19.556 1.00 93.38 731 GLY A N 1
ATOM 5704 C CA . GLY A 1 731 ? 13.588 1.662 19.914 1.00 93.38 731 GLY A CA 1
ATOM 5705 C C . GLY A 1 731 ? 14.173 2.518 18.788 1.00 93.38 731 GLY A C 1
ATOM 5706 O O . GLY A 1 731 ? 15.362 2.843 18.855 1.00 93.38 731 GLY A O 1
ATOM 5707 N N . VAL A 1 732 ? 13.417 2.818 17.734 1.00 94.31 732 VAL A N 1
ATOM 5708 C CA . VAL A 1 732 ? 13.877 3.632 16.597 1.00 94.31 732 VAL A CA 1
ATOM 5709 C C . VAL A 1 732 ? 13.355 5.060 16.709 1.00 94.31 732 VAL A C 1
ATOM 5711 O O . VAL A 1 732 ? 12.371 5.319 17.394 1.00 94.31 732 VAL A O 1
ATOM 5714 N N . GLU A 1 733 ? 14.031 5.979 16.029 1.00 95.12 733 GLU A N 1
ATOM 5715 C CA . GLU A 1 733 ? 13.552 7.343 15.825 1.00 95.12 733 GLU A CA 1
ATOM 5716 C C . GLU A 1 733 ? 13.055 7.444 14.373 1.00 95.12 733 GLU A C 1
ATOM 5718 O O . GLU A 1 733 ? 13.875 7.244 13.466 1.00 95.12 733 GLU A O 1
ATOM 5723 N N . PRO A 1 734 ? 11.759 7.707 14.124 1.00 96.19 734 PRO A N 1
ATOM 5724 C CA . PRO A 1 734 ? 11.241 7.834 12.767 1.00 96.19 734 PRO A CA 1
ATOM 5725 C C . PRO A 1 734 ? 11.896 8.996 12.021 1.00 96.19 734 PRO A C 1
ATOM 5727 O O . PRO A 1 734 ? 12.026 10.104 12.546 1.00 96.19 734 PRO A O 1
ATOM 5730 N N . ARG A 1 735 ? 12.268 8.790 10.756 1.00 96.31 735 ARG A N 1
ATOM 5731 C CA . ARG A 1 735 ? 12.753 9.881 9.906 1.00 96.31 735 ARG A CA 1
ATOM 5732 C C . ARG A 1 735 ? 11.562 10.548 9.226 1.00 96.31 735 ARG A C 1
ATOM 5734 O O . ARG A 1 735 ? 11.301 10.324 8.051 1.00 96.31 735 ARG A O 1
ATOM 5741 N N . THR A 1 736 ? 10.844 11.379 9.974 1.00 95.81 736 THR A N 1
ATOM 5742 C CA . THR A 1 736 ? 9.491 11.860 9.623 1.00 95.81 736 THR A CA 1
ATOM 5743 C C . THR A 1 736 ? 9.344 12.648 8.310 1.00 95.81 736 THR A C 1
ATOM 5745 O O . THR A 1 736 ? 8.216 12.887 7.899 1.00 95.81 736 THR A O 1
ATOM 5748 N N . LEU A 1 737 ? 10.444 13.040 7.652 1.00 95.25 737 LEU A N 1
ATOM 5749 C CA . LEU A 1 737 ? 10.473 13.708 6.336 1.00 95.25 737 LEU A CA 1
ATOM 5750 C C . LEU A 1 737 ? 11.199 12.882 5.249 1.00 95.25 737 LEU A C 1
ATOM 5752 O O . LEU A 1 737 ? 11.429 13.381 4.151 1.00 95.25 737 LEU A O 1
ATOM 5756 N N . TRP A 1 738 ? 11.643 11.655 5.551 1.00 96.12 738 TRP A N 1
ATOM 5757 C CA . TRP A 1 738 ? 12.552 10.904 4.675 1.00 96.12 738 TRP A CA 1
ATOM 5758 C C . TRP A 1 738 ? 11.913 10.509 3.347 1.00 96.12 738 TRP A C 1
ATOM 5760 O O . TRP A 1 738 ? 12.551 10.690 2.317 1.00 96.12 738 TRP A O 1
ATOM 5770 N N . ALA A 1 739 ? 10.651 10.074 3.353 1.00 93.88 739 ALA A N 1
ATOM 5771 C CA . ALA A 1 739 ? 9.924 9.749 2.128 1.00 93.88 739 ALA A CA 1
ATOM 5772 C C . ALA A 1 739 ? 9.876 10.937 1.145 1.00 93.88 739 ALA A C 1
ATOM 5774 O O . ALA A 1 739 ? 10.271 10.793 -0.007 1.00 93.88 739 ALA A O 1
ATOM 5775 N N . SER A 1 740 ? 9.506 12.138 1.601 1.00 92.75 740 SER A N 1
ATOM 5776 C CA . SER A 1 740 ? 9.484 13.342 0.753 1.00 92.75 740 SER A CA 1
ATOM 5777 C C . SER A 1 740 ? 10.882 13.783 0.288 1.00 92.75 740 SER A C 1
ATOM 5779 O O . SER A 1 740 ? 11.031 14.313 -0.813 1.00 92.75 740 SER A O 1
ATOM 5781 N N . VAL A 1 741 ? 11.925 13.553 1.099 1.00 93.56 741 VAL A N 1
ATOM 5782 C CA . VAL A 1 741 ? 13.326 13.843 0.733 1.00 93.56 741 VAL A CA 1
ATOM 5783 C C . VAL A 1 741 ? 13.856 12.870 -0.321 1.00 93.56 741 VAL A C 1
ATOM 5785 O O . VAL A 1 741 ? 14.501 13.304 -1.274 1.00 93.56 741 VAL A O 1
ATOM 5788 N N . GLU A 1 742 ? 13.607 11.573 -0.154 1.00 94.81 742 GLU A N 1
ATOM 5789 C CA . GLU A 1 742 ? 14.161 10.531 -1.017 1.00 94.81 742 GLU A CA 1
ATOM 5790 C C . GLU A 1 742 ? 13.339 10.372 -2.306 1.00 94.81 742 GLU A C 1
ATOM 5792 O O . GLU A 1 742 ? 13.921 10.256 -3.385 1.00 94.81 742 GLU A O 1
ATOM 5797 N N . TRP A 1 743 ? 12.006 10.441 -2.240 1.00 93.88 743 TRP A N 1
ATOM 5798 C CA . TRP A 1 743 ? 11.109 10.188 -3.380 1.00 93.88 743 TRP A CA 1
ATOM 5799 C C . TRP A 1 743 ? 10.671 11.441 -4.146 1.00 93.88 743 TRP A C 1
ATOM 5801 O O . TRP A 1 743 ? 10.097 11.321 -5.223 1.00 93.88 743 TRP A O 1
ATOM 5811 N N . GLY A 1 744 ? 10.971 12.641 -3.637 1.00 86.62 744 GLY A N 1
ATOM 5812 C CA . GLY A 1 744 ? 10.690 13.922 -4.303 1.00 86.62 744 GLY A CA 1
ATOM 5813 C C . GLY A 1 744 ? 9.300 14.514 -4.034 1.00 86.62 744 GLY A C 1
ATOM 5814 O O . GLY A 1 744 ? 9.082 15.694 -4.332 1.00 86.62 744 GLY A O 1
ATOM 5815 N N . GLY A 1 745 ? 8.400 13.735 -3.427 1.00 88.00 745 GLY A N 1
ATOM 5816 C CA . GLY A 1 745 ? 7.061 14.171 -3.032 1.00 88.00 745 GLY A CA 1
ATOM 5817 C C . GLY A 1 745 ? 6.167 14.500 -4.229 1.00 88.00 745 GLY A C 1
ATOM 5818 O O . GLY A 1 745 ? 6.122 13.763 -5.213 1.00 88.00 745 GLY A O 1
ATOM 5819 N N . ARG A 1 746 ? 5.464 15.632 -4.169 1.00 91.50 746 ARG A N 1
ATOM 5820 C CA . ARG A 1 746 ? 4.596 16.146 -5.246 1.00 91.50 746 ARG A CA 1
ATOM 5821 C C . ARG A 1 746 ? 5.326 16.611 -6.514 1.00 91.50 746 ARG A C 1
ATOM 5823 O O . ARG A 1 746 ? 4.693 16.697 -7.561 1.00 91.50 746 ARG A O 1
ATOM 5830 N N . ARG A 1 747 ? 6.638 16.878 -6.460 1.00 90.69 747 ARG A N 1
ATOM 5831 C CA . ARG A 1 747 ? 7.419 17.404 -7.602 1.00 90.69 747 ARG A CA 1
ATOM 5832 C C . ARG A 1 747 ? 7.921 16.285 -8.512 1.00 90.69 747 ARG A C 1
ATOM 5834 O O . ARG A 1 747 ? 9.077 15.861 -8.429 1.00 90.69 747 ARG A O 1
ATOM 5841 N N . LEU A 1 748 ? 7.015 15.782 -9.346 1.00 93.06 748 LEU A N 1
ATOM 5842 C CA . LEU A 1 748 ? 7.225 14.632 -10.230 1.00 93.06 748 LEU A CA 1
ATOM 5843 C C . LEU A 1 748 ? 7.342 15.024 -11.714 1.00 93.06 748 LEU A C 1
ATOM 5845 O O . LEU A 1 748 ? 7.285 14.167 -12.588 1.00 93.06 748 LEU A O 1
ATOM 5849 N N . GLU A 1 749 ? 7.545 16.302 -12.034 1.00 91.62 749 GLU A N 1
ATOM 5850 C CA . GLU A 1 749 ? 7.583 16.821 -13.412 1.00 91.62 749 GLU A CA 1
ATOM 5851 C C . GLU A 1 749 ? 8.776 16.278 -14.220 1.00 91.62 749 GLU A C 1
ATOM 5853 O O . GLU A 1 749 ? 8.707 16.145 -15.442 1.00 91.62 749 GLU A O 1
ATOM 5858 N N . ALA A 1 750 ? 9.866 15.929 -13.527 1.00 93.06 750 ALA A N 1
ATOM 5859 C CA . ALA A 1 750 ? 11.044 15.271 -14.097 1.00 93.06 750 ALA A CA 1
ATOM 5860 C C . ALA A 1 750 ? 10.879 13.745 -14.270 1.00 93.06 750 ALA A C 1
ATOM 5862 O O . ALA A 1 750 ? 11.778 13.087 -14.801 1.00 93.06 750 ALA A O 1
ATOM 5863 N N . ALA A 1 751 ? 9.766 13.170 -13.805 1.00 96.69 751 ALA A N 1
ATOM 5864 C CA . ALA A 1 751 ? 9.429 11.772 -14.034 1.00 96.69 751 ALA A CA 1
ATOM 5865 C C . ALA A 1 751 ? 8.968 11.542 -15.481 1.00 96.69 751 ALA A C 1
ATOM 5867 O O . ALA A 1 751 ? 8.706 12.475 -16.241 1.00 96.69 751 ALA A O 1
ATOM 5868 N N . SER A 1 752 ? 8.868 10.272 -15.865 1.00 98.19 752 SER A N 1
ATOM 5869 C CA . SER A 1 752 ? 8.256 9.864 -17.130 1.00 98.19 752 SER A CA 1
ATOM 5870 C C . SER A 1 752 ? 7.747 8.433 -17.055 1.00 98.19 752 SER A C 1
ATOM 5872 O O . SER A 1 752 ? 8.335 7.613 -16.344 1.00 98.19 752 SER A O 1
ATOM 5874 N N . ASN A 1 753 ? 6.726 8.126 -17.850 1.00 98.75 753 ASN A N 1
ATOM 5875 C CA . ASN A 1 753 ? 6.164 6.795 -18.053 1.00 98.75 753 ASN A CA 1
ATOM 5876 C C . ASN A 1 753 ? 5.626 6.167 -16.750 1.00 98.75 753 ASN A C 1
ATOM 5878 O O . ASN A 1 753 ? 6.073 5.095 -16.338 1.00 98.75 753 ASN A O 1
ATOM 5882 N N . ILE A 1 754 ? 4.700 6.857 -16.078 1.00 98.81 754 ILE A N 1
ATOM 5883 C CA . ILE A 1 754 ? 4.007 6.375 -14.875 1.00 98.81 754 ILE A CA 1
ATOM 5884 C C . ILE A 1 754 ? 2.506 6.663 -14.999 1.00 98.81 754 ILE A C 1
ATOM 5886 O O . ILE A 1 754 ? 2.094 7.820 -15.094 1.00 98.81 754 ILE A O 1
ATOM 5890 N N . VAL A 1 755 ? 1.693 5.609 -14.942 1.00 98.88 755 VAL A N 1
ATOM 5891 C CA . VAL A 1 755 ? 0.247 5.710 -14.707 1.00 98.88 755 VAL A CA 1
ATOM 5892 C C . VAL A 1 755 ? -0.000 5.542 -13.212 1.00 98.88 755 VAL A C 1
ATOM 5894 O O . VAL A 1 755 ? 0.406 4.536 -12.633 1.00 98.88 755 VAL A O 1
ATOM 5897 N N . PHE A 1 756 ? -0.681 6.509 -12.604 1.00 98.81 756 PHE A N 1
ATOM 5898 C CA . PHE A 1 756 ? -1.198 6.426 -11.242 1.00 98.81 756 PHE A CA 1
ATOM 5899 C C . PHE A 1 756 ? -2.712 6.186 -11.276 1.00 98.81 756 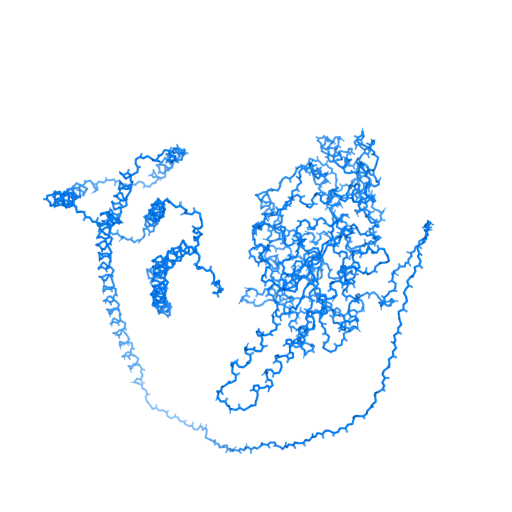PHE A C 1
ATOM 5901 O O . PHE A 1 756 ? -3.495 7.132 -11.387 1.00 98.81 756 PHE A O 1
ATOM 5908 N N . SER A 1 757 ? -3.139 4.929 -11.200 1.00 98.88 757 SER A N 1
ATOM 5909 C CA . SER A 1 757 ? -4.555 4.570 -11.079 1.00 98.88 757 SER A CA 1
ATOM 5910 C C . SER A 1 757 ? -5.025 4.701 -9.623 1.00 98.88 757 SER A C 1
ATOM 5912 O O . SER A 1 757 ? -4.289 4.359 -8.701 1.00 98.88 757 SER A O 1
ATOM 5914 N N . ASN A 1 758 ? -6.231 5.225 -9.388 1.00 98.88 758 ASN A N 1
ATOM 5915 C CA . ASN A 1 758 ? -6.838 5.339 -8.055 1.00 98.88 758 ASN A CA 1
ATOM 5916 C C . ASN A 1 758 ? -8.354 5.090 -8.116 1.00 98.88 758 ASN A C 1
ATOM 5918 O O . ASN A 1 758 ? -9.068 5.720 -8.901 1.00 98.88 758 ASN A O 1
ATOM 5922 N N . GLY A 1 759 ? -8.843 4.204 -7.248 1.00 98.62 759 GLY A N 1
ATOM 5923 C CA . GLY A 1 759 ? -10.271 4.033 -6.976 1.00 98.62 759 GLY A CA 1
ATOM 5924 C C . GLY A 1 759 ? -10.807 5.115 -6.032 1.00 98.62 759 GLY A C 1
ATOM 5925 O O . GLY A 1 759 ? -10.078 5.530 -5.139 1.00 98.62 759 GLY A O 1
ATOM 5926 N N . LEU A 1 760 ? -12.047 5.594 -6.194 1.00 97.81 760 LEU A N 1
ATOM 5927 C CA . LEU A 1 760 ? -12.614 6.604 -5.274 1.00 97.81 760 LEU A CA 1
ATOM 5928 C C . LEU A 1 760 ? -13.315 6.019 -4.034 1.00 97.81 760 LEU A C 1
ATOM 5930 O O . LEU A 1 760 ? -13.564 6.769 -3.096 1.00 97.81 760 LEU A O 1
ATOM 5934 N N . LEU A 1 761 ? -13.567 4.705 -3.995 1.00 98.25 761 LEU A N 1
ATOM 5935 C CA . LEU A 1 761 ? -13.950 3.980 -2.769 1.00 98.25 761 LEU A CA 1
ATOM 5936 C C . LEU A 1 761 ? -12.714 3.570 -1.942 1.00 98.25 761 LEU A C 1
ATOM 5938 O O . LEU A 1 761 ? -12.816 3.077 -0.825 1.00 98.25 761 LEU A O 1
ATOM 5942 N N . ASP A 1 762 ? -11.512 3.740 -2.497 1.00 98.69 762 ASP A N 1
ATOM 5943 C CA . ASP A 1 762 ? -10.270 3.429 -1.802 1.00 98.69 762 ASP A CA 1
ATOM 5944 C C . ASP A 1 762 ? -9.863 4.581 -0.868 1.00 98.69 762 ASP A C 1
ATOM 5946 O O . ASP A 1 762 ? -9.539 5.671 -1.358 1.00 98.69 762 ASP A O 1
ATOM 5950 N N . PRO A 1 763 ? -9.788 4.377 0.460 1.00 98.50 763 PRO A N 1
ATOM 5951 C CA . PRO A 1 763 ? -9.381 5.432 1.382 1.00 98.50 763 PRO A CA 1
ATOM 5952 C C . PRO A 1 763 ? -7.919 5.874 1.205 1.00 98.50 763 PRO A C 1
ATOM 5954 O O . PRO A 1 763 ? -7.566 6.988 1.601 1.00 98.50 763 PRO A O 1
ATOM 5957 N N . TRP A 1 764 ? -7.078 5.074 0.537 1.00 98.56 764 TRP A N 1
ATOM 5958 C CA . TRP A 1 764 ? -5.719 5.472 0.157 1.00 98.56 764 TRP A CA 1
ATOM 5959 C C . TRP A 1 764 ? -5.666 6.506 -0.976 1.00 98.56 764 TRP A C 1
ATOM 5961 O O . TRP A 1 764 ? -4.672 7.230 -1.087 1.00 98.56 764 TRP A O 1
ATOM 5971 N N . SER A 1 765 ? -6.736 6.660 -1.765 1.00 98.25 765 SER A N 1
ATOM 5972 C CA . SER A 1 765 ? -6.799 7.644 -2.858 1.00 98.25 765 SER A CA 1
ATOM 5973 C C . SER A 1 765 ? -6.630 9.090 -2.377 1.00 98.25 765 SER A C 1
ATOM 5975 O O . SER A 1 765 ? -6.059 9.914 -3.090 1.00 98.25 765 SER A O 1
ATOM 5977 N N . GLY A 1 766 ? -7.006 9.389 -1.126 1.00 96.69 766 GLY A N 1
ATOM 5978 C CA . GLY A 1 766 ? -6.776 10.690 -0.486 1.00 96.69 766 GLY A CA 1
ATOM 5979 C C . GLY A 1 766 ? -5.296 11.084 -0.350 1.00 96.69 766 GLY A C 1
ATOM 5980 O O . GLY A 1 766 ? -4.989 12.268 -0.203 1.00 96.69 766 GLY A O 1
ATOM 5981 N N . GLY A 1 767 ? -4.381 10.113 -0.432 1.00 96.19 767 GLY A N 1
ATOM 5982 C CA . GLY A 1 767 ? -2.931 10.308 -0.502 1.00 96.19 767 GLY A CA 1
ATOM 5983 C C . GLY A 1 767 ? -2.313 9.998 -1.873 1.00 96.19 767 GLY A C 1
ATOM 5984 O O . GLY A 1 767 ? -1.088 10.034 -2.007 1.00 96.19 767 GLY A O 1
ATOM 5985 N N . GLY A 1 768 ? -3.129 9.658 -2.874 1.00 96.69 768 GLY A N 1
ATOM 5986 C CA . GLY A 1 768 ? -2.706 9.279 -4.222 1.00 96.69 768 GLY A CA 1
ATOM 5987 C C . GLY A 1 768 ? -2.580 10.456 -5.195 1.00 96.69 768 GLY A C 1
ATOM 5988 O O . GLY A 1 768 ? -2.935 11.600 -4.899 1.00 96.69 768 GLY A O 1
ATOM 5989 N N . VAL A 1 769 ? -2.076 10.166 -6.397 1.00 97.38 769 VAL A N 1
ATOM 5990 C CA . VAL A 1 769 ? -1.992 11.131 -7.506 1.00 97.38 769 VAL A CA 1
ATOM 5991 C C . VAL A 1 769 ? -3.317 11.148 -8.269 1.00 97.38 769 VAL A C 1
ATOM 5993 O O . VAL A 1 769 ? -3.622 10.218 -9.011 1.00 97.38 769 VAL A O 1
ATOM 5996 N N . LEU A 1 770 ? -4.104 12.213 -8.089 1.00 96.75 770 LEU A N 1
ATOM 5997 C CA . LEU A 1 770 ? -5.467 12.321 -8.639 1.00 96.75 770 LEU A CA 1
ATOM 5998 C C . LEU A 1 770 ? -5.595 13.228 -9.883 1.00 96.75 770 LEU A C 1
ATOM 6000 O O . LEU A 1 770 ? -6.703 13.549 -10.305 1.00 96.75 770 LEU A O 1
ATOM 6004 N N . HIS A 1 771 ? -4.481 13.683 -10.459 1.00 96.50 771 HIS A N 1
ATOM 6005 C CA . HIS A 1 771 ? -4.450 14.505 -11.676 1.00 96.50 771 HIS A CA 1
ATOM 6006 C C . HIS A 1 771 ? -3.164 14.271 -12.479 1.00 96.50 771 HIS A C 1
ATOM 6008 O O . HIS A 1 771 ? -2.146 13.857 -11.925 1.00 96.50 771 HIS A O 1
ATOM 6014 N N . ASN A 1 772 ? -3.199 14.560 -13.784 1.00 97.62 772 ASN A N 1
ATOM 6015 C CA . ASN A 1 772 ? -2.020 14.473 -14.648 1.00 97.62 772 ASN A CA 1
ATOM 6016 C C . ASN A 1 772 ? -0.932 15.450 -14.178 1.00 97.62 772 ASN A C 1
ATOM 6018 O O . ASN A 1 772 ? -1.204 16.633 -13.984 1.00 97.62 772 ASN A O 1
ATOM 6022 N N . ILE A 1 773 ? 0.301 14.956 -14.037 1.00 96.50 773 ILE A N 1
ATOM 6023 C CA . ILE A 1 773 ? 1.476 15.773 -13.697 1.00 96.50 773 ILE A CA 1
ATOM 6024 C C . ILE A 1 773 ? 2.163 16.271 -14.970 1.00 96.50 773 ILE A C 1
ATOM 6026 O O . ILE A 1 773 ? 2.572 17.426 -15.055 1.00 96.50 773 ILE A O 1
ATOM 6030 N N . SER A 1 774 ? 2.305 15.397 -15.971 1.00 96.06 774 SER A N 1
ATOM 6031 C CA . SER A 1 774 ? 2.915 15.736 -17.256 1.00 96.06 774 SER A CA 1
ATOM 6032 C C . SER A 1 774 ? 2.407 14.807 -18.352 1.00 96.06 774 SER A C 1
ATOM 6034 O O . SER A 1 774 ? 2.827 13.656 -18.453 1.00 96.06 774 SER A O 1
ATOM 6036 N N . GLU A 1 775 ? 1.529 15.317 -19.214 1.00 92.88 775 GLU A N 1
ATOM 6037 C CA . GLU A 1 775 ? 1.048 14.574 -20.388 1.00 92.88 775 GLU A CA 1
ATOM 6038 C C . GLU A 1 775 ? 2.156 14.372 -21.430 1.00 92.88 775 GLU A C 1
ATOM 6040 O O . GLU A 1 775 ? 2.203 13.338 -22.090 1.00 92.88 775 GLU A O 1
ATOM 6045 N N . ALA A 1 776 ? 3.100 15.315 -21.531 1.00 94.31 776 ALA A N 1
ATOM 6046 C CA . ALA A 1 776 ? 4.253 15.212 -22.426 1.00 94.31 776 ALA A CA 1
ATOM 6047 C C . ALA A 1 776 ? 5.197 14.052 -22.050 1.00 94.31 776 ALA A C 1
ATOM 6049 O O . ALA A 1 776 ? 5.795 13.436 -22.931 1.00 94.31 776 ALA A O 1
ATOM 6050 N N . ASN A 1 777 ? 5.300 13.736 -20.754 1.00 95.69 777 ASN A N 1
ATOM 6051 C CA . ASN A 1 777 ? 6.177 12.688 -20.227 1.00 95.69 777 ASN A CA 1
ATOM 6052 C C . ASN A 1 777 ? 5.425 11.401 -19.835 1.00 95.69 777 ASN A C 1
ATOM 6054 O O . ASN A 1 777 ? 6.025 10.535 -19.204 1.00 95.69 777 ASN A O 1
ATOM 6058 N N . ASP A 1 778 ? 4.133 11.265 -20.151 1.00 97.88 778 ASP A N 1
ATOM 6059 C CA . ASP A 1 778 ? 3.273 10.166 -19.681 1.00 97.88 778 ASP A CA 1
ATOM 6060 C C . ASP A 1 778 ? 3.305 9.965 -18.148 1.00 97.88 778 ASP A C 1
ATOM 6062 O O . ASP A 1 778 ? 3.486 8.849 -17.665 1.00 97.88 778 ASP A O 1
ATOM 6066 N N . VAL A 1 779 ? 3.168 11.046 -17.373 1.00 98.38 779 VAL A N 1
ATOM 6067 C CA . VAL A 1 779 ? 2.982 11.008 -15.909 1.00 98.38 779 VAL A CA 1
ATOM 6068 C C . VAL A 1 779 ? 1.545 11.426 -15.609 1.00 98.38 779 VAL A C 1
ATOM 6070 O O . VAL A 1 779 ? 1.240 12.617 -15.481 1.00 98.38 779 VAL A O 1
ATOM 6073 N N . VAL A 1 780 ? 0.649 10.442 -15.580 1.00 98.44 780 VAL A N 1
ATOM 6074 C CA . VAL A 1 780 ? -0.806 10.639 -15.684 1.00 98.44 780 VAL A CA 1
ATOM 6075 C C . VAL A 1 780 ? -1.568 9.960 -14.550 1.00 98.44 780 VAL A C 1
ATOM 6077 O O . VAL A 1 780 ? -1.095 8.977 -13.982 1.00 98.44 780 VAL A O 1
ATOM 6080 N N . ALA A 1 781 ? -2.756 10.475 -14.240 1.00 98.50 781 ALA A N 1
ATOM 6081 C CA . ALA A 1 781 ? -3.671 9.884 -13.269 1.00 98.50 781 ALA A CA 1
ATOM 6082 C C . ALA A 1 781 ? -4.865 9.225 -13.968 1.00 98.50 781 ALA A C 1
ATOM 6084 O O . ALA A 1 781 ? -5.395 9.756 -14.945 1.00 98.50 781 ALA A O 1
ATOM 6085 N N . VAL A 1 782 ? -5.312 8.085 -13.444 1.00 98.75 782 VAL A N 1
ATOM 6086 C CA . VAL A 1 782 ? -6.468 7.334 -13.951 1.00 98.75 782 VAL A CA 1
ATOM 6087 C C . VAL A 1 782 ? -7.437 7.108 -12.796 1.00 98.75 782 VAL A C 1
ATOM 6089 O O . VAL A 1 782 ? -7.123 6.413 -11.835 1.00 98.75 782 VAL A O 1
ATOM 6092 N N . ILE A 1 783 ? -8.609 7.738 -12.857 1.00 98.62 783 ILE A N 1
ATOM 6093 C CA . ILE A 1 783 ? -9.588 7.711 -11.764 1.00 98.62 783 ILE A CA 1
ATOM 6094 C C . ILE A 1 783 ? -10.674 6.682 -12.061 1.00 98.62 783 ILE A C 1
ATOM 6096 O O . ILE A 1 783 ? -11.244 6.680 -13.151 1.00 98.62 783 ILE A O 1
ATOM 6100 N N . ILE A 1 784 ? -10.979 5.838 -11.076 1.00 98.75 784 ILE A N 1
ATOM 6101 C CA . ILE A 1 784 ? -11.956 4.750 -11.171 1.00 98.75 784 ILE A CA 1
ATOM 6102 C C . ILE A 1 784 ? -13.036 5.005 -10.104 1.00 98.75 784 ILE A C 1
ATOM 6104 O O . ILE A 1 784 ? -12.866 4.587 -8.958 1.00 98.75 784 ILE A O 1
ATOM 6108 N N . PRO A 1 785 ? -14.131 5.727 -10.417 1.00 97.44 785 PRO A N 1
ATOM 6109 C CA . PRO A 1 785 ? -15.078 6.195 -9.401 1.00 97.44 785 PRO A CA 1
ATOM 6110 C C . PRO A 1 785 ? -15.703 5.081 -8.554 1.00 97.44 785 PRO A C 1
ATOM 6112 O O . PRO A 1 785 ? -15.824 5.217 -7.345 1.00 97.44 785 PRO A O 1
ATOM 6115 N N . GLU A 1 786 ? -16.044 3.953 -9.171 1.00 96.38 786 GLU A N 1
ATOM 6116 C CA . GLU A 1 786 ? -16.621 2.780 -8.506 1.00 96.38 786 GLU A CA 1
ATOM 6117 C C . GLU A 1 786 ? -15.555 1.762 -8.047 1.00 96.38 786 GLU A C 1
ATOM 6119 O O . GLU A 1 786 ? -15.881 0.628 -7.695 1.00 96.38 786 GLU A O 1
ATOM 6124 N N . GLY A 1 787 ? -14.274 2.135 -8.110 1.00 97.81 787 GLY A N 1
ATOM 6125 C CA . GLY A 1 787 ? -13.148 1.294 -7.725 1.00 97.81 787 GLY A CA 1
ATOM 6126 C C . GLY A 1 787 ? -12.812 1.417 -6.243 1.00 97.81 787 GLY A C 1
ATOM 6127 O O . GLY A 1 787 ? -12.660 2.524 -5.731 1.00 97.81 787 GLY A O 1
ATOM 6128 N N . ALA A 1 788 ? -12.633 0.272 -5.587 1.00 98.06 788 ALA A N 1
ATOM 6129 C CA . ALA A 1 788 ? -11.905 0.160 -4.325 1.00 98.06 788 ALA A CA 1
ATOM 6130 C C . ALA A 1 788 ? -10.394 -0.016 -4.594 1.00 98.06 788 ALA A C 1
ATOM 6132 O O . ALA A 1 788 ? -9.919 0.279 -5.696 1.00 98.06 788 ALA A O 1
ATOM 6133 N N . HIS A 1 789 ? -9.635 -0.498 -3.607 1.00 98.62 789 HIS A N 1
ATOM 6134 C CA . HIS A 1 789 ? -8.170 -0.526 -3.635 1.00 98.62 789 HIS A CA 1
ATOM 6135 C C . HIS A 1 789 ? -7.614 -1.310 -4.842 1.00 98.62 789 HIS A C 1
ATOM 6137 O O . HIS A 1 789 ? -7.811 -2.524 -4.945 1.00 98.62 789 HIS A O 1
ATOM 6143 N N . HIS A 1 790 ? -6.970 -0.593 -5.773 1.00 98.44 790 HIS A N 1
ATOM 6144 C CA . HIS A 1 790 ? -6.377 -1.069 -7.033 1.00 98.44 790 HIS A CA 1
ATOM 6145 C C . HIS A 1 790 ? -7.211 -2.126 -7.803 1.00 98.44 790 HIS A C 1
ATOM 6147 O O . HIS A 1 790 ? -6.717 -3.190 -8.199 1.00 98.44 790 HIS A O 1
ATOM 6153 N N . LEU A 1 791 ? -8.510 -1.853 -8.007 1.00 98.75 791 LEU A N 1
ATOM 6154 C CA . LEU A 1 791 ? -9.426 -2.724 -8.768 1.00 98.75 791 LEU A CA 1
ATOM 6155 C C . LEU A 1 791 ? -8.970 -2.952 -10.230 1.00 98.75 791 LEU A C 1
ATOM 6157 O O . LEU A 1 791 ? -9.257 -3.997 -10.815 1.00 98.75 791 LEU A O 1
ATOM 6161 N N . ASP A 1 792 ? -8.240 -2.007 -10.817 1.00 98.81 792 ASP A N 1
ATOM 6162 C CA . ASP A 1 792 ? -7.593 -2.098 -12.133 1.00 98.81 792 ASP A CA 1
ATOM 6163 C C . ASP A 1 792 ? -6.629 -3.280 -12.253 1.00 98.81 792 ASP A C 1
ATOM 6165 O O . ASP A 1 792 ? -6.655 -3.977 -13.266 1.00 98.81 792 ASP A O 1
ATOM 6169 N N . LEU A 1 793 ? -5.866 -3.596 -11.204 1.00 98.75 793 LEU A N 1
ATOM 6170 C CA . LEU A 1 793 ? -4.940 -4.729 -11.230 1.00 98.75 793 LEU A CA 1
ATOM 6171 C C . LEU A 1 793 ? -5.631 -6.098 -11.201 1.00 98.75 793 LEU A C 1
ATOM 6173 O O . LEU A 1 793 ? -5.008 -7.088 -11.588 1.00 98.75 793 LEU A O 1
ATOM 6177 N N . MET A 1 794 ? -6.885 -6.169 -10.748 1.00 98.19 794 MET A N 1
ATOM 6178 C CA . MET A 1 794 ? -7.626 -7.423 -10.572 1.00 98.19 794 MET A CA 1
ATOM 6179 C C . MET A 1 794 ? -7.944 -8.119 -11.904 1.00 98.19 794 MET A C 1
ATOM 6181 O O . MET A 1 794 ? -7.953 -7.502 -12.969 1.00 98.19 794 MET A O 1
ATOM 6185 N N . PHE A 1 795 ? -8.252 -9.418 -11.838 1.00 97.56 795 PHE A N 1
ATOM 6186 C CA . PHE A 1 795 ? -8.794 -10.169 -12.978 1.00 97.56 795 PHE A CA 1
ATOM 6187 C C . PHE A 1 795 ? -10.101 -9.564 -13.501 1.00 97.56 795 PHE A C 1
ATOM 6189 O O . PHE A 1 795 ? -10.947 -9.104 -12.730 1.00 97.56 795 PHE A O 1
ATOM 6196 N N . SER A 1 796 ? -10.292 -9.635 -14.817 1.00 97.62 796 SER A N 1
ATOM 6197 C CA . SER A 1 796 ? -11.503 -9.164 -15.475 1.00 97.62 796 SER A CA 1
ATOM 6198 C C . SER A 1 796 ? -12.737 -9.948 -15.032 1.00 97.62 796 SER A C 1
ATOM 6200 O O . SER A 1 796 ? -12.794 -11.179 -15.080 1.00 97.62 796 SER A O 1
ATOM 6202 N N . ASN A 1 797 ? -13.772 -9.211 -14.636 1.00 97.19 797 ASN A N 1
ATOM 6203 C CA . ASN A 1 797 ? -15.009 -9.731 -14.078 1.00 97.19 797 ASN A CA 1
ATOM 6204 C C . ASN A 1 797 ? -16.236 -9.212 -14.863 1.00 97.19 797 ASN A C 1
ATOM 6206 O O . ASN A 1 797 ? -16.300 -8.033 -15.225 1.00 97.19 797 ASN A O 1
ATOM 6210 N N . PRO A 1 798 ? -17.274 -10.037 -15.104 1.00 97.12 798 PRO A N 1
ATOM 6211 C CA . PRO A 1 798 ? -18.555 -9.583 -15.647 1.00 97.12 798 PRO A CA 1
ATOM 6212 C C . PRO A 1 798 ? -19.190 -8.429 -14.859 1.00 97.12 798 PRO A C 1
ATOM 6214 O O . PRO A 1 798 ? -19.860 -7.593 -15.466 1.00 97.12 798 PRO A O 1
ATOM 6217 N N . LEU A 1 799 ? -18.936 -8.358 -13.546 1.00 97.50 799 LEU A N 1
ATOM 6218 C CA . LEU A 1 799 ? -19.400 -7.307 -12.635 1.00 97.50 799 LEU A CA 1
ATOM 6219 C C . LEU A 1 799 ? -18.465 -6.084 -12.553 1.00 97.50 799 LEU A C 1
ATOM 6221 O O . LEU A 1 799 ? -18.764 -5.160 -11.802 1.00 97.50 799 LEU A O 1
ATOM 6225 N N . ASP A 1 800 ? -17.363 -6.048 -13.313 1.00 98.31 800 ASP A N 1
ATOM 6226 C CA . ASP A 1 800 ? -16.520 -4.850 -13.404 1.00 98.31 800 ASP A CA 1
ATOM 6227 C C . ASP A 1 800 ? -17.335 -3.638 -13.904 1.00 98.31 800 ASP A C 1
ATOM 6229 O O . ASP A 1 800 ? -18.021 -3.752 -14.934 1.00 98.31 800 ASP A O 1
ATOM 6233 N N . PRO A 1 801 ? -17.234 -2.469 -13.243 1.00 97.69 801 PRO A N 1
ATOM 6234 C CA . PRO A 1 801 ? -17.833 -1.232 -13.728 1.00 97.69 801 PRO A CA 1
ATOM 6235 C C . PRO A 1 801 ? -17.202 -0.798 -15.066 1.00 97.69 801 PRO A C 1
ATOM 6237 O O . PRO A 1 801 ? -16.067 -1.175 -15.376 1.00 97.69 801 PRO A O 1
ATOM 6240 N N . PRO A 1 802 ? -17.897 0.018 -15.883 1.00 98.31 802 PRO A N 1
ATOM 6241 C CA . PRO A 1 802 ? -17.335 0.539 -17.131 1.00 98.31 802 PRO A CA 1
ATOM 6242 C C . PRO A 1 802 ? -16.005 1.279 -16.927 1.00 98.31 802 PRO A C 1
ATOM 6244 O O . PRO A 1 802 ? -15.074 1.081 -17.705 1.00 98.31 802 PRO A O 1
ATOM 6247 N N . SER A 1 803 ? -15.885 2.043 -15.837 1.00 98.50 803 SER A N 1
ATOM 6248 C CA . SER A 1 803 ? -14.699 2.832 -15.488 1.00 98.50 803 SER A CA 1
ATOM 6249 C C . SER A 1 803 ? -13.413 2.007 -15.389 1.00 98.50 803 SER A C 1
ATOM 6251 O O . SER A 1 803 ? -12.411 2.383 -15.992 1.00 98.50 803 SER A O 1
ATOM 6253 N N . VAL A 1 804 ? -13.420 0.853 -14.707 1.00 98.75 804 VAL A N 1
ATOM 6254 C CA . VAL A 1 804 ? -12.206 0.018 -14.612 1.00 98.75 804 VAL A CA 1
ATOM 6255 C C . VAL A 1 804 ? -11.860 -0.648 -15.946 1.00 98.75 804 VAL A C 1
ATOM 6257 O O . VAL A 1 804 ? -10.687 -0.821 -16.269 1.00 98.75 804 VAL A O 1
ATOM 6260 N N . ARG A 1 805 ? -12.859 -0.969 -16.777 1.00 98.56 805 ARG A N 1
ATOM 6261 C CA . ARG A 1 805 ? -12.616 -1.499 -18.130 1.00 98.56 805 ARG A CA 1
ATOM 6262 C C . ARG A 1 805 ? -11.954 -0.451 -19.025 1.00 98.56 805 ARG A C 1
ATOM 6264 O O . ARG A 1 805 ? -11.057 -0.783 -19.796 1.00 98.56 805 ARG A O 1
ATOM 6271 N N . GLU A 1 806 ? -12.366 0.808 -18.899 1.00 98.62 806 GLU A N 1
ATOM 6272 C CA . GLU A 1 806 ? -11.750 1.945 -19.590 1.00 98.62 806 GLU A CA 1
ATOM 6273 C C . GLU A 1 806 ? -10.341 2.258 -19.054 1.00 98.62 806 GLU A C 1
ATOM 6275 O O . GLU A 1 806 ? -9.442 2.518 -19.859 1.00 98.62 806 GLU A O 1
ATOM 6280 N N . ALA A 1 807 ? -10.127 2.152 -17.736 1.00 98.81 807 ALA A N 1
ATOM 6281 C CA . ALA A 1 807 ? -8.825 2.299 -17.079 1.00 98.81 807 ALA A CA 1
ATOM 6282 C C . ALA A 1 807 ? -7.808 1.256 -17.569 1.00 98.81 807 ALA A C 1
ATOM 6284 O O . ALA A 1 807 ? -6.800 1.633 -18.168 1.00 98.81 807 ALA A O 1
ATOM 6285 N N . ARG A 1 808 ? -8.128 -0.045 -17.474 1.00 98.88 808 ARG A N 1
ATOM 6286 C CA . ARG A 1 808 ? -7.267 -1.138 -17.972 1.00 98.88 808 ARG A CA 1
ATOM 6287 C C . ARG A 1 808 ? -6.937 -0.990 -19.459 1.00 98.88 808 ARG A C 1
ATOM 6289 O O . ARG A 1 808 ? -5.804 -1.213 -19.881 1.00 98.88 808 ARG A O 1
ATOM 6296 N N . ALA A 1 809 ? -7.909 -0.562 -20.269 1.00 98.62 809 ALA A N 1
ATOM 6297 C CA . ALA A 1 809 ? -7.686 -0.298 -21.689 1.00 98.62 809 ALA A CA 1
ATOM 6298 C C . ALA A 1 809 ? -6.779 0.923 -21.943 1.00 98.62 809 ALA A C 1
ATOM 6300 O O . ALA A 1 809 ? -6.134 0.990 -22.990 1.00 98.62 809 ALA A O 1
ATOM 6301 N N . LEU A 1 810 ? -6.745 1.915 -21.046 1.00 98.62 810 LEU A N 1
ATOM 6302 C CA . LEU A 1 810 ? -5.839 3.068 -21.111 1.00 98.62 810 LEU A CA 1
ATOM 6303 C C . LEU A 1 810 ? -4.428 2.707 -20.632 1.00 98.62 810 LEU A C 1
ATOM 6305 O O . LEU A 1 810 ? -3.461 3.060 -21.306 1.00 98.62 810 LEU A O 1
ATOM 6309 N N . GLU A 1 811 ? -4.316 1.965 -19.532 1.00 98.81 811 GLU A N 1
ATOM 6310 C CA . GLU A 1 811 ? -3.063 1.400 -19.018 1.00 98.81 811 GLU A CA 1
ATOM 6311 C C . GLU A 1 811 ? -2.360 0.565 -20.095 1.00 98.81 811 GLU A C 1
ATOM 6313 O O . GLU A 1 811 ? -1.190 0.803 -20.392 1.00 98.81 811 GLU A O 1
ATOM 6318 N N . GLU A 1 812 ? -3.087 -0.328 -20.775 1.00 98.56 812 GLU A N 1
ATOM 6319 C CA . GLU A 1 812 ? -2.560 -1.111 -21.898 1.00 98.56 812 GLU A CA 1
ATOM 6320 C C . GLU A 1 812 ? -1.981 -0.235 -23.019 1.00 98.56 812 GLU A C 1
ATOM 6322 O O . GLU A 1 812 ? -0.871 -0.495 -23.481 1.00 98.56 812 GLU A O 1
ATOM 6327 N N . ARG A 1 813 ? -2.663 0.850 -23.418 1.00 98.62 813 ARG A N 1
ATOM 6328 C CA . ARG A 1 813 ? -2.151 1.764 -24.460 1.00 98.62 813 ARG A CA 1
ATOM 6329 C C . ARG A 1 813 ? -0.832 2.428 -24.056 1.00 98.62 813 ARG A C 1
ATOM 6331 O O . ARG A 1 813 ? 0.036 2.630 -24.907 1.00 98.62 813 ARG A O 1
ATOM 6338 N N . TYR A 1 814 ? -0.654 2.754 -22.775 1.00 98.75 814 TYR A N 1
ATOM 6339 C CA . TYR A 1 814 ? 0.626 3.248 -22.263 1.00 98.75 814 TYR A CA 1
ATOM 6340 C C . TYR A 1 814 ? 1.700 2.154 -22.259 1.00 98.75 814 TYR A C 1
ATOM 6342 O O . TYR A 1 814 ? 2.817 2.395 -22.716 1.00 98.75 814 TYR A O 1
ATOM 6350 N N . ILE A 1 815 ? 1.359 0.932 -21.845 1.00 98.81 815 ILE A N 1
ATOM 6351 C CA . ILE A 1 815 ? 2.259 -0.230 -21.871 1.00 98.81 815 ILE A CA 1
ATOM 6352 C C . ILE A 1 815 ? 2.742 -0.518 -23.303 1.00 98.81 815 ILE A C 1
ATOM 6354 O O . ILE A 1 815 ? 3.948 -0.642 -23.530 1.00 98.81 815 ILE A O 1
ATOM 6358 N N . GLU A 1 816 ? 1.838 -0.560 -24.288 1.00 98.50 816 GLU A N 1
ATOM 6359 C CA . GLU A 1 816 ? 2.169 -0.697 -25.713 1.00 98.50 816 GLU A CA 1
ATOM 6360 C C . GLU A 1 816 ? 3.139 0.400 -26.178 1.00 98.50 816 GLU A C 1
ATOM 6362 O O . GLU A 1 816 ? 4.189 0.099 -26.760 1.00 98.50 816 GLU A O 1
ATOM 6367 N N . LYS A 1 817 ? 2.823 1.668 -25.873 1.00 98.44 817 LYS A N 1
ATOM 6368 C CA . LYS A 1 817 ? 3.646 2.839 -26.211 1.00 98.44 817 LYS A CA 1
ATOM 6369 C C . LYS A 1 817 ? 5.058 2.720 -25.633 1.00 98.44 817 LYS A C 1
ATOM 6371 O O . LYS A 1 817 ? 6.036 2.873 -26.368 1.00 98.44 817 LYS A O 1
ATOM 6376 N N . TRP A 1 818 ? 5.195 2.421 -24.343 1.00 98.62 818 TRP A N 1
ATOM 6377 C CA . TRP A 1 818 ? 6.494 2.374 -23.667 1.00 98.62 818 TRP A CA 1
ATOM 6378 C C . TRP A 1 818 ? 7.350 1.184 -24.116 1.00 98.62 818 TRP A C 1
ATOM 6380 O O . TRP A 1 818 ? 8.554 1.349 -24.331 1.00 98.62 818 TRP A O 1
ATOM 6390 N N . VAL A 1 819 ? 6.744 0.011 -24.348 1.00 98.31 819 VAL A N 1
ATOM 6391 C CA . VAL A 1 819 ? 7.437 -1.164 -24.912 1.00 98.31 819 VAL A CA 1
ATOM 6392 C C . VAL A 1 819 ? 7.921 -0.887 -26.342 1.00 98.31 819 VAL A C 1
ATOM 6394 O O . VAL A 1 819 ? 9.047 -1.254 -26.691 1.00 98.31 819 VAL A O 1
ATOM 6397 N N . ALA A 1 820 ? 7.122 -0.203 -27.169 1.00 97.44 820 ALA A N 1
ATOM 6398 C CA . ALA A 1 820 ? 7.534 0.206 -28.513 1.00 97.44 820 ALA A CA 1
ATOM 6399 C C . ALA A 1 820 ? 8.722 1.186 -28.473 1.00 97.44 820 ALA A C 1
ATOM 6401 O O . ALA A 1 820 ? 9.746 0.937 -29.117 1.00 97.44 820 ALA A O 1
ATOM 6402 N N . GLN A 1 821 ? 8.637 2.236 -27.650 1.00 96.50 821 GLN A N 1
ATOM 6403 C CA . GLN A 1 821 ? 9.719 3.209 -27.463 1.00 96.50 821 GLN A CA 1
ATOM 6404 C C . GLN A 1 821 ? 11.016 2.561 -26.946 1.00 96.50 821 GLN A C 1
ATOM 6406 O O . GLN A 1 821 ? 12.104 2.898 -27.412 1.00 96.50 821 GLN A O 1
ATOM 6411 N N . ALA A 1 822 ? 10.934 1.612 -26.007 1.00 96.06 822 ALA A N 1
ATOM 6412 C CA . ALA A 1 822 ? 12.099 0.882 -25.499 1.00 96.06 822 ALA A CA 1
ATOM 6413 C C . ALA A 1 822 ? 12.816 0.100 -26.615 1.00 96.06 822 ALA A C 1
ATOM 6415 O O . ALA A 1 822 ? 14.032 0.219 -26.794 1.00 96.06 822 ALA A O 1
ATOM 6416 N N . ARG A 1 823 ? 12.047 -0.612 -27.451 1.00 93.94 823 ARG A N 1
ATOM 6417 C CA . ARG A 1 823 ? 12.556 -1.324 -28.638 1.00 93.94 823 ARG A CA 1
ATOM 6418 C C . ARG A 1 823 ? 13.146 -0.378 -29.690 1.00 93.94 823 ARG A C 1
ATOM 6420 O O . ARG A 1 823 ? 14.049 -0.766 -30.431 1.00 93.94 823 ARG A O 1
ATOM 6427 N N . GLU A 1 824 ? 12.658 0.853 -29.807 1.00 93.94 824 GLU A N 1
ATOM 6428 C CA . GLU A 1 824 ? 13.259 1.882 -30.669 1.00 93.94 824 GLU A CA 1
ATOM 6429 C C . GLU A 1 824 ? 14.588 2.402 -30.111 1.00 93.94 824 GLU A C 1
ATOM 6431 O O . GLU A 1 824 ? 15.573 2.445 -30.852 1.00 93.94 824 GLU A O 1
ATOM 6436 N N . ARG A 1 825 ? 14.660 2.691 -28.803 1.00 91.88 825 ARG A N 1
ATOM 6437 C CA . ARG A 1 825 ? 15.904 3.087 -28.118 1.00 91.88 825 ARG A CA 1
ATOM 6438 C C . ARG A 1 825 ? 17.007 2.036 -28.285 1.00 91.88 825 ARG A C 1
ATOM 6440 O O . ARG A 1 825 ? 18.126 2.392 -28.656 1.00 91.88 825 ARG A O 1
ATOM 6447 N N . SER A 1 826 ? 16.693 0.751 -28.085 1.00 88.31 826 SER A N 1
ATOM 6448 C CA . SER A 1 826 ? 17.652 -0.347 -28.294 1.00 88.31 826 SER A CA 1
ATOM 6449 C C . SER A 1 826 ? 18.131 -0.429 -29.750 1.00 88.31 826 SER A C 1
ATOM 6451 O O . SER A 1 826 ? 19.336 -0.428 -30.011 1.00 88.31 826 SER A O 1
ATOM 6453 N N . ARG A 1 827 ? 17.213 -0.389 -30.730 1.00 89.94 827 ARG A N 1
ATOM 6454 C CA . ARG A 1 827 ? 17.573 -0.412 -32.162 1.00 89.94 827 ARG A CA 1
ATOM 6455 C C . ARG A 1 827 ? 18.466 0.768 -32.560 1.00 89.94 827 ARG A C 1
ATOM 6457 O O . ARG A 1 827 ? 19.447 0.565 -33.276 1.00 89.94 827 ARG A O 1
ATOM 6464 N N . ALA A 1 828 ? 18.190 1.975 -32.064 1.00 89.12 828 ALA A N 1
ATOM 6465 C CA . ALA A 1 828 ? 19.031 3.150 -32.301 1.00 89.12 828 ALA A CA 1
ATOM 6466 C C . ALA A 1 828 ? 20.438 2.996 -31.689 1.00 89.12 828 ALA A C 1
ATOM 6468 O O . ALA A 1 828 ? 21.441 3.307 -32.337 1.00 89.12 828 ALA A O 1
ATOM 6469 N N . ARG A 1 829 ? 20.533 2.450 -30.470 1.00 86.25 829 ARG A N 1
ATOM 6470 C CA . ARG A 1 829 ? 21.804 2.146 -29.795 1.00 86.25 829 ARG A CA 1
ATOM 6471 C C . ARG A 1 829 ? 22.626 1.098 -30.554 1.00 86.25 829 ARG A C 1
ATOM 6473 O O . ARG A 1 829 ? 23.824 1.294 -30.763 1.00 86.25 829 ARG A O 1
ATOM 6480 N N . ALA A 1 830 ? 21.992 0.019 -31.009 1.00 86.31 830 ALA A N 1
ATOM 6481 C CA . ALA A 1 830 ? 22.633 -1.014 -31.821 1.00 86.31 830 ALA A CA 1
ATOM 6482 C C . ALA A 1 830 ? 23.150 -0.449 -33.158 1.00 86.31 830 ALA A C 1
ATOM 6484 O O . ALA A 1 830 ? 24.287 -0.727 -33.547 1.00 86.31 830 ALA A O 1
ATOM 6485 N N . ALA A 1 831 ? 22.364 0.410 -33.818 1.00 85.56 831 ALA A N 1
ATOM 6486 C CA . ALA A 1 831 ? 22.774 1.089 -35.045 1.00 85.56 831 ALA A CA 1
ATOM 6487 C C . ALA A 1 831 ? 24.036 1.948 -34.832 1.00 85.56 831 ALA A C 1
ATOM 6489 O O . ALA A 1 831 ? 24.996 1.799 -35.589 1.00 85.56 831 ALA A O 1
ATOM 6490 N N . LEU A 1 832 ? 24.084 2.765 -33.770 1.00 82.12 832 LEU A N 1
ATOM 6491 C CA . LEU A 1 832 ? 25.258 3.578 -33.407 1.00 82.12 832 LEU A CA 1
ATOM 6492 C C . LEU A 1 832 ? 26.518 2.734 -33.153 1.00 82.12 832 LEU A C 1
ATOM 6494 O O . LEU A 1 832 ? 27.608 3.091 -33.600 1.00 82.12 832 LEU A O 1
ATOM 6498 N N . HIS A 1 833 ? 26.386 1.593 -32.470 1.00 78.00 833 HIS A N 1
ATOM 6499 C CA . HIS A 1 833 ? 27.516 0.683 -32.266 1.00 78.00 833 HIS A CA 1
ATOM 6500 C C . HIS A 1 833 ? 27.983 0.019 -33.571 1.00 78.00 833 HIS A C 1
ATOM 6502 O O . HIS A 1 833 ? 29.186 -0.159 -33.759 1.00 78.00 833 HIS A O 1
ATOM 6508 N N . SER A 1 834 ? 27.067 -0.298 -34.493 1.00 74.12 834 SER A N 1
ATOM 6509 C CA . SER A 1 834 ? 27.421 -0.871 -35.799 1.00 74.12 834 SER A CA 1
ATOM 6510 C C . SER A 1 834 ? 28.121 0.133 -36.729 1.00 74.12 834 SER A C 1
ATOM 6512 O O . SER A 1 834 ? 29.081 -0.232 -37.408 1.00 74.12 834 SER A O 1
ATOM 6514 N N . SER A 1 835 ? 27.712 1.408 -36.720 1.00 64.62 835 SER A N 1
ATOM 6515 C CA . SER A 1 835 ? 28.309 2.454 -37.562 1.00 64.62 835 SER A CA 1
ATOM 6516 C C . SER A 1 835 ? 29.669 2.941 -37.049 1.00 64.62 835 SER A C 1
ATOM 6518 O O . SER A 1 835 ? 30.517 3.332 -37.848 1.00 64.62 835 SER A O 1
ATOM 6520 N N . GLY A 1 836 ? 29.933 2.844 -35.741 1.00 54.19 836 GLY A N 1
ATOM 6521 C CA . GLY A 1 836 ? 31.236 3.170 -35.146 1.00 54.19 836 GLY A CA 1
ATOM 6522 C C . GLY A 1 836 ? 32.365 2.165 -35.433 1.00 54.19 836 GLY A C 1
ATOM 6523 O O . GLY A 1 836 ? 33.522 2.454 -35.135 1.00 54.19 836 GLY A O 1
ATOM 6524 N N . GLY A 1 837 ? 32.058 0.992 -36.000 1.00 46.16 837 GLY A N 1
ATOM 6525 C CA . GLY A 1 837 ? 33.041 -0.064 -36.284 1.00 46.16 837 GLY A CA 1
ATOM 6526 C C . GLY A 1 837 ? 33.792 0.072 -37.616 1.00 46.16 837 GLY A C 1
ATOM 6527 O O . GLY A 1 837 ? 34.721 -0.696 -37.867 1.00 46.16 837 GLY A O 1
ATOM 6528 N N . GLY A 1 838 ? 33.400 1.015 -38.481 1.00 43.19 838 GLY A N 1
ATOM 6529 C CA . GLY A 1 838 ? 33.879 1.105 -39.862 1.00 43.19 838 GLY A CA 1
ATOM 6530 C C . GLY A 1 838 ? 34.507 2.448 -40.229 1.00 43.19 838 GLY A C 1
ATOM 6531 O O . GLY A 1 838 ? 33.811 3.354 -40.668 1.00 43.19 838 GLY A O 1
ATOM 6532 N N . GLY A 1 839 ? 35.840 2.523 -40.180 1.00 37.41 839 GLY A N 1
ATOM 6533 C CA . GLY A 1 839 ? 36.610 3.530 -40.920 1.00 37.41 839 GLY A CA 1
ATOM 6534 C C . GLY A 1 839 ? 37.186 4.684 -40.097 1.00 37.41 839 GLY A C 1
ATOM 6535 O O . GLY A 1 839 ? 36.486 5.513 -39.525 1.00 37.41 839 GLY A O 1
ATOM 6536 N N . THR A 1 840 ? 38.512 4.792 -40.128 1.00 45.44 840 THR A N 1
ATOM 6537 C CA . THR A 1 840 ? 39.249 6.000 -39.746 1.00 45.44 840 THR A CA 1
ATOM 6538 C C . THR A 1 840 ? 38.914 7.158 -40.692 1.00 45.44 840 THR A C 1
ATOM 6540 O O . THR A 1 840 ? 39.304 7.120 -41.859 1.00 45.44 840 THR A O 1
ATOM 6543 N N . GLY A 1 841 ? 38.257 8.206 -40.191 1.00 34.78 841 GLY A N 1
ATOM 6544 C CA . GLY A 1 841 ? 37.958 9.422 -40.955 1.00 34.78 841 GLY A CA 1
ATOM 6545 C C . GLY A 1 841 ? 37.587 10.588 -40.040 1.00 34.78 841 GLY A C 1
ATOM 6546 O O . GLY A 1 841 ? 36.456 10.687 -39.577 1.00 34.78 841 GLY A O 1
ATOM 6547 N N . LEU A 1 842 ? 38.552 11.463 -39.745 1.00 44.75 842 LEU A N 1
ATOM 6548 C CA . LEU A 1 842 ? 38.328 12.663 -38.933 1.00 44.75 842 LEU A CA 1
ATOM 6549 C C . LEU A 1 842 ? 37.625 13.761 -39.749 1.00 44.75 842 LEU A C 1
ATOM 6551 O O . LEU A 1 842 ? 38.147 14.176 -40.779 1.00 44.75 842 LEU A O 1
ATOM 6555 N N . GLY A 1 843 ? 36.527 14.303 -39.208 1.00 41.78 843 GLY A N 1
ATOM 6556 C CA . GLY A 1 843 ? 35.965 15.607 -39.588 1.00 41.78 843 GLY A CA 1
ATOM 6557 C C . GLY A 1 843 ? 34.651 15.574 -40.381 1.00 41.78 843 GLY A C 1
ATOM 6558 O O . GLY A 1 843 ? 34.614 15.105 -41.511 1.00 41.78 843 GLY A O 1
ATOM 6559 N N . GLY A 1 844 ? 33.587 16.158 -39.807 1.00 37.41 844 GLY A N 1
ATOM 6560 C CA . GLY A 1 844 ? 32.417 16.655 -40.559 1.00 37.41 844 GLY A CA 1
ATOM 6561 C C . GLY A 1 844 ? 31.026 16.167 -40.125 1.00 37.41 844 GLY A C 1
ATOM 6562 O O . GLY A 1 844 ? 30.051 16.873 -40.346 1.00 37.41 844 GLY A O 1
ATOM 6563 N N . GLY A 1 845 ? 30.894 14.996 -39.492 1.00 34.31 845 GLY A N 1
ATOM 6564 C CA . GLY A 1 845 ? 29.576 14.351 -39.318 1.00 34.31 845 GLY A CA 1
ATOM 6565 C C . GLY A 1 845 ? 28.681 14.836 -38.163 1.00 34.31 845 GLY A C 1
ATOM 6566 O O . GLY A 1 845 ? 27.503 14.491 -38.133 1.00 34.31 845 GLY A O 1
ATOM 6567 N N . ALA A 1 846 ? 29.207 15.596 -37.197 1.00 36.47 846 ALA A N 1
ATOM 6568 C CA . ALA A 1 846 ? 28.516 15.833 -35.920 1.00 36.47 846 ALA A CA 1
ATOM 6569 C C . ALA A 1 846 ? 27.354 16.848 -35.987 1.00 36.47 846 ALA A C 1
ATOM 6571 O O . ALA A 1 846 ? 26.411 16.739 -35.206 1.00 36.47 846 ALA A O 1
ATOM 6572 N N . GLU A 1 847 ? 27.386 17.810 -36.913 1.00 35.72 847 GLU A N 1
ATOM 6573 C CA . GLU A 1 847 ? 26.353 18.859 -37.004 1.00 35.72 847 GLU A CA 1
ATOM 6574 C C . GLU A 1 847 ? 25.081 18.389 -37.733 1.00 35.72 847 GLU A C 1
ATOM 6576 O O . GLU A 1 847 ? 23.983 18.853 -37.428 1.00 35.72 847 GLU A O 1
ATOM 6581 N N . ALA A 1 848 ? 25.191 17.412 -38.641 1.00 37.25 848 ALA A N 1
ATOM 6582 C CA . ALA A 1 848 ? 24.065 16.947 -39.456 1.00 37.25 848 ALA A CA 1
ATOM 6583 C C . ALA A 1 848 ? 22.995 16.172 -38.661 1.00 37.25 848 ALA A C 1
ATOM 6585 O O . ALA A 1 848 ? 21.819 16.200 -39.018 1.00 37.25 848 ALA A O 1
ATOM 6586 N N . VAL A 1 849 ? 23.378 15.487 -37.576 1.00 43.09 849 VAL A N 1
ATOM 6587 C CA . VAL A 1 849 ? 22.449 14.655 -36.785 1.00 43.09 849 VAL A CA 1
ATOM 6588 C C . VAL A 1 849 ? 21.667 15.485 -35.761 1.00 43.09 849 VAL A C 1
ATOM 6590 O O . VAL A 1 849 ? 20.514 15.173 -35.473 1.00 43.09 849 VAL A O 1
ATOM 6593 N N . HIS A 1 850 ? 22.238 16.585 -35.257 1.00 35.66 850 HIS A N 1
ATOM 6594 C CA . HIS A 1 850 ? 21.535 17.454 -34.307 1.00 35.66 850 HIS A CA 1
ATOM 6595 C C . HIS A 1 850 ? 20.383 18.225 -34.979 1.00 35.66 850 HIS A C 1
ATOM 6597 O O . HIS A 1 850 ? 19.332 18.409 -34.373 1.00 35.66 850 HIS A O 1
ATOM 6603 N N . GLY A 1 851 ? 20.524 18.581 -36.264 1.00 34.59 851 GLY A N 1
ATOM 6604 C CA . GLY A 1 851 ? 19.451 19.213 -37.043 1.00 34.59 851 GLY A CA 1
ATOM 6605 C C . GLY A 1 851 ? 18.257 18.300 -37.365 1.00 34.59 851 GLY A C 1
ATOM 6606 O O . GLY A 1 851 ? 17.163 18.802 -37.600 1.00 34.59 851 GLY A O 1
ATOM 6607 N N . ALA A 1 852 ? 18.433 16.973 -37.354 1.00 34.50 852 ALA A N 1
ATOM 6608 C CA . ALA A 1 852 ? 17.371 16.020 -37.695 1.00 34.50 852 ALA A CA 1
ATOM 6609 C C . ALA A 1 852 ? 16.453 15.660 -36.510 1.00 34.50 852 ALA A C 1
ATOM 6611 O O . ALA A 1 852 ? 15.314 15.251 -36.726 1.00 34.50 852 ALA A O 1
ATOM 6612 N N . LEU A 1 853 ? 16.934 15.817 -35.271 1.00 39.97 853 LEU A N 1
ATOM 6613 C CA . LEU A 1 853 ? 16.179 15.524 -34.042 1.00 39.97 853 LEU A CA 1
ATOM 6614 C C . LEU A 1 853 ? 15.379 16.723 -33.505 1.00 39.97 853 LEU A C 1
ATOM 6616 O O . LEU A 1 853 ? 14.462 16.519 -32.725 1.00 39.97 853 LEU A O 1
ATOM 6620 N N . VAL A 1 854 ? 15.686 17.948 -33.945 1.00 39.00 854 VAL A N 1
ATOM 6621 C CA . VAL A 1 854 ? 15.003 19.191 -33.517 1.00 39.00 854 VAL A CA 1
ATOM 6622 C C . VAL A 1 854 ? 13.884 19.612 -34.493 1.00 39.00 854 VAL A C 1
ATOM 6624 O O . VAL A 1 854 ? 13.199 20.601 -34.277 1.00 39.00 854 VAL A O 1
ATOM 6627 N N . ALA A 1 855 ? 13.676 18.866 -35.583 1.00 35.25 855 ALA A N 1
ATOM 6628 C CA . ALA A 1 855 ? 12.701 19.188 -36.633 1.00 35.25 855 ALA A CA 1
ATOM 6629 C C . ALA A 1 855 ? 11.424 18.320 -36.592 1.00 35.25 855 ALA A C 1
ATOM 6631 O O . ALA A 1 855 ? 10.740 18.189 -37.612 1.00 35.25 855 ALA A O 1
ATOM 6632 N N . LYS A 1 856 ? 11.139 17.663 -35.457 1.00 41.06 856 LYS A N 1
ATOM 6633 C CA . LYS A 1 856 ? 9.956 16.799 -35.287 1.00 41.06 856 LYS A CA 1
ATOM 6634 C C . LYS A 1 856 ? 9.381 16.730 -33.861 1.00 41.06 856 LYS A C 1
ATOM 6636 O O . LYS A 1 856 ? 8.675 15.774 -33.541 1.00 41.06 856 LYS A O 1
ATOM 6641 N N . GLU A 1 857 ? 9.657 17.764 -33.073 1.00 32.66 857 GLU A N 1
ATOM 6642 C CA . GLU A 1 857 ? 8.767 18.293 -32.027 1.00 32.66 857 GLU A CA 1
ATOM 6643 C C . GLU A 1 857 ? 8.164 19.608 -32.557 1.00 32.66 857 GLU A C 1
ATOM 6645 O O . GLU A 1 857 ? 6.999 19.894 -32.214 1.00 32.66 857 GLU A O 1
#